Protein 6NLX (pdb70)

Radius of gyration: 31.82 Å; Cα contacts (8 Å, |Δi|>4): 3569; chains: 4; bounding box: 84×86×85 Å

Sequence (1337 aa):
HHHHMVKVGINGFGRIGRLVFRASLERTDVEVVAINDIMMTPDYMIYMIKYDSVHGKFNGKLEYTENSIKVNGREIHVFCEREPEKLPWGQYGVEYVVESTGVFTKLDTASKHLKGGAKRVVISAPADTPTFVMGVNNHEFKPEMTVINNASCTTNCLAPIAAVLHENFGIVEGLMTTVHALTATQPTTVDAPSKKDWRGGRAAGYNIIPSSTGAAKAVGLVIPSLNGKKLTGMMAFRRVPTADVSVVDLTCRLEKPATKKKQIDEAMKKASESERFKGILKYTEEEVVSSSDFIHDSASSTYDSSKASISSLNDHFVKVVAWYDNEWGYSNRVLDLIISTSKKVQMVKVGINGFGRIGRLVFRASLERTDVEVVAINDIMMTPDYMIYMIKYDSVHGKFNGKLEYTENSIKVNGREIHVFCEREPEKLPWGQYGVEYVVESTGVFTKLDTASSKHLKGGAKRVVISAPADTPTFVMGVNNHEFKPEMTVINNASCTTNCLAPIAAVLHENFGIVEGLMMTTVHALTATQPTTVDAPSKKDWRGGRAAGYNIIPSSTGAAKKAVGLVIPSLNGKKLTGMMAFRVPTADVSVVDLTCCRLEKPATKKQIDEAMKKASESERFKGILKYTEEEVVSSSDFIHDSASSTYDSSKASISLNDHFVKVVAWYDNEWGYSNRVLDLIISTSKVQHHMVKVGINGFGRIGRLVFRASLERTDVVEVVAINDIMMTPDYMMIYMIKYDSVHGKFNGKLEYTENSIKVNGREIHVFCEREEPEKLPWGQYGVEYVVESTGVFTKLDDTASSKHLKGGAKRVVISAPADTPTFVMGVNNHEFKPEMTVINNASCTTNCLAPIAAVLHENFGIVEGLMTTVHALTATQPTTVDAPSKKDWRGGRAAGYNIIPSSTGAAKAVGLVIPSLNGKLLTGMMAFRVPTADVSVVDLTCCRLEKPATKKQIDEAMKKASESERFKGILKYTEEEVVSSSDFIHDSASSTYDSSKASISLNDHFVKVVAWYDNEWGYSNRVLDLIISTSKVQMVKVGINGFGRIGRLVFRASLERTDVEVVAINDIMMTPDYMMIYMIKYDSVHGKFNGKLEYTENSIKVNGREIHVFCEREPEKLPWGQYGVEYVVESTGVFTKLDTASKHLKGGAKRVVISAPADTPTFVMGVNNHEFKPEMTVINNASCTTNCLAPIAAVLHENFGIVEGLMTTVHALTATQPTVDAPSKKDWRGGRAAGYNIIPSSTGAAKAVGLVIPSLNGKLTGMMAFRVPTADVSVVDLTCCRLEEKPATKKKQIDEAMKKKASESERFKGILKYTEEEVVSSSDFIHDSASSTYDSKASISLNDHFVKVVAWYDNEWGYSNRVLDLIISTSKV

Organism: Naegleria fowleri (NCBI:txid5763)

InterPro domains:
  IPR006424 Glyceraldehyde-3-phosphate dehydrogenase, type I [TIGR01534] (3-324)
  IPR020828 Glyceraldehyde 3-phosphate dehydrogenase, NAD(P) binding domain [PF00044] (2-102)
  IPR020828 Glyceraldehyde 3-phosphate dehydrogenase, NAD(P) binding domain [SM00846] (2-149)
  IPR020829 Glyceraldehyde 3-phosphate dehydrogenase, catalytic domain [PF02800] (154-312)
  IPR020830 Glyceraldehyde 3-phosphate dehydrogenase, active site [PS00071] (147-154)
  IPR020831 Glyceraldehyde/Erythrose phosphate dehydrogenase family [PIRSF000149] (1-328)
  IPR020831 Glyceraldehyde/Erythrose phosphate dehydrogenase family [PR00078] (109-122)
  IPR020831 Glyceraldehyde/Erythrose phosphate dehydrogenase family [PR00078] (143-161)
  IPR020831 Glyceraldehyde/Erythrose phosphate dehydrogenase family [PR00078] (170-186)
  IPR020831 Glyceraldehyde/Erythrose phosphate dehydrogenase family [PR00078] (227-244)
  IPR020831 Glyceraldehyde/Erythrose phosphate dehydrogenase family [PR00078] (268-283)
  IPR020831 Glyceraldehyde/Erythrose phosphate dehydrogenase family [PTHR10836] (2-328)
  IPR036291 NAD(P)-binding domain superfamily [SSF51735] (1-169)

Foldseek 3Di:
DDDAAAEEEEEACPQQSLLLQVLVVVDDSYHYAEYEDAVDFQVVSVVPNQQDPQAGGDDFDWDGDRAWIDTNRHTHGYHNDDQLLQVQCVVRPHAEYEAENVPDAAQVRQCSNVNNPHQAYEYAEDHPAQEDAALQALVVDASVRRYYYDHALLLNAVLVLVVLQCVVFRFQAKEKEKAFEDDPQAAQAQADDPVANQRSHHQAPDFGKAADCSQCCSCSRVVVCHPRYGYIYTYYHDHWKMKMKMKTFTHHFADLVNSLVSLCVQCPDPSCPLAEAEDADPDDRSVCRLRQYSWYWHSVPWDAPGRGITITMIMDGSRRNSSVRSVVSVSSCVVHD/DAEEEEEACPLLNLLLQVLQVVDPPYDYAEYEDQVDFQVVVVVPNQQDPQAGGDDFDWAGDRAWIATNRRIHGYHNDPALLPDLCVVRVHAEYEAENVPQQECVRQVSVVNNPHQAYEYAEHYPAAEDAQLQALVVDANVRRYYYDYALLLNAVLVLCCLQCVPFRFQAKEKEKAFEDDPQADQAQADDPVANQSSHHQAPDFGKAADCNQCCSCSSVVVCHPRYGYTYTYYHDHWKMKMKMKTFTNGFDDLVRSLVSQCVSCPDPSQPLAEAEDADPDDRSVCRLRQYSWYWHSVVWDAPGRGITITMIMDGSSRNSSNRSVVSCVSCVVHD/DAAAEEEEEACPLLNLLLQVLQVVDDHYHYAEYEDQPDFQVVSVVPNAQDPQAGGDDFDWADDRAWIATNRRTHGYHNDDALLPDQCVVRPHAEYEYENVPQQECVRQVSVVNNPHQAYEYAEHYPFAEDAALQALVVDALPHHYYYPHALLLLAVLVLCVLQCVPFRFQAKEKEKAFEDDPQADQAQADDPVANQRSHHQAPDFGKAADCNQCCSCSSVVVCHPRYGYIYTYYHDHWKMKMKMKTFTHHFADLVNSLVSQCVQCPDPSQPLAEAEDADPDDRSVCRLRQHSKYWHSVPWDDPGRGITITMIMDGRSRNSSNRSVVSVVSSVVRD/DAEEEEEACPLLRLLLQVVQVVDDVYDYAEYEDQVDFQVVSVVPNQQDPQQGGDPFDWADDRAWIATNRRIHGYHNDDQLLPDQCVVRPHAEYEAENVPQQEDVRQCSNVNNPHQAYEYAEHYPFAEDAQLQALVVDDSVRRYYYDYALVLLAVLVLCCLQCVPFRFQAKEKEKAFEDDPQADQAQADDPVANQSSHHQAPDFGKAADCSQCCSCSRVVVCHPRYGYTYTYYHDHWKMKMKMKTFTRHFDDLVRSLVSQCVSCPDPSQPLAEAEDADPDDRSVCRLRQYSWYWHSVPWAAPGRGITITMIMDGSSRNSSVVSVVSCVSNVVD

Solvent-accessible surface area: 45815 Å² total; per-residue (Å²): 152,188,64,92,92,0,80,0,0,0,9,11,0,27,31,50,0,4,1,0,0,17,0,5,41,117,48,118,62,3,38,0,18,0,0,6,16,121,52,12,80,17,48,6,0,23,14,11,0,53,10,7,18,32,20,35,104,30,122,38,125,30,67,123,51,104,80,2,0,63,6,100,49,76,100,0,31,12,18,93,68,96,47,34,92,66,0,56,0,36,85,83,39,5,39,0,0,0,6,12,62,75,124,17,50,55,86,82,69,0,36,19,2,51,77,17,42,5,55,16,2,0,2,12,31,78,22,132,18,50,17,5,0,22,10,28,17,10,157,106,5,98,48,130,47,68,6,3,0,0,2,28,30,8,2,2,0,0,0,0,0,0,3,5,0,38,110,68,20,10,0,50,18,0,0,0,0,1,0,20,0,12,43,62,117,5,30,11,12,7,23,58,30,76,111,56,62,11,5,1,8,6,1,24,45,0,0,0,5,22,108,39,52,4,2,60,24,0,8,119,6,21,101,68,2,110,63,76,6,37,9,8,6,0,30,0,9,5,30,6,0,0,0,0,1,0,0,0,55,6,120,126,76,0,61,51,118,82,2,12,83,12,0,74,61,12,18,112,39,105,104,3,140,29,12,1,72,44,16,82,58,42,4,0,1,14,22,12,65,65,34,38,4,4,0,6,0,0,9,122,8,5,42,39,37,61,66,73,0,1,3,2,0,0,1,5,3,11,13,7,1,9,0,10,12,0,0,32,0,0,22,20,0,2,117,54,155,132,16,91,0,0,0,2,7,0,26,26,36,0,6,0,0,0,23,0,4,59,121,54,129,61,1,37,0,18,0,0,6,17,77,103,7,78,11,50,4,0,26,13,8,3,58,10,7,21,30,21,35,102,31,123,28,127,29,60,124,51,145,65,2,0,66,3,96,46,71,106,0,31,12,20,84,47,178,81,7,28,125,1,51,0,33,134,66,43,4,51,0,0,0,2,15,48,56,111,34,39,116,78,108,35,0,34,77,0,53,148,22,22,4,132,17,0,0,0,19,25,75,24,88,16,52,22,4,0,22,9,28,18,11,154,108,5,100,46,131,49,56,6,3,0,0,1,25,28,6,1,2,0,0,0,0,0,0,1,4,0,44,109,68,19,10,4,52,10,0,0,0,0,0,0,8,0,10,35,68,122,11,32,10,12,7,20,53,29,103,209,68,63,12,10,1,7,5,0,23,42,0,0,2,6,28,111,37,48,3,2,135,18,0,4,121,6,21,103,71,2,106,58,83,3,20,9,8,5,0,43,0,9,6,31,5,0,0,0,0,2,0,1,0,60,3,122,107,80,0,58,55,147,83,1,24,93,14,0,97,163,14,10,104,40,174,98,2,126,30,14,0,72,41,15,98,62,48,4,0,1,16,20,12,65,79,35,36,4,4,0,4,0,0,8,115,8,4,43,36,38,60,63,72,0,1,2,2,0,0,1,6,3,10,12,9,1,10,0,8,12,0,0,31,0,0,22,20,0,18,156,50,157,141,143,66,3,83,0,0,0,2,8,0,27,25,37,0,6,1,0,0,23,1,4,56,127,58,108,46,1,33,0,22,0,0,6,15,67,82,1,60,13,48,4,0,25,14,10,2,53,11,6,17,32,21,36,102,33,124,28,130,32,64,125,36,165,79,2,0,63,4,97,53,75,98,0,28,12,19,84,38,163,85,10,79,125,1,50,0,36,134,65,41,5,48,0,0,0,3,15,50,57,107,34,40,113,79,93,47,0,28,68,0,57,142,20,29,4,137,17,0,0,0,21,26,76,22,84,18,50,16,5,0,24,9,28,18,9,157,102,6,96,58,130,44,61,5,2,0,0,0,25,28,6,0,2,0,0,0,0,0,0,2,5,0,41,110,62,16,9,2,50,16,0,0,0,0,1,0,8,0,10,35,68,120,12,32,12,13,7,20,55,31,69,112,67,63,13,10,1,6,6,0,24,42,0,0,2,6,30,111,36,51,3,1,142,16,0,4,121,5,20,102,75,2,105,57,64,3,23,10,10,5,0,43,0,8,5,31,7,0,0,0,0,2,0,1,0,59,3,124,116,79,0,60,61,59,84,3,27,119,14,0,90,157,13,20,114,39,167,103,3,57,37,14,1,71,39,16,94,61,47,3,0,2,12,18,12,70,76,35,36,3,4,0,5,0,0,4,116,9,5,41,39,38,61,62,68,0,1,3,2,0,0,1,6,3,10,11,10,1,10,0,20,12,0,0,30,0,0,18,19,0,19,155,50,158,118,17,92,0,0,0,2,6,0,27,25,39,0,8,1,0,0,22,4,4,58,123,69,120,47,0,40,0,21,0,0,6,20,75,47,9,78,12,48,4,1,22,13,10,2,48,10,7,19,32,22,35,101,36,123,26,132,32,81,125,68,100,85,3,0,17,4,101,58,66,114,0,34,11,24,87,48,152,72,3,95,125,1,57,0,34,138,65,38,4,58,0,0,0,4,13,49,64,106,32,45,45,86,73,40,0,37,67,0,54,87,19,23,5,130,31,0,0,2,18,29,74,24,80,18,52,21,5,0,22,9,26,12,12,166,126,13,44,77,96,42,55,8,2,0,0,1,27,30,7,1,2,0,0,0,0,0,0,2,5,0,39,105,69,18,5,1,55,16,0,0,0,0,1,0,10,0,11,35,66,125,11,32,9,12,7,20,61,30,78,111,65,64,12,10,0,8,4,0,23,47,0,0,2,7,31,106,39,49,3,1,62,17,0,7,116,9,22,102,70,2,108,64,71,6,37,10,7,5,0,46,0,8,5,30,6,0,0,0,0,2,0,1,0,57,5,116,98,80,0,58,52,61,83,0,31,117,14,0,91,156,12,20,113,40,162,107,4,53,37,12,1,73,42,15,101,60,41,4,0,2,17,22,11,64,80,33,36,4,4,0,5,0,0,9,118,10,6,40,35,39,61,64,74,0,0,2,0,0,0,2,5,3,9,12,9,1,10,0,23,11,0,1,30,0,0,20,22,0,32,168,78

B-factor: mean 29.42, std 13.94, range [7.63, 92.9]

Secondary structure (DSSP, 8-state):
--PPPEEEEEE--SHHHHHHHHHHHT-SSEEEEEEE-SS--HHHHHHHHH--TTT----S-EEE-SSEEEETTEEEEEE--SSTTS--GGGGT--EEEE-SSS---HHHHTTHHHHT--EEEESS--SS-B--TTTTGGG--TT--EEE---HHHHHHHHHHHHHHHHT-EEEEEEEEEE---TTS-SSS---TT-TGGGS-GGG--EEE---HHHHHHHHSGGGTTSEEEEEEE-S-SS-EEEEEEEEESS---HHHHHHHHHHHHTSTTTTTTEEEE-S---GGGGTT---SEEEETTT-EEEETTEEEEEEEE-TTHHHHHHHHHHHHHHHT--/-EEEEEES-SHHHHHHHHHHHT-SSEEEEEEE-TT--HHHHHHHHH--TTT----S-EEE-SSEEEETTEEEEEE--S-GGG--GGGGT--EEEE-SSS--SHHHHGGGGTTT--EEEESS--SS-B--TTTTGGG--TT--EEE---HHHHHHHHHHHHHHHHT-EEEEEEEEEE---TTS-SSS---TT-TGGGS-GGG--EEEE--HHHHHHHHSGGGTTSEEEEEEE-S-SS-EEEEEEEEESS---HHHHHHHHHHHHTSTTTTTTEEEE-S---GGGGTT---SEEEETTT-EEEETTEEEEEEEE-TTHHHHHHHHHHHHHHHT--/---EEEEEE--SHHHHHHHHHHTT-SSEEEEEEE-TT--HHHHHHHHH--TTT----S-EEEETTEEEETTEEEEEE--S-GGG--GGGGT--EEEE-SSS--SHHHHGGGGGGT--EEEESS--SS-B--TTTTGGG--TT--EEE---HHHHHHHHHHHHHHHHT-EEEEEEEEEEE--TTS-SSS---TT-TGGGS-GGG--EEE---HHHHHHHHSGGGTTSEEEEEEEES-SS-EEEEEEEEESS---HHHHHHHHHHHHHSTTTTTTEEEE-S---GGGGTT---SEEEETTT-EEEETTEEEEEEEE-TTHHHHHHHHHHHHHHHT--/-EEEEEE--SHHHHHHHHHHTT-TTEEEEEEE-TT--HHHHHHHHH--TTT----S-EEE-SSEEEETTEEEEEE--SSGGG--GGGGT--EEEE-SSS--SHHHHGGGGGGT-SEEEESS--SS-B--TTTTGGG--TT--EEE---HHHHHHHHHHHHHHHHT-EEEEEEEEEE---TTS-SSS---TT-SGGGS-GGG--EEE---HHHHHHHHSGGGTTTEEEEEEE-S-SS-EEEEEEEEESS---HHHHHHHHHHHHHSTTTTTTEEEE-S---GGGGTT---SEEEETTT-EEEETTEEEEEEEE-TTHHHHHHHHHHHHHHHT-

Structure (mmCIF, N/CA/C/O backbone):
data_6NLX
#
_entry.id   6NLX
#
_cell.length_a   73.010
_cell.length_b   119.940
_cell.length_c   162.900
_cell.angle_alpha   90.000
_cell.angle_beta   90.000
_cell.angle_gamma   90.000
#
_symmetry.space_group_name_H-M   'P 21 21 21'
#
loop_
_entity.id
_entity.type
_entity.pdbx_description
1 polymer 'Glyceraldehyde-3-phosphate Dehydrogenase'
2 non-polymer 1,2-ETHANEDIOL
3 non-polymer NICOTINAMIDE-ADENINE-DINUCLEOTIDE
4 water water
#
loop_
_atom_site.group_PDB
_atom_site.id
_atom_site.type_symbol
_atom_site.label_atom_id
_atom_site.label_alt_id
_atom_site.label_comp_id
_atom_site.label_asym_id
_atom_site.label_entity_id
_atom_site.label_seq_id
_atom_site.pdbx_PDB_ins_code
_atom_site.Cartn_x
_atom_site.Cartn_y
_atom_site.Cartn_z
_atom_site.occupancy
_atom_site.B_iso_or_equiv
_atom_site.auth_seq_id
_atom_site.auth_comp_id
_atom_site.auth_asym_id
_atom_site.auth_atom_id
_atom_site.pdbx_PDB_model_num
ATOM 1 N N . HIS A 1 5 ? -9.204 -1.541 47.277 1.00 83.13 -3 HIS A N 1
ATOM 2 C CA . HIS A 1 5 ? -9.034 -0.160 46.843 1.00 79.02 -3 HIS A CA 1
ATOM 3 C C . HIS A 1 5 ? -7.762 -0.019 46.018 1.00 74.33 -3 HIS A C 1
ATOM 4 O O . HIS A 1 5 ? -7.147 -1.020 45.652 1.00 73.30 -3 HIS A O 1
ATOM 6 N N . HIS A 1 6 ? -7.377 1.223 45.731 1.00 73.74 -2 HIS A N 1
ATOM 7 C CA . HIS A 1 6 ? -6.164 1.523 44.978 1.00 71.34 -2 HIS A CA 1
ATOM 8 C C . HIS A 1 6 ? -5.885 3.017 45.086 1.00 65.35 -2 HIS A C 1
ATOM 9 O O . HIS A 1 6 ? -6.739 3.804 45.502 1.00 66.93 -2 HIS A O 1
ATOM 16 N N . HIS A 1 7 ? -4.674 3.392 44.691 1.00 60.06 -1 HIS A N 1
ATOM 17 C CA . HIS A 1 7 ? -4.258 4.781 44.589 1.00 54.70 -1 HIS A CA 1
ATOM 18 C C . HIS A 1 7 ? -4.660 5.352 43.227 1.00 48.03 -1 HIS A C 1
ATOM 19 O O . HIS A 1 7 ? -4.848 4.624 42.249 1.00 48.20 -1 HIS A O 1
ATOM 26 N N . HIS A 1 8 ? -4.788 6.674 43.175 1.00 47.58 0 HIS A N 1
ATOM 27 C CA . HIS A 1 8 ? -5.145 7.335 41.931 1.00 51.09 0 HIS A CA 1
ATOM 28 C C . HIS A 1 8 ? -3.985 7.295 40.935 1.00 48.48 0 HIS A C 1
ATOM 29 O O . HIS A 1 8 ? -2.827 7.031 41.281 1.00 41.30 0 HIS A O 1
ATOM 36 N N . MET A 1 9 ? -4.315 7.547 39.674 1.00 55.19 1 MET A N 1
ATOM 37 C CA . MET A 1 9 ? -3.317 7.616 38.615 1.00 52.89 1 MET A CA 1
ATOM 38 C C . MET A 1 9 ? -2.742 9.028 38.592 1.00 53.75 1 MET A C 1
ATOM 39 O O . MET A 1 9 ? -3.473 9.998 38.366 1.00 53.82 1 MET A O 1
ATOM 44 N N . VAL A 1 10 ? -1.442 9.143 38.847 1.00 50.37 2 VAL A N 1
ATOM 45 C CA . VAL A 1 10 ? -0.812 10.446 39.021 1.00 42.10 2 VAL A CA 1
ATOM 46 C C . VAL A 1 10 ? -0.553 11.055 37.652 1.00 38.50 2 VAL A C 1
ATOM 47 O O . VAL A 1 10 ? 0.086 10.433 36.798 1.00 37.88 2 VAL A O 1
ATOM 51 N N . LYS A 1 11 ? -1.045 12.276 37.435 1.00 38.67 3 LYS A N 1
ATOM 52 C CA . LYS A 1 11 ? -0.782 12.990 36.190 1.00 34.17 3 LYS A CA 1
ATOM 53 C C . LYS A 1 11 ? 0.543 13.732 36.304 1.00 36.56 3 LYS A C 1
ATOM 54 O O . LYS A 1 11 ? 0.782 14.434 37.289 1.00 34.53 3 LYS A O 1
ATOM 60 N N . VAL A 1 12 ? 1.404 13.559 35.301 1.00 35.12 4 VAL A N 1
ATOM 61 C CA . VAL A 1 12 ? 2.790 14.015 35.344 1.00 37.31 4 VAL A CA 1
ATOM 62 C C . VAL A 1 12 ? 3.065 14.900 34.136 1.00 32.78 4 VAL A C 1
ATOM 63 O O . VAL A 1 12 ? 2.565 14.641 33.036 1.00 30.66 4 VAL A O 1
ATOM 67 N N . GLY A 1 13 ? 3.833 15.961 34.351 1.00 34.94 5 GLY A N 1
ATOM 68 C CA . GLY A 1 13 ? 4.390 16.765 33.274 1.00 32.36 5 GLY A CA 1
ATOM 69 C C . GLY A 1 13 ? 5.884 16.501 33.197 1.00 33.68 5 GLY A C 1
ATOM 70 O O . GLY A 1 13 ? 6.537 16.300 34.224 1.00 35.25 5 GLY A O 1
ATOM 71 N N . ILE A 1 14 ? 6.419 16.477 31.982 1.00 29.81 6 ILE A N 1
ATOM 72 C CA . ILE A 1 14 ? 7.850 16.291 31.766 1.00 36.39 6 ILE A CA 1
ATOM 73 C C . ILE A 1 14 ? 8.413 17.592 31.221 1.00 41.44 6 ILE A C 1
ATOM 74 O O . ILE A 1 14 ? 7.942 18.099 30.195 1.00 42.85 6 ILE A O 1
ATOM 79 N N . ASN A 1 15 ? 9.411 18.140 31.907 1.00 42.75 7 ASN A N 1
ATOM 80 C CA . ASN A 1 15 ? 10.066 19.372 31.488 1.00 41.55 7 ASN A CA 1
ATOM 81 C C . ASN A 1 15 ? 11.460 19.011 31.005 1.00 45.03 7 ASN A C 1
ATOM 82 O O . ASN A 1 15 ? 12.341 18.700 31.813 1.00 46.49 7 ASN A O 1
ATOM 87 N N . GLY A 1 16 ? 11.658 19.050 29.692 1.00 42.40 8 GLY A N 1
ATOM 88 C CA . GLY A 1 16 ? 12.919 18.636 29.112 1.00 40.96 8 GLY A CA 1
ATOM 89 C C . GLY A 1 16 ? 12.854 17.234 28.540 1.00 50.19 8 GLY A C 1
ATOM 90 O O . GLY A 1 16 ? 13.129 16.252 29.243 1.00 53.51 8 GLY A O 1
ATOM 91 N N . PHE A 1 17 ? 12.488 17.123 27.258 1.00 47.65 9 PHE A N 1
ATOM 92 C CA . PHE A 1 17 ? 12.368 15.831 26.595 1.00 42.08 9 PHE A CA 1
ATOM 93 C C . PHE A 1 17 ? 13.707 15.308 26.105 1.00 49.87 9 PHE A C 1
ATOM 94 O O . PHE A 1 17 ? 13.759 14.591 25.096 1.00 49.37 9 PHE A O 1
ATOM 102 N N . GLY A 1 18 ? 14.797 15.642 26.798 1.00 52.79 10 GLY A N 1
ATOM 103 C CA . GLY A 1 18 ? 16.079 15.023 26.530 1.00 48.37 10 GLY A CA 1
ATOM 104 C C . GLY A 1 18 ? 16.058 13.531 26.794 1.00 41.94 10 GLY A C 1
ATOM 105 O O . GLY A 1 18 ? 14.987 12.934 26.923 1.00 43.18 10 GLY A O 1
ATOM 106 N N . ARG A 1 19 ? 17.242 12.924 26.904 1.00 41.65 11 ARG A N 1
ATOM 107 C CA . ARG A 1 19 ? 17.345 11.466 26.999 1.00 27.11 11 ARG A CA 1
ATOM 108 C C . ARG A 1 19 ? 16.629 10.924 28.242 1.00 33.06 11 ARG A C 1
ATOM 109 O O . ARG A 1 19 ? 15.902 9.926 28.165 1.00 36.73 11 ARG A O 1
ATOM 117 N N . ILE A 1 20 ? 16.839 11.545 29.408 1.00 39.20 12 ILE A N 1
ATOM 118 C CA . ILE A 1 20 ? 16.206 11.023 30.621 1.00 32.11 12 ILE A CA 1
ATOM 119 C C . ILE A 1 20 ? 14.699 11.264 30.583 1.00 27.26 12 ILE A C 1
ATOM 120 O O . ILE A 1 20 ? 13.905 10.347 30.822 1.00 30.75 12 ILE A O 1
ATOM 125 N N . GLY A 1 21 ? 14.282 12.485 30.239 1.00 33.83 13 GLY A N 1
ATOM 126 C CA . GLY A 1 21 ? 12.855 12.776 30.182 1.00 29.16 13 GLY A CA 1
ATOM 127 C C . GLY A 1 21 ? 12.129 11.901 29.182 1.00 28.67 13 GLY A C 1
ATOM 128 O O . GLY A 1 21 ? 11.003 11.453 29.421 1.00 26.36 13 GLY A O 1
ATOM 129 N N . ARG A 1 22 ? 12.775 11.618 28.056 1.00 32.24 14 ARG A N 1
ATOM 130 C CA . ARG A 1 22 ? 12.141 10.781 27.052 1.00 23.04 14 ARG A CA 1
ATOM 131 C C . ARG A 1 22 ? 12.053 9.327 27.505 1.00 24.18 14 ARG A C 1
ATOM 132 O O . ARG A 1 22 ? 11.113 8.614 27.138 1.00 23.20 14 ARG A O 1
ATOM 140 N N . LEU A 1 23 ? 13.016 8.864 28.298 1.00 22.89 15 LEU A N 1
ATOM 141 C CA . LEU A 1 23 ? 12.952 7.492 28.777 1.00 24.75 15 LEU A CA 1
ATOM 142 C C . LEU A 1 23 ? 11.989 7.354 29.950 1.00 25.77 15 LEU A C 1
ATOM 143 O O . LEU A 1 23 ? 11.332 6.316 30.090 1.00 24.73 15 LEU A O 1
ATOM 148 N N . VAL A 1 24 ? 11.871 8.393 30.781 1.00 26.69 16 VAL A N 1
ATOM 149 C CA . VAL A 1 24 ? 10.789 8.427 31.763 1.00 22.97 16 VAL A CA 1
ATOM 150 C C . VAL A 1 24 ? 9.446 8.306 31.051 1.00 24.89 16 VAL A C 1
ATOM 151 O O . VAL A 1 24 ? 8.585 7.500 31.427 1.00 23.12 16 VAL A O 1
ATOM 155 N N . PHE A 1 25 ? 9.274 9.064 29.966 1.00 25.65 17 PHE A N 1
ATOM 156 C CA . PHE A 1 25 ? 8.035 8.990 29.204 1.00 24.00 17 PHE A CA 1
ATOM 157 C C . PHE A 1 25 ? 7.797 7.583 28.666 1.00 23.34 17 PHE A C 1
ATOM 158 O O . PHE A 1 25 ? 6.692 7.036 28.790 1.00 24.04 17 PHE A O 1
ATOM 166 N N . ARG A 1 26 ? 8.817 6.989 28.037 1.00 27.75 18 ARG A N 1
ATOM 167 C CA . ARG A 1 26 ? 8.665 5.632 27.518 1.00 34.18 18 ARG A CA 1
ATOM 168 C C . ARG A 1 26 ? 8.334 4.649 28.633 1.00 31.94 18 ARG A C 1
ATOM 169 O O . ARG A 1 26 ? 7.436 3.811 28.487 1.00 28.58 18 ARG A O 1
ATOM 177 N N . ALA A 1 27 ? 9.042 4.744 29.762 1.00 30.73 19 ALA A N 1
ATOM 178 C CA . ALA A 1 27 ? 8.705 3.909 30.910 1.00 26.49 19 ALA A CA 1
ATOM 179 C C . ALA A 1 27 ? 7.236 4.052 31.296 1.00 25.67 19 ALA A C 1
ATOM 180 O O . ALA A 1 27 ? 6.567 3.055 31.589 1.00 29.62 19 ALA A O 1
ATOM 182 N N . SER A 1 28 ? 6.710 5.285 31.297 1.00 27.37 20 SER A N 1
ATOM 183 C CA . SER A 1 28 ? 5.318 5.492 31.686 1.00 27.36 20 SER A CA 1
ATOM 184 C C . SER A 1 28 ? 4.344 4.849 30.708 1.00 32.84 20 SER A C 1
ATOM 185 O O . SER A 1 28 ? 3.241 4.462 31.102 1.00 36.20 20 SER A O 1
ATOM 188 N N . LEU A 1 29 ? 4.712 4.739 29.435 1.00 36.93 21 LEU A N 1
ATOM 189 C CA . LEU A 1 29 ? 3.813 4.085 28.487 1.00 41.12 21 LEU A CA 1
ATOM 190 C C . LEU A 1 29 ? 3.697 2.593 28.771 1.00 46.97 21 LEU A C 1
ATOM 191 O O . LEU A 1 29 ? 2.633 2.006 28.549 1.00 52.28 21 LEU A O 1
ATOM 196 N N . GLU A 1 30 ? 4.771 1.969 29.275 1.00 37.40 22 GLU A N 1
ATOM 197 C CA . GLU A 1 30 ? 4.736 0.560 29.655 1.00 36.87 22 GLU A CA 1
ATOM 198 C C . GLU A 1 30 ? 4.013 0.310 30.970 1.00 39.94 22 GLU A C 1
ATOM 199 O O . GLU A 1 30 ? 3.984 -0.843 31.419 1.00 37.78 22 GLU A O 1
ATOM 205 N N . ARG A 1 31 ? 3.448 1.339 31.600 1.00 33.19 23 ARG A N 1
ATOM 206 C CA . ARG A 1 31 ? 2.906 1.231 32.949 1.00 25.42 23 ARG A CA 1
ATOM 207 C C . ARG A 1 31 ? 1.530 1.876 33.015 1.00 37.69 23 ARG A C 1
ATOM 208 O O . ARG A 1 31 ? 1.151 2.670 32.151 1.00 39.89 23 ARG A O 1
ATOM 216 N N . THR A 1 32 ? 0.796 1.544 34.083 1.00 39.47 24 THR A N 1
ATOM 217 C CA . THR A 1 32 ? -0.581 1.989 34.262 1.00 40.54 24 THR A CA 1
ATOM 218 C C . THR A 1 32 ? -0.817 2.676 35.602 1.00 44.72 24 THR A C 1
ATOM 219 O O . THR A 1 32 ? -1.972 2.970 35.934 1.00 46.09 24 THR A O 1
ATOM 223 N N . ASP A 1 33 ? 0.234 2.933 36.390 1.00 43.39 25 ASP A N 1
ATOM 224 C CA . ASP A 1 33 ? 0.079 3.606 37.680 1.00 41.42 25 ASP A CA 1
ATOM 225 C C . ASP A 1 33 ? 0.304 5.113 37.598 1.00 41.61 25 ASP A C 1
ATOM 226 O O . ASP A 1 33 ? 0.184 5.806 38.617 1.00 36.65 25 ASP A O 1
ATOM 231 N N . VAL A 1 34 ? 0.588 5.629 36.403 1.00 35.97 26 VAL A N 1
ATOM 232 C CA . VAL A 1 34 ? 0.958 7.022 36.197 1.00 34.78 26 VAL A CA 1
ATOM 233 C C . VAL A 1 34 ? 0.691 7.317 34.728 1.00 35.56 26 VAL A C 1
ATOM 234 O O . VAL A 1 34 ? 0.704 6.409 33.893 1.00 36.70 26 VAL A O 1
ATOM 238 N N . GLU A 1 35 ? 0.403 8.576 34.408 1.00 30.06 27 GLU A N 1
ATOM 239 C CA . GLU A 1 35 ? 0.363 8.948 32.998 1.00 38.06 27 GLU A CA 1
ATOM 240 C C . GLU A 1 35 ? 0.882 10.364 32.798 1.00 34.14 27 GLU A C 1
ATOM 241 O O . GLU A 1 35 ? 0.541 11.278 33.555 1.00 33.34 27 GLU A O 1
ATOM 247 N N . VAL A 1 36 ? 1.737 10.515 31.791 1.00 35.04 28 VAL A N 1
ATOM 248 C CA . VAL A 1 36 ? 2.294 11.803 31.398 1.00 27.82 28 VAL A CA 1
ATOM 249 C C . VAL A 1 36 ? 1.297 12.487 30.476 1.00 34.48 28 VAL A C 1
ATOM 250 O O . VAL A 1 36 ? 0.958 11.954 29.413 1.00 30.31 28 VAL A O 1
ATOM 254 N N . VAL A 1 37 ? 0.824 13.670 30.873 1.00 32.58 29 VAL A N 1
ATOM 255 C CA . VAL A 1 37 ? -0.207 14.369 30.110 1.00 36.06 29 VAL A CA 1
ATOM 256 C C . VAL A 1 37 ? 0.295 15.638 29.443 1.00 38.26 29 VAL A C 1
ATOM 257 O O . VAL A 1 37 ? -0.468 16.251 28.676 1.00 35.64 29 VAL A O 1
ATOM 261 N N . ALA A 1 38 ? 1.540 16.046 29.685 1.00 36.74 30 ALA A N 1
ATOM 262 C CA . ALA A 1 38 ? 2.063 17.275 29.103 1.00 32.32 30 ALA A CA 1
ATOM 263 C C . ALA A 1 38 ? 3.583 17.224 29.115 1.00 36.09 30 ALA A C 1
ATOM 264 O O . ALA A 1 38 ? 4.185 16.697 30.051 1.00 33.13 30 ALA A O 1
ATOM 266 N N . ILE A 1 39 ? 4.191 17.773 28.069 1.00 38.06 31 ILE A N 1
ATOM 267 C CA . ILE A 1 39 ? 5.632 17.716 27.850 1.00 42.30 31 ILE A CA 1
ATOM 268 C C . ILE A 1 39 ? 6.080 19.097 27.397 1.00 46.70 31 ILE A C 1
ATOM 269 O O . ILE A 1 39 ? 5.445 19.699 26.525 1.00 53.52 31 ILE A O 1
ATOM 274 N N . ASN A 1 40 ? 7.153 19.610 27.991 1.00 45.12 32 ASN A N 1
ATOM 275 C CA . ASN A 1 40 ? 7.698 20.904 27.604 1.00 53.97 32 ASN A CA 1
ATOM 276 C C . ASN A 1 40 ? 9.122 20.729 27.098 1.00 60.65 32 ASN A C 1
ATOM 277 O O . ASN A 1 40 ? 9.874 19.879 27.587 1.00 63.18 32 ASN A O 1
ATOM 282 N N . ASP A 1 41 ? 9.480 21.543 26.108 1.00 61.82 33 ASP A N 1
ATOM 283 C CA . ASP A 1 41 ? 10.806 21.521 25.505 1.00 61.87 33 ASP A CA 1
ATOM 284 C C . ASP A 1 41 ? 10.904 22.706 24.552 1.00 71.48 33 ASP A C 1
ATOM 285 O O . ASP A 1 41 ? 9.887 23.273 24.139 1.00 69.09 33 ASP A O 1
ATOM 290 N N . ILE A 1 42 ? 12.141 23.079 24.213 1.00 74.19 34 ILE A N 1
ATOM 291 C CA . ILE A 1 42 ? 12.394 24.201 23.316 1.00 70.91 34 ILE A CA 1
ATOM 292 C C . ILE A 1 42 ? 13.334 23.848 22.173 1.00 73.80 34 ILE A C 1
ATOM 293 O O . ILE A 1 42 ? 13.581 24.690 21.309 1.00 80.93 34 ILE A O 1
ATOM 298 N N . MET A 1 43 ? 13.873 22.631 22.138 1.00 69.82 35 MET A N 1
ATOM 299 C CA . MET A 1 43 ? 14.686 22.164 21.022 1.00 70.65 35 MET A CA 1
ATOM 300 C C . MET A 1 43 ? 13.921 21.219 20.105 1.00 70.07 35 MET A C 1
ATOM 301 O O . MET A 1 43 ? 14.517 20.644 19.187 1.00 71.33 35 MET A O 1
ATOM 303 N N . MET A 1 44 ? 12.620 21.042 20.335 1.00 61.21 36 MET A N 1
ATOM 304 C CA . MET A 1 44 ? 11.845 20.038 19.625 1.00 50.45 36 MET A CA 1
ATOM 305 C C . MET A 1 44 ? 10.443 20.548 19.354 1.00 48.18 36 MET A C 1
ATOM 306 O O . MET A 1 44 ? 9.867 21.290 20.151 1.00 53.63 36 MET A O 1
ATOM 311 N N . THR A 1 45 ? 9.904 20.117 18.225 1.00 37.66 37 THR A N 1
ATOM 312 C CA . THR A 1 45 ? 8.532 20.319 17.801 1.00 38.45 37 THR A CA 1
ATOM 313 C C . THR A 1 45 ? 7.774 18.997 17.888 1.00 36.07 37 THR A C 1
ATOM 314 O O . THR A 1 45 ? 8.391 17.933 18.004 1.00 33.03 37 THR A O 1
ATOM 318 N N . PRO A 1 46 ? 6.436 19.020 17.879 1.00 36.52 38 PRO A N 1
ATOM 319 C CA . PRO A 1 46 ? 5.694 17.764 18.113 1.00 34.60 38 PRO A CA 1
ATOM 320 C C . PRO A 1 46 ? 5.973 16.656 17.109 1.00 29.22 38 PRO A C 1
ATOM 321 O O . PRO A 1 46 ? 5.959 15.479 17.498 1.00 29.68 38 PRO A O 1
ATOM 325 N N . ASP A 1 47 ? 6.203 16.983 15.831 1.00 29.97 39 ASP A N 1
ATOM 326 C CA . ASP A 1 47 ? 6.488 15.942 14.842 1.00 37.08 39 ASP A CA 1
ATOM 327 C C . ASP A 1 47 ? 7.826 15.269 15.117 1.00 36.45 39 ASP A C 1
ATOM 328 O O . ASP A 1 47 ? 7.981 14.059 14.908 1.00 28.65 39 ASP A O 1
ATOM 333 N N . TYR A 1 48 ? 8.809 16.040 15.580 1.00 27.53 40 TYR A N 1
ATOM 334 C CA . TYR A 1 48 ? 10.112 15.473 15.899 1.00 26.22 40 TYR A CA 1
ATOM 335 C C . TYR A 1 48 ? 10.070 14.685 17.203 1.00 30.95 40 TYR A C 1
ATOM 336 O O . TYR A 1 48 ? 10.821 13.716 17.369 1.00 29.26 40 TYR A O 1
ATOM 345 N N . MET A 1 49 ? 9.194 15.073 18.135 1.00 33.36 41 MET A N 1
ATOM 346 C CA . MET A 1 49 ? 9.079 14.330 19.386 1.00 24.31 41 MET A CA 1
ATOM 347 C C . MET A 1 49 ? 8.611 12.906 19.140 1.00 29.60 41 MET A C 1
ATOM 348 O O . MET A 1 49 ? 9.096 11.976 19.789 1.00 27.73 41 MET A O 1
ATOM 353 N N . ILE A 1 50 ? 7.663 12.709 18.218 1.00 28.40 42 ILE A N 1
ATOM 354 C CA . ILE A 1 50 ? 7.183 11.349 18.006 1.00 22.57 42 ILE A CA 1
ATOM 355 C C . ILE A 1 50 ? 8.242 10.512 17.295 1.00 26.39 42 ILE A C 1
ATOM 356 O O . ILE A 1 50 ? 8.342 9.305 17.543 1.00 25.83 42 ILE A O 1
ATOM 361 N N . TYR A 1 51 ? 9.064 11.125 16.432 1.00 21.81 43 TYR A N 1
ATOM 362 C CA . TYR A 1 51 ? 10.189 10.389 15.859 1.00 21.66 43 TYR A CA 1
ATOM 363 C C . TYR A 1 51 ? 11.137 9.902 16.948 1.00 26.32 43 TYR A C 1
ATOM 364 O O . TYR A 1 51 ? 11.588 8.751 16.922 1.00 24.87 43 TYR A O 1
ATOM 373 N N . MET A 1 52 ? 11.438 10.754 17.928 1.00 20.25 44 MET A N 1
ATOM 374 C CA . MET A 1 52 ? 12.367 10.323 18.962 1.00 21.44 44 MET A CA 1
ATOM 375 C C . MET A 1 52 ? 11.738 9.280 19.885 1.00 20.29 44 MET A C 1
ATOM 376 O O . MET A 1 52 ? 12.450 8.435 20.436 1.00 18.96 44 MET A O 1
ATOM 381 N N . ILE A 1 53 ? 10.418 9.342 20.077 1.00 23.01 45 ILE A N 1
ATOM 382 C CA . ILE A 1 53 ? 9.714 8.336 20.862 1.00 19.58 45 ILE A CA 1
ATOM 383 C C . ILE A 1 53 ? 9.701 7.001 20.124 1.00 21.03 45 ILE A C 1
ATOM 384 O O . ILE A 1 53 ? 9.855 5.938 20.731 1.00 21.31 45 ILE A O 1
ATOM 389 N N . LYS A 1 54 ? 9.534 7.045 18.800 1.00 19.46 46 LYS A N 1
ATOM 390 C CA . LYS A 1 54 ? 9.270 5.834 18.037 1.00 19.81 46 LYS A CA 1
ATOM 391 C C . LYS A 1 54 ? 10.502 4.942 17.941 1.00 22.41 46 LYS A C 1
ATOM 392 O O . LYS A 1 54 ? 10.394 3.717 18.077 1.00 21.24 46 LYS A O 1
ATOM 398 N N . TYR A 1 55 ? 11.673 5.534 17.710 1.00 18.18 47 TYR A N 1
ATOM 399 C CA . TYR A 1 55 ? 12.900 4.800 17.422 1.00 17.17 47 TYR A CA 1
ATOM 400 C C . TYR A 1 55 ? 13.931 5.096 18.496 1.00 18.03 47 TYR A C 1
ATOM 401 O O . TYR A 1 55 ? 14.140 6.259 18.854 1.00 19.26 47 TYR A O 1
ATOM 410 N N . ASP A 1 56 ? 14.578 4.043 18.996 1.00 18.21 48 ASP A N 1
ATOM 411 C CA . ASP A 1 56 ? 15.580 4.162 20.041 1.00 17.64 48 ASP A CA 1
ATOM 412 C C . ASP A 1 56 ? 16.707 3.189 19.750 1.00 17.82 48 ASP A C 1
ATOM 413 O O . ASP A 1 56 ? 16.467 1.985 19.596 1.00 17.60 48 ASP A O 1
ATOM 418 N N . SER A 1 57 ? 17.933 3.716 19.712 1.00 15.29 49 SER A N 1
ATOM 419 C CA . SER A 1 57 ? 19.101 2.908 19.391 1.00 15.78 49 SER A CA 1
ATOM 420 C C . SER A 1 57 ? 19.420 1.891 20.470 1.00 19.39 49 SER A C 1
ATOM 421 O O . SER A 1 57 ? 20.080 0.887 20.175 1.00 22.43 49 SER A O 1
ATOM 424 N N . VAL A 1 58 ? 18.972 2.122 21.702 1.00 16.25 50 VAL A N 1
ATOM 425 C CA . VAL A 1 58 ? 19.193 1.195 22.810 1.00 15.31 50 VAL A CA 1
ATOM 426 C C . VAL A 1 58 ? 17.952 0.353 23.105 1.00 16.66 50 VAL A C 1
ATOM 427 O O . VAL A 1 58 ? 18.048 -0.858 23.280 1.00 17.31 50 VAL A O 1
ATOM 431 N N . HIS A 1 59 ? 16.775 0.976 23.189 1.00 16.92 51 HIS A N 1
ATOM 432 C CA . HIS A 1 59 ? 15.599 0.309 23.732 1.00 21.27 51 HIS A CA 1
ATOM 433 C C . HIS A 1 59 ? 14.601 -0.155 22.669 1.00 21.39 51 HIS A C 1
ATOM 434 O O . HIS A 1 59 ? 13.495 -0.580 23.015 1.00 21.42 51 HIS A O 1
ATOM 441 N N . GLY A 1 60 ? 14.971 -0.114 21.400 1.00 16.84 52 GLY A N 1
ATOM 442 C CA . GLY A 1 60 ? 14.109 -0.635 20.363 1.00 18.76 52 GLY A CA 1
ATOM 443 C C . GLY A 1 60 ? 12.958 0.278 19.989 1.00 21.30 52 GLY A C 1
ATOM 444 O O . GLY A 1 60 ? 12.757 1.375 20.519 1.00 19.79 52 GLY A O 1
ATOM 445 N N . LYS A 1 61 ? 12.183 -0.216 19.034 1.00 21.51 53 LYS A N 1
ATOM 446 C CA . LYS A 1 61 ? 11.082 0.537 18.453 1.00 21.58 53 LYS A CA 1
ATOM 447 C C . LYS A 1 61 ? 9.880 0.530 19.393 1.00 26.51 53 LYS A C 1
ATOM 448 O O . LYS A 1 61 ? 9.602 -0.469 20.063 1.00 29.85 53 LYS A O 1
ATOM 454 N N . PHE A 1 62 ? 9.185 1.660 19.473 1.00 22.84 54 PHE A N 1
ATOM 455 C CA . PHE A 1 62 ? 7.914 1.718 20.182 1.00 24.33 54 PHE A CA 1
ATOM 456 C C . PHE A 1 62 ? 6.819 1.262 19.229 1.00 31.47 54 PHE A C 1
ATOM 457 O O . PHE A 1 62 ? 6.677 1.808 18.132 1.00 31.79 54 PHE A O 1
ATOM 465 N N . ASN A 1 63 ? 6.051 0.270 19.642 1.00 34.19 55 ASN A N 1
ATOM 466 C CA . ASN A 1 63 ? 4.943 -0.217 18.838 1.00 45.45 55 ASN A CA 1
ATOM 467 C C . ASN A 1 63 ? 3.651 0.310 19.449 1.00 47.86 55 ASN A C 1
ATOM 468 O O . ASN A 1 63 ? 3.368 0.074 20.630 1.00 56.27 55 ASN A O 1
ATOM 473 N N . GLY A 1 64 ? 2.903 1.049 18.657 1.00 43.00 56 GLY A N 1
ATOM 474 C CA . GLY A 1 64 ? 1.765 1.818 19.118 1.00 35.70 56 GLY A CA 1
ATOM 475 C C . GLY A 1 64 ? 1.602 3.031 18.231 1.00 35.74 56 GLY A C 1
ATOM 476 O O . GLY A 1 64 ? 2.536 3.501 17.588 1.00 43.04 56 GLY A O 1
ATOM 477 N N . LYS A 1 65 ? 0.379 3.541 18.178 1.00 29.18 57 LYS A N 1
ATOM 478 C CA . LYS A 1 65 ? 0.073 4.598 17.227 1.00 36.62 57 LYS A CA 1
ATOM 479 C C . LYS A 1 65 ? 0.582 5.926 17.763 1.00 36.77 57 LYS A C 1
ATOM 480 O O . LYS A 1 65 ? 0.330 6.274 18.919 1.00 33.75 57 LYS A O 1
ATOM 486 N N . LEU A 1 66 ? 1.300 6.663 16.915 1.00 36.62 58 LEU A N 1
ATOM 487 C CA . LEU A 1 66 ? 1.835 7.973 17.260 1.00 30.29 58 LEU A CA 1
ATOM 488 C C . LEU A 1 66 ? 1.381 8.978 16.209 1.00 36.39 58 LEU A C 1
ATOM 489 O O . LEU A 1 66 ? 1.592 8.770 15.010 1.00 41.30 58 LEU A O 1
ATOM 494 N N . GLU A 1 67 ? 0.746 10.052 16.660 1.00 31.11 59 GLU A N 1
ATOM 495 C CA . GLU A 1 67 ? 0.308 11.154 15.815 1.00 35.50 59 GLU A CA 1
ATOM 496 C C . GLU A 1 67 ? 0.734 12.463 16.470 1.00 32.82 59 GLU A C 1
ATOM 497 O O . GLU A 1 67 ? 1.166 12.486 17.625 1.00 32.15 59 GLU A O 1
ATOM 503 N N . TYR A 1 68 ? 0.616 13.564 15.727 1.00 36.07 60 TYR A N 1
ATOM 504 C CA . TYR A 1 68 ? 1.018 14.867 16.244 1.00 38.68 60 TYR A CA 1
ATOM 505 C C . TYR A 1 68 ? 0.113 15.950 15.673 1.00 40.02 60 TYR A C 1
ATOM 506 O O . TYR A 1 68 ? -0.468 15.793 14.594 1.00 40.30 60 TYR A O 1
ATOM 515 N N . THR A 1 69 ? -0.012 17.050 16.425 1.00 40.83 61 THR A N 1
ATOM 516 C CA . THR A 1 69 ? -0.709 18.245 15.966 1.00 43.97 61 THR A CA 1
ATOM 517 C C . THR A 1 69 ? 0.206 19.455 16.138 1.00 42.55 61 THR A C 1
ATOM 518 O O . THR A 1 69 ? 1.398 19.296 16.424 1.00 42.58 61 THR A O 1
ATOM 522 N N . GLU A 1 70 ? -0.340 20.664 15.971 1.00 51.68 62 GLU A N 1
ATOM 523 C CA . GLU A 1 70 ? 0.466 21.873 16.120 1.00 41.55 62 GLU A CA 1
ATOM 524 C C . GLU A 1 70 ? 0.989 22.032 17.543 1.00 42.89 62 GLU A C 1
ATOM 525 O O . GLU A 1 70 ? 2.058 22.617 17.751 1.00 46.02 62 GLU A O 1
ATOM 527 N N . ASN A 1 71 ? 0.269 21.504 18.531 1.00 43.91 63 ASN A N 1
ATOM 528 C CA . ASN A 1 71 ? 0.629 21.739 19.922 1.00 43.48 63 ASN A CA 1
ATOM 529 C C . ASN A 1 71 ? 0.465 20.494 20.791 1.00 39.75 63 ASN A C 1
ATOM 530 O O . ASN A 1 71 ? 0.250 20.612 22.002 1.00 39.80 63 ASN A O 1
ATOM 535 N N . SER A 1 72 ? 0.554 19.299 20.208 1.00 40.89 64 SER A N 1
ATOM 536 C CA . SER A 1 72 ? 0.343 18.089 20.994 1.00 37.64 64 SER A CA 1
ATOM 537 C C . SER A 1 72 ? 0.842 16.873 20.228 1.00 34.67 64 SER A C 1
ATOM 538 O O . SER A 1 72 ? 1.099 16.927 19.022 1.00 38.75 64 SER A O 1
ATOM 541 N N . ILE A 1 73 ? 0.973 15.767 20.960 1.00 34.01 65 ILE A N 1
ATOM 542 C CA . ILE A 1 73 ? 1.184 14.449 20.381 1.00 32.05 65 ILE A CA 1
ATOM 543 C C . ILE A 1 73 ? 0.074 13.531 20.888 1.00 31.82 65 ILE A C 1
ATOM 544 O O . ILE A 1 73 ? -0.584 13.805 21.896 1.00 32.16 65 ILE A O 1
ATOM 549 N N . LYS A 1 74 ? -0.149 12.443 20.161 1.00 30.91 66 LYS A N 1
ATOM 550 C CA . LYS A 1 74 ? -1.126 11.437 20.561 1.00 32.19 66 LYS A CA 1
ATOM 551 C C . LYS A 1 74 ? -0.455 10.076 20.604 1.00 31.62 66 LYS A C 1
ATOM 552 O O . LYS A 1 74 ? 0.212 9.684 19.643 1.00 35.24 66 LYS A O 1
ATOM 558 N N . VAL A 1 75 ? -0.632 9.359 21.712 1.00 31.00 67 VAL A N 1
ATOM 559 C CA . VAL A 1 75 ? -0.144 7.991 21.856 1.00 30.22 67 VAL A CA 1
ATOM 560 C C . VAL A 1 75 ? -1.353 7.085 22.007 1.00 32.30 67 VAL A C 1
ATOM 561 O O . VAL A 1 75 ? -2.116 7.219 22.972 1.00 32.87 67 VAL A O 1
ATOM 565 N N . ASN A 1 76 ? -1.537 6.177 21.047 1.00 31.17 68 ASN A N 1
ATOM 566 C CA . ASN A 1 76 ? -2.654 5.230 21.068 1.00 34.28 68 ASN A CA 1
ATOM 567 C C . ASN A 1 76 ? -3.985 5.937 21.309 1.00 41.05 68 ASN A C 1
ATOM 568 O O . ASN A 1 76 ? -4.832 5.474 22.075 1.00 48.45 68 ASN A O 1
ATOM 573 N N . GLY A 1 77 ? -4.166 7.080 20.653 1.00 34.78 69 GLY A N 1
ATOM 574 C CA . GLY A 1 77 ? -5.388 7.840 20.745 1.00 35.53 69 GLY A CA 1
ATOM 575 C C . GLY A 1 77 ? -5.411 8.903 21.824 1.00 37.96 69 GLY A C 1
ATOM 576 O O . GLY A 1 77 ? -6.277 9.784 21.785 1.00 42.85 69 GLY A O 1
ATOM 577 N N . ARG A 1 78 ? -4.495 8.847 22.789 1.00 34.78 70 ARG A N 1
ATOM 578 C CA . ARG A 1 78 ? -4.528 9.738 23.942 1.00 33.41 70 ARG A CA 1
ATOM 579 C C . ARG A 1 78 ? -3.688 10.981 23.672 1.00 35.48 70 ARG A C 1
ATOM 580 O O . ARG A 1 78 ? -2.515 10.875 23.307 1.00 30.65 70 ARG A O 1
ATOM 588 N N . GLU A 1 79 ? -4.281 12.157 23.878 1.00 38.52 71 GLU A N 1
ATOM 589 C CA . GLU A 1 79 ? -3.633 13.413 23.518 1.00 33.94 71 GLU A CA 1
ATOM 590 C C . GLU A 1 79 ? -2.776 13.937 24.666 1.00 40.89 71 GLU A C 1
ATOM 591 O O . GLU A 1 79 ? -3.215 13.967 25.821 1.00 33.91 71 GLU A O 1
ATOM 597 N N . ILE A 1 80 ? -1.558 14.361 24.336 1.00 37.61 72 ILE A N 1
ATOM 598 C CA . ILE A 1 80 ? -0.594 14.892 25.298 1.00 34.46 72 ILE A CA 1
ATOM 599 C C . ILE A 1 80 ? -0.173 16.276 24.826 1.00 34.10 72 ILE A C 1
ATOM 600 O O . ILE A 1 80 ? 0.387 16.416 23.733 1.00 36.61 72 ILE A O 1
ATOM 605 N N . HIS A 1 81 ? -0.427 17.294 25.644 1.00 39.22 73 HIS A N 1
ATOM 606 C CA . HIS A 1 81 ? -0.109 18.655 25.231 1.00 42.02 73 HIS A CA 1
ATOM 607 C C . HIS A 1 81 ? 1.394 18.892 25.256 1.00 39.36 73 HIS A C 1
ATOM 608 O O . HIS A 1 81 ? 2.092 18.448 26.168 1.00 35.68 73 HIS A O 1
ATOM 615 N N . VAL A 1 82 ? 1.892 19.609 24.254 1.00 41.68 74 VAL A N 1
ATOM 616 C CA . VAL A 1 82 ? 3.310 19.931 24.141 1.00 35.62 74 VAL A CA 1
ATOM 617 C C . VAL A 1 82 ? 3.483 21.441 24.260 1.00 44.51 74 VAL A C 1
ATOM 618 O O . VAL A 1 82 ? 2.843 22.206 23.530 1.00 47.48 74 VAL A O 1
ATOM 622 N N . PHE A 1 83 ? 4.335 21.862 25.193 1.00 44.41 75 PHE A N 1
ATOM 623 C CA . PHE A 1 83 ? 4.677 23.259 25.416 1.00 47.17 75 PHE A CA 1
ATOM 624 C C . PHE A 1 83 ? 6.013 23.593 24.765 1.00 49.81 75 PHE A C 1
ATOM 625 O O . PHE A 1 83 ? 6.821 22.716 24.456 1.00 49.06 75 PHE A O 1
ATOM 633 N N . CYS A 1 84 ? 6.248 24.894 24.589 1.00 61.53 76 CYS A N 1
ATOM 634 C CA . CYS A 1 84 ? 7.525 25.414 24.123 1.00 70.08 76 CYS A CA 1
ATOM 635 C C . CYS A 1 84 ? 7.753 26.754 24.827 1.00 74.74 76 CYS A C 1
ATOM 636 O O . CYS A 1 84 ? 7.752 27.827 24.225 1.00 84.25 76 CYS A O 1
ATOM 639 N N . GLU A 1 85 ? 7.947 26.693 26.141 1.00 66.55 77 GLU A N 1
ATOM 640 C CA . GLU A 1 85 ? 8.098 27.879 26.969 1.00 67.90 77 GLU A CA 1
ATOM 641 C C . GLU A 1 85 ? 9.536 28.025 27.450 1.00 63.99 77 GLU A C 1
ATOM 642 O O . GLU A 1 85 ? 10.308 27.062 27.491 1.00 64.36 77 GLU A O 1
ATOM 648 N N . ARG A 1 86 ? 9.884 29.257 27.808 1.00 60.73 78 ARG A N 1
ATOM 649 C CA . ARG A 1 86 ? 11.194 29.583 28.354 1.00 66.10 78 ARG A CA 1
ATOM 650 C C . ARG A 1 86 ? 11.169 29.846 29.851 1.00 68.40 78 ARG A C 1
ATOM 651 O O . ARG A 1 86 ? 12.025 29.331 30.574 1.00 70.37 78 ARG A O 1
ATOM 653 N N . GLU A 1 87 ? 10.196 30.626 30.337 1.00 71.63 79 GLU A N 1
ATOM 654 C CA . GLU A 1 87 ? 10.057 30.949 31.752 1.00 71.74 79 GLU A CA 1
ATOM 655 C C . GLU A 1 87 ? 8.997 30.041 32.371 1.00 69.69 79 GLU A C 1
ATOM 656 O O . GLU A 1 87 ? 7.793 30.274 32.171 1.00 62.77 79 GLU A O 1
ATOM 658 N N . PRO A 1 88 ? 9.385 29.011 33.133 1.00 67.51 80 PRO A N 1
ATOM 659 C CA . PRO A 1 88 ? 8.424 27.986 33.572 1.00 64.95 80 PRO A CA 1
ATOM 660 C C . PRO A 1 88 ? 7.347 28.475 34.526 1.00 70.82 80 PRO A C 1
ATOM 661 O O . PRO A 1 88 ? 6.474 27.677 34.892 1.00 69.37 80 PRO A O 1
ATOM 665 N N . GLU A 1 89 ? 7.368 29.741 34.951 1.00 75.13 81 GLU A N 1
ATOM 666 C CA . GLU A 1 89 ? 6.334 30.228 35.857 1.00 80.31 81 GLU A CA 1
ATOM 667 C C . GLU A 1 89 ? 4.996 30.423 35.156 1.00 81.13 81 GLU A C 1
ATOM 668 O O . GLU A 1 89 ? 3.956 30.440 35.824 1.00 84.07 81 GLU A O 1
ATOM 674 N N . LYS A 1 90 ? 4.999 30.571 33.832 1.00 77.26 82 LYS A N 1
ATOM 675 C CA . LYS A 1 90 ? 3.764 30.734 33.077 1.00 69.92 82 LYS A CA 1
ATOM 676 C C . LYS A 1 90 ? 3.149 29.408 32.647 1.00 64.14 82 LYS A C 1
ATOM 677 O O . LYS A 1 90 ? 1.938 29.359 32.401 1.00 65.67 82 LYS A O 1
ATOM 679 N N . LEU A 1 91 ? 3.948 28.338 32.557 1.00 54.99 83 LEU A N 1
ATOM 680 C CA . LEU A 1 91 ? 3.493 27.004 32.171 1.00 54.04 83 LEU A CA 1
ATOM 681 C C . LEU A 1 91 ? 2.237 26.603 32.934 1.00 60.59 83 LEU A C 1
ATOM 682 O O . LEU A 1 91 ? 2.292 26.399 34.152 1.00 64.14 83 LEU A O 1
ATOM 687 N N . PRO A 1 92 ? 1.092 26.470 32.261 1.00 55.52 84 PRO A N 1
ATOM 688 C CA . PRO A 1 92 ? -0.174 26.185 32.962 1.00 57.91 84 PRO A CA 1
ATOM 689 C C . PRO A 1 92 ? -0.385 24.692 33.216 1.00 59.43 84 PRO A C 1
ATOM 690 O O . PRO A 1 92 ? -1.373 24.097 32.769 1.00 60.20 84 PRO A O 1
ATOM 694 N N . TRP A 1 93 ? 0.555 24.080 33.949 1.00 44.89 85 TRP A N 1
ATOM 695 C CA . TRP A 1 93 ? 0.440 22.658 34.267 1.00 49.75 85 TRP A CA 1
ATOM 696 C C . TRP A 1 93 ? -0.908 22.338 34.899 1.00 49.71 85 TRP A C 1
ATOM 697 O O . TRP A 1 93 ? -1.498 21.286 34.627 1.00 51.37 85 TRP A O 1
ATOM 708 N N . GLY A 1 94 ? -1.405 23.231 35.756 1.00 46.09 86 GLY A N 1
ATOM 709 C CA . GLY A 1 94 ? -2.639 22.958 36.469 1.00 57.86 86 GLY A CA 1
ATOM 710 C C . GLY A 1 94 ? -3.846 22.883 35.560 1.00 59.95 86 GLY A C 1
ATOM 711 O O . GLY A 1 94 ? -4.808 22.171 35.862 1.00 57.95 86 GLY A O 1
ATOM 712 N N . GLN A 1 95 ? -3.814 23.611 34.440 1.00 62.46 87 GLN A N 1
ATOM 713 C CA . GLN A 1 95 ? -4.902 23.525 33.473 1.00 67.02 87 GLN A CA 1
ATOM 714 C C . GLN A 1 95 ? -5.021 22.120 32.900 1.00 65.41 87 GLN A C 1
ATOM 715 O O . GLN A 1 95 ? -6.129 21.665 32.593 1.00 66.32 87 GLN A O 1
ATOM 717 N N . TYR A 1 96 ? -3.900 21.414 32.767 1.00 59.02 88 TYR A N 1
ATOM 718 C CA . TYR A 1 96 ? -3.889 20.060 32.237 1.00 52.22 88 TYR A CA 1
ATOM 719 C C . TYR A 1 96 ? -3.876 19.003 33.332 1.00 48.23 88 TYR A C 1
ATOM 720 O O . TYR A 1 96 ? -3.636 17.825 33.041 1.00 40.16 88 TYR A O 1
ATOM 729 N N . GLY A 1 97 ? -4.143 19.395 34.580 1.00 47.56 89 GLY A N 1
ATOM 730 C CA . GLY A 1 97 ? -4.243 18.456 35.676 1.00 44.26 89 GLY A CA 1
ATOM 731 C C . GLY A 1 97 ? -2.934 17.892 36.174 1.00 40.87 89 GLY A C 1
ATOM 732 O O . GLY A 1 97 ? -2.952 16.916 36.932 1.00 40.35 89 GLY A O 1
ATOM 733 N N . VAL A 1 98 ? -1.800 18.481 35.792 1.00 42.64 90 VAL A N 1
ATOM 734 C CA . VAL A 1 98 ? -0.499 17.937 36.174 1.00 43.30 90 VAL A CA 1
ATOM 735 C C . VAL A 1 98 ? -0.314 18.055 37.679 1.00 39.33 90 VAL A C 1
ATOM 736 O O . VAL A 1 98 ? -0.469 19.137 38.258 1.00 44.29 90 VAL A O 1
ATOM 740 N N . GLU A 1 99 ? 0.006 16.933 38.322 1.00 40.78 91 GLU A N 1
ATOM 741 C CA . GLU A 1 99 ? 0.292 16.914 39.750 1.00 41.02 91 GLU A CA 1
ATOM 742 C C . GLU A 1 99 ? 1.786 17.083 40.019 1.00 42.98 91 GLU A C 1
ATOM 743 O O . GLU A 1 99 ? 2.188 17.969 40.782 1.00 39.61 91 GLU A O 1
ATOM 749 N N . TYR A 1 100 ? 2.612 16.251 39.389 1.00 39.07 92 TYR A N 1
ATOM 750 C CA . TYR A 1 100 ? 4.063 16.285 39.520 1.00 38.63 92 TYR A CA 1
ATOM 751 C C . TYR A 1 100 ? 4.703 16.701 38.205 1.00 34.53 92 TYR A C 1
ATOM 752 O O . TYR A 1 100 ? 4.277 16.266 37.129 1.00 34.67 92 TYR A O 1
ATOM 761 N N . VAL A 1 101 ? 5.756 17.504 38.290 1.00 38.67 93 VAL A N 1
ATOM 762 C CA . VAL A 1 101 ? 6.593 17.801 37.136 1.00 40.45 93 VAL A CA 1
ATOM 763 C C . VAL A 1 101 ? 7.950 17.142 37.339 1.00 32.97 93 VAL A C 1
ATOM 764 O O . VAL A 1 101 ? 8.581 17.311 38.388 1.00 33.79 93 VAL A O 1
ATOM 768 N N . VAL A 1 102 ? 8.374 16.377 36.342 1.00 32.88 94 VAL A N 1
ATOM 769 C CA . VAL A 1 102 ? 9.711 15.802 36.288 1.00 30.24 94 VAL A CA 1
ATOM 770 C C . VAL A 1 102 ? 10.627 16.839 35.658 1.00 41.82 94 VAL A C 1
ATOM 771 O O . VAL A 1 102 ? 10.409 17.261 34.517 1.00 36.98 94 VAL A O 1
ATOM 775 N N . GLU A 1 103 ? 11.645 17.257 36.402 1.00 40.23 95 GLU A N 1
ATOM 776 C CA . GLU A 1 103 ? 12.569 18.301 35.965 1.00 40.70 95 GLU A CA 1
ATOM 777 C C . GLU A 1 103 ? 13.802 17.617 35.388 1.00 37.80 95 GLU A C 1
ATOM 778 O O . GLU A 1 103 ? 14.755 17.303 36.100 1.00 42.27 95 GLU A O 1
ATOM 784 N N . SER A 1 104 ? 13.782 17.378 34.083 1.00 35.77 96 SER A N 1
ATOM 785 C CA . SER A 1 104 ? 14.890 16.724 33.401 1.00 36.56 96 SER A CA 1
ATOM 786 C C . SER A 1 104 ? 15.531 17.657 32.381 1.00 36.91 96 SER A C 1
ATOM 787 O O . SER A 1 104 ? 15.879 17.257 31.276 1.00 38.55 96 SER A O 1
ATOM 790 N N . THR A 1 105 ? 15.697 18.926 32.751 1.00 49.96 97 THR A N 1
ATOM 791 C CA . THR A 1 105 ? 16.441 19.853 31.909 1.00 59.43 97 THR A CA 1
ATOM 792 C C . THR A 1 105 ? 17.920 19.508 31.830 1.00 67.41 97 THR A C 1
ATOM 793 O O . THR A 1 105 ? 18.582 19.900 30.865 1.00 72.37 97 THR A O 1
ATOM 797 N N . GLY A 1 106 ? 18.451 18.784 32.812 1.00 67.07 98 GLY A N 1
ATOM 798 C CA . GLY A 1 106 ? 19.884 18.610 32.901 1.00 64.64 98 GLY A CA 1
ATOM 799 C C . GLY A 1 106 ? 20.628 19.850 33.333 1.00 68.89 98 GLY A C 1
ATOM 800 O O . GLY A 1 106 ? 21.862 19.870 33.275 1.00 70.59 98 GLY A O 1
ATOM 801 N N . VAL A 1 107 ? 19.910 20.887 33.763 1.00 70.87 99 VAL A N 1
ATOM 802 C CA . VAL A 1 107 ? 20.498 22.158 34.168 1.00 71.56 99 VAL A CA 1
ATOM 803 C C . VAL A 1 107 ? 19.889 22.594 35.492 1.00 73.13 99 VAL A C 1
ATOM 804 O O . VAL A 1 107 ? 20.601 22.820 36.478 1.00 77.24 99 VAL A O 1
ATOM 808 N N . PHE A 1 108 ? 18.561 22.703 35.515 1.00 70.52 100 PHE A N 1
ATOM 809 C CA . PHE A 1 108 ? 17.816 23.332 36.606 1.00 68.60 100 PHE A CA 1
ATOM 810 C C . PHE A 1 108 ? 17.936 22.506 37.883 1.00 65.37 100 PHE A C 1
ATOM 811 O O . PHE A 1 108 ? 17.286 21.470 38.031 1.00 69.47 100 PHE A O 1
ATOM 813 N N . THR A 1 109 ? 18.766 22.971 38.831 1.00 67.46 101 THR A N 1
ATOM 814 C CA . THR A 1 109 ? 18.883 22.288 40.115 1.00 65.17 101 THR A CA 1
ATOM 815 C C . THR A 1 109 ? 18.876 23.260 41.294 1.00 68.09 101 THR A C 1
ATOM 816 O O . THR A 1 109 ? 19.287 22.884 42.399 1.00 67.98 101 THR A O 1
ATOM 820 N N . LYS A 1 110 ? 18.425 24.494 41.091 1.00 71.36 102 LYS A N 1
ATOM 821 C CA . LYS A 1 110 ? 18.263 25.447 42.181 1.00 75.26 102 LYS A CA 1
ATOM 822 C C . LYS A 1 110 ? 16.857 25.316 42.751 1.00 72.78 102 LYS A C 1
ATOM 823 O O . LYS A 1 110 ? 15.878 25.311 41.999 1.00 74.77 102 LYS A O 1
ATOM 825 N N . LEU A 1 111 ? 16.765 25.206 44.079 1.00 68.09 103 LEU A N 1
ATOM 826 C CA . LEU A 1 111 ? 15.488 24.923 44.732 1.00 67.14 103 LEU A CA 1
ATOM 827 C C . LEU A 1 111 ? 14.400 25.894 44.279 1.00 73.68 103 LEU A C 1
ATOM 828 O O . LEU A 1 111 ? 13.300 25.478 43.894 1.00 68.84 103 LEU A O 1
ATOM 833 N N . ASP A 1 112 ? 14.696 27.200 44.317 1.00 76.90 104 ASP A N 1
ATOM 834 C CA . ASP A 1 112 ? 13.722 28.198 43.882 1.00 71.95 104 ASP A CA 1
ATOM 835 C C . ASP A 1 112 ? 13.414 28.057 42.395 1.00 77.02 104 ASP A C 1
ATOM 836 O O . ASP A 1 112 ? 12.263 28.225 41.974 1.00 80.66 104 ASP A O 1
ATOM 838 N N . THR A 1 113 ? 14.431 27.744 41.586 1.00 75.48 105 THR A N 1
ATOM 839 C CA . THR A 1 113 ? 14.228 27.555 40.152 1.00 71.53 105 THR A CA 1
ATOM 840 C C . THR A 1 113 ? 13.186 26.472 39.881 1.00 67.31 105 THR A C 1
ATOM 841 O O . THR A 1 113 ? 12.163 26.721 39.231 1.00 67.40 105 THR A O 1
ATOM 845 N N . ALA A 1 114 ? 13.427 25.259 40.391 1.00 58.35 106 ALA A N 1
ATOM 846 C CA . ALA A 1 114 ? 12.499 24.156 40.158 1.00 56.01 106 ALA A CA 1
ATOM 847 C C . ALA A 1 114 ? 11.114 24.455 40.716 1.00 56.59 106 ALA A C 1
ATOM 848 O O . ALA A 1 114 ? 10.117 23.922 40.215 1.00 53.42 106 ALA A O 1
ATOM 850 N N . SER A 1 115 ? 11.030 25.310 41.737 1.00 54.61 107 SER A N 1
ATOM 851 C CA . SER A 1 115 ? 9.754 25.659 42.351 1.00 50.88 107 SER A CA 1
ATOM 852 C C . SER A 1 115 ? 8.862 26.494 41.439 1.00 51.80 107 SER A C 1
ATOM 853 O O . SER A 1 115 ? 7.684 26.692 41.765 1.00 51.32 107 SER A O 1
ATOM 855 N N . LYS A 1 116 ? 9.388 26.992 40.315 1.00 54.70 108 LYS A N 1
ATOM 856 C CA . LYS A 1 116 ? 8.585 27.838 39.437 1.00 60.05 108 LYS A CA 1
ATOM 857 C C . LYS A 1 116 ? 7.401 27.076 38.852 1.00 56.59 108 LYS A C 1
ATOM 858 O O . LYS A 1 116 ? 6.335 27.664 38.626 1.00 59.36 108 LYS A O 1
ATOM 860 N N . HIS A 1 117 ? 7.561 25.767 38.630 1.00 50.01 109 HIS A N 1
ATOM 861 C CA . HIS A 1 117 ? 6.470 24.935 38.135 1.00 48.30 109 HIS A CA 1
ATOM 862 C C . HIS A 1 117 ? 5.254 24.958 39.050 1.00 50.26 109 HIS A C 1
ATOM 863 O O . HIS A 1 117 ? 4.142 24.668 38.591 1.00 48.61 109 HIS A O 1
ATOM 870 N N . LEU A 1 118 ? 5.434 25.279 40.335 1.00 53.41 110 LEU A N 1
ATOM 871 C CA . LEU A 1 118 ? 4.294 25.344 41.238 1.00 53.73 110 LEU A CA 1
ATOM 872 C C . LEU A 1 118 ? 3.441 26.578 40.983 1.00 58.21 110 LEU A C 1
ATOM 873 O O . LEU A 1 118 ? 2.256 26.581 41.338 1.00 57.57 110 LEU A O 1
ATOM 875 N N . LYS A 1 119 ? 4.014 27.619 40.369 1.00 60.63 111 LYS A N 1
ATOM 876 C CA . LYS A 1 119 ? 3.225 28.801 40.039 1.00 66.04 111 LYS A CA 1
ATOM 877 C C . LYS A 1 119 ? 2.199 28.489 38.963 1.00 68.98 111 LYS A C 1
ATOM 878 O O . LYS A 1 119 ? 1.097 29.051 38.977 1.00 67.53 111 LYS A O 1
ATOM 880 N N . GLY A 1 120 ? 2.539 27.586 38.038 1.00 66.93 112 GLY A N 1
ATOM 881 C CA . GLY A 1 120 ? 1.621 27.206 36.984 1.00 65.53 112 GLY A CA 1
ATOM 882 C C . GLY A 1 120 ? 0.509 26.276 37.414 1.00 64.71 112 GLY A C 1
ATOM 883 O O . GLY A 1 120 ? -0.482 26.139 36.690 1.00 63.75 112 GLY A O 1
ATOM 884 N N . GLY A 1 121 ? 0.646 25.629 38.568 1.00 57.63 113 GLY A N 1
ATOM 885 C CA . GLY A 1 121 ? -0.421 24.778 39.052 1.00 55.06 113 GLY A CA 1
ATOM 886 C C . GLY A 1 121 ? 0.016 23.378 39.424 1.00 47.37 113 GLY A C 1
ATOM 887 O O . GLY A 1 121 ? -0.762 22.617 40.006 1.00 49.10 113 GLY A O 1
ATOM 888 N N . ALA A 1 122 ? 1.250 23.020 39.092 1.00 48.86 114 ALA A N 1
ATOM 889 C CA . ALA A 1 122 ? 1.779 21.743 39.542 1.00 51.49 114 ALA A CA 1
ATOM 890 C C . ALA A 1 122 ? 1.945 21.760 41.056 1.00 54.13 114 ALA A C 1
ATOM 891 O O . ALA A 1 122 ? 2.255 22.793 41.659 1.00 54.64 114 ALA A O 1
ATOM 893 N N . LYS A 1 123 ? 1.712 20.607 41.676 1.00 44.62 115 LYS A N 1
ATOM 894 C CA . LYS A 1 123 ? 1.835 20.532 43.124 1.00 44.78 115 LYS A CA 1
ATOM 895 C C . LYS A 1 123 ? 3.259 20.215 43.565 1.00 44.23 115 LYS A C 1
ATOM 896 O O . LYS A 1 123 ? 3.722 20.763 44.570 1.00 42.35 115 LYS A O 1
ATOM 898 N N . ARG A 1 124 ? 3.981 19.366 42.828 1.00 35.24 116 ARG A N 1
ATOM 899 C CA . ARG A 1 124 ? 5.289 18.899 43.269 1.00 34.99 116 ARG A CA 1
ATOM 900 C C . ARG A 1 124 ? 6.227 18.741 42.080 1.00 37.40 116 ARG A C 1
ATOM 901 O O . ARG A 1 124 ? 5.800 18.623 40.930 1.00 39.34 116 ARG A O 1
ATOM 909 N N . VAL A 1 125 ? 7.526 18.743 42.374 1.00 35.74 117 VAL A N 1
ATOM 910 C CA . VAL A 1 125 ? 8.562 18.640 41.357 1.00 32.19 117 VAL A CA 1
ATOM 911 C C . VAL A 1 125 ? 9.586 17.603 41.796 1.00 31.03 117 VAL A C 1
ATOM 912 O O . VAL A 1 125 ? 10.050 17.625 42.941 1.00 29.87 117 VAL A O 1
ATOM 916 N N . VAL A 1 126 ? 9.928 16.695 40.891 1.00 33.40 118 VAL A N 1
ATOM 917 C CA . VAL A 1 126 ? 11.007 15.737 41.082 1.00 26.25 118 VAL A CA 1
ATOM 918 C C . VAL A 1 126 ? 12.098 16.059 40.072 1.00 30.07 118 VAL A C 1
ATOM 919 O O . VAL A 1 126 ? 11.868 15.995 38.858 1.00 27.67 118 VAL A O 1
ATOM 923 N N . ILE A 1 127 ? 13.284 16.400 40.568 1.00 30.59 119 ILE A N 1
ATOM 924 C CA . ILE A 1 127 ? 14.437 16.627 39.699 1.00 30.79 119 ILE A CA 1
ATOM 925 C C . ILE A 1 127 ? 15.098 15.291 39.395 1.00 29.49 119 ILE A C 1
ATOM 926 O O . ILE A 1 127 ? 15.427 14.525 40.308 1.00 32.48 119 ILE A O 1
ATOM 931 N N . SER A 1 128 ? 15.300 15.003 38.111 1.00 22.45 120 SER A N 1
ATOM 932 C CA . SER A 1 128 ? 15.900 13.728 37.715 1.00 28.19 120 SER A CA 1
ATOM 933 C C . SER A 1 128 ? 17.427 13.791 37.728 1.00 26.89 120 SER A C 1
ATOM 934 O O . SER A 1 128 ? 18.086 13.387 36.774 1.00 25.33 120 SER A O 1
ATOM 937 N N . ALA A 1 129 ? 18.006 14.269 38.844 1.00 28.41 121 ALA A N 1
ATOM 938 C CA . ALA A 1 129 ? 19.450 14.405 39.015 1.00 24.84 121 ALA A CA 1
ATOM 939 C C . ALA A 1 129 ? 19.749 14.879 40.436 1.00 24.71 121 ALA A C 1
ATOM 940 O O . ALA A 1 129 ? 18.844 15.382 41.115 1.00 29.30 121 ALA A O 1
ATOM 942 N N . PRO A 1 130 ? 20.985 14.749 40.925 1.00 25.67 122 PRO A N 1
ATOM 943 C CA . PRO A 1 130 ? 21.314 15.349 42.228 1.00 24.88 122 PRO A CA 1
ATOM 944 C C . PRO A 1 130 ? 21.067 16.848 42.190 1.00 31.19 122 PRO A C 1
ATOM 945 O O . PRO A 1 130 ? 21.212 17.489 41.145 1.00 33.09 122 PRO A O 1
ATOM 949 N N . ALA A 1 131 ? 20.703 17.401 43.345 1.00 25.62 123 ALA A N 1
ATOM 950 C CA . ALA A 1 131 ? 20.340 18.808 43.466 1.00 31.49 123 ALA A CA 1
ATOM 951 C C . ALA A 1 131 ? 20.349 19.174 44.943 1.00 32.64 123 ALA A C 1
ATOM 952 O O . ALA A 1 131 ? 20.359 18.303 45.818 1.00 33.17 123 ALA A O 1
ATOM 954 N N . ASP A 1 132 ? 20.334 20.481 45.213 1.00 38.01 124 ASP A N 1
ATOM 955 C CA . ASP A 1 132 ? 20.332 20.995 46.585 1.00 40.06 124 ASP A CA 1
ATOM 956 C C . ASP A 1 132 ? 18.910 21.022 47.145 1.00 33.98 124 ASP A C 1
ATOM 957 O O . ASP A 1 132 ? 18.375 22.060 47.527 1.00 40.56 124 ASP A O 1
ATOM 962 N N . THR A 1 133 ? 18.296 19.836 47.164 1.00 34.00 125 THR A N 1
ATOM 963 C CA . THR A 1 133 ? 16.948 19.574 47.657 1.00 29.48 125 THR A CA 1
ATOM 964 C C . THR A 1 133 ? 16.995 18.268 48.443 1.00 27.71 125 THR A C 1
ATOM 965 O O . THR A 1 133 ? 18.028 17.588 48.420 1.00 34.07 125 THR A O 1
ATOM 969 N N . PRO A 1 134 ? 15.927 17.876 49.144 1.00 27.21 126 PRO A N 1
ATOM 970 C CA . PRO A 1 134 ? 15.877 16.516 49.697 1.00 28.36 126 PRO A CA 1
ATOM 971 C C . PRO A 1 134 ? 16.124 15.476 48.609 1.00 28.44 126 PRO A C 1
ATOM 972 O O . PRO A 1 134 ? 15.699 15.641 47.467 1.00 32.68 126 PRO A O 1
ATOM 976 N N . THR A 1 135 ? 16.829 14.404 48.978 1.00 26.77 127 THR A N 1
ATOM 977 C CA . THR A 1 135 ? 17.331 13.393 48.049 1.00 28.03 127 THR A CA 1
ATOM 978 C C . THR A 1 135 ? 16.783 12.024 48.418 1.00 30.37 127 THR A C 1
ATOM 979 O O . THR A 1 135 ? 16.760 11.664 49.597 1.00 32.07 127 THR A O 1
ATOM 983 N N . PHE A 1 136 ? 16.382 11.236 47.416 1.00 25.84 128 PHE A N 1
ATOM 984 C CA . PHE A 1 136 ? 15.712 9.975 47.696 1.00 23.62 128 PHE A CA 1
ATOM 985 C C . PHE A 1 136 ? 16.192 8.868 46.777 1.00 22.64 128 PHE A C 1
ATOM 986 O O . PHE A 1 136 ? 16.473 9.092 45.595 1.00 25.16 128 PHE A O 1
ATOM 994 N N . VAL A 1 137 ? 16.297 7.671 47.347 1.00 20.99 129 VAL A N 1
ATOM 995 C CA . VAL A 1 137 ? 16.537 6.438 46.611 1.00 21.59 129 VAL A CA 1
ATOM 996 C C . VAL A 1 137 ? 15.447 5.459 47.022 1.00 24.32 129 VAL A C 1
ATOM 997 O O . VAL A 1 137 ? 15.286 5.174 48.216 1.00 23.22 129 VAL A O 1
ATOM 1001 N N . MET A 1 138 ? 14.678 4.977 46.044 1.00 24.16 130 MET A N 1
ATOM 1002 C CA . MET A 1 138 ? 13.621 4.020 46.339 1.00 22.41 130 MET A CA 1
ATOM 1003 C C . MET A 1 138 ? 14.196 2.775 47.005 1.00 21.80 130 MET A C 1
ATOM 1004 O O . MET A 1 138 ? 15.232 2.247 46.587 1.00 22.78 130 MET A O 1
ATOM 1009 N N . GLY A 1 139 ? 13.492 2.287 48.021 1.00 22.99 131 GLY A N 1
ATOM 1010 C CA . GLY A 1 139 ? 13.939 1.157 48.794 1.00 24.17 131 GLY A CA 1
ATOM 1011 C C . GLY A 1 139 ? 14.882 1.504 49.912 1.00 29.31 131 GLY A C 1
ATOM 1012 O O . GLY A 1 139 ? 15.132 0.655 50.777 1.00 27.42 131 GLY A O 1
ATOM 1013 N N . VAL A 1 140 ? 15.410 2.723 49.936 1.00 24.89 132 VAL A N 1
ATOM 1014 C CA . VAL A 1 140 ? 16.387 3.135 50.930 1.00 21.25 132 VAL A CA 1
ATOM 1015 C C . VAL A 1 140 ? 15.833 4.220 51.851 1.00 24.26 132 VAL A C 1
ATOM 1016 O O . VAL A 1 140 ? 15.844 4.062 53.069 1.00 28.21 132 VAL A O 1
ATOM 1020 N N . ASN A 1 141 ? 15.330 5.329 51.293 1.00 27.04 133 ASN A N 1
ATOM 1021 C CA . ASN A 1 141 ? 14.828 6.375 52.183 1.00 23.58 133 ASN A CA 1
ATOM 1022 C C . ASN A 1 141 ? 13.571 7.073 51.665 1.00 27.52 133 ASN A C 1
ATOM 1023 O O . ASN A 1 141 ? 13.238 8.160 52.154 1.00 27.71 133 ASN A O 1
ATOM 1028 N N . ASN A 1 142 ? 12.847 6.483 50.708 1.00 23.77 134 ASN A N 1
ATOM 1029 C CA . ASN A 1 142 ? 11.688 7.180 50.158 1.00 24.48 134 ASN A CA 1
ATOM 1030 C C . ASN A 1 142 ? 10.603 7.412 51.201 1.00 26.47 134 ASN A C 1
ATOM 1031 O O . ASN A 1 142 ? 9.800 8.340 51.052 1.00 30.30 134 ASN A O 1
ATOM 1036 N N . HIS A 1 143 ? 10.564 6.608 52.257 1.00 28.33 135 HIS A N 1
ATOM 1037 C CA . HIS A 1 143 ? 9.562 6.817 53.289 1.00 29.96 135 HIS A CA 1
ATOM 1038 C C . HIS A 1 143 ? 9.926 7.946 54.240 1.00 31.86 135 HIS A C 1
ATOM 1039 O O . HIS A 1 143 ? 9.169 8.204 55.177 1.00 33.25 135 HIS A O 1
ATOM 1046 N N . GLU A 1 144 ? 11.056 8.620 54.021 1.00 31.67 136 GLU A N 1
ATOM 1047 C CA . GLU A 1 144 ? 11.386 9.834 54.758 1.00 28.22 136 GLU A CA 1
ATOM 1048 C C . GLU A 1 144 ? 10.769 11.082 54.148 1.00 33.44 136 GLU A C 1
ATOM 1049 O O . GLU A 1 144 ? 10.917 12.162 54.727 1.00 36.25 136 GLU A O 1
ATOM 1055 N N . PHE A 1 145 ? 10.113 10.966 52.992 1.00 28.13 137 PHE A N 1
ATOM 1056 C CA . PHE A 1 145 ? 9.479 12.118 52.364 1.00 28.83 137 PHE A CA 1
ATOM 1057 C C . PHE A 1 145 ? 8.416 12.708 53.284 1.00 31.18 137 PHE A C 1
ATOM 1058 O O . PHE A 1 145 ? 7.605 11.980 53.864 1.00 30.90 137 PHE A O 1
ATOM 1066 N N . LYS A 1 146 ? 8.430 14.048 53.420 1.00 34.81 138 LYS A N 1
ATOM 1067 C CA . LYS A 1 146 ? 7.450 14.839 54.153 1.00 35.16 138 LYS A CA 1
ATOM 1068 C C . LYS A 1 146 ? 6.635 15.697 53.194 1.00 38.92 138 LYS A C 1
ATOM 1069 O O . LYS A 1 146 ? 7.198 16.285 52.265 1.00 38.62 138 LYS A O 1
ATOM 1075 N N . PRO A 1 147 ? 5.321 15.812 53.410 1.00 41.55 139 PRO A N 1
ATOM 1076 C CA . PRO A 1 147 ? 4.458 16.449 52.397 1.00 45.20 139 PRO A CA 1
ATOM 1077 C C . PRO A 1 147 ? 4.789 17.906 52.101 1.00 45.22 139 PRO A C 1
ATOM 1078 O O . PRO A 1 147 ? 4.350 18.419 51.065 1.00 44.07 139 PRO A O 1
ATOM 1082 N N . GLU A 1 148 ? 5.547 18.589 52.956 1.00 48.22 140 GLU A N 1
ATOM 1083 C CA . GLU A 1 148 ? 5.949 19.956 52.649 1.00 48.02 140 GLU A CA 1
ATOM 1084 C C . GLU A 1 148 ? 7.161 20.026 51.729 1.00 47.94 140 GLU A C 1
ATOM 1085 O O . GLU A 1 148 ? 7.623 21.130 51.424 1.00 47.99 140 GLU A O 1
ATOM 1091 N N . MET A 1 149 ? 7.691 18.885 51.283 1.00 46.58 141 MET A N 1
ATOM 1092 C CA . MET A 1 149 ? 8.826 18.869 50.360 1.00 48.27 141 MET A CA 1
ATOM 1093 C C . MET A 1 149 ? 8.286 18.921 48.934 1.00 49.59 141 MET A C 1
ATOM 1094 O O . MET A 1 149 ? 8.129 17.907 48.252 1.00 55.10 141 MET A O 1
ATOM 1099 N N . THR A 1 150 ? 8.008 20.142 48.475 1.00 45.88 142 THR A N 1
ATOM 1100 C CA . THR A 1 150 ? 7.402 20.341 47.165 1.00 41.95 142 THR A CA 1
ATOM 1101 C C . THR A 1 150 ? 8.385 20.168 46.013 1.00 43.54 142 THR A C 1
ATOM 1102 O O . THR A 1 150 ? 7.948 19.980 44.872 1.00 37.36 142 THR A O 1
ATOM 1106 N N . VAL A 1 151 ? 9.688 20.251 46.276 1.00 37.97 143 VAL A N 1
ATOM 1107 C CA . VAL A 1 151 ? 10.722 19.973 45.285 1.00 39.03 143 VAL A CA 1
ATOM 1108 C C . VAL A 1 151 ? 11.699 18.982 45.898 1.00 37.24 143 VAL A C 1
ATOM 1109 O O . VAL A 1 151 ? 12.224 19.223 46.991 1.00 32.35 143 VAL A O 1
ATOM 1113 N N . ILE A 1 152 ? 11.924 17.861 45.210 1.00 31.88 144 ILE A N 1
ATOM 1114 C CA . ILE A 1 152 ? 12.833 16.812 45.660 1.00 30.76 144 ILE A CA 1
ATOM 1115 C C . ILE A 1 152 ? 13.635 16.331 44.455 1.00 33.61 144 ILE A C 1
ATOM 1116 O O . ILE A 1 152 ? 13.401 16.750 43.318 1.00 28.08 144 ILE A O 1
ATOM 1121 N N . ASN A 1 153 ? 14.589 15.434 44.705 1.00 30.11 145 ASN A N 1
ATOM 1122 C CA . ASN A 1 153 ? 15.343 14.843 43.609 1.00 30.01 145 ASN A CA 1
ATOM 1123 C C . ASN A 1 153 ? 15.519 13.342 43.836 1.00 24.08 145 ASN A C 1
ATOM 1124 O O . ASN A 1 153 ? 15.377 12.835 44.954 1.00 25.28 145 ASN A O 1
ATOM 1129 N N . ASN A 1 154 ? 15.809 12.632 42.739 1.00 22.35 146 ASN A N 1
ATOM 1130 C CA . ASN A 1 154 ? 15.968 11.181 42.718 1.00 25.05 146 ASN A CA 1
ATOM 1131 C C . ASN A 1 154 ? 17.432 10.754 42.666 1.00 25.92 146 ASN A C 1
ATOM 1132 O O . ASN A 1 154 ? 17.732 9.627 42.241 1.00 19.88 146 ASN A O 1
ATOM 1137 N N . ALA A 1 155 ? 18.350 11.621 43.092 1.00 24.85 147 ALA A N 1
ATOM 1138 C CA . ALA A 1 155 ? 19.782 11.288 43.099 1.00 26.51 147 ALA A CA 1
ATOM 1139 C C . ALA A 1 155 ? 20.211 10.991 41.659 1.00 29.12 147 ALA A C 1
ATOM 1140 O O . ALA A 1 155 ? 19.635 11.533 40.707 1.00 29.17 147 ALA A O 1
ATOM 1142 N N . SER A 1 156 ? 21.214 10.133 41.496 1.00 20.12 148 SER A N 1
ATOM 1143 C CA . SER A 1 156 ? 21.773 9.744 40.207 1.00 24.23 148 SER A CA 1
ATOM 1144 C C . SER A 1 156 ? 21.552 8.251 39.983 1.00 20.78 148 SER A C 1
ATOM 1145 O O . SER A 1 156 ? 21.216 7.511 40.910 1.00 19.68 148 SER A O 1
ATOM 1148 N N . CYS A 1 157 ? 21.766 7.790 38.740 1.00 19.63 149 CYS A N 1
ATOM 1149 C CA . CYS A 1 157 ? 21.628 6.362 38.469 1.00 17.93 149 CYS A CA 1
ATOM 1150 C C . CYS A 1 157 ? 22.637 5.538 39.270 1.00 16.48 149 CYS A C 1
ATOM 1151 O O . CYS A 1 157 ? 22.303 4.469 39.788 1.00 18.69 149 CYS A O 1
ATOM 1154 N N . THR A 1 158 ? 23.875 6.030 39.397 1.00 16.90 150 THR A N 1
ATOM 1155 C CA . THR A 1 158 ? 24.902 5.322 40.156 1.00 16.01 150 THR A CA 1
ATOM 1156 C C . THR A 1 158 ? 24.547 5.229 41.644 1.00 17.56 150 THR A C 1
ATOM 1157 O O . THR A 1 158 ? 24.759 4.181 42.271 1.00 19.42 150 THR A O 1
ATOM 1161 N N . THR A 1 159 ? 24.036 6.314 42.231 1.00 17.94 151 THR A N 1
ATOM 1162 C CA . THR A 1 159 ? 23.611 6.266 43.633 1.00 20.40 151 THR A CA 1
ATOM 1163 C C . THR A 1 159 ? 22.457 5.285 43.819 1.00 17.47 151 THR A C 1
ATOM 1164 O O . THR A 1 159 ? 22.406 4.561 44.822 1.00 21.21 151 THR A O 1
ATOM 1168 N N . ASN A 1 160 ? 21.550 5.211 42.832 1.00 20.71 152 ASN A N 1
ATOM 1169 C CA . ASN A 1 160 ? 20.452 4.250 42.898 1.00 20.06 152 ASN A CA 1
ATOM 1170 C C . ASN A 1 160 ? 20.931 2.804 42.765 1.00 19.25 152 ASN A C 1
ATOM 1171 O O . ASN A 1 160 ? 20.251 1.898 43.251 1.00 20.62 152 ASN A O 1
ATOM 1176 N N . CYS A 1 161 ? 22.071 2.554 42.104 1.00 17.30 153 CYS A N 1
ATOM 1177 C CA . CYS A 1 161 ? 22.659 1.215 42.123 1.00 17.38 153 CYS A CA 1
ATOM 1178 C C . CYS A 1 161 ? 23.410 0.945 43.425 1.00 20.18 153 CYS A C 1
ATOM 1179 O O . CYS A 1 161 ? 23.303 -0.147 43.997 1.00 19.02 153 CYS A O 1
ATOM 1182 N N . LEU A 1 162 ? 24.209 1.913 43.882 1.00 15.77 154 LEU A N 1
ATOM 1183 C CA . LEU A 1 162 ? 25.070 1.677 45.038 1.00 19.88 154 LEU A CA 1
ATOM 1184 C C . LEU A 1 162 ? 24.275 1.618 46.338 1.00 20.28 154 LEU A C 1
ATOM 1185 O O . LEU A 1 162 ? 24.560 0.783 47.203 1.00 19.13 154 LEU A O 1
ATOM 1190 N N . ALA A 1 163 ? 23.299 2.500 46.510 1.00 17.68 155 ALA A N 1
ATOM 1191 C CA . ALA A 1 163 ? 22.657 2.607 47.819 1.00 26.82 155 ALA A CA 1
ATOM 1192 C C . ALA A 1 163 ? 21.916 1.337 48.246 1.00 22.37 155 ALA A C 1
ATOM 1193 O O . ALA A 1 163 ? 22.026 0.970 49.428 1.00 18.11 155 ALA A O 1
ATOM 1195 N N . PRO A 1 164 ? 21.173 0.626 47.383 1.00 22.02 156 PRO A N 1
ATOM 1196 C CA . PRO A 1 164 ? 20.562 -0.643 47.841 1.00 21.69 156 PRO A CA 1
ATOM 1197 C C . PRO A 1 164 ? 21.590 -1.698 48.236 1.00 26.30 156 PRO A C 1
ATOM 1198 O O . PRO A 1 164 ? 21.409 -2.425 49.227 1.00 18.81 156 PRO A O 1
ATOM 1202 N N . ILE A 1 165 ? 22.689 -1.782 47.490 1.00 18.22 157 ILE A N 1
ATOM 1203 C CA . ILE A 1 165 ? 23.749 -2.729 47.811 1.00 17.00 157 ILE A CA 1
ATOM 1204 C C . ILE A 1 165 ? 24.367 -2.394 49.162 1.00 17.47 157 ILE A C 1
ATOM 1205 O O . ILE A 1 165 ? 24.586 -3.276 50.005 1.00 17.94 157 ILE A O 1
ATOM 1210 N N . ALA A 1 166 ? 24.676 -1.114 49.376 1.00 17.42 158 ALA A N 1
ATOM 1211 C CA . ALA A 1 166 ? 25.287 -0.704 50.640 1.00 17.91 158 ALA A CA 1
ATOM 1212 C C . ALA A 1 166 ? 24.350 -0.939 51.820 1.00 18.71 158 ALA A C 1
ATOM 1213 O O . ALA A 1 166 ? 24.802 -1.273 52.922 1.00 19.23 158 ALA A O 1
ATOM 1215 N N . ALA A 1 167 ? 23.044 -0.738 51.621 1.00 20.94 159 ALA A N 1
ATOM 1216 C CA . ALA A 1 167 ? 22.089 -0.969 52.704 1.00 23.27 159 ALA A CA 1
ATOM 1217 C C . ALA A 1 167 ? 22.084 -2.432 53.122 1.00 21.87 159 ALA A C 1
ATOM 1218 O O . ALA A 1 167 ? 22.037 -2.741 54.311 1.00 22.24 159 ALA A O 1
ATOM 1220 N N . VAL A 1 168 ? 22.142 -3.353 52.159 1.00 20.87 160 VAL A N 1
ATOM 1221 C CA . VAL A 1 168 ? 22.133 -4.766 52.532 1.00 24.54 160 VAL A CA 1
ATOM 1222 C C . VAL A 1 168 ? 23.418 -5.140 53.268 1.00 23.47 160 VAL A C 1
ATOM 1223 O O . VAL A 1 168 ? 23.379 -5.832 54.293 1.00 21.09 160 VAL A O 1
ATOM 1227 N N . LEU A 1 169 ? 24.574 -4.696 52.762 1.00 24.95 161 LEU A N 1
ATOM 1228 C CA . LEU A 1 169 ? 25.837 -4.970 53.444 1.00 21.75 161 LEU A CA 1
ATOM 1229 C C . LEU A 1 169 ? 25.854 -4.362 54.840 1.00 21.74 161 LEU A C 1
ATOM 1230 O O . LEU A 1 169 ? 26.227 -5.020 55.820 1.00 23.09 161 LEU A O 1
ATOM 1235 N N . HIS A 1 170 ? 25.475 -3.090 54.941 1.00 20.47 162 HIS A N 1
ATOM 1236 C CA . HIS A 1 170 ? 25.569 -2.369 56.204 1.00 21.10 162 HIS A CA 1
ATOM 1237 C C . HIS A 1 170 ? 24.629 -2.954 57.245 1.00 22.01 162 HIS A C 1
ATOM 1238 O O . HIS A 1 170 ? 24.984 -3.058 58.426 1.00 22.72 162 HIS A O 1
ATOM 1245 N N . GLU A 1 171 ? 23.415 -3.322 56.830 1.00 22.08 163 GLU A N 1
ATOM 1246 C CA . GLU A 1 171 ? 22.454 -3.861 57.781 1.00 23.04 163 GLU A CA 1
ATOM 1247 C C . GLU A 1 171 ? 22.769 -5.301 58.158 1.00 24.76 163 GLU A C 1
ATOM 1248 O O . GLU A 1 171 ? 22.520 -5.702 59.296 1.00 24.83 163 GLU A O 1
ATOM 1254 N N . ASN A 1 172 ? 23.309 -6.094 57.238 1.00 23.03 164 ASN A N 1
ATOM 1255 C CA . ASN A 1 172 ? 23.610 -7.471 57.604 1.00 23.64 164 ASN A CA 1
ATOM 1256 C C . ASN A 1 172 ? 24.946 -7.615 58.315 1.00 23.90 164 ASN A C 1
ATOM 1257 O O . ASN A 1 172 ? 25.066 -8.462 59.195 1.00 24.81 164 ASN A O 1
ATOM 1262 N N . PHE A 1 173 ? 25.950 -6.807 57.970 1.00 28.76 165 PHE A N 1
ATOM 1263 C CA . PHE A 1 173 ? 27.295 -7.025 58.492 1.00 23.49 165 PHE A CA 1
ATOM 1264 C C . PHE A 1 173 ? 27.931 -5.746 59.017 1.00 23.38 165 PHE A C 1
ATOM 1265 O O . PHE A 1 173 ? 28.831 -5.800 59.864 1.00 24.35 165 PHE A O 1
ATOM 1273 N N . GLY A 1 174 ? 27.487 -4.593 58.523 1.00 27.77 166 GLY A N 1
ATOM 1274 C CA . GLY A 1 174 ? 28.081 -3.331 58.929 1.00 25.07 166 GLY A CA 1
ATOM 1275 C C . GLY A 1 174 ? 29.278 -2.925 58.087 1.00 23.57 166 GLY A C 1
ATOM 1276 O O . GLY A 1 174 ? 30.321 -3.578 58.112 1.00 23.61 166 GLY A O 1
ATOM 1277 N N . ILE A 1 175 ? 29.145 -1.839 57.337 1.00 22.47 167 ILE A N 1
ATOM 1278 C CA . ILE A 1 175 ? 30.263 -1.320 56.561 1.00 20.77 167 ILE A CA 1
ATOM 1279 C C . ILE A 1 175 ? 31.142 -0.472 57.465 1.00 30.23 167 ILE A C 1
ATOM 1280 O O . ILE A 1 175 ? 30.676 0.514 58.044 1.00 27.99 167 ILE A O 1
ATOM 1285 N N . VAL A 1 176 ? 32.419 -0.845 57.578 1.00 21.41 168 VAL A N 1
ATOM 1286 C CA . VAL A 1 176 ? 33.376 -0.002 58.283 1.00 21.85 168 VAL A CA 1
ATOM 1287 C C . VAL A 1 176 ? 33.804 1.162 57.399 1.00 23.74 168 VAL A C 1
ATOM 1288 O O . VAL A 1 176 ? 33.807 2.320 57.830 1.00 23.22 168 VAL A O 1
ATOM 1292 N N . GLU A 1 177 ? 34.141 0.869 56.144 1.00 23.62 169 GLU A N 1
ATOM 1293 C CA . GLU A 1 177 ? 34.545 1.854 55.149 1.00 20.04 169 GLU A CA 1
ATOM 1294 C C . GLU A 1 177 ? 34.545 1.172 53.793 1.00 20.24 169 GLU A C 1
ATOM 1295 O O . GLU A 1 177 ? 34.653 -0.055 53.699 1.00 23.37 169 GLU A O 1
ATOM 1301 N N . GLY A 1 178 ? 34.422 1.972 52.744 1.00 18.71 170 GLY A N 1
ATOM 1302 C CA . GLY A 1 178 ? 34.393 1.413 51.405 1.00 19.62 170 GLY A CA 1
ATOM 1303 C C . GLY A 1 178 ? 34.846 2.396 50.353 1.00 18.55 170 GLY A C 1
ATOM 1304 O O . GLY A 1 178 ? 34.736 3.618 50.516 1.00 24.78 170 GLY A O 1
ATOM 1305 N N . LEU A 1 179 ? 35.379 1.844 49.270 1.00 17.13 171 LEU A N 1
ATOM 1306 C CA . LEU A 1 179 ? 35.786 2.593 48.094 1.00 19.80 171 LEU A CA 1
ATOM 1307 C C . LEU A 1 179 ? 35.109 1.949 46.900 1.00 19.94 171 LEU A C 1
ATOM 1308 O O . LEU A 1 179 ? 35.103 0.723 46.781 1.00 22.75 171 LEU A O 1
ATOM 1313 N N . MET A 1 180 ? 34.530 2.766 46.030 1.00 22.53 172 MET A N 1
ATOM 1314 C CA . MET A 1 180 ? 33.712 2.271 44.937 1.00 18.88 172 MET A CA 1
ATOM 1315 C C . MET A 1 180 ? 34.314 2.702 43.611 1.00 21.57 172 MET A C 1
ATOM 1316 O O . MET A 1 180 ? 34.881 3.795 43.485 1.00 20.27 172 MET A O 1
ATOM 1321 N N . THR A 1 181 ? 34.184 1.832 42.628 1.00 16.92 173 THR A N 1
ATOM 1322 C CA . THR A 1 181 ? 34.450 2.166 41.238 1.00 18.76 173 THR A CA 1
ATOM 1323 C C . THR A 1 181 ? 33.183 1.876 40.462 1.00 13.44 173 THR A C 1
ATOM 1324 O O . THR A 1 181 ? 32.534 0.854 40.701 1.00 18.15 173 THR A O 1
ATOM 1328 N N . THR A 1 182 ? 32.815 2.750 39.533 1.00 15.86 174 THR A N 1
ATOM 1329 C CA . THR A 1 182 ? 31.776 2.386 38.585 1.00 15.04 174 THR A CA 1
ATOM 1330 C C . THR A 1 182 ? 32.373 2.401 37.184 1.00 15.41 174 THR A C 1
ATOM 1331 O O . THR A 1 182 ? 33.032 3.370 36.779 1.00 18.62 174 THR A O 1
ATOM 1335 N N . VAL A 1 183 ? 32.170 1.313 36.472 1.00 17.72 175 VAL A N 1
ATOM 1336 C CA . VAL A 1 183 ? 32.549 1.215 35.073 1.00 16.48 175 VAL A CA 1
ATOM 1337 C C . VAL A 1 183 ? 31.290 1.544 34.286 1.00 15.32 175 VAL A C 1
ATOM 1338 O O . VAL A 1 183 ? 30.341 0.758 34.274 1.00 15.48 175 VAL A O 1
ATOM 1342 N N . HIS A 1 184 ? 31.258 2.724 33.670 1.00 16.02 176 HIS A N 1
ATOM 1343 C CA . HIS A 1 184 ? 30.006 3.365 33.283 1.00 17.60 176 HIS A CA 1
ATOM 1344 C C . HIS A 1 184 ? 29.926 3.511 31.769 1.00 17.17 176 HIS A C 1
ATOM 1345 O O . HIS A 1 184 ? 30.905 3.892 31.130 1.00 16.53 176 HIS A O 1
ATOM 1352 N N . ALA A 1 185 ? 28.751 3.232 31.208 1.00 15.03 177 ALA A N 1
ATOM 1353 C CA . ALA A 1 185 ? 28.516 3.418 29.780 1.00 17.38 177 ALA A CA 1
ATOM 1354 C C . ALA A 1 185 ? 28.597 4.898 29.391 1.00 18.02 177 ALA A C 1
ATOM 1355 O O . ALA A 1 185 ? 28.597 5.804 30.233 1.00 16.84 177 ALA A O 1
ATOM 1357 N N . LEU A 1 186 ? 28.651 5.141 28.077 1.00 16.02 178 LEU A N 1
ATOM 1358 C CA . LEU A 1 186 ? 28.697 6.501 27.549 1.00 20.45 178 LEU A CA 1
ATOM 1359 C C . LEU A 1 186 ? 27.445 7.293 27.913 1.00 21.58 178 LEU A C 1
ATOM 1360 O O . LEU A 1 186 ? 26.339 6.752 27.927 1.00 24.97 178 LEU A O 1
ATOM 1365 N N . THR A 1 187 ? 27.609 8.594 28.173 1.00 18.34 179 THR A N 1
ATOM 1366 C CA . THR A 1 187 ? 26.464 9.491 28.341 1.00 25.31 179 THR A CA 1
ATOM 1367 C C . THR A 1 187 ? 26.547 10.672 27.377 1.00 22.82 179 THR A C 1
ATOM 1368 O O . THR A 1 187 ? 27.583 10.943 26.770 1.00 19.90 179 THR A O 1
ATOM 1372 N N . ALA A 1 188 ? 25.436 11.414 27.285 1.00 19.39 180 ALA A N 1
ATOM 1373 C CA . ALA A 1 188 ? 25.297 12.458 26.275 1.00 23.42 180 ALA A CA 1
ATOM 1374 C C . ALA A 1 188 ? 26.276 13.602 26.467 1.00 27.64 180 ALA A C 1
ATOM 1375 O O . ALA A 1 188 ? 26.529 14.345 25.517 1.00 38.58 180 ALA A O 1
ATOM 1377 N N . THR A 1 189 ? 26.821 13.772 27.672 1.00 33.76 181 THR A N 1
ATOM 1378 C CA . THR A 1 189 ? 27.767 14.851 27.930 1.00 39.02 181 THR A CA 1
ATOM 1379 C C . THR A 1 189 ? 29.142 14.596 27.317 1.00 40.36 181 THR A C 1
ATOM 1380 O O . THR A 1 189 ? 29.992 15.492 27.347 1.00 48.03 181 THR A O 1
ATOM 1384 N N . GLN A 1 190 ? 29.379 13.421 26.778 1.00 25.70 182 GLN A N 1
ATOM 1385 C CA . GLN A 1 190 ? 30.672 13.115 26.185 1.00 17.56 182 GLN A CA 1
ATOM 1386 C C . GLN A 1 190 ? 30.650 13.361 24.679 1.00 21.06 182 GLN A C 1
ATOM 1387 O O . GLN A 1 190 ? 29.630 13.130 24.021 1.00 27.48 182 GLN A O 1
ATOM 1393 N N . PRO A 1 191 ? 31.756 13.814 24.094 1.00 24.75 183 PRO A N 1
ATOM 1394 C CA . PRO A 1 191 ? 31.796 14.036 22.647 1.00 24.64 183 PRO A CA 1
ATOM 1395 C C . PRO A 1 191 ? 32.299 12.813 21.891 1.00 22.13 183 PRO A C 1
ATOM 1396 O O . PRO A 1 191 ? 32.914 11.905 22.447 1.00 19.48 183 PRO A O 1
ATOM 1400 N N . THR A 1 192 ? 32.051 12.829 20.587 1.00 21.39 184 THR A N 1
ATOM 1401 C CA A THR A 1 192 ? 32.493 11.716 19.758 0.52 21.58 184 THR A CA 1
ATOM 1402 C CA B THR A 1 192 ? 32.459 11.759 19.688 0.48 21.51 184 THR A CA 1
ATOM 1403 C C . THR A 1 192 ? 33.933 11.860 19.297 1.00 20.21 184 THR A C 1
ATOM 1404 O O . THR A 1 192 ? 34.566 10.842 18.978 1.00 23.24 184 THR A O 1
ATOM 1411 N N . VAL A 1 193 ? 34.476 13.078 19.281 1.00 17.45 185 VAL A N 1
ATOM 1412 C CA . VAL A 1 193 ? 35.873 13.334 18.961 1.00 16.62 185 VAL A CA 1
ATOM 1413 C C . VAL A 1 193 ? 36.449 14.138 20.117 1.00 20.77 185 VAL A C 1
ATOM 1414 O O . VAL A 1 193 ? 35.709 14.665 20.946 1.00 24.23 185 VAL A O 1
ATOM 1418 N N . ASP A 1 194 ? 37.783 14.224 20.173 1.00 21.38 186 ASP A N 1
ATOM 1419 C CA . ASP A 1 194 ? 38.423 15.100 21.156 1.00 21.02 186 ASP A CA 1
ATOM 1420 C C . ASP A 1 194 ? 37.877 16.513 20.996 1.00 20.30 186 ASP A C 1
ATOM 1421 O O . ASP A 1 194 ? 38.001 17.108 19.921 1.00 20.13 186 ASP A O 1
ATOM 1426 N N . ALA A 1 195 ? 37.297 17.058 22.061 1.00 22.55 187 ALA A N 1
ATOM 1427 C CA . ALA A 1 195 ? 36.527 18.293 21.979 1.00 25.84 187 ALA A CA 1
ATOM 1428 C C . ALA A 1 195 ? 36.690 19.051 23.290 1.00 26.84 187 ALA A C 1
ATOM 1429 O O . ALA A 1 195 ? 37.039 18.453 24.313 1.00 23.32 187 ALA A O 1
ATOM 1431 N N . PRO A 1 196 ? 36.444 20.371 23.289 1.00 25.33 188 PRO A N 1
ATOM 1432 C CA . PRO A 1 196 ? 36.690 21.155 24.509 1.00 31.13 188 PRO A CA 1
ATOM 1433 C C . PRO A 1 196 ? 35.750 20.761 25.632 1.00 30.69 188 PRO A C 1
ATOM 1434 O O . PRO A 1 196 ? 34.551 20.560 25.426 1.00 32.35 188 PRO A O 1
ATOM 1438 N N . SER A 1 197 ? 36.306 20.673 26.843 1.00 27.97 189 SER A N 1
ATOM 1439 C CA . SER A 1 197 ? 35.515 20.355 28.027 1.00 21.46 189 SER A CA 1
ATOM 1440 C C . SER A 1 197 ? 36.241 21.015 29.206 1.00 31.19 189 SER A C 1
ATOM 1441 O O . SER A 1 197 ? 36.984 20.375 29.952 1.00 30.35 189 SER A O 1
ATOM 1444 N N . LYS A 1 198 ? 35.990 22.322 29.373 1.00 30.97 190 LYS A N 1
ATOM 1445 C CA . LYS A 1 198 ? 36.856 23.168 30.188 1.00 28.74 190 LYS A CA 1
ATOM 1446 C C . LYS A 1 198 ? 36.818 22.789 31.663 1.00 29.95 190 LYS A C 1
ATOM 1447 O O . LYS A 1 198 ? 37.814 22.980 32.372 1.00 37.04 190 LYS A O 1
ATOM 1449 N N . LYS A 1 199 ? 35.696 22.268 32.148 1.00 25.89 191 LYS A N 1
ATOM 1450 C CA . LYS A 1 199 ? 35.586 21.856 33.541 1.00 34.97 191 LYS A CA 1
ATOM 1451 C C . LYS A 1 199 ? 35.948 20.387 33.758 1.00 35.20 191 LYS A C 1
ATOM 1452 O O . LYS A 1 199 ? 35.903 19.915 34.898 1.00 33.84 191 LYS A O 1
ATOM 1454 N N . ASP A 1 200 ? 36.310 19.661 32.699 1.00 28.71 192 ASP A N 1
ATOM 1455 C CA . ASP A 1 200 ? 36.604 18.234 32.783 1.00 29.76 192 ASP A CA 1
ATOM 1456 C C . ASP A 1 200 ? 37.444 17.834 31.578 1.00 25.88 192 ASP A C 1
ATOM 1457 O O . ASP A 1 200 ? 36.899 17.361 30.579 1.00 25.92 192 ASP A O 1
ATOM 1462 N N . TRP A 1 201 ? 38.758 18.051 31.642 1.00 25.18 193 TRP A N 1
ATOM 1463 C CA . TRP A 1 201 ? 39.589 17.818 30.463 1.00 24.26 193 TRP A CA 1
ATOM 1464 C C . TRP A 1 201 ? 39.490 16.374 29.979 1.00 25.79 193 TRP A C 1
ATOM 1465 O O . TRP A 1 201 ? 39.328 16.122 28.775 1.00 22.23 193 TRP A O 1
ATOM 1476 N N . ARG A 1 202 ? 39.546 15.403 30.893 1.00 19.32 194 ARG A N 1
ATOM 1477 C CA . ARG A 1 202 ? 39.448 14.015 30.449 1.00 21.94 194 ARG A CA 1
ATOM 1478 C C . ARG A 1 202 ? 38.116 13.753 29.764 1.00 20.29 194 ARG A C 1
ATOM 1479 O O . ARG A 1 202 ? 38.059 13.031 28.759 1.00 19.88 194 ARG A O 1
ATOM 1487 N N . GLY A 1 203 ? 37.037 14.354 30.270 1.00 19.25 195 GLY A N 1
ATOM 1488 C CA . GLY A 1 203 ? 35.710 14.127 29.716 1.00 17.55 195 GLY A CA 1
ATOM 1489 C C . GLY A 1 203 ? 35.481 14.691 28.321 1.00 20.45 195 GLY A C 1
ATOM 1490 O O . GLY A 1 203 ? 34.454 14.369 27.711 1.00 26.95 195 GLY A O 1
ATOM 1491 N N . GLY A 1 204 ? 36.379 15.544 27.819 1.00 20.46 196 GLY A N 1
ATOM 1492 C CA . GLY A 1 204 ? 36.314 16.010 26.437 1.00 18.21 196 GLY A CA 1
ATOM 1493 C C . GLY A 1 204 ? 36.955 15.083 25.426 1.00 17.46 196 GLY A C 1
ATOM 1494 O O . GLY A 1 204 ? 36.788 15.270 24.219 1.00 20.75 196 GLY A O 1
ATOM 1495 N N . ARG A 1 205 ? 37.699 14.091 25.892 1.00 17.75 197 ARG A N 1
ATOM 1496 C CA . ARG A 1 205 ? 38.364 13.176 24.977 1.00 16.44 197 ARG A CA 1
ATOM 1497 C C . ARG A 1 205 ? 37.354 12.212 24.361 1.00 16.75 197 ARG A C 1
ATOM 1498 O O . ARG A 1 205 ? 36.338 11.871 24.976 1.00 16.03 197 ARG A O 1
ATOM 1506 N N . ALA A 1 206 ? 37.654 11.759 23.134 1.00 16.15 198 ALA A N 1
ATOM 1507 C CA . ALA A 1 206 ? 36.693 11.012 22.330 1.00 17.90 198 ALA A CA 1
ATOM 1508 C C . ALA A 1 206 ? 36.151 9.803 23.081 1.00 14.06 198 ALA A C 1
ATOM 1509 O O . ALA A 1 206 ? 36.904 8.927 23.511 1.00 17.26 198 ALA A O 1
ATOM 1511 N N . ALA A 1 207 ? 34.825 9.756 23.225 1.00 17.13 199 ALA A N 1
ATOM 1512 C CA . ALA A 1 207 ? 34.213 8.815 24.154 1.00 16.54 199 ALA A CA 1
ATOM 1513 C C . ALA A 1 207 ? 34.320 7.372 23.666 1.00 19.06 199 ALA A C 1
ATOM 1514 O O . ALA A 1 207 ? 34.504 6.446 24.467 1.00 16.74 199 ALA A O 1
ATOM 1516 N N . GLY A 1 208 ? 34.199 7.153 22.372 1.00 16.69 200 GLY A N 1
ATOM 1517 C CA . GLY A 1 208 ? 34.182 5.798 21.867 1.00 14.65 200 GLY A CA 1
ATOM 1518 C C . GLY A 1 208 ? 35.519 5.099 21.783 1.00 19.86 200 GLY A C 1
ATOM 1519 O O . GLY A 1 208 ? 35.556 3.920 21.430 1.00 15.00 200 GLY A O 1
ATOM 1520 N N . TYR A 1 209 ? 36.629 5.776 22.088 1.00 19.95 201 TYR A N 1
ATOM 1521 C CA . TYR A 1 209 ? 37.953 5.210 21.838 1.00 15.94 201 TYR A CA 1
ATOM 1522 C C . TYR A 1 209 ? 38.862 5.329 23.054 1.00 17.29 201 TYR A C 1
ATOM 1523 O O . TYR A 1 209 ? 40.083 5.295 22.910 1.00 17.10 201 TYR A O 1
ATOM 1532 N N . ASN A 1 210 ? 38.292 5.426 24.255 1.00 15.19 202 ASN A N 1
ATOM 1533 C CA . ASN A 1 210 ? 39.092 5.647 25.453 1.00 14.13 202 ASN A CA 1
ATOM 1534 C C . ASN A 1 210 ? 38.392 5.058 26.662 1.00 17.58 202 ASN A C 1
ATOM 1535 O O . ASN A 1 210 ? 37.161 5.035 26.741 1.00 15.97 202 ASN A O 1
ATOM 1540 N N . ILE A 1 211 ? 39.201 4.596 27.605 1.00 15.56 203 ILE A N 1
ATOM 1541 C CA . ILE A 1 211 ? 38.782 4.436 28.988 1.00 18.23 203 ILE A CA 1
ATOM 1542 C C . ILE A 1 211 ? 39.079 5.766 29.668 1.00 19.02 203 ILE A C 1
ATOM 1543 O O . ILE A 1 211 ? 40.215 6.251 29.619 1.00 14.51 203 ILE A O 1
ATOM 1548 N N . ILE A 1 212 ? 38.060 6.377 30.266 1.00 15.51 204 ILE A N 1
ATOM 1549 C CA . ILE A 1 212 ? 38.148 7.772 30.694 1.00 13.72 204 ILE A CA 1
ATOM 1550 C C . ILE A 1 212 ? 37.846 7.885 32.181 1.00 14.55 204 ILE A C 1
ATOM 1551 O O . ILE A 1 212 ? 36.679 7.764 32.578 1.00 14.09 204 ILE A O 1
ATOM 1556 N N . PRO A 1 213 ? 38.848 8.116 33.029 1.00 15.63 205 PRO A N 1
ATOM 1557 C CA . PRO A 1 213 ? 38.565 8.322 34.456 1.00 19.92 205 PRO A CA 1
ATOM 1558 C C . PRO A 1 213 ? 37.684 9.541 34.658 1.00 16.14 205 PRO A C 1
ATOM 1559 O O . PRO A 1 213 ? 37.794 10.546 33.956 1.00 18.34 205 PRO A O 1
ATOM 1563 N N . SER A 1 214 ? 36.804 9.449 35.643 1.00 19.00 206 SER A N 1
ATOM 1564 C CA . SER A 1 214 ? 35.844 10.507 35.870 1.00 23.82 206 SER A CA 1
ATOM 1565 C C . SER A 1 214 ? 35.548 10.584 37.354 1.00 34.46 206 SER A C 1
ATOM 1566 O O . SER A 1 214 ? 35.757 9.627 38.107 1.00 26.67 206 SER A O 1
ATOM 1569 N N . SER A 1 215 ? 35.091 11.755 37.770 1.00 39.00 207 SER A N 1
ATOM 1570 C CA . SER A 1 215 ? 34.647 11.954 39.135 1.00 42.22 207 SER A CA 1
ATOM 1571 C C . SER A 1 215 ? 33.178 11.586 39.236 1.00 42.49 207 SER A C 1
ATOM 1572 O O . SER A 1 215 ? 32.435 11.625 38.252 1.00 46.48 207 SER A O 1
ATOM 1575 N N . THR A 1 216 ? 32.770 11.201 40.435 1.00 40.07 208 THR A N 1
ATOM 1576 C CA . THR A 1 216 ? 31.3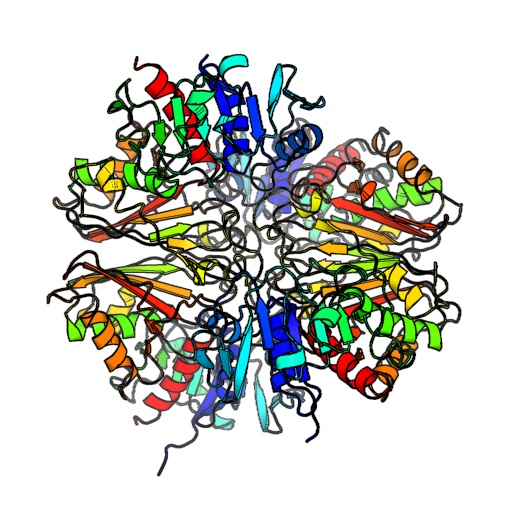67 10.960 40.714 1.00 36.89 208 THR A CA 1
ATOM 1577 C C . THR A 1 216 ? 31.161 11.213 42.198 1.00 34.63 208 THR A C 1
ATOM 1578 O O . THR A 1 216 ? 31.996 10.828 43.018 1.00 35.60 208 THR A O 1
ATOM 1582 N N . GLY A 1 217 ? 30.097 11.919 42.533 1.00 30.99 209 GLY A N 1
ATOM 1583 C CA . GLY A 1 217 ? 29.814 12.084 43.941 1.00 31.58 209 GLY A CA 1
ATOM 1584 C C . GLY A 1 217 ? 28.940 10.992 44.513 1.00 27.54 209 GLY A C 1
ATOM 1585 O O . GLY A 1 217 ? 28.477 11.120 45.652 1.00 33.06 209 GLY A O 1
ATOM 1586 N N . ALA A 1 218 ? 28.715 9.913 43.759 1.00 27.08 210 ALA A N 1
ATOM 1587 C CA . ALA A 1 218 ? 27.666 8.966 44.118 1.00 24.87 210 ALA A CA 1
ATOM 1588 C C . ALA A 1 218 ? 27.974 8.263 45.431 1.00 27.73 210 ALA A C 1
ATOM 1589 O O . ALA A 1 218 ? 27.088 8.116 46.282 1.00 34.93 210 ALA A O 1
ATOM 1591 N N . ALA A 1 219 ? 29.233 7.866 45.642 1.00 25.63 211 ALA A N 1
ATOM 1592 C CA . ALA A 1 219 ? 29.579 7.172 46.880 1.00 24.31 211 ALA A CA 1
ATOM 1593 C C . ALA A 1 219 ? 29.466 8.085 48.096 1.00 31.18 211 ALA A C 1
ATOM 1594 O O . ALA A 1 219 ? 28.984 7.659 49.153 1.00 33.22 211 ALA A O 1
ATOM 1596 N N . LYS A 1 220 ? 29.898 9.345 47.980 1.00 35.49 212 LYS A N 1
ATOM 1597 C CA . LYS A 1 220 ? 29.655 10.282 49.074 1.00 36.97 212 LYS A CA 1
ATOM 1598 C C . LYS A 1 220 ? 28.161 10.521 49.266 1.00 35.59 212 LYS A C 1
ATOM 1599 O O . LYS A 1 220 ? 27.664 10.546 50.400 1.00 29.42 212 LYS A O 1
ATOM 1601 N N . ALA A 1 221 ? 27.422 10.672 48.169 1.00 30.15 213 ALA A N 1
ATOM 1602 C CA . ALA A 1 221 ? 25.993 10.952 48.265 1.00 37.57 213 ALA A CA 1
ATOM 1603 C C . ALA A 1 221 ? 25.217 9.827 48.935 1.00 33.71 213 ALA A C 1
ATOM 1604 O O . ALA A 1 221 ? 24.090 10.060 49.389 1.00 28.35 213 ALA A O 1
ATOM 1606 N N . VAL A 1 222 ? 25.776 8.612 48.998 1.00 28.22 214 VAL A N 1
ATOM 1607 C CA . VAL A 1 222 ? 25.091 7.541 49.720 1.00 27.85 214 VAL A CA 1
ATOM 1608 C C . VAL A 1 222 ? 24.859 7.958 51.169 1.00 28.71 214 VAL A C 1
ATOM 1609 O O . VAL A 1 222 ? 23.864 7.559 51.787 1.00 24.00 214 VAL A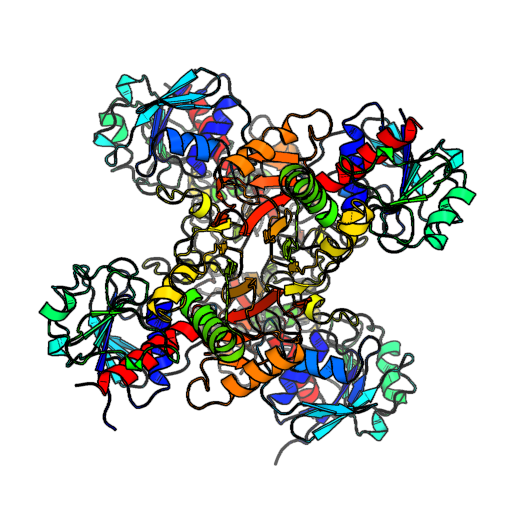 O 1
ATOM 1613 N N . GLY A 1 223 ? 25.738 8.811 51.709 1.00 28.68 215 GLY A N 1
ATOM 1614 C CA . GLY A 1 223 ? 25.569 9.358 53.044 1.00 28.97 215 GLY A CA 1
ATOM 1615 C C . GLY A 1 223 ? 24.342 10.229 53.222 1.00 32.15 215 GLY A C 1
ATOM 1616 O O . GLY A 1 223 ? 23.905 10.436 54.358 1.00 40.31 215 GLY A O 1
ATOM 1617 N N . LEU A 1 224 ? 23.783 10.757 52.132 1.00 28.92 216 LEU A N 1
ATOM 1618 C CA . LEU A 1 224 ? 22.564 11.546 52.244 1.00 28.57 216 LEU A CA 1
ATOM 1619 C C . LEU A 1 224 ? 21.337 10.656 52.410 1.00 29.76 216 LEU A C 1
ATOM 1620 O O . LEU A 1 224 ? 20.389 11.031 53.108 1.00 35.07 216 LEU A O 1
ATOM 1625 N N . VAL A 1 225 ? 21.325 9.484 51.773 1.00 23.64 217 VAL A N 1
ATOM 1626 C CA . VAL A 1 225 ? 20.189 8.577 51.909 1.00 24.21 217 VAL A CA 1
ATOM 1627 C C . VAL A 1 225 ? 20.393 7.511 52.984 1.00 24.27 217 VAL A C 1
ATOM 1628 O O . VAL A 1 225 ? 19.401 6.933 53.454 1.00 26.93 217 VAL A O 1
ATOM 1632 N N . ILE A 1 226 ? 21.633 7.229 53.376 1.00 21.00 218 ILE A N 1
ATOM 1633 C CA . ILE A 1 226 ? 21.925 6.357 54.513 1.00 28.46 218 ILE A CA 1
ATOM 1634 C C . ILE A 1 226 ? 22.824 7.147 55.456 1.00 21.67 218 ILE A C 1
ATOM 1635 O O . ILE A 1 226 ? 24.059 7.014 55.402 1.00 21.29 218 ILE A O 1
ATOM 1640 N N . PRO A 1 227 ? 22.250 7.991 56.315 1.00 22.49 219 PRO A N 1
ATOM 1641 C CA . PRO A 1 227 ? 23.075 8.904 57.124 1.00 24.03 219 PRO A CA 1
ATOM 1642 C C . PRO A 1 227 ? 24.198 8.247 57.922 1.00 29.74 219 PRO A C 1
ATOM 1643 O O . PRO A 1 227 ? 25.242 8.887 58.116 1.00 26.49 219 PRO A O 1
ATOM 1647 N N . SER A 1 228 ? 24.036 7.009 58.401 1.00 23.95 220 SER A N 1
ATOM 1648 C CA . SER A 1 228 ? 25.129 6.421 59.168 1.00 23.04 220 SER A CA 1
ATOM 1649 C C . SER A 1 228 ? 26.338 6.096 58.299 1.00 22.27 220 SER A C 1
ATOM 1650 O O . SER A 1 228 ? 27.419 5.842 58.840 1.00 25.60 220 SER A O 1
ATOM 1653 N N . LEU A 1 229 ? 26.197 6.119 56.979 1.00 21.54 221 LEU A N 1
ATOM 1654 C CA . LEU A 1 229 ? 27.331 5.918 56.094 1.00 21.41 221 LEU A CA 1
ATOM 1655 C C . LEU A 1 229 ? 27.980 7.229 55.668 1.00 24.91 221 LEU A C 1
ATOM 1656 O O . LEU A 1 229 ? 28.901 7.209 54.850 1.00 21.53 221 LEU A O 1
ATOM 1661 N N . ASN A 1 230 ? 27.548 8.363 56.218 1.00 28.53 222 ASN A N 1
ATOM 1662 C CA . ASN A 1 230 ? 28.178 9.627 55.858 1.00 27.52 222 ASN A CA 1
ATOM 1663 C C . ASN A 1 230 ? 29.667 9.578 56.190 1.00 25.30 222 ASN A C 1
ATOM 1664 O O . ASN A 1 230 ? 30.053 9.214 57.303 1.00 22.03 222 ASN A O 1
ATOM 1669 N N . GLY A 1 231 ? 30.502 9.898 55.205 1.00 24.77 223 GLY A N 1
ATOM 1670 C CA . GLY A 1 231 ? 31.939 9.942 55.401 1.00 23.93 223 GLY A CA 1
ATOM 1671 C C . GLY A 1 231 ? 32.651 8.603 55.377 1.00 24.57 223 GLY A C 1
ATOM 1672 O O . GLY A 1 231 ? 33.874 8.571 55.571 1.00 29.44 223 GLY A O 1
ATOM 1673 N N . LYS A 1 232 ? 31.941 7.503 55.129 1.00 20.45 224 LYS A N 1
ATOM 1674 C CA A LYS A 1 232 ? 32.534 6.172 55.134 0.45 20.98 224 LYS A CA 1
ATOM 1675 C CA B LYS A 1 232 ? 32.536 6.173 55.133 0.55 20.22 224 LYS A CA 1
ATOM 1676 C C . LYS A 1 232 ? 32.745 5.594 53.738 1.00 22.89 224 LYS A C 1
ATOM 1677 O O . LYS A 1 232 ? 33.284 4.493 53.621 1.00 25.37 224 LYS A O 1
ATOM 1688 N N . LEU A 1 233 ? 32.343 6.304 52.675 1.00 22.19 225 LEU A N 1
ATOM 1689 C CA . LEU A 1 233 ? 32.542 5.833 51.303 1.00 21.10 225 LEU A CA 1
ATOM 1690 C C . LEU A 1 233 ? 33.000 6.987 50.423 1.00 18.45 225 LEU A C 1
ATOM 1691 O O . LEU A 1 233 ? 32.581 8.128 50.618 1.00 20.45 225 LEU A O 1
ATOM 1696 N N . THR A 1 234 ? 33.875 6.696 49.467 1.00 23.41 226 THR A N 1
ATOM 1697 C CA . THR A 1 234 ? 34.079 7.594 48.331 1.00 18.90 226 THR A CA 1
ATOM 1698 C C . THR A 1 234 ? 34.387 6.713 47.130 1.00 21.03 226 THR A C 1
ATOM 1699 O O . THR A 1 234 ? 34.397 5.487 47.240 1.00 18.63 226 THR A O 1
ATOM 1703 N N . GLY A 1 235 ? 34.606 7.319 45.970 1.00 18.23 227 GLY A N 1
ATOM 1704 C CA . GLY A 1 235 ? 34.796 6.487 44.798 1.00 16.35 227 GLY A CA 1
ATOM 1705 C C . GLY A 1 235 ? 35.078 7.298 43.554 1.00 22.32 227 GLY A C 1
ATOM 1706 O O . GLY A 1 235 ? 35.255 8.517 43.603 1.00 19.45 227 GLY A O 1
ATOM 1707 N N . MET A 1 236 ? 35.124 6.584 42.428 1.00 22.31 228 MET A N 1
ATOM 1708 C CA A MET A 1 236 ? 35.397 7.218 41.148 0.56 22.39 228 MET A CA 1
ATOM 1709 C CA B MET A 1 236 ? 35.488 7.155 41.141 0.44 22.07 228 MET A CA 1
ATOM 1710 C C . MET A 1 236 ? 34.788 6.361 40.047 1.00 18.31 228 MET A C 1
ATOM 1711 O O . MET A 1 236 ? 34.160 5.331 40.306 1.00 21.56 228 MET A O 1
ATOM 1720 N N . ALA A 1 237 ? 34.937 6.824 38.808 1.00 15.16 229 ALA A N 1
ATOM 1721 C CA . ALA A 1 237 ? 34.331 6.163 37.663 1.00 13.68 229 ALA A CA 1
ATOM 1722 C C . ALA A 1 237 ? 35.358 5.985 36.553 1.00 17.25 229 ALA A C 1
ATOM 1723 O O . ALA A 1 237 ? 36.326 6.745 36.456 1.00 16.60 229 ALA A O 1
ATOM 1725 N N . PHE A 1 238 ? 35.123 4.969 35.715 1.00 16.73 230 PHE A N 1
ATOM 1726 C CA . PHE A 1 238 ? 35.753 4.826 34.404 1.00 17.60 230 PHE A CA 1
ATOM 1727 C C . PHE A 1 238 ? 34.641 4.765 33.367 1.00 12.85 230 PHE A C 1
ATOM 1728 O O . PHE A 1 238 ? 33.821 3.843 33.396 1.00 16.03 230 PHE A O 1
ATOM 1736 N N . ARG A 1 239 ? 34.608 5.738 32.463 1.00 17.62 231 ARG A N 1
ATOM 1737 C CA A ARG A 1 239 ? 33.669 5.710 31.356 0.56 14.94 231 ARG A CA 1
ATOM 1738 C CA B ARG A 1 239 ? 33.672 5.718 31.348 0.44 15.50 231 ARG A CA 1
ATOM 1739 C C . ARG A 1 239 ? 34.273 4.881 30.226 1.00 15.48 231 ARG A C 1
ATOM 1740 O O . ARG A 1 239 ? 35.443 5.066 29.870 1.00 13.44 231 ARG A O 1
ATOM 1755 N N . VAL A 1 240 ? 33.491 3.944 29.703 1.00 11.82 232 VAL A N 1
ATOM 1756 C CA . VAL A 1 240 ? 34.010 3.041 28.672 1.00 12.60 232 VAL A CA 1
ATOM 1757 C C . VAL A 1 240 ? 33.061 3.053 27.483 1.00 14.03 232 VAL A C 1
ATOM 1758 O O . VAL A 1 240 ? 31.896 3.462 27.596 1.00 12.67 232 VAL A O 1
ATOM 1762 N N . PRO A 1 241 ? 33.533 2.610 26.309 1.00 15.65 233 PRO A N 1
ATOM 1763 C CA . PRO A 1 241 ? 32.681 2.667 25.095 1.00 16.14 233 PRO A CA 1
ATOM 1764 C C . PRO A 1 241 ? 31.621 1.568 24.990 1.00 17.07 233 PRO A C 1
ATOM 1765 O O . PRO A 1 241 ? 31.735 0.599 24.245 1.00 20.55 233 PRO A O 1
ATOM 1769 N N . THR A 1 242 ? 30.543 1.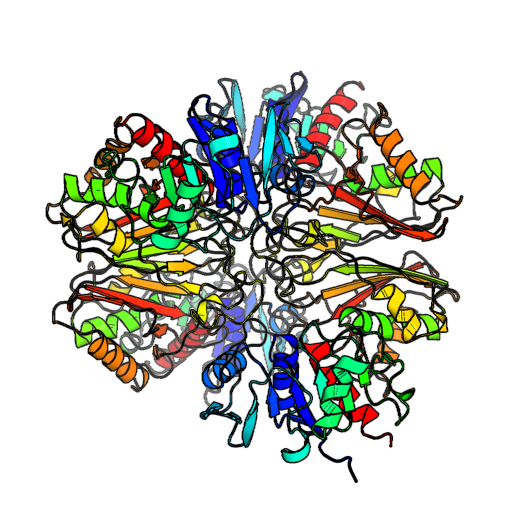706 25.758 1.00 15.44 234 THR A N 1
ATOM 1770 C CA . THR A 1 242 ? 29.348 0.897 25.556 1.00 14.53 234 THR A CA 1
ATOM 1771 C C . THR A 1 242 ? 28.136 1.808 25.582 1.00 17.45 234 THR A C 1
ATOM 1772 O O . THR A 1 242 ? 28.166 2.882 26.199 1.00 14.45 234 THR A O 1
ATOM 1776 N N . ALA A 1 243 ? 27.066 1.368 24.899 1.00 14.48 235 ALA A N 1
ATOM 1777 C CA . ALA A 1 243 ? 25.921 2.248 24.679 1.00 15.35 235 ALA A CA 1
ATOM 1778 C C . ALA A 1 243 ? 25.101 2.469 25.947 1.00 15.45 235 ALA A C 1
ATOM 1779 O O . ALA A 1 243 ? 24.545 3.556 26.143 1.00 16.77 235 ALA A O 1
ATOM 1781 N N . ASP A 1 244 ? 25.003 1.460 26.801 1.00 13.15 236 ASP A N 1
ATOM 1782 C CA . ASP A 1 244 ? 24.133 1.527 27.965 1.00 16.46 236 ASP A CA 1
ATOM 1783 C C . ASP A 1 244 ? 24.457 0.307 28.810 1.00 14.84 236 ASP A C 1
ATOM 1784 O O . ASP A 1 244 ? 24.989 -0.681 28.297 1.00 15.80 236 ASP A O 1
ATOM 1789 N N . VAL A 1 245 ? 24.172 0.425 30.116 1.00 12.66 237 VAL A N 1
ATOM 1790 C CA . VAL A 1 245 ? 24.383 -0.543 31.194 1.00 11.61 237 VAL A CA 1
ATOM 1791 C C . VAL A 1 245 ? 25.765 -0.314 31.803 1.00 18.70 237 VAL A C 1
ATOM 1792 O O . VAL A 1 245 ? 26.781 -0.277 31.100 1.00 16.17 237 VAL A O 1
ATOM 1796 N N . SER A 1 246 ? 25.806 -0.158 33.121 1.00 12.81 238 SER A N 1
ATOM 1797 C CA . SER A 1 246 ? 27.018 0.152 33.866 1.00 14.84 238 SER A CA 1
ATOM 1798 C C . SER A 1 246 ? 27.152 -0.841 35.021 1.00 15.29 238 SER A C 1
ATOM 1799 O O . SER A 1 246 ? 26.261 -1.648 35.282 1.00 15.29 238 SER A O 1
ATOM 1802 N N . VAL A 1 247 ? 28.280 -0.814 35.716 1.00 11.90 239 VAL A N 1
ATOM 1803 C CA . VAL A 1 247 ? 28.475 -1.757 36.807 1.00 13.04 239 VAL A CA 1
ATOM 1804 C C . VAL A 1 247 ? 29.216 -1.070 37.945 1.00 15.13 239 VAL A C 1
ATOM 1805 O O . VAL A 1 247 ? 30.213 -0.374 37.723 1.00 17.95 239 VAL A O 1
ATOM 1809 N N . VAL A 1 248 ? 28.700 -1.250 39.175 1.00 15.59 240 VAL A N 1
ATOM 1810 C CA . VAL A 1 248 ? 29.327 -0.786 40.402 1.00 15.17 240 VAL A CA 1
ATOM 1811 C C . VAL A 1 248 ? 30.232 -1.887 40.931 1.00 17.54 240 VAL A C 1
ATOM 1812 O O . VAL A 1 248 ? 29.851 -3.059 40.995 1.00 17.10 240 VAL A O 1
ATOM 1816 N N . ASP A 1 249 ? 31.429 -1.494 41.335 1.00 19.65 241 ASP A N 1
ATOM 1817 C CA . ASP A 1 249 ? 32.466 -2.378 41.843 1.00 19.71 241 ASP A CA 1
ATOM 1818 C C . ASP A 1 249 ? 32.831 -1.801 43.207 1.00 18.80 241 ASP A C 1
ATOM 1819 O O . ASP A 1 249 ? 33.596 -0.836 43.275 1.00 18.99 241 ASP A O 1
ATOM 1824 N N . LEU A 1 250 ? 32.258 -2.362 44.288 1.00 16.76 242 LEU A N 1
ATOM 1825 C CA . LEU A 1 250 ? 32.344 -1.789 45.630 1.00 16.94 242 LEU A CA 1
ATOM 1826 C C . LEU A 1 250 ? 33.237 -2.652 46.520 1.00 23.64 242 LEU A C 1
ATOM 1827 O O . LEU A 1 250 ? 32.905 -3.810 46.807 1.00 28.08 242 LEU A O 1
ATOM 1832 N N . THR A 1 251 ? 34.360 -2.085 46.962 1.00 23.48 243 THR A N 1
ATOM 1833 C CA . THR A 1 251 ? 35.293 -2.766 47.854 1.00 19.48 243 THR A CA 1
ATOM 1834 C C . THR A 1 251 ? 35.067 -2.264 49.276 1.00 21.01 243 THR A C 1
ATOM 1835 O O . THR A 1 251 ? 35.291 -1.080 49.566 1.00 18.96 243 THR A O 1
ATOM 1839 N N . CYS A 1 252 ? 34.634 -3.176 50.151 1.00 19.51 244 CYS A N 1
ATOM 1840 C CA . CYS A 1 252 ? 34.121 -2.889 51.484 1.00 21.94 244 CYS A CA 1
ATOM 1841 C C . CYS A 1 252 ? 34.869 -3.662 52.554 1.00 21.56 244 CYS A C 1
ATOM 1842 O O . CYS A 1 252 ? 35.125 -4.858 52.398 1.00 21.91 244 CYS A O 1
ATOM 1845 N N . ARG A 1 253 ? 35.180 -2.973 53.655 1.00 19.67 245 ARG A N 1
ATOM 1846 C CA . ARG A 1 253 ? 35.543 -3.616 54.911 1.00 20.59 245 ARG A CA 1
ATOM 1847 C C . ARG A 1 253 ? 34.295 -3.788 55.766 1.00 25.96 245 ARG A C 1
ATOM 1848 O O . ARG A 1 253 ? 33.551 -2.822 55.975 1.00 25.90 245 ARG A O 1
ATOM 1856 N N . LEU A 1 254 ? 34.090 -4.998 56.293 1.00 26.72 246 LEU A N 1
ATOM 1857 C CA . LEU A 1 254 ? 32.901 -5.334 57.072 1.00 26.95 246 LEU A CA 1
ATOM 1858 C C . LEU A 1 254 ? 33.226 -5.484 58.553 1.00 28.36 246 LEU A C 1
ATOM 1859 O O . LEU A 1 254 ? 34.329 -5.888 58.928 1.00 28.35 246 LEU A O 1
ATOM 1864 N N . GLU A 1 255 ? 32.228 -5.184 59.389 1.00 23.46 247 GLU A N 1
ATOM 1865 C CA . GLU A 1 255 ? 32.400 -5.217 60.838 1.00 27.05 247 GLU A CA 1
ATOM 1866 C C . GLU A 1 255 ? 32.275 -6.640 61.372 1.00 28.75 247 GLU A C 1
ATOM 1867 O O . GLU A 1 255 ? 33.171 -7.141 62.058 1.00 38.76 247 GLU A O 1
ATOM 1873 N N . LYS A 1 256 ? 31.170 -7.291 61.069 1.00 29.12 248 LYS A N 1
ATOM 1874 C CA . LYS A 1 256 ? 30.869 -8.688 61.358 1.00 34.27 248 LYS A CA 1
ATOM 1875 C C . LYS A 1 256 ? 31.487 -9.589 60.289 1.00 34.75 248 LYS A C 1
ATOM 1876 O O . LYS A 1 256 ? 31.424 -9.269 59.097 1.00 26.47 248 LYS A O 1
ATOM 1882 N N . PRO A 1 257 ? 32.077 -10.718 60.678 1.00 37.34 249 PRO A N 1
ATOM 1883 C CA . PRO A 1 257 ? 32.592 -11.664 59.674 1.00 32.83 249 PRO A CA 1
ATOM 1884 C C . PRO A 1 257 ? 31.473 -12.187 58.785 1.00 25.91 249 PRO A C 1
ATOM 1885 O O . PRO A 1 257 ? 30.417 -12.601 59.266 1.00 38.23 249 PRO A O 1
ATOM 1889 N N . ALA A 1 258 ? 31.706 -12.156 57.474 1.00 24.96 250 ALA A N 1
ATOM 1890 C CA . ALA A 1 258 ? 30.739 -12.625 56.491 1.00 31.11 250 ALA A CA 1
ATOM 1891 C C . ALA A 1 258 ? 31.463 -13.483 55.474 1.00 32.64 250 ALA A C 1
ATOM 1892 O O . ALA A 1 258 ? 32.403 -13.016 54.823 1.00 35.97 250 ALA A O 1
ATOM 1894 N N . THR A 1 259 ? 31.027 -14.725 55.337 1.00 32.01 251 THR A N 1
ATOM 1895 C CA . THR A 1 259 ? 31.486 -15.535 54.225 1.00 32.19 251 THR A CA 1
ATOM 1896 C C . THR A 1 259 ? 30.818 -15.065 52.940 1.00 26.06 251 THR A C 1
ATOM 1897 O O . THR A 1 259 ? 29.751 -14.449 52.957 1.00 32.24 251 THR A O 1
ATOM 1901 N N . LYS A 1 260 ? 31.453 -15.390 51.815 1.00 25.55 252 LYS A N 1
ATOM 1902 C CA A LYS A 1 260 ? 30.865 -15.089 50.514 0.63 25.95 252 LYS A CA 1
ATOM 1903 C CA B LYS A 1 260 ? 30.867 -15.092 50.511 0.37 26.45 252 LYS A CA 1
ATOM 1904 C C . LYS A 1 260 ? 29.461 -15.673 50.396 1.00 30.47 252 LYS A C 1
ATOM 1905 O O . LYS A 1 260 ? 28.561 -15.044 49.823 1.00 28.94 252 LYS A O 1
ATOM 1916 N N . LYS A 1 261 ? 29.250 -16.878 50.940 1.00 27.40 253 LYS A N 1
ATOM 1917 C CA . LYS A 1 261 ? 27.935 -17.504 50.838 1.00 29.61 253 LYS A CA 1
ATOM 1918 C C . LYS A 1 261 ? 26.899 -16.754 51.661 1.00 32.99 253 LYS A C 1
ATOM 1919 O O . LYS A 1 261 ? 25.730 -16.665 51.266 1.00 34.87 253 LYS A O 1
ATOM 1925 N N . GLN A 1 262 ? 27.302 -16.217 52.813 1.00 35.69 254 GLN A N 1
ATOM 1926 C CA . GLN A 1 262 ? 26.379 -15.407 53.594 1.00 29.48 254 GLN A CA 1
ATOM 1927 C C . GLN A 1 262 ? 26.060 -14.095 52.888 1.00 27.84 254 GLN A C 1
ATOM 1928 O O . GLN A 1 262 ? 24.937 -13.588 52.996 1.00 25.23 254 GLN A O 1
ATOM 1934 N N . ILE A 1 263 ? 27.029 -13.533 52.165 1.00 24.74 255 ILE A N 1
ATOM 1935 C CA . ILE A 1 263 ? 26.758 -12.314 51.418 1.00 27.38 255 ILE A CA 1
ATOM 1936 C C . ILE A 1 263 ? 25.761 -12.601 50.307 1.00 28.46 255 ILE A C 1
ATOM 1937 O O . ILE A 1 263 ? 24.800 -11.847 50.111 1.00 22.75 255 ILE A O 1
ATOM 1942 N N . ASP A 1 264 ? 25.937 -13.727 49.605 1.00 27.93 256 ASP A N 1
ATOM 1943 C CA . ASP A 1 264 ? 24.990 -14.126 48.567 1.00 30.62 256 ASP A CA 1
ATOM 1944 C C . ASP A 1 264 ? 23.585 -14.289 49.141 1.00 26.27 256 ASP A C 1
ATOM 1945 O O . ASP A 1 264 ? 22.606 -13.813 48.556 1.00 28.86 256 ASP A O 1
ATOM 1950 N N . GLU A 1 265 ? 23.470 -14.971 50.290 1.00 22.48 257 GLU A N 1
ATOM 1951 C CA . GLU A 1 265 ? 22.164 -15.175 50.919 1.00 25.48 257 GLU A CA 1
ATOM 1952 C C . GLU A 1 265 ? 21.510 -13.853 51.293 1.00 25.83 257 GLU A C 1
ATOM 1953 O O . GLU A 1 265 ? 20.297 -13.687 51.139 1.00 30.81 257 GLU A O 1
ATOM 1959 N N . ALA A 1 266 ? 22.297 -12.909 51.811 1.00 22.57 258 ALA A N 1
ATOM 1960 C CA . ALA A 1 266 ? 21.738 -11.625 52.221 1.00 28.56 258 ALA A CA 1
ATOM 1961 C C . ALA A 1 266 ? 21.201 -10.854 51.019 1.00 24.44 258 ALA A C 1
ATOM 1962 O O . ALA A 1 266 ? 20.117 -10.264 51.083 1.00 23.66 258 ALA A O 1
ATOM 1964 N N . MET A 1 267 ? 21.933 -10.880 49.901 1.00 22.71 259 MET A N 1
ATOM 1965 C CA . MET A 1 267 ? 21.447 -10.226 48.694 1.00 19.83 259 MET A CA 1
ATOM 1966 C C . MET A 1 267 ? 20.219 -10.935 48.144 1.00 26.72 259 MET A C 1
ATOM 1967 O O . MET A 1 267 ? 19.256 -10.283 47.726 1.00 22.15 259 MET A O 1
ATOM 1972 N N . LYS A 1 268 ? 20.230 -12.271 48.147 1.00 20.78 260 LYS A N 1
ATOM 1973 C CA . LYS A 1 268 ? 19.081 -13.028 47.666 1.00 21.28 260 LYS A CA 1
ATOM 1974 C C . LYS A 1 268 ? 17.837 -12.730 48.489 1.00 23.12 260 LYS A C 1
ATOM 1975 O O . LYS A 1 268 ? 16.755 -12.495 47.935 1.00 28.19 260 LYS A O 1
ATOM 1981 N N . LYS A 1 269 ? 17.967 -12.749 49.821 1.00 23.59 261 LYS A N 1
ATOM 1982 C CA . LYS A 1 269 ? 16.820 -12.469 50.675 1.00 23.66 261 LYS A CA 1
ATOM 1983 C C . LYS A 1 269 ? 16.302 -11.054 50.459 1.00 28.41 261 LYS A C 1
ATOM 1984 O O . LYS A 1 269 ? 15.086 -10.821 50.478 1.00 25.07 261 LYS A O 1
ATOM 1986 N N . ALA A 1 270 ? 17.211 -10.093 50.274 1.00 24.80 262 ALA A N 1
ATOM 1987 C CA . ALA A 1 270 ? 16.788 -8.721 50.021 1.00 28.06 262 ALA A CA 1
ATOM 1988 C C . ALA A 1 270 ? 16.018 -8.618 48.713 1.00 29.06 262 ALA A C 1
ATOM 1989 O O . ALA A 1 270 ? 15.018 -7.891 48.629 1.00 22.92 262 ALA A O 1
ATOM 1991 N N . SER A 1 271 ? 16.470 -9.340 47.679 1.00 22.19 263 SER A N 1
ATOM 1992 C CA . SER A 1 271 ? 15.815 -9.278 46.377 1.00 20.58 263 SER A CA 1
ATOM 1993 C C . SER A 1 271 ? 14.387 -9.805 46.424 1.00 33.25 263 SER A C 1
ATOM 1994 O O . SER A 1 271 ? 13.577 -9.443 45.565 1.00 26.98 263 SER A O 1
ATOM 1997 N N . GLU A 1 272 ? 14.069 -10.660 47.397 1.00 30.59 264 GLU A N 1
ATOM 1998 C CA . GLU A 1 272 ? 12.731 -11.211 47.566 1.00 31.60 264 GLU A CA 1
ATOM 1999 C C . GLU A 1 272 ? 11.859 -10.393 48.510 1.00 32.41 264 GLU A C 1
ATOM 2000 O O . GLU A 1 272 ? 10.668 -10.696 48.648 1.00 33.77 264 GLU A O 1
ATOM 2006 N N . SER A 1 273 ? 12.411 -9.374 49.156 1.00 28.76 265 SER A N 1
ATOM 2007 C CA . SER A 1 273 ? 11.658 -8.635 50.158 1.00 29.37 265 SER A CA 1
ATOM 2008 C C . SER A 1 273 ? 10.749 -7.609 49.483 1.00 34.62 265 SER A C 1
ATOM 2009 O O . SER A 1 273 ? 10.988 -7.185 48.348 1.00 30.01 265 SER A O 1
ATOM 2012 N N . GLU A 1 274 ? 9.672 -7.237 50.186 1.00 32.96 266 GLU A N 1
ATOM 2013 C CA . GLU A 1 274 ? 8.775 -6.210 49.666 1.00 34.93 266 GLU A CA 1
ATOM 2014 C C . GLU A 1 274 ? 9.504 -4.882 49.497 1.00 31.10 266 GLU A C 1
ATOM 2015 O O . GLU A 1 274 ? 9.238 -4.142 48.541 1.00 30.75 266 GLU A O 1
ATOM 2017 N N . ARG A 1 275 ? 10.446 -4.590 50.397 1.00 28.09 267 ARG A N 1
ATOM 2018 C CA . ARG A 1 275 ? 11.193 -3.339 50.353 1.00 26.70 267 ARG A CA 1
ATOM 2019 C C . ARG A 1 275 ? 11.979 -3.186 49.057 1.00 27.06 267 ARG A C 1
ATOM 2020 O O . ARG A 1 275 ? 12.008 -2.098 48.470 1.00 26.87 267 ARG A O 1
ATOM 2028 N N . PHE A 1 276 ? 12.622 -4.260 48.591 1.00 22.31 268 PHE A N 1
ATOM 2029 C CA . PHE A 1 276 ? 13.545 -4.184 47.467 1.00 25.36 268 PHE A CA 1
ATOM 2030 C C . PHE A 1 276 ? 13.031 -4.867 46.206 1.00 25.47 268 PHE A C 1
ATOM 2031 O O . PHE A 1 276 ? 13.728 -4.846 45.184 1.00 23.71 268 PHE A O 1
ATOM 2039 N N . LYS A 1 277 ? 11.829 -5.447 46.243 1.00 24.57 269 LYS A N 1
ATOM 2040 C CA . LYS A 1 277 ? 11.294 -6.191 45.106 1.00 27.01 269 LYS A CA 1
ATOM 2041 C C . LYS A 1 277 ? 11.269 -5.324 43.854 1.00 23.38 269 LYS A C 1
ATOM 2042 O O . LYS A 1 277 ? 10.688 -4.230 43.852 1.00 25.32 269 LYS A O 1
ATOM 2048 N N . GLY A 1 278 ? 11.899 -5.822 42.789 1.00 21.94 270 GLY A N 1
ATOM 2049 C CA . GLY A 1 278 ? 12.064 -5.081 41.560 1.00 26.75 270 GLY A CA 1
ATOM 2050 C C . GLY A 1 278 ? 13.106 -3.987 41.605 1.00 28.13 270 GLY A C 1
ATOM 2051 O O . GLY A 1 278 ? 13.399 -3.393 40.562 1.00 20.03 270 GLY A O 1
ATOM 2052 N N . ILE A 1 279 ? 13.675 -3.691 42.772 1.00 22.37 271 ILE A N 1
ATOM 2053 C CA . ILE A 1 279 ? 14.687 -2.649 42.889 1.00 18.91 271 ILE A CA 1
ATOM 2054 C C . ILE A 1 279 ? 16.061 -3.295 42.930 1.00 20.93 271 ILE A C 1
ATOM 2055 O O . ILE A 1 279 ? 16.927 -3.006 42.093 1.00 17.50 271 ILE A O 1
ATOM 2060 N N . LEU A 1 280 ? 16.266 -4.187 43.890 1.00 18.18 272 LEU A N 1
ATOM 2061 C CA . LEU A 1 280 ? 17.484 -4.980 43.970 1.00 17.73 272 LEU A CA 1
ATOM 2062 C C . LEU A 1 280 ? 17.163 -6.368 43.448 1.00 23.90 272 LEU A C 1
ATOM 2063 O O . LEU A 1 280 ? 16.232 -7.014 43.934 1.00 22.84 272 LEU A O 1
ATOM 2068 N N . LYS A 1 281 ? 17.896 -6.807 42.432 1.00 19.39 273 LYS A N 1
ATOM 2069 C CA . LYS A 1 281 ? 17.737 -8.150 41.907 1.00 17.38 273 LYS A CA 1
ATOM 2070 C C . LYS A 1 281 ? 19.000 -8.956 42.183 1.00 24.16 273 LYS A C 1
ATOM 2071 O O . LYS A 1 281 ? 20.038 -8.414 42.565 1.00 21.36 273 LYS A O 1
ATOM 2077 N N . TYR A 1 282 ? 18.900 -10.270 41.993 1.00 21.43 274 TYR A N 1
ATOM 2078 C CA . TYR A 1 282 ? 19.983 -11.198 42.299 1.00 17.57 274 TYR A CA 1
ATOM 2079 C C . TYR A 1 282 ? 20.218 -12.119 41.110 1.00 21.91 274 TYR A C 1
ATOM 2080 O O . TYR A 1 282 ? 19.255 -12.586 40.496 1.00 23.87 274 TYR A O 1
ATOM 2089 N N . THR A 1 283 ? 21.488 -12.383 40.774 1.00 20.82 275 THR A N 1
ATOM 2090 C CA . THR A 1 283 ? 21.778 -13.389 39.750 1.00 19.09 275 THR A CA 1
ATOM 2091 C C . THR A 1 283 ? 22.975 -14.239 40.158 1.00 24.20 275 THR A C 1
ATOM 2092 O O . THR A 1 283 ? 23.895 -13.768 40.836 1.00 20.99 275 THR A O 1
ATOM 2096 N N . GLU A 1 284 ? 22.941 -15.508 39.724 1.00 21.68 276 GLU A N 1
ATOM 2097 C CA . GLU A 1 284 ? 24.079 -16.419 39.777 1.00 19.34 276 GLU A CA 1
ATOM 2098 C C . GLU A 1 284 ? 24.506 -16.862 38.385 1.00 21.62 276 GLU A C 1
ATOM 2099 O O . GLU A 1 284 ? 25.220 -17.862 38.251 1.00 21.50 276 GLU A O 1
ATOM 2105 N N . GLU A 1 285 ? 24.073 -16.160 37.348 1.00 20.15 277 GLU A N 1
ATOM 2106 C CA . GLU A 1 285 ? 24.333 -16.589 35.985 1.00 17.38 277 GLU A CA 1
ATOM 2107 C C . GLU A 1 285 ? 25.550 -15.874 35.404 1.00 18.18 277 GLU A C 1
ATOM 2108 O O . GLU A 1 285 ? 26.014 -14.856 35.927 1.00 17.13 277 GLU A O 1
ATOM 2114 N N . GLU A 1 286 ? 26.074 -16.438 34.311 1.00 18.55 278 GLU A N 1
ATOM 2115 C CA . GLU A 1 286 ? 27.262 -15.895 33.637 1.00 19.27 278 GLU A CA 1
ATOM 2116 C C . GLU A 1 286 ? 26.884 -14.712 32.733 1.00 14.63 278 GLU A C 1
ATOM 2117 O O . GLU A 1 286 ? 27.013 -14.743 31.503 1.00 15.67 278 GLU A O 1
ATOM 2123 N N . VAL A 1 287 ? 26.457 -13.623 33.367 1.00 17.58 279 VAL A N 1
ATOM 2124 C CA . VAL A 1 287 ? 25.872 -12.501 32.629 1.00 14.57 279 VAL A CA 1
ATOM 2125 C C . VAL A 1 287 ? 26.961 -11.557 32.134 1.00 18.26 279 VAL A C 1
ATOM 2126 O O . VAL A 1 287 ? 28.067 -11.493 32.681 1.00 18.26 279 VAL A O 1
ATOM 2130 N N . VAL A 1 288 ? 26.618 -10.775 31.104 1.00 15.19 280 VAL A N 1
ATOM 2131 C CA . VAL A 1 288 ? 27.418 -9.641 30.658 1.00 12.17 280 VAL A CA 1
ATOM 2132 C C . VAL A 1 288 ? 26.494 -8.433 30.506 1.00 16.95 280 VAL A C 1
ATOM 2133 O O . VAL A 1 288 ? 25.275 -8.537 30.650 1.00 13.27 280 VAL A O 1
ATOM 2137 N N . SER A 1 289 ? 27.087 -7.260 30.243 1.00 12.45 281 SER A N 1
ATOM 2138 C CA . SER A 1 289 ? 26.316 -6.023 30.378 1.00 17.36 281 SER A CA 1
ATOM 2139 C C . SER A 1 289 ? 25.071 -6.000 29.482 1.00 16.77 281 SER A C 1
ATOM 2140 O O . SER A 1 289 ? 24.026 -5.481 29.890 1.00 14.62 281 SER A O 1
ATOM 2143 N N . SER A 1 290 ? 25.137 -6.547 28.258 1.00 11.76 282 SER A N 1
ATOM 2144 C CA A SER A 1 290 ? 23.978 -6.455 27.367 0.40 13.63 282 SER A CA 1
ATOM 2145 C CA B SER A 1 290 ? 23.967 -6.415 27.390 0.60 11.01 282 SER A CA 1
ATOM 2146 C C . SER A 1 290 ? 22.775 -7.205 27.918 1.00 12.67 282 SER A C 1
ATOM 2147 O O . SER A 1 290 ? 21.643 -6.962 27.478 1.00 11.71 282 SER A O 1
ATOM 2152 N N . ASP A 1 291 ? 22.993 -8.123 28.860 1.00 12.47 283 ASP A N 1
ATOM 2153 C CA . ASP A 1 291 ? 21.878 -8.890 29.405 1.00 12.24 283 ASP A CA 1
ATOM 2154 C C . ASP A 1 291 ? 21.015 -8.061 30.336 1.00 18.42 283 ASP A C 1
ATOM 2155 O O . ASP A 1 291 ? 19.943 -8.530 30.732 1.00 15.73 283 ASP A O 1
ATOM 2160 N N . PHE A 1 292 ? 21.451 -6.849 30.681 1.00 13.01 284 PHE A N 1
ATOM 2161 C CA . PHE A 1 292 ? 20.673 -5.936 31.505 1.00 12.85 284 PHE A CA 1
ATOM 2162 C C . PHE A 1 292 ? 20.026 -4.793 30.722 1.00 13.53 284 PHE A C 1
ATOM 2163 O O . PHE A 1 292 ? 19.354 -3.943 31.320 1.00 15.02 284 PHE A O 1
ATOM 2171 N N . ILE A 1 293 ? 20.156 -4.776 29.399 1.00 12.39 285 ILE A N 1
ATOM 2172 C CA . ILE A 1 293 ? 19.480 -3.754 28.621 1.00 12.53 285 ILE A CA 1
ATOM 2173 C C . ILE A 1 293 ? 17.981 -3.921 28.771 1.00 15.31 285 ILE A C 1
ATOM 2174 O O . ILE A 1 293 ? 17.433 -5.013 28.551 1.00 15.76 285 ILE A O 1
ATOM 2179 N N . HIS A 1 294 ? 17.315 -2.829 29.159 1.00 16.69 286 HIS A N 1
ATOM 2180 C CA . HIS A 1 294 ? 15.875 -2.740 29.402 1.00 18.74 286 HIS A CA 1
ATOM 2181 C C . HIS A 1 294 ? 15.456 -3.502 30.648 1.00 22.19 286 HIS A C 1
ATOM 2182 O O . HIS A 1 294 ? 14.294 -3.881 30.784 1.00 18.96 286 HIS A O 1
ATOM 2189 N N . ASP A 1 295 ? 16.377 -3.715 31.582 1.00 18.91 287 ASP A N 1
ATOM 2190 C CA . ASP A 1 295 ? 16.061 -4.294 32.882 1.00 17.85 287 ASP A CA 1
ATOM 2191 C C . ASP A 1 295 ? 15.840 -3.127 33.843 1.00 15.18 287 ASP A C 1
ATOM 2192 O O . ASP A 1 295 ? 16.712 -2.269 33.986 1.00 17.80 287 ASP A O 1
ATOM 2197 N N . SER A 1 296 ? 14.668 -3.075 34.471 1.00 16.29 288 SER A N 1
ATOM 2198 C CA . SER A 1 296 ? 14.293 -1.907 35.253 1.00 16.39 288 SER A CA 1
ATOM 2199 C C . SER A 1 296 ? 14.807 -1.943 36.691 1.00 16.46 288 SER A C 1
ATOM 2200 O O . SER A 1 296 ? 14.465 -1.056 37.474 1.00 21.63 288 SER A O 1
ATOM 2203 N N . ALA A 1 297 ? 15.627 -2.916 37.064 1.00 17.21 289 ALA A N 1
ATOM 2204 C CA . ALA A 1 297 ? 16.199 -2.878 38.409 1.00 19.55 289 ALA A CA 1
ATOM 2205 C C . ALA A 1 297 ? 17.084 -1.642 38.609 1.00 22.00 289 ALA A C 1
ATOM 2206 O O . ALA A 1 297 ? 17.705 -1.130 37.672 1.00 18.42 289 ALA A O 1
ATOM 2208 N N . SER A 1 298 ? 17.153 -1.170 39.861 1.00 16.19 290 SER A N 1
ATOM 2209 C CA . SER A 1 298 ? 18.191 -0.213 40.241 1.00 18.58 290 SER A CA 1
ATOM 2210 C C . SER A 1 298 ? 19.560 -0.873 40.326 1.00 17.84 290 SER A C 1
ATOM 2211 O O . SER A 1 298 ? 20.587 -0.208 40.128 1.00 15.94 290 SER A O 1
ATOM 2214 N N . SER A 1 299 ? 19.596 -2.171 40.629 1.00 15.79 291 SER A N 1
ATOM 2215 C CA . SER A 1 299 ? 20.832 -2.851 40.986 1.00 17.74 291 SER A CA 1
ATOM 2216 C C . SER A 1 299 ? 20.596 -4.352 40.868 1.00 15.21 291 SER A C 1
ATOM 2217 O O . SER A 1 299 ? 19.612 -4.863 41.409 1.00 20.21 291 SER A O 1
ATOM 2220 N N . THR A 1 300 ? 21.479 -5.063 40.169 1.00 15.51 292 THR A N 1
ATOM 2221 C CA . THR A 1 300 ? 21.451 -6.525 40.195 1.00 14.98 292 THR A CA 1
ATOM 2222 C C . THR A 1 300 ? 22.772 -7.040 40.745 1.00 18.10 292 THR A C 1
ATOM 2223 O O . THR A 1 300 ? 23.831 -6.815 40.150 1.00 16.66 292 THR A O 1
ATOM 2227 N N . TYR A 1 301 ? 22.702 -7.737 41.876 1.00 22.55 293 TYR A N 1
ATOM 2228 C CA . TYR A 1 301 ? 23.893 -8.322 42.479 1.00 17.53 293 TYR A CA 1
ATOM 2229 C C . TYR A 1 301 ? 24.376 -9.507 41.656 1.00 22.09 293 TYR A C 1
ATOM 2230 O O . TYR A 1 301 ? 23.598 -10.405 41.330 1.00 20.51 293 TYR A O 1
ATOM 2239 N N . ASP A 1 302 ? 25.668 -9.511 41.331 1.00 18.21 294 ASP A N 1
ATOM 2240 C CA . ASP A 1 302 ? 26.290 -10.544 40.499 1.00 15.03 294 ASP A CA 1
ATOM 2241 C C . ASP A 1 302 ? 27.090 -11.443 41.438 1.00 18.50 294 ASP A C 1
ATOM 2242 O O . ASP A 1 302 ? 28.193 -11.092 41.864 1.00 18.79 294 ASP A O 1
ATOM 2247 N N . SER A 1 303 ? 26.529 -12.606 41.768 1.00 16.32 295 SER A N 1
ATOM 2248 C CA A SER A 1 303 ? 27.149 -13.487 42.755 0.50 19.68 295 SER A CA 1
ATOM 2249 C CA B SER A 1 303 ? 27.172 -13.440 42.773 0.50 19.85 295 SER A CA 1
ATOM 2250 C C . SER A 1 303 ? 28.471 -14.045 42.252 1.00 23.32 295 SER A C 1
ATOM 2251 O O . SER A 1 303 ? 29.461 -14.091 42.988 1.00 23.96 295 SER A O 1
ATOM 2256 N N . LYS A 1 304 ? 28.508 -14.483 40.988 1.00 23.44 296 LYS A N 1
ATOM 2257 C CA . LYS A 1 304 ? 29.703 -15.165 40.499 1.00 22.33 296 LYS A CA 1
ATOM 2258 C C . LYS A 1 304 ? 30.858 -14.205 40.278 1.00 23.88 296 LYS A C 1
ATOM 2259 O O . LYS A 1 304 ? 32.024 -14.615 40.346 1.00 26.42 296 LYS A O 1
ATOM 2265 N N . ALA A 1 305 ? 30.562 -12.940 39.992 1.00 18.95 297 ALA A N 1
ATOM 2266 C CA . ALA A 1 305 ? 31.612 -11.965 39.754 1.00 16.74 297 ALA A CA 1
ATOM 2267 C C . ALA A 1 305 ? 32.135 -11.355 41.044 1.00 25.24 297 ALA A C 1
ATOM 2268 O O . ALA A 1 305 ? 33.271 -10.874 41.078 1.00 24.75 297 ALA A O 1
ATOM 2270 N N . SER A 1 306 ? 31.326 -11.327 42.097 1.00 21.49 298 SER A N 1
ATOM 2271 C CA . SER A 1 306 ? 31.788 -10.750 43.348 1.00 18.92 298 SER A CA 1
ATOM 2272 C C . SER A 1 306 ? 32.797 -11.691 43.992 1.00 25.37 298 SER A C 1
ATOM 2273 O O . SER A 1 306 ? 3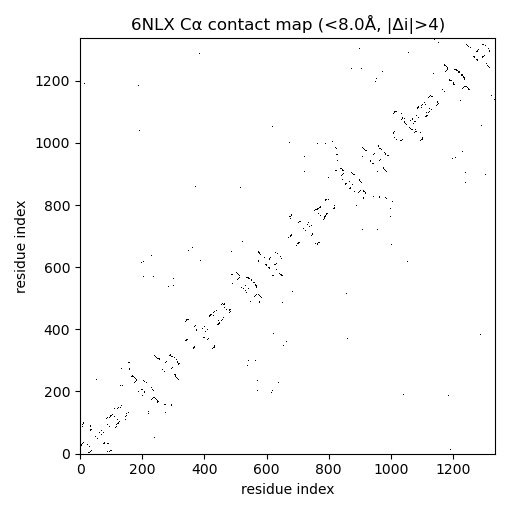2.778 -12.900 43.760 1.00 30.06 298 SER A O 1
ATOM 2276 N N . ILE A 1 307 ? 33.710 -11.127 44.786 1.00 23.50 299 ILE A N 1
ATOM 2277 C CA . ILE A 1 307 ? 34.787 -11.921 45.363 1.00 17.86 299 ILE A CA 1
ATOM 2278 C C . ILE A 1 307 ? 35.114 -11.397 46.749 1.00 23.89 299 ILE A C 1
ATOM 2279 O O . ILE A 1 307 ? 35.022 -10.201 47.027 1.00 27.23 299 ILE A O 1
ATOM 2284 N N . SER A 1 308 ? 35.505 -12.314 47.618 1.00 27.82 300 SER A N 1
ATOM 2285 C CA A SER A 1 308 ? 35.891 -12.000 48.985 0.40 29.09 300 SER A CA 1
ATOM 2286 C CA B SER A 1 308 ? 35.890 -12.002 48.988 0.60 29.05 300 SER A CA 1
ATOM 2287 C C . SER A 1 308 ? 37.344 -12.396 49.190 1.00 28.11 300 SER A C 1
ATOM 2288 O O . SER A 1 308 ? 37.731 -13.522 48.869 1.00 29.98 300 SER A O 1
ATOM 2293 N N . LEU A 1 309 ? 38.153 -11.468 49.711 1.00 25.18 301 LEU A N 1
ATOM 2294 C CA . LEU A 1 309 ? 39.517 -11.842 50.079 1.00 25.60 301 LEU A CA 1
ATOM 2295 C C . LEU A 1 309 ? 39.517 -12.610 51.386 1.00 26.24 301 LEU A C 1
ATOM 2296 O O . LEU A 1 309 ? 40.191 -13.639 51.510 1.00 32.11 301 LEU A O 1
ATOM 2301 N N . ASN A 1 310 ? 38.770 -12.116 52.374 1.00 23.22 302 ASN A N 1
ATOM 2302 C CA . ASN A 1 310 ? 38.599 -12.776 53.664 1.00 23.96 302 ASN A CA 1
ATOM 2303 C C . ASN A 1 310 ? 37.210 -12.430 54.191 1.00 31.70 302 ASN A C 1
ATOM 2304 O O . ASN A 1 310 ? 36.402 -11.808 53.496 1.00 25.59 302 ASN A O 1
ATOM 2309 N N . ASP A 1 311 ? 36.945 -12.803 55.446 1.00 30.13 303 ASP A N 1
ATOM 2310 C CA . ASP A 1 311 ? 35.616 -12.607 56.014 1.00 33.09 303 ASP A CA 1
ATOM 2311 C C . ASP A 1 311 ? 35.287 -11.145 56.290 1.00 31.58 303 ASP A C 1
ATOM 2312 O O . ASP A 1 311 ? 34.138 -10.846 56.638 1.00 29.14 303 ASP A O 1
ATOM 2317 N N . HIS A 1 312 ? 36.246 -10.233 56.143 1.00 25.39 304 HIS A N 1
ATOM 2318 C CA . HIS A 1 312 ? 36.043 -8.832 56.488 1.00 27.48 304 HIS A CA 1
ATOM 2319 C C . HIS A 1 312 ? 36.345 -7.882 55.342 1.00 28.24 304 HIS A C 1
ATOM 2320 O O . HIS A 1 312 ? 36.300 -6.663 55.547 1.00 27.30 304 HIS A O 1
ATOM 2327 N N . PHE A 1 313 ? 36.660 -8.395 54.148 1.00 27.38 305 PHE A N 1
ATOM 2328 C CA . PHE A 1 313 ? 37.145 -7.550 53.057 1.00 22.84 305 PHE A CA 1
ATOM 2329 C C . PHE A 1 313 ? 36.644 -8.149 51.746 1.00 20.84 305 PHE A C 1
ATOM 2330 O O . PHE A 1 313 ? 37.091 -9.233 51.340 1.00 20.46 305 PHE A O 1
ATOM 2338 N N . VAL A 1 314 ? 35.709 -7.451 51.095 1.00 19.39 306 VAL A N 1
ATOM 2339 C CA . VAL A 1 314 ? 34.935 -8.011 49.994 1.00 18.82 306 VAL A CA 1
ATOM 2340 C C . VAL A 1 314 ? 34.831 -7.003 48.861 1.00 20.87 306 VAL A C 1
ATOM 2341 O O . VAL A 1 314 ? 34.904 -5.788 49.069 1.00 27.29 306 VAL A O 1
ATOM 2345 N N . LYS A 1 315 ? 34.660 -7.530 47.652 1.00 17.38 307 LYS A N 1
ATOM 2346 C CA . LYS A 1 315 ? 34.393 -6.739 46.455 1.00 16.53 307 LYS A CA 1
ATOM 2347 C C . LYS A 1 315 ? 33.058 -7.201 45.885 1.00 24.50 307 LYS A C 1
ATOM 2348 O O . LYS A 1 315 ? 32.945 -8.336 45.407 1.00 26.05 307 LYS A O 1
ATOM 2354 N N . VAL A 1 316 ? 32.054 -6.321 45.908 1.00 19.81 308 VAL A N 1
ATOM 2355 C CA . VAL A 1 316 ? 30.706 -6.641 45.441 1.00 15.75 308 VAL A CA 1
ATOM 2356 C C . VAL A 1 316 ? 30.462 -5.984 44.083 1.00 15.32 308 VAL A C 1
ATOM 2357 O O . VAL A 1 316 ? 30.764 -4.796 43.896 1.00 18.12 308 VAL A O 1
ATOM 2361 N N . VAL A 1 317 ? 29.912 -6.754 43.139 1.00 16.65 309 VAL A N 1
ATOM 2362 C CA . VAL A 1 317 ? 29.668 -6.311 41.763 1.00 15.34 309 VAL A CA 1
ATOM 2363 C C . VAL A 1 317 ? 28.160 -6.244 41.533 1.00 16.65 309 VAL A C 1
ATOM 2364 O O . VAL A 1 317 ? 27.453 -7.236 41.742 1.00 17.63 309 VAL A O 1
ATOM 2368 N N . ALA A 1 318 ? 27.671 -5.088 41.082 1.00 14.54 310 ALA A N 1
ATOM 2369 C CA . ALA A 1 318 ? 26.235 -4.888 40.870 1.00 14.41 310 ALA A CA 1
ATOM 2370 C C . ALA A 1 318 ? 26.009 -4.140 39.557 1.00 13.35 310 ALA A C 1
ATOM 2371 O O . ALA A 1 318 ? 26.633 -3.098 39.327 1.00 14.51 310 ALA A O 1
ATOM 2373 N N . TRP A 1 319 ? 25.119 -4.671 38.708 1.00 13.28 311 TRP A N 1
ATOM 2374 C CA . TRP A 1 319 ? 24.820 -4.129 37.387 1.00 13.30 311 TRP A CA 1
ATOM 2375 C C . TRP A 1 319 ? 23.669 -3.135 37.430 1.00 15.85 311 TRP A C 1
ATOM 2376 O O . TRP A 1 319 ? 22.731 -3.286 38.213 1.00 15.59 311 TRP A O 1
ATOM 2387 N N . TYR A 1 320 ? 23.689 -2.165 36.516 1.00 14.84 312 TYR A N 1
ATOM 2388 C CA . TYR A 1 320 ? 22.515 -1.303 36.387 1.00 15.57 312 TYR A CA 1
ATOM 2389 C C . TYR A 1 320 ? 22.368 -0.754 34.977 1.00 15.43 312 TYR A C 1
ATOM 2390 O O . TYR A 1 320 ? 23.319 -0.222 34.406 1.00 16.19 312 TYR A O 1
ATOM 2399 N N . ASP A 1 321 ? 21.167 -0.900 34.415 1.00 18.30 313 ASP A N 1
ATOM 2400 C CA . ASP A 1 321 ? 20.813 -0.155 33.211 1.00 14.75 313 ASP A CA 1
ATOM 2401 C C . ASP A 1 321 ? 20.645 1.299 33.635 1.00 18.93 313 ASP A C 1
ATOM 2402 O O . ASP A 1 321 ? 19.612 1.690 34.199 1.00 15.95 313 ASP A O 1
ATOM 2407 N N . ASN A 1 322 ? 21.684 2.105 33.395 1.00 13.93 314 ASN A N 1
ATOM 2408 C CA . ASN A 1 322 ? 21.675 3.481 33.893 1.00 14.28 314 ASN A CA 1
ATOM 2409 C C . ASN A 1 322 ? 20.562 4.312 33.279 1.00 18.30 314 ASN A C 1
ATOM 2410 O O . ASN A 1 322 ? 20.145 5.305 33.888 1.00 19.58 314 ASN A O 1
ATOM 2415 N N . GLU A 1 323 ? 20.045 3.910 32.110 1.00 14.55 315 GLU A N 1
ATOM 2416 C CA . GLU A 1 323 ? 18.925 4.615 31.497 1.00 14.57 315 GLU A CA 1
ATOM 2417 C C . GLU A 1 323 ? 17.578 4.130 32.033 1.00 16.10 315 GLU A C 1
ATOM 2418 O O . GLU A 1 323 ? 16.755 4.938 32.473 1.00 18.81 315 GLU A O 1
ATOM 2424 N N . TRP A 1 324 ? 17.341 2.815 31.997 1.00 19.86 316 TRP A N 1
ATOM 2425 C CA . TRP A 1 324 ? 15.994 2.281 32.195 1.00 18.63 316 TRP A CA 1
ATOM 2426 C C . TRP A 1 324 ? 15.648 2.138 33.671 1.00 16.72 316 TRP A C 1
ATOM 2427 O O . TRP A 1 324 ? 14.514 2.433 34.077 1.00 17.10 316 TRP A O 1
ATOM 2438 N N . GLY A 1 325 ? 16.602 1.695 34.483 1.00 15.40 317 GLY A N 1
ATOM 2439 C CA . GLY A 1 325 ? 16.341 1.596 35.915 1.00 16.31 317 GLY A CA 1
ATOM 2440 C C . GLY A 1 325 ? 15.969 2.938 36.515 1.00 21.55 317 GLY A C 1
ATOM 2441 O O . GLY A 1 325 ? 14.916 3.084 37.142 1.00 20.19 317 GLY A O 1
ATOM 2442 N N . TYR A 1 326 ? 16.821 3.944 36.297 1.00 17.94 318 TYR A N 1
ATOM 2443 C CA . TYR A 1 326 ? 16.598 5.265 36.867 1.00 19.42 318 TYR A CA 1
ATOM 2444 C C . TYR A 1 326 ? 15.287 5.869 36.377 1.00 19.83 318 TYR A C 1
ATOM 2445 O O . TYR A 1 326 ? 14.546 6.482 37.155 1.00 20.38 318 TYR A O 1
ATOM 2454 N N . SER A 1 327 ? 14.966 5.679 35.097 1.00 17.79 319 SER A N 1
ATOM 2455 C CA . SER A 1 327 ? 13.714 6.209 34.556 1.00 18.27 319 SER A CA 1
ATOM 2456 C C . SER A 1 327 ? 12.510 5.636 35.288 1.00 22.30 319 SER A C 1
ATOM 2457 O O . SER A 1 327 ? 11.534 6.349 35.567 1.00 21.08 319 SER A O 1
ATOM 2460 N N . ASN A 1 328 ? 12.557 4.343 35.606 1.00 18.58 320 ASN A N 1
ATOM 2461 C CA . ASN A 1 328 ? 11.449 3.733 36.325 1.00 19.30 320 ASN A CA 1
ATOM 2462 C C . ASN A 1 328 ? 11.442 4.126 37.794 1.00 19.74 320 ASN A C 1
ATOM 2463 O O . ASN A 1 328 ? 10.369 4.227 38.392 1.00 20.66 320 ASN A O 1
ATOM 2468 N N . ARG A 1 329 ? 12.613 4.379 38.380 1.00 19.17 321 ARG A N 1
ATOM 2469 C CA . ARG A 1 329 ? 12.658 4.856 39.759 1.00 23.69 321 ARG A CA 1
ATOM 2470 C C . ARG A 1 329 ? 12.050 6.246 39.886 1.00 22.59 321 ARG A C 1
ATOM 2471 O O . ARG A 1 329 ? 11.395 6.545 40.887 1.00 23.41 321 ARG A O 1
ATOM 2479 N N . VAL A 1 330 ? 12.261 7.115 38.888 1.00 20.48 322 VAL A N 1
ATOM 2480 C CA . VAL A 1 330 ? 11.651 8.446 38.926 1.00 21.33 322 VAL A CA 1
ATOM 2481 C C . VAL A 1 330 ? 10.143 8.327 39.077 1.00 24.43 322 VAL A C 1
ATOM 2482 O O . VAL A 1 330 ? 9.534 8.979 39.932 1.00 23.31 322 VAL A O 1
ATOM 2486 N N . LEU A 1 331 ? 9.523 7.478 38.252 1.00 22.66 323 LEU A N 1
ATOM 2487 C CA . LEU A 1 331 ? 8.082 7.253 38.339 1.00 24.72 323 LEU A CA 1
ATOM 2488 C C . LEU A 1 331 ? 7.687 6.614 39.670 1.00 23.77 323 LEU A C 1
ATOM 2489 O O . LEU A 1 331 ? 6.675 6.999 40.273 1.00 24.91 323 LEU A O 1
ATOM 2494 N N . ASP A 1 332 ? 8.469 5.641 40.144 1.00 22.94 324 ASP A N 1
ATOM 2495 C CA . ASP A 1 332 ? 8.208 5.041 41.456 1.00 23.34 324 ASP A CA 1
ATOM 2496 C C . ASP A 1 332 ? 8.212 6.097 42.559 1.00 23.97 324 ASP A C 1
ATOM 2497 O O . ASP A 1 332 ? 7.376 6.062 43.475 1.00 24.91 324 ASP A O 1
ATOM 2502 N N . LEU A 1 333 ? 9.167 7.027 42.504 1.00 27.32 325 LEU A N 1
ATOM 2503 C CA . LEU A 1 333 ? 9.265 8.041 43.555 1.00 24.11 325 LEU A CA 1
ATOM 2504 C C . LEU A 1 333 ? 8.091 9.004 43.500 1.00 28.78 325 LEU A C 1
ATOM 2505 O O . LEU A 1 333 ? 7.582 9.431 44.545 1.00 28.92 325 LEU A O 1
ATOM 2510 N N . ILE A 1 334 ? 7.657 9.367 42.291 1.00 25.56 326 ILE A N 1
ATOM 2511 C CA . ILE A 1 334 ? 6.430 10.146 42.139 1.00 26.90 326 ILE A CA 1
ATOM 2512 C C . ILE A 1 334 ? 5.276 9.461 42.855 1.00 32.63 326 ILE A C 1
ATOM 2513 O O . ILE A 1 334 ? 4.577 10.069 43.673 1.00 29.94 326 ILE A O 1
ATOM 2518 N N . ILE A 1 335 ? 5.070 8.177 42.556 1.00 29.93 327 ILE A N 1
ATOM 2519 C CA . ILE A 1 335 ? 3.945 7.437 43.116 1.00 29.43 327 ILE A CA 1
ATOM 2520 C C . ILE A 1 335 ? 4.085 7.311 44.625 1.00 33.02 327 ILE A C 1
ATOM 2521 O O . ILE A 1 335 ? 3.136 7.558 45.376 1.00 32.39 327 ILE A O 1
ATOM 2526 N N . SER A 1 336 ? 5.266 6.899 45.086 1.00 32.39 328 SER A N 1
ATOM 2527 C CA . SER A 1 336 ? 5.484 6.689 46.515 1.00 27.75 328 SER A CA 1
ATOM 2528 C C . SER A 1 336 ? 5.189 7.960 47.310 1.00 34.88 328 SER A C 1
ATOM 2529 O O . SER A 1 336 ? 4.455 7.930 48.309 1.00 32.87 328 SER A O 1
ATOM 2532 N N . THR A 1 337 ? 5.722 9.096 46.861 1.00 33.78 329 THR A N 1
ATOM 2533 C CA . THR A 1 337 ? 5.513 10.334 47.599 1.00 32.45 329 THR A CA 1
ATOM 2534 C C . THR A 1 337 ? 4.113 10.907 47.390 1.00 38.61 329 THR A C 1
ATOM 2535 O O . THR A 1 337 ? 3.614 11.620 48.270 1.00 36.91 329 THR A O 1
ATOM 2539 N N . SER A 1 338 ? 3.448 10.586 46.275 1.00 31.05 330 SER A N 1
ATOM 2540 C CA . SER A 1 338 ? 2.075 11.056 46.082 1.00 32.57 330 SER A CA 1
ATOM 2541 C C . SER A 1 338 ? 1.132 10.525 47.159 1.00 38.24 330 SER A C 1
ATOM 2542 O O . SER A 1 338 ? 0.102 11.148 47.446 1.00 40.27 330 SER A O 1
ATOM 2545 N N . LYS A 1 339 ? 1.446 9.369 47.744 1.00 37.19 331 LYS A N 1
ATOM 2546 C CA A LYS A 1 339 ? 0.616 8.778 48.786 0.40 35.89 331 LYS A CA 1
ATOM 2547 C CA B LYS A 1 339 ? 0.594 8.798 48.776 0.60 36.08 331 LYS A CA 1
ATOM 2548 C C . LYS A 1 339 ? 0.722 9.520 50.110 1.00 37.98 331 LYS A C 1
ATOM 2549 O O . LYS A 1 339 ? -0.117 9.302 50.991 1.00 45.37 331 LYS A O 1
ATOM 2560 N N . VAL A 1 340 ? 1.722 10.383 50.265 1.00 34.67 332 VAL A N 1
ATOM 2561 C CA . VAL A 1 340 ? 1.999 11.077 51.517 1.00 34.64 332 VAL A CA 1
ATOM 2562 C C . VAL A 1 340 ? 1.526 12.520 51.379 1.00 45.97 332 VAL A C 1
ATOM 2563 O O . VAL A 1 340 ? 2.104 13.308 50.621 1.00 37.30 332 VAL A O 1
ATOM 2567 N N . GLN A 1 341 ? 0.483 12.877 52.129 1.00 49.94 333 GLN A N 1
ATOM 2568 C CA . GLN A 1 341 ? -0.111 14.206 52.031 1.00 46.07 333 GLN A CA 1
ATOM 2569 C C . GLN A 1 341 ? -0.194 14.885 53.394 1.00 52.80 333 GLN A C 1
ATOM 2570 O O . GLN A 1 341 ? 0.042 14.260 54.431 1.00 49.52 333 GLN A O 1
ATOM 2577 N N . MET B 1 9 ? 75.337 -9.840 21.454 1.00 44.19 1 MET B N 1
ATOM 2578 C CA . MET B 1 9 ? 73.906 -9.917 21.169 1.00 44.81 1 MET B CA 1
ATOM 2579 C C . MET B 1 9 ? 73.325 -11.282 21.531 1.00 39.02 1 MET B C 1
ATOM 2580 O O . MET B 1 9 ? 73.920 -12.318 21.243 1.00 45.98 1 MET B O 1
ATOM 2585 N N . VAL B 1 10 ? 72.159 -11.278 22.167 1.00 22.67 2 VAL B N 1
ATOM 2586 C CA . VAL B 1 10 ? 71.435 -12.507 22.472 1.00 24.66 2 VAL B CA 1
ATOM 2587 C C . VAL B 1 10 ? 70.558 -12.840 21.273 1.00 22.41 2 VAL B C 1
ATOM 2588 O O . VAL B 1 10 ? 69.729 -12.022 20.863 1.00 23.37 2 VAL B O 1
ATOM 2592 N N . LYS B 1 11 ? 70.721 -14.046 20.726 1.00 24.39 3 LYS B N 1
ATOM 2593 C CA . LYS B 1 11 ? 69.936 -14.480 19.573 1.00 24.38 3 LYS B CA 1
ATOM 2594 C C . LYS B 1 11 ? 68.622 -15.101 20.034 1.00 18.96 3 LYS B C 1
ATOM 2595 O O . LYS B 1 11 ? 68.621 -16.037 20.838 1.00 20.96 3 LYS B O 1
ATOM 2601 N N . VAL B 1 12 ? 67.507 -14.605 19.494 1.00 18.12 4 VAL B N 1
ATOM 2602 C CA . VAL B 1 12 ? 66.178 -14.963 19.973 1.00 19.08 4 VAL B CA 1
ATOM 2603 C C . VAL B 1 12 ? 65.365 -15.586 18.841 1.00 19.31 4 VAL B C 1
ATOM 2604 O O . VAL B 1 12 ? 65.443 -15.141 17.692 1.00 21.01 4 VAL B O 1
ATOM 2608 N N . GLY B 1 13 ? 64.618 -16.640 19.165 1.00 19.63 5 GLY B N 1
ATOM 2609 C CA . GLY B 1 13 ? 63.593 -17.191 18.278 1.00 15.97 5 GLY B CA 1
ATOM 2610 C C . GLY B 1 13 ? 62.221 -16.898 18.859 1.00 15.21 5 GLY B C 1
ATOM 2611 O O . GLY B 1 13 ? 62.044 -16.931 20.082 1.00 17.50 5 GLY B O 1
ATOM 2612 N N . ILE B 1 14 ? 61.254 -16.607 17.984 1.00 17.84 6 ILE B N 1
ATOM 2613 C CA . ILE B 1 14 ? 59.884 -16.290 18.395 1.00 14.79 6 ILE B CA 1
ATOM 2614 C C . ILE B 1 14 ? 58.983 -17.417 17.919 1.00 16.74 6 ILE B C 1
ATOM 2615 O O . ILE B 1 14 ? 58.954 -17.729 16.722 1.00 16.33 6 ILE B O 1
ATOM 2620 N N . ASN B 1 15 ? 58.256 -18.033 18.854 1.00 14.69 7 ASN B N 1
ATOM 2621 C CA . ASN B 1 15 ? 57.282 -19.077 18.541 1.00 17.22 7 ASN B CA 1
ATOM 2622 C C . ASN B 1 15 ? 55.892 -18.486 18.743 1.00 17.98 7 ASN B C 1
ATOM 2623 O O . ASN B 1 15 ? 55.488 -18.207 19.881 1.00 15.41 7 ASN B O 1
ATOM 2628 N N . GLY B 1 16 ? 55.165 -18.307 17.642 1.00 13.95 8 GLY B N 1
ATOM 2629 C CA . GLY B 1 16 ? 53.872 -17.654 17.672 1.00 15.53 8 GLY B CA 1
ATOM 2630 C C . GLY B 1 16 ? 54.009 -16.167 17.400 1.00 13.98 8 GLY B C 1
ATOM 2631 O O . GLY B 1 16 ? 54.391 -15.390 18.284 1.00 16.13 8 GLY B O 1
ATOM 2632 N N . PHE B 1 17 ? 53.733 -15.774 16.161 1.00 13.28 9 PHE B N 1
ATOM 2633 C CA . PHE B 1 17 ? 54.001 -14.422 15.664 1.00 16.25 9 PHE B CA 1
ATOM 2634 C C . PHE B 1 17 ? 52.709 -13.600 15.677 1.00 17.74 9 PHE B C 1
ATOM 2635 O O . PHE B 1 17 ? 52.249 -13.080 14.662 1.00 18.06 9 PHE B O 1
ATOM 2643 N N . GLY B 1 18 ? 52.120 -13.497 16.861 1.00 14.93 10 GLY B N 1
ATOM 2644 C CA . GLY B 1 18 ? 50.834 -12.842 17.060 1.00 14.99 10 GLY B CA 1
ATOM 2645 C C . GLY B 1 18 ? 50.994 -11.422 17.556 1.00 15.73 10 GLY B C 1
ATOM 2646 O O . GLY B 1 18 ? 51.971 -10.736 17.234 1.00 16.85 10 GLY B O 1
ATOM 2647 N N . ARG B 1 19 ? 50.022 -10.959 18.350 1.00 12.22 11 ARG B N 1
ATOM 2648 C CA . ARG B 1 19 ? 50.143 -9.607 18.892 1.00 11.65 11 ARG B CA 1
ATOM 2649 C C . ARG B 1 19 ? 51.437 -9.467 19.687 1.00 17.83 11 ARG B C 1
ATOM 2650 O O . ARG B 1 19 ? 52.233 -8.554 19.444 1.00 12.52 11 ARG B O 1
ATOM 2658 N N . ILE B 1 20 ? 51.695 -10.393 20.611 1.00 14.36 12 ILE B N 1
ATOM 2659 C CA . ILE B 1 20 ? 52.919 -10.265 21.399 1.00 15.12 12 ILE B CA 1
ATOM 2660 C C . ILE B 1 20 ? 54.135 -10.599 20.549 1.00 11.45 12 ILE B C 1
ATOM 2661 O O . ILE B 1 20 ? 55.150 -9.894 20.601 1.00 14.41 12 ILE B O 1
ATOM 2666 N N . GLY B 1 21 ? 54.053 -11.663 19.746 1.00 14.25 13 GLY B N 1
ATOM 2667 C CA . GLY B 1 21 ? 55.206 -12.040 18.938 1.00 16.23 13 GLY B CA 1
ATOM 2668 C C . GLY B 1 21 ? 55.665 -10.924 18.018 1.00 16.92 13 GLY B C 1
ATOM 2669 O O . GLY B 1 21 ? 56.858 -10.618 17.937 1.00 14.94 13 GLY B O 1
ATOM 2670 N N . ARG B 1 22 ? 54.717 -10.279 17.326 1.00 15.22 14 ARG B N 1
ATOM 2671 C CA . ARG B 1 22 ? 55.087 -9.234 16.375 1.00 12.48 14 ARG B CA 1
ATOM 2672 C C . ARG B 1 22 ? 55.557 -7.956 17.059 1.00 16.34 14 ARG B C 1
ATOM 2673 O O . ARG B 1 22 ? 56.348 -7.203 16.481 1.00 15.79 14 ARG B O 1
ATOM 2681 N N . LEU B 1 23 ? 55.085 -7.678 18.272 1.00 14.09 15 LEU B N 1
ATOM 2682 C CA . LEU B 1 23 ? 55.529 -6.469 18.939 1.00 14.58 15 LEU B CA 1
ATOM 2683 C C . LEU B 1 23 ? 56.844 -6.680 19.679 1.00 15.47 15 LEU B C 1
ATOM 2684 O O . LEU B 1 23 ? 57.664 -5.759 19.736 1.00 16.81 15 LEU B O 1
ATOM 2689 N N . VAL B 1 24 ? 57.076 -7.884 20.209 1.00 12.75 16 VAL B N 1
ATOM 2690 C CA . VAL B 1 24 ? 58.413 -8.261 20.654 1.00 13.35 16 VAL B CA 1
ATOM 2691 C C . VAL B 1 24 ? 59.405 -8.060 19.520 1.00 19.50 16 VAL B C 1
ATOM 2692 O O . VAL B 1 24 ? 60.529 -7.583 19.723 1.00 18.06 16 VAL B O 1
ATOM 2696 N N . PHE B 1 25 ? 58.999 -8.423 18.304 1.00 18.03 17 PHE B N 1
ATOM 2697 C CA . PHE B 1 25 ? 59.896 -8.304 17.162 1.00 14.57 17 PHE B CA 1
ATOM 2698 C C . PHE B 1 25 ? 60.183 -6.842 16.827 1.00 16.77 17 PHE B C 1
ATOM 2699 O O . PHE B 1 25 ? 61.348 -6.462 16.658 1.00 18.69 17 PHE B O 1
ATOM 2707 N N . ARG B 1 26 ? 59.140 -6.000 16.720 1.00 16.56 18 ARG B N 1
ATOM 2708 C CA . ARG B 1 26 ? 59.385 -4.578 16.475 1.00 14.51 18 ARG B CA 1
ATOM 2709 C C . ARG B 1 26 ? 60.264 -3.981 17.561 1.00 18.23 18 ARG B C 1
ATOM 2710 O O . ARG B 1 26 ? 61.199 -3.217 17.267 1.00 18.57 18 ARG B O 1
ATOM 2718 N N . ALA B 1 27 ? 59.974 -4.311 18.827 1.00 15.74 19 ALA B N 1
ATOM 2719 C CA . ALA B 1 27 ? 60.775 -3.789 19.932 1.00 17.31 19 ALA B CA 1
ATOM 2720 C C . ALA B 1 27 ? 62.240 -4.199 19.809 1.00 17.60 19 ALA B C 1
ATOM 2721 O O . ALA B 1 27 ? 63.142 -3.425 20.151 1.00 21.64 19 ALA B O 1
ATOM 2723 N N . SER B 1 28 ? 62.499 -5.405 19.316 1.00 16.89 20 SER B N 1
ATOM 2724 C CA . SER B 1 28 ? 63.875 -5.883 19.229 1.00 20.01 20 SER B CA 1
ATOM 2725 C C . SER B 1 28 ? 64.677 -5.089 18.209 1.00 26.66 20 SER B C 1
ATOM 2726 O O . SER B 1 28 ? 65.902 -4.988 18.328 1.00 21.12 20 SER B O 1
ATOM 2729 N N . LEU B 1 29 ? 64.008 -4.513 17.208 1.00 24.37 21 LEU B N 1
ATOM 2730 C CA . LEU B 1 29 ? 64.718 -3.716 16.220 1.00 24.04 21 LEU B CA 1
ATOM 2731 C C . LEU B 1 29 ? 65.318 -2.464 16.826 1.00 24.59 21 LEU B C 1
ATOM 2732 O O . LEU B 1 29 ? 66.259 -1.909 16.254 1.00 25.04 21 LEU B O 1
ATOM 2737 N N . GLU B 1 30 ? 64.803 -2.022 17.971 1.00 23.05 22 GLU B N 1
ATOM 2738 C CA . GLU B 1 30 ? 65.276 -0.833 18.662 1.00 29.33 22 GLU B CA 1
ATOM 2739 C C . GLU B 1 30 ? 66.387 -1.122 19.667 1.00 33.62 22 GLU B C 1
ATOM 2740 O O . GLU B 1 30 ? 66.898 -0.180 20.276 1.00 35.45 22 GLU B O 1
ATOM 2746 N N . ARG B 1 31 ? 66.772 -2.384 19.858 1.00 25.00 23 ARG B N 1
ATOM 2747 C CA . ARG B 1 31 ? 67.797 -2.770 20.820 1.00 23.37 23 ARG B CA 1
ATOM 2748 C C . ARG B 1 31 ? 69.074 -3.191 20.108 1.00 27.89 23 ARG B C 1
ATOM 2749 O O . ARG B 1 31 ? 69.035 -3.821 19.050 1.00 34.75 23 ARG B O 1
ATOM 2757 N N . THR B 1 32 ? 70.212 -2.896 20.725 1.00 30.55 24 THR B N 1
ATOM 2758 C CA . THR B 1 32 ? 71.490 -3.315 20.169 1.00 35.81 24 THR B CA 1
ATOM 2759 C C . THR B 1 32 ? 72.040 -4.580 20.821 1.00 38.69 24 THR B C 1
ATOM 2760 O O . THR B 1 32 ? 73.069 -5.091 20.373 1.00 38.50 24 THR B O 1
ATOM 2764 N N . ASP B 1 33 ? 71.386 -5.103 21.856 1.00 23.39 25 ASP B N 1
ATOM 2765 C CA . ASP B 1 33 ? 71.906 -6.242 22.595 1.00 29.22 25 ASP B CA 1
ATOM 2766 C C . ASP B 1 33 ? 71.118 -7.524 22.358 1.00 29.93 25 ASP B C 1
ATOM 2767 O O . ASP B 1 33 ? 71.470 -8.568 22.918 1.00 30.47 25 ASP B O 1
ATOM 2772 N N . VAL B 1 34 ? 70.073 -7.481 21.535 1.00 23.13 26 VAL B N 1
ATOM 2773 C CA . VAL B 1 34 ? 69.241 -8.645 21.264 1.00 28.03 26 VAL B CA 1
ATOM 2774 C C . VAL B 1 34 ? 68.829 -8.603 19.796 1.00 26.98 26 VAL B C 1
ATOM 2775 O O . VAL B 1 34 ? 68.719 -7.534 19.191 1.00 25.41 26 VAL B O 1
ATOM 2779 N N . GLU B 1 35 ? 68.657 -9.784 19.208 1.00 26.79 27 GLU B N 1
ATOM 2780 C CA . GLU B 1 35 ? 68.424 -9.910 17.775 1.00 24.11 27 GLU B CA 1
ATOM 2781 C C . GLU B 1 35 ? 67.556 -11.136 17.526 1.00 21.30 27 GLU B C 1
ATOM 2782 O O . GLU B 1 35 ? 67.932 -12.238 17.928 1.00 23.43 27 GLU B O 1
ATOM 2788 N N . VAL B 1 36 ? 66.400 -10.952 16.890 1.00 17.45 28 VAL B N 1
ATOM 2789 C CA . VAL B 1 36 ? 65.547 -12.077 16.517 1.00 16.80 28 VAL B CA 1
ATOM 2790 C C . VAL B 1 36 ? 66.062 -12.671 15.213 1.00 24.17 28 VAL B C 1
ATOM 2791 O O . VAL B 1 36 ? 66.113 -11.981 14.190 1.00 21.68 28 VAL B O 1
ATOM 2795 N N . VAL B 1 37 ? 66.417 -13.958 15.241 1.00 17.45 29 VAL B N 1
ATOM 2796 C CA . VAL B 1 37 ? 67.007 -14.620 14.080 1.00 18.01 29 VAL B CA 1
ATOM 2797 C C . VAL B 1 37 ? 66.102 -15.681 13.465 1.00 22.80 29 VAL B C 1
ATOM 2798 O O . VAL B 1 37 ? 66.400 -16.158 12.351 1.00 20.71 29 VAL B O 1
ATOM 2802 N N . ALA B 1 38 ? 65.012 -16.064 14.129 1.00 17.14 30 ALA B N 1
ATOM 2803 C CA . ALA B 1 38 ? 64.125 -17.081 13.578 1.00 18.46 30 ALA B CA 1
ATOM 2804 C C . ALA B 1 38 ? 62.730 -16.899 14.143 1.00 18.74 30 ALA B C 1
ATOM 2805 O O . ALA B 1 38 ? 62.577 -16.573 15.326 1.00 16.46 30 ALA B O 1
ATOM 2807 N N . ILE B 1 39 ? 61.719 -17.107 13.295 1.00 15.42 31 ILE B N 1
ATOM 2808 C CA . ILE B 1 39 ? 60.310 -16.945 13.667 1.00 15.16 31 ILE B CA 1
ATOM 2809 C C . ILE B 1 39 ? 59.535 -18.177 13.209 1.00 19.35 31 ILE B C 1
ATOM 2810 O O . ILE B 1 39 ? 59.704 -18.623 12.070 1.00 22.28 31 ILE B O 1
ATOM 2815 N N . ASN B 1 40 ? 58.668 -18.712 14.078 1.00 16.15 32 ASN B N 1
ATOM 2816 C CA . ASN B 1 40 ? 57.765 -19.798 13.703 1.00 14.53 32 ASN B CA 1
ATOM 2817 C C . ASN B 1 40 ? 56.317 -19.355 13.881 1.00 15.78 32 ASN B C 1
ATOM 2818 O O . ASN B 1 40 ? 55.973 -18.739 14.895 1.00 18.64 32 ASN B O 1
ATOM 2823 N N . ASP B 1 41 ? 55.471 -19.669 12.896 1.00 16.36 33 ASP B N 1
ATOM 2824 C CA . ASP B 1 41 ? 54.027 -19.481 13.027 1.00 14.68 33 ASP B CA 1
ATOM 2825 C C . ASP B 1 41 ? 53.345 -20.343 11.977 1.00 17.33 33 ASP B C 1
ATOM 2826 O O . ASP B 1 41 ? 53.683 -20.252 10.793 1.00 22.89 33 ASP B O 1
ATOM 2831 N N . ILE B 1 42 ? 52.381 -21.167 12.403 1.00 16.16 34 ILE B N 1
ATOM 2832 C CA . ILE B 1 42 ? 51.765 -22.114 11.472 1.00 14.68 34 ILE B CA 1
ATOM 2833 C C . ILE B 1 42 ? 50.642 -21.527 10.637 1.00 17.42 34 ILE B C 1
ATOM 2834 O O . ILE B 1 42 ? 50.125 -22.217 9.744 1.00 18.68 34 ILE B O 1
ATOM 2839 N N . MET B 1 43 ? 50.241 -20.280 10.877 1.00 18.09 35 MET B N 1
ATOM 2840 C CA . MET B 1 43 ? 49.156 -19.681 10.107 1.00 15.05 35 MET B CA 1
ATOM 2841 C C . MET B 1 43 ? 49.665 -18.658 9.101 1.00 18.96 35 MET B C 1
ATOM 2842 O O . MET B 1 43 ? 48.870 -17.875 8.573 1.00 22.31 35 MET B O 1
ATOM 2847 N N . MET B 1 44 ? 50.970 -18.654 8.816 1.00 15.49 36 MET B N 1
ATOM 2848 C CA . MET B 1 44 ? 51.576 -17.651 7.956 1.00 16.94 36 MET B CA 1
ATOM 2849 C C . MET B 1 44 ? 52.556 -18.302 6.991 1.00 22.44 36 MET B C 1
ATOM 2850 O O . MET B 1 44 ? 53.046 -19.405 7.226 1.00 24.58 36 MET B O 1
ATOM 2855 N N . THR B 1 45 ? 52.827 -17.600 5.894 1.00 22.21 37 THR B N 1
ATOM 2856 C CA . THR B 1 45 ? 53.976 -17.810 5.026 1.00 15.50 37 THR B CA 1
ATOM 2857 C C . THR B 1 45 ? 54.806 -16.527 5.043 1.00 15.30 37 THR B C 1
ATOM 2858 O O . THR B 1 45 ? 54.312 -15.472 5.467 1.00 16.38 37 THR B O 1
ATOM 2862 N N . PRO B 1 46 ? 56.081 -16.585 4.634 1.00 22.44 38 PRO B N 1
ATOM 2863 C CA . PRO B 1 46 ? 56.922 -15.370 4.692 1.00 21.34 38 PRO B CA 1
ATOM 2864 C C . PRO B 1 46 ? 56.334 -14.140 4.014 1.00 19.22 38 PRO B C 1
ATOM 2865 O O . PRO B 1 46 ? 56.450 -13.043 4.573 1.00 16.85 38 PRO B O 1
ATOM 2869 N N . ASP B 1 47 ? 55.708 -14.277 2.842 1.00 18.58 39 ASP B N 1
ATOM 2870 C CA . ASP B 1 47 ? 55.142 -13.102 2.175 1.00 17.11 39 ASP B CA 1
ATOM 2871 C C . ASP B 1 47 ? 54.007 -12.499 2.989 1.00 17.78 39 ASP B C 1
ATOM 2872 O O . ASP B 1 47 ? 53.886 -11.271 3.083 1.00 18.69 39 ASP B O 1
ATOM 2877 N N . TYR B 1 48 ? 53.158 -13.345 3.570 1.00 16.09 40 TYR B N 1
ATOM 2878 C CA . TYR B 1 48 ? 52.109 -12.855 4.454 1.00 18.67 40 TYR B CA 1
ATOM 2879 C C . TYR B 1 48 ? 52.704 -12.258 5.723 1.00 19.82 40 TYR B C 1
ATOM 2880 O O . TYR B 1 48 ? 52.232 -11.227 6.225 1.00 17.63 40 TYR B O 1
ATOM 2889 N N . MET B 1 49 ? 53.759 -12.879 6.237 1.00 20.19 41 MET B N 1
ATOM 2890 C CA . MET B 1 49 ? 54.389 -12.402 7.461 1.00 15.89 41 MET B CA 1
ATOM 2891 C C . MET B 1 49 ? 54.840 -10.947 7.331 1.00 17.91 41 MET B C 1
ATOM 2892 O O . MET B 1 49 ? 54.652 -10.147 8.259 1.00 18.11 41 MET B O 1
ATOM 2897 N N . ILE B 1 50 ? 55.419 -10.560 6.185 1.00 18.57 42 ILE B N 1
ATOM 2898 C CA . ILE B 1 50 ? 55.892 -9.178 6.142 1.00 18.11 42 ILE B CA 1
ATOM 2899 C C . ILE B 1 50 ? 54.726 -8.213 6.020 1.00 18.41 42 ILE B C 1
ATOM 2900 O O . ILE B 1 50 ? 54.839 -7.063 6.443 1.00 17.99 42 ILE B O 1
ATOM 2905 N N . TYR B 1 51 ? 53.589 -8.649 5.458 1.00 15.32 43 TYR B N 1
ATOM 2906 C CA . TYR B 1 51 ? 52.393 -7.809 5.492 1.00 17.06 43 TYR B CA 1
ATOM 2907 C C . TYR B 1 51 ? 51.957 -7.532 6.931 1.00 18.36 43 TYR B C 1
ATOM 2908 O O . TYR B 1 51 ? 51.609 -6.395 7.286 1.00 16.91 43 TYR B O 1
ATOM 2917 N N . MET B 1 52 ? 51.981 -8.562 7.775 1.00 13.50 44 MET B N 1
ATOM 2918 C CA . MET B 1 52 ? 51.524 -8.419 9.155 1.00 12.62 44 MET B CA 1
ATOM 2919 C C . MET B 1 52 ? 52.480 -7.557 9.969 1.00 18.62 44 MET B C 1
ATOM 2920 O O . MET B 1 52 ? 52.044 -6.833 10.875 1.00 17.25 44 MET B O 1
ATOM 2925 N N . ILE B 1 53 ? 53.773 -7.584 9.633 1.00 15.60 45 ILE B N 1
ATOM 2926 C CA . ILE B 1 53 ? 54.724 -6.649 10.221 1.00 17.39 45 ILE B CA 1
ATOM 2927 C C . ILE B 1 53 ? 54.438 -5.223 9.758 1.00 17.56 45 ILE B C 1
ATOM 2928 O O . ILE B 1 53 ? 54.486 -4.274 10.549 1.00 16.98 45 ILE B O 1
ATOM 2933 N N . LYS B 1 54 ? 54.167 -5.045 8.460 1.00 19.71 46 LYS B N 1
ATOM 2934 C CA . LYS B 1 54 ? 54.103 -3.705 7.890 1.00 19.17 46 LYS B CA 1
ATOM 2935 C C . LYS B 1 54 ? 52.948 -2.896 8.466 1.00 16.33 46 LYS B C 1
ATOM 2936 O O . LYS B 1 54 ? 53.114 -1.712 8.790 1.00 18.94 46 LYS B O 1
ATOM 2942 N N . TYR B 1 55 ? 51.772 -3.507 8.578 1.00 15.17 47 TYR B N 1
ATOM 2943 C CA . TYR B 1 55 ? 50.538 -2.816 8.923 1.00 13.42 47 TYR B CA 1
ATOM 2944 C C . TYR B 1 55 ? 50.018 -3.324 10.258 1.00 11.86 47 TYR B C 1
ATOM 2945 O O . TYR B 1 55 ? 49.910 -4.537 10.466 1.00 17.93 47 TYR B O 1
ATOM 2954 N N . ASP B 1 56 ? 49.682 -2.397 11.152 1.00 12.71 48 ASP B N 1
ATOM 2955 C CA . ASP B 1 56 ? 49.231 -2.732 12.496 1.00 13.42 48 ASP B CA 1
ATOM 2956 C C . ASP B 1 56 ? 48.127 -1.774 12.898 1.00 15.43 48 ASP B C 1
ATOM 2957 O O . ASP B 1 56 ? 48.339 -0.557 12.950 1.00 15.36 48 ASP B O 1
ATOM 2962 N N . SER B 1 57 ? 46.952 -2.327 13.198 1.00 13.64 49 SER B N 1
ATOM 2963 C CA . SER B 1 57 ? 45.809 -1.486 13.515 1.00 12.24 49 SER B CA 1
ATOM 2964 C C . SER B 1 57 ? 46.004 -0.664 14.785 1.00 14.62 49 SER B C 1
ATOM 2965 O O . SER B 1 57 ? 45.331 0.363 14.930 1.00 17.12 49 SER B O 1
ATOM 2968 N N . VAL B 1 58 ? 46.890 -1.070 15.695 1.00 11.09 50 VAL B N 1
ATOM 2969 C CA . VAL B 1 58 ? 47.101 -0.352 16.964 1.00 13.02 50 VAL B CA 1
ATOM 2970 C C . VAL B 1 58 ? 48.342 0.535 16.916 1.00 16.46 50 VAL B C 1
ATOM 2971 O O . VAL B 1 58 ? 48.301 1.687 17.343 1.00 15.15 50 VAL B O 1
ATOM 2975 N N . HIS B 1 59 ? 49.459 0.008 16.403 1.00 13.93 51 HIS B N 1
ATOM 2976 C CA . HIS B 1 59 ? 50.765 0.636 16.566 1.00 12.80 51 HIS B CA 1
ATOM 2977 C C . HIS B 1 59 ? 51.291 1.251 15.276 1.00 21.60 51 HIS B C 1
ATOM 2978 O O . HIS B 1 59 ? 52.453 1.662 15.222 1.00 18.41 51 HIS B O 1
ATOM 2985 N N . GLY B 1 60 ? 50.473 1.319 14.238 1.00 20.36 52 GLY B N 1
ATOM 2986 C CA . GLY B 1 60 ? 50.859 2.037 13.042 1.00 16.42 52 GLY B CA 1
ATOM 2987 C C . GLY B 1 60 ? 51.770 1.248 12.123 1.00 17.22 52 GLY B C 1
ATOM 2988 O O . GLY B 1 60 ? 52.113 0.093 12.350 1.00 16.13 52 GLY B O 1
ATOM 2989 N N . LYS B 1 61 ? 52.150 1.916 11.041 1.00 17.22 53 LYS B N 1
ATOM 2990 C CA . LYS B 1 61 ? 52.925 1.301 9.970 1.00 19.47 53 LYS B CA 1
ATOM 2991 C C . LYS B 1 61 ? 54.397 1.189 10.354 1.00 22.47 53 LYS B C 1
ATOM 2992 O O . LYS B 1 61 ? 54.959 2.078 11.003 1.00 21.48 53 LYS B O 1
ATOM 2998 N N . PHE B 1 62 ? 55.012 0.080 9.959 1.00 16.32 54 PHE B N 1
ATOM 2999 C CA . PHE B 1 62 ? 56.461 -0.084 9.983 1.00 15.63 54 PHE B CA 1
ATOM 3000 C C . PHE B 1 62 ? 57.012 0.305 8.620 1.00 24.65 54 PHE B C 1
ATOM 3001 O O . PHE B 1 62 ? 56.552 -0.204 7.593 1.00 25.79 54 PHE B O 1
ATOM 3009 N N . ASN B 1 63 ? 58.012 1.175 8.602 1.00 25.79 55 ASN B N 1
ATOM 3010 C CA . ASN B 1 63 ? 58.463 1.736 7.335 1.00 31.88 55 ASN B CA 1
ATOM 3011 C C . ASN B 1 63 ? 59.828 1.238 6.877 1.00 29.58 55 ASN B C 1
ATOM 3012 O O . ASN B 1 63 ? 60.302 1.675 5.820 1.00 36.05 55 ASN B O 1
ATOM 3017 N N . GLY B 1 64 ? 60.461 0.330 7.614 1.00 25.24 56 GLY B N 1
ATOM 3018 C CA . GLY B 1 64 ? 61.705 -0.253 7.151 1.00 28.45 56 GLY B CA 1
ATOM 3019 C C . GLY B 1 64 ? 61.510 -1.118 5.916 1.00 24.51 56 GLY B C 1
ATOM 3020 O O . GLY B 1 64 ? 60.396 -1.364 5.449 1.00 25.90 56 GLY B O 1
ATOM 3021 N N . LYS B 1 65 ? 62.630 -1.592 5.380 1.00 22.74 57 LYS B N 1
ATOM 3022 C CA . LYS B 1 65 ? 62.619 -2.435 4.190 1.00 20.29 57 LYS B CA 1
ATOM 3023 C C . LYS B 1 65 ? 62.215 -3.863 4.546 1.00 22.62 57 LYS B C 1
ATOM 3024 O O . LYS B 1 65 ? 62.747 -4.451 5.493 1.00 27.51 57 LYS B O 1
ATOM 3030 N N . LEU B 1 66 ? 61.282 -4.423 3.775 1.00 24.84 58 LEU B N 1
ATOM 3031 C CA . LEU B 1 66 ? 60.739 -5.747 4.046 1.00 21.13 58 LEU B CA 1
ATOM 3032 C C . LEU B 1 66 ? 60.785 -6.580 2.774 1.00 22.96 58 LEU B C 1
ATOM 3033 O O . LEU B 1 66 ? 60.276 -6.154 1.733 1.00 27.54 58 LEU B O 1
ATOM 3038 N N . GLU B 1 67 ? 61.424 -7.748 2.856 1.00 22.51 59 GLU B N 1
ATOM 3039 C CA . GLU B 1 67 ? 61.506 -8.683 1.743 1.00 19.24 59 GLU B CA 1
ATOM 3040 C C . GLU B 1 67 ? 61.233 -10.080 2.273 1.00 23.36 59 GLU B C 1
ATOM 3041 O O . GLU B 1 67 ? 61.260 -10.321 3.476 1.00 18.34 59 GLU B O 1
ATOM 3047 N N . TYR B 1 68 ? 60.999 -11.019 1.357 1.00 23.94 60 TYR B N 1
ATOM 3048 C CA . TYR B 1 68 ? 60.735 -12.393 1.752 1.00 20.33 60 TYR B CA 1
ATOM 3049 C C . TYR B 1 68 ? 61.340 -13.349 0.742 1.00 19.73 60 TYR B C 1
ATOM 3050 O O . TYR B 1 68 ? 61.632 -12.981 -0.401 1.00 20.60 60 TYR B O 1
ATOM 3059 N N . THR B 1 69 ? 61.553 -14.586 1.203 1.00 20.64 61 THR B N 1
ATOM 3060 C CA . THR B 1 69 ? 61.790 -15.740 0.345 1.00 20.58 61 THR B CA 1
ATOM 3061 C C . THR B 1 69 ? 60.755 -16.784 0.729 1.00 28.67 61 THR B C 1
ATOM 3062 O O . THR B 1 69 ? 59.778 -16.453 1.407 1.00 28.32 61 THR B O 1
ATOM 3066 N N . GLU B 1 70 ? 60.947 -18.040 0.331 1.00 34.12 62 GLU B N 1
ATOM 3067 C CA . GLU B 1 70 ? 59.998 -19.063 0.755 1.00 33.95 62 GLU B CA 1
ATOM 3068 C C . GLU B 1 70 ? 60.285 -19.585 2.156 1.00 35.17 62 GLU B C 1
ATOM 3069 O O . GLU B 1 70 ? 59.411 -20.223 2.751 1.00 35.92 62 GLU B O 1
ATOM 3075 N N . ASN B 1 71 ? 61.467 -19.302 2.724 1.00 24.08 63 ASN B N 1
ATOM 3076 C CA . ASN B 1 71 ? 61.707 -19.772 4.082 1.00 22.45 63 ASN B CA 1
ATOM 3077 C C . ASN B 1 71 ? 62.359 -18.718 4.963 1.00 22.25 63 ASN B C 1
ATOM 3078 O O . ASN B 1 71 ? 63.016 -19.079 5.949 1.00 22.07 63 ASN B O 1
ATOM 3083 N N . SER B 1 72 ? 62.204 -17.431 4.640 1.00 20.14 64 SER B N 1
ATOM 3084 C CA . SER B 1 72 ? 62.874 -16.397 5.411 1.00 21.68 64 SER B CA 1
ATOM 3085 C C . SER B 1 72 ? 62.249 -15.040 5.113 1.00 21.43 64 SER B C 1
ATOM 3086 O O . SER B 1 72 ? 61.563 -14.849 4.106 1.00 19.92 64 SER B O 1
ATOM 3089 N N . ILE B 1 73 ? 62.480 -14.098 6.016 1.00 18.24 65 ILE B N 1
ATOM 3090 C CA . ILE B 1 73 ? 62.175 -12.709 5.719 1.00 19.36 65 ILE B CA 1
ATOM 3091 C C . ILE B 1 73 ? 63.474 -11.925 5.841 1.00 22.86 65 ILE B C 1
ATOM 3092 O O . ILE B 1 73 ? 64.453 -12.391 6.433 1.00 22.29 65 ILE B O 1
ATOM 3097 N N . LYS B 1 74 ? 63.486 -10.736 5.238 1.00 19.09 66 LYS B N 1
ATOM 3098 C CA . LYS B 1 74 ? 64.595 -9.798 5.368 1.00 22.95 66 LYS B CA 1
ATOM 3099 C C . LYS B 1 74 ? 64.045 -8.462 5.841 1.00 24.16 66 LYS B C 1
ATOM 3100 O O . LYS B 1 74 ? 63.146 -7.891 5.209 1.00 21.33 66 LYS B O 1
ATOM 3106 N N . VAL B 1 75 ? 64.576 -7.978 6.955 1.00 22.64 67 VAL B N 1
ATOM 3107 C CA . VAL B 1 75 ? 64.161 -6.720 7.555 1.00 21.02 67 VAL B CA 1
ATOM 3108 C C . VAL B 1 75 ? 65.368 -5.795 7.550 1.00 25.01 67 VAL B C 1
ATOM 3109 O O . VAL B 1 75 ? 66.385 -6.086 8.194 1.00 26.42 67 VAL B O 1
ATOM 3113 N N . ASN B 1 76 ? 65.266 -4.704 6.794 1.00 23.23 68 ASN B N 1
ATOM 3114 C CA . ASN B 1 76 ? 66.397 -3.801 6.544 1.00 27.41 68 ASN B CA 1
ATOM 3115 C C . ASN B 1 76 ? 67.650 -4.576 6.146 1.00 30.16 68 ASN B C 1
ATOM 3116 O O . ASN B 1 76 ? 68.761 -4.307 6.616 1.00 27.73 68 ASN B O 1
ATOM 3121 N N . GLY B 1 77 ? 67.473 -5.550 5.255 1.00 26.61 69 GLY B N 1
ATOM 3122 C CA . GLY B 1 77 ? 68.589 -6.276 4.700 1.00 29.81 69 GLY B CA 1
ATOM 3123 C C . GLY B 1 77 ? 69.067 -7.466 5.507 1.00 32.12 69 GLY B C 1
ATOM 3124 O O . GLY B 1 77 ? 69.906 -8.227 5.011 1.00 29.47 69 GLY B O 1
ATOM 3125 N N . ARG B 1 78 ? 68.556 -7.666 6.720 1.00 23.98 70 ARG B N 1
ATOM 3126 C CA . ARG B 1 78 ? 69.004 -8.751 7.586 1.00 29.62 70 ARG B CA 1
ATOM 3127 C C . ARG B 1 78 ? 68.037 -9.926 7.467 1.00 20.69 70 ARG B C 1
ATOM 3128 O O . ARG B 1 78 ? 66.834 -9.771 7.705 1.00 19.73 70 ARG B O 1
ATOM 3136 N N . GLU B 1 79 ? 68.558 -11.098 7.117 1.00 24.98 71 GLU B N 1
ATOM 3137 C CA . GLU B 1 79 ? 67.698 -12.254 6.888 1.00 22.29 71 GLU B CA 1
ATOM 3138 C C . GLU B 1 79 ? 67.358 -12.970 8.194 1.00 26.63 71 GLU B C 1
ATOM 3139 O O . GLU B 1 79 ? 68.218 -13.186 9.053 1.00 25.18 71 GLU B O 1
ATOM 3145 N N . ILE B 1 80 ? 66.085 -13.330 8.334 1.00 24.79 72 ILE B N 1
ATOM 3146 C CA . ILE B 1 80 ? 65.544 -13.995 9.516 1.00 19.72 72 ILE B CA 1
ATOM 3147 C C . ILE B 1 80 ? 64.838 -15.249 9.028 1.00 18.74 72 ILE B C 1
ATOM 3148 O O . ILE B 1 80 ? 63.954 -15.161 8.171 1.00 21.49 72 ILE B O 1
ATOM 3153 N N . HIS B 1 81 ? 65.215 -16.409 9.567 1.00 21.91 73 HIS B N 1
ATOM 3154 C CA . HIS B 1 81 ? 64.627 -17.661 9.112 1.00 19.79 73 HIS B CA 1
ATOM 3155 C C . HIS B 1 81 ? 63.184 -17.800 9.594 1.00 19.29 73 HIS B C 1
ATOM 3156 O O . HIS B 1 81 ? 62.823 -17.353 10.686 1.00 20.38 73 HIS B O 1
ATOM 3163 N N . VAL B 1 82 ? 62.355 -18.441 8.775 1.00 18.37 74 VAL B N 1
ATOM 3164 C CA . VAL B 1 82 ? 60.935 -18.600 9.071 1.00 16.55 74 VAL B CA 1
ATOM 3165 C C . VAL B 1 82 ? 60.591 -20.087 9.075 1.00 20.21 74 VAL B C 1
ATOM 3166 O O . VAL B 1 82 ? 60.794 -20.787 8.073 1.00 19.31 74 VAL B O 1
ATOM 3170 N N . PHE B 1 83 ? 60.078 -20.565 10.206 1.00 19.18 75 PHE B N 1
ATOM 3171 C CA . PHE B 1 83 ? 59.576 -21.925 10.338 1.00 20.20 75 PHE B CA 1
ATOM 3172 C C . PHE B 1 83 ? 58.060 -21.930 10.180 1.00 20.30 75 PHE B C 1
ATOM 3173 O O . PHE B 1 83 ? 57.394 -20.894 10.270 1.00 22.04 75 PHE B O 1
ATOM 3181 N N . CYS B 1 84 ? 57.521 -23.117 9.933 1.00 17.96 76 CYS B N 1
ATOM 3182 C CA . CYS B 1 84 ? 56.078 -23.298 9.878 1.00 20.14 76 CYS B CA 1
ATOM 3183 C C . CYS B 1 84 ? 55.787 -24.688 10.449 1.00 21.48 76 CYS B C 1
ATOM 3184 O O . CYS B 1 84 ? 55.389 -25.616 9.753 1.00 25.88 76 CYS B O 1
ATOM 3187 N N . GLU B 1 85 ? 55.988 -24.843 11.758 1.00 17.01 77 GLU B N 1
ATOM 3188 C CA . GLU B 1 85 ? 56.036 -26.161 12.378 1.00 21.89 77 GLU B CA 1
ATOM 3189 C C . GLU B 1 85 ? 55.143 -26.175 13.605 1.00 22.64 77 GLU B C 1
ATOM 3190 O O . GLU B 1 85 ? 55.337 -25.384 14.534 1.00 24.58 77 GLU B O 1
ATOM 3196 N N . ARG B 1 86 ? 54.173 -27.080 13.597 1.00 19.82 78 ARG B N 1
ATOM 3197 C CA . ARG B 1 86 ? 53.124 -27.139 14.602 1.00 23.95 78 ARG B CA 1
ATOM 3198 C C . ARG B 1 86 ? 53.625 -27.720 15.921 1.00 26.94 78 ARG B C 1
ATOM 3199 O O . ARG B 1 86 ? 53.079 -27.393 16.982 1.00 25.50 78 ARG B O 1
ATOM 3207 N N . GLU B 1 87 ? 54.678 -28.541 15.881 1.00 22.16 79 GLU B N 1
ATOM 3208 C CA . GLU B 1 87 ? 55.209 -29.204 17.070 1.00 24.29 79 GLU B CA 1
ATOM 3209 C C . GLU B 1 87 ? 56.514 -28.556 17.508 1.00 28.62 79 GLU B C 1
ATOM 3210 O O . GLU B 1 87 ? 57.484 -28.553 16.731 1.00 29.97 79 GLU B O 1
ATOM 3216 N N . PRO B 1 88 ? 56.588 -28.006 18.731 1.00 29.88 80 PRO B N 1
ATOM 3217 C CA . PRO B 1 88 ? 57.856 -27.411 19.198 1.00 21.45 80 PRO B CA 1
ATOM 3218 C C . PRO B 1 88 ? 59.012 -28.379 19.168 1.00 19.32 80 PRO B C 1
ATOM 3219 O O . PRO B 1 88 ? 60.145 -27.978 18.870 1.00 27.19 80 PRO B O 1
ATOM 3223 N N . GLU B 1 89 ? 58.757 -29.656 19.470 1.00 26.25 81 GLU B N 1
ATOM 3224 C CA . GLU B 1 89 ? 59.827 -30.649 19.510 1.00 24.65 81 GLU B CA 1
ATOM 3225 C C . GLU B 1 89 ? 60.560 -30.769 18.178 1.00 24.39 81 GLU B C 1
ATOM 3226 O O . GLU B 1 89 ? 61.702 -31.236 18.156 1.00 25.10 81 GLU B O 1
ATOM 3228 N N . LYS B 1 90 ? 59.942 -30.337 17.078 1.00 21.20 82 LYS B N 1
ATOM 3229 C CA . LYS B 1 90 ? 60.523 -30.464 15.750 1.00 29.22 82 LYS B CA 1
ATOM 3230 C C . LYS B 1 90 ? 61.215 -29.197 15.244 1.00 29.71 82 LYS B C 1
ATOM 3231 O O . LYS B 1 90 ? 61.677 -29.186 14.100 1.00 28.55 82 LYS B O 1
ATOM 3237 N N . LEU B 1 91 ? 61.302 -28.134 16.044 1.00 25.34 83 LEU B N 1
ATOM 3238 C CA . LEU B 1 91 ? 61.890 -26.875 15.565 1.00 19.45 83 LEU B CA 1
ATOM 3239 C C . LEU B 1 91 ? 63.403 -26.890 15.754 1.00 24.46 83 LEU B C 1
ATOM 3240 O O . LEU B 1 91 ? 63.870 -26.970 16.898 1.00 23.42 83 LEU B O 1
ATOM 3245 N N . PRO B 1 92 ? 64.204 -26.816 14.680 1.00 24.11 84 PRO B N 1
ATOM 3246 C CA . PRO B 1 92 ? 65.667 -26.866 14.829 1.00 21.25 84 PRO B CA 1
ATOM 3247 C C . PRO B 1 92 ? 66.254 -25.512 15.214 1.00 22.92 84 PRO B C 1
ATOM 3248 O O . PRO B 1 92 ? 67.044 -24.911 14.477 1.00 27.54 84 PRO B O 1
ATOM 3252 N N . TRP B 1 93 ? 65.849 -25.019 16.389 1.00 24.14 85 TRP B N 1
ATOM 3253 C CA . TRP B 1 93 ? 66.300 -23.711 16.852 1.00 26.84 85 TRP B CA 1
ATOM 3254 C C . TRP B 1 93 ? 67.818 -23.637 16.903 1.00 29.92 85 TRP B C 1
ATOM 3255 O O . TRP B 1 93 ? 68.408 -22.607 16.554 1.00 27.28 85 TRP B O 1
ATOM 3266 N N . GLY B 1 94 ? 68.461 -24.716 17.355 1.00 26.54 86 GLY B N 1
ATOM 3267 C CA . GLY B 1 94 ? 69.905 -24.709 17.504 1.00 30.09 86 GLY B CA 1
ATOM 3268 C C . GLY B 1 94 ? 70.634 -24.483 16.199 1.00 34.60 86 GLY B C 1
ATOM 3269 O O . GLY B 1 94 ? 71.698 -23.865 16.182 1.00 34.58 86 GLY B O 1
ATOM 3270 N N . GLN B 1 95 ? 70.058 -24.949 15.089 1.00 30.76 87 GLN B N 1
ATOM 3271 C CA . GLN B 1 95 ? 70.670 -24.763 13.777 1.00 33.96 87 GLN B CA 1
ATOM 3272 C C . GLN B 1 95 ? 70.880 -23.290 13.432 1.00 34.30 87 GLN B C 1
ATOM 3273 O O . GLN B 1 95 ? 71.765 -22.968 12.628 1.00 36.38 87 GLN B O 1
ATOM 3279 N N . TYR B 1 96 ? 70.083 -22.387 14.011 1.00 30.98 88 TYR B N 1
ATOM 3280 C CA . TYR B 1 96 ? 70.181 -20.962 13.707 1.00 30.37 88 TYR B CA 1
ATOM 3281 C C . TYR B 1 96 ? 70.743 -20.159 14.874 1.00 27.46 88 TYR B C 1
ATOM 3282 O O . TYR B 1 96 ? 70.632 -18.929 14.891 1.00 34.17 88 TYR B O 1
ATOM 3291 N N . GLY B 1 97 ? 71.384 -20.832 15.830 1.00 27.55 89 GLY B N 1
ATOM 3292 C CA . GLY B 1 97 ? 72.047 -20.152 16.922 1.00 31.65 89 GLY B CA 1
ATOM 3293 C C . GLY B 1 97 ? 71.125 -19.496 17.920 1.00 35.03 89 GLY B C 1
ATOM 3294 O O . GLY B 1 97 ? 71.552 -18.577 18.628 1.00 27.17 89 GLY B O 1
ATOM 3295 N N . VAL B 1 98 ? 69.874 -19.947 18.007 1.00 33.17 90 VAL B N 1
ATOM 3296 C CA . VAL B 1 98 ? 68.906 -19.338 18.915 1.00 25.06 90 VAL B CA 1
ATOM 3297 C C . VAL B 1 98 ? 69.277 -19.702 20.346 1.00 28.92 90 VAL B C 1
ATOM 3298 O O . VAL B 1 98 ? 69.438 -20.883 20.681 1.00 27.06 90 VAL B O 1
ATOM 3302 N N . GLU B 1 99 ? 69.453 -18.685 21.187 1.00 25.71 91 GLU B N 1
ATOM 3303 C CA . GLU B 1 99 ? 69.711 -18.914 22.602 1.00 26.67 91 GLU B CA 1
ATOM 3304 C C . GLU B 1 99 ? 68.411 -18.980 23.393 1.00 21.19 91 GLU B C 1
ATOM 3305 O O . GLU B 1 99 ? 68.207 -19.910 24.181 1.00 29.47 91 GLU B O 1
ATOM 3311 N N . TYR B 1 100 ? 67.538 -17.991 23.208 1.00 26.02 92 TYR B N 1
ATOM 3312 C CA . TYR B 1 100 ? 66.263 -17.898 23.904 1.00 20.91 92 TYR B CA 1
ATOM 3313 C C . TYR B 1 100 ? 65.139 -18.030 22.893 1.00 18.32 92 TYR B C 1
ATOM 3314 O O . TYR B 1 100 ? 65.178 -17.395 21.835 1.00 20.37 92 TYR B O 1
ATOM 3323 N N . VAL B 1 101 ? 64.131 -18.834 23.223 1.00 18.04 93 VAL B N 1
ATOM 3324 C CA . VAL B 1 101 ? 62.868 -18.841 22.491 1.00 20.91 93 VAL B CA 1
ATOM 3325 C C . VAL B 1 101 ? 61.841 -18.066 23.300 1.00 21.35 93 VAL B C 1
ATOM 3326 O O . VAL B 1 101 ? 61.679 -18.318 24.500 1.00 20.00 93 VAL B O 1
ATOM 3330 N N . VAL B 1 102 ? 61.148 -17.129 22.648 1.00 18.86 94 VAL B N 1
ATOM 3331 C CA . VAL B 1 102 ? 59.945 -16.504 23.200 1.00 18.27 94 VAL B CA 1
ATOM 3332 C C . VAL B 1 102 ? 58.759 -17.386 22.816 1.00 16.13 94 VAL B C 1
ATOM 3333 O O . VAL B 1 102 ? 58.462 -17.556 21.627 1.00 17.95 94 VAL B O 1
ATOM 3337 N N . GLU B 1 103 ? 58.082 -17.949 23.811 1.00 16.94 95 GLU B N 1
ATOM 3338 C CA . GLU B 1 103 ? 56.948 -18.844 23.575 1.00 19.00 95 GLU B CA 1
ATOM 3339 C C . GLU B 1 103 ? 55.657 -18.046 23.727 1.00 18.47 95 GLU B C 1
ATOM 3340 O O . GLU B 1 103 ? 55.133 -17.872 24.836 1.00 19.21 95 GLU B O 1
ATOM 3346 N N . SER B 1 104 ? 55.128 -17.584 22.593 1.00 13.73 96 SER B N 1
ATOM 3347 C CA . SER B 1 104 ? 54.030 -16.628 22.557 1.00 16.78 96 SER B CA 1
ATOM 3348 C C . SER B 1 104 ? 52.893 -17.111 21.656 1.00 21.74 96 SER B C 1
ATOM 3349 O O . SER B 1 104 ? 52.180 -16.294 21.063 1.00 19.67 96 SER B O 1
ATOM 3352 N N . THR B 1 105 ? 52.702 -18.434 21.542 1.00 14.30 97 THR B N 1
ATOM 3353 C CA . THR B 1 105 ? 51.564 -18.973 20.785 1.00 17.22 97 THR B CA 1
ATOM 3354 C C . THR B 1 105 ? 50.273 -18.931 21.582 1.00 20.42 97 THR B C 1
ATOM 3355 O O . THR B 1 105 ? 49.181 -18.916 20.988 1.00 17.53 97 THR B O 1
ATOM 3359 N N . GLY B 1 106 ? 50.377 -18.904 22.908 1.00 17.83 98 GLY B N 1
ATOM 3360 C CA . GLY B 1 106 ? 49.221 -19.028 23.757 1.00 17.75 98 GLY B CA 1
ATOM 3361 C C . GLY B 1 106 ? 48.758 -20.444 23.986 1.00 23.95 98 GLY B C 1
ATOM 3362 O O . GLY B 1 106 ? 47.814 -20.641 24.756 1.00 19.54 98 GLY B O 1
ATOM 3363 N N . VAL B 1 107 ? 49.364 -21.441 23.333 1.00 21.70 99 VAL B N 1
ATOM 3364 C CA . VAL B 1 107 ? 48.922 -22.824 23.487 1.00 23.22 99 VAL B CA 1
ATOM 3365 C C . VAL B 1 107 ? 49.971 -23.715 24.133 1.00 19.40 99 VAL B C 1
ATOM 3366 O O . VAL B 1 107 ? 49.698 -24.895 24.355 1.00 23.83 99 VAL B O 1
ATOM 3370 N N . PHE B 1 108 ? 51.158 -23.196 24.444 1.00 22.43 100 PHE B N 1
ATOM 3371 C CA . PHE B 1 108 ? 52.161 -23.988 25.152 1.00 22.76 100 PHE B CA 1
ATOM 3372 C C . PHE B 1 108 ? 52.553 -23.303 26.455 1.00 23.34 100 PHE B C 1
ATOM 3373 O O . PHE B 1 108 ? 53.739 -23.059 26.707 1.00 28.82 100 PHE B O 1
ATOM 3381 N N . THR B 1 109 ? 51.569 -22.983 27.290 1.00 21.73 101 THR B N 1
ATOM 3382 C CA . THR B 1 109 ? 51.855 -22.299 28.548 1.00 20.14 101 THR B CA 1
ATOM 3383 C C . THR B 1 109 ? 52.050 -23.277 29.697 1.00 26.76 101 THR B C 1
ATOM 3384 O O . THR B 1 109 ? 51.606 -23.025 30.819 1.00 29.71 101 THR B O 1
ATOM 3388 N N . LYS B 1 110 ? 52.702 -24.407 29.435 1.00 28.25 102 LYS B N 1
ATOM 3389 C CA . LYS B 1 110 ? 52.997 -25.420 30.441 1.00 27.42 102 LYS B CA 1
ATOM 3390 C C . LYS B 1 110 ? 54.469 -25.786 30.343 1.00 32.96 102 LYS B C 1
ATOM 3391 O O . LYS B 1 110 ? 55.037 -25.811 29.245 1.00 36.23 102 LYS B O 1
ATOM 3397 N N . LEU B 1 111 ? 55.091 -26.063 31.493 1.00 27.32 103 LEU B N 1
ATOM 3398 C CA . LEU B 1 111 ? 56.495 -26.464 31.485 1.00 24.37 103 LEU B CA 1
ATOM 3399 C C . LEU B 1 111 ? 56.699 -27.692 30.610 1.00 32.13 103 LEU B C 1
ATOM 3400 O O . LEU B 1 111 ? 57.669 -27.774 29.847 1.00 33.08 103 LEU B O 1
ATOM 3405 N N . ASP B 1 112 ? 55.765 -28.640 30.695 1.00 37.57 104 ASP B N 1
ATOM 3406 C CA . ASP B 1 112 ? 55.766 -29.856 29.890 1.00 46.51 104 ASP B CA 1
ATOM 3407 C C . ASP B 1 112 ? 56.009 -29.577 28.407 1.00 38.91 104 ASP B C 1
ATOM 3408 O O . ASP B 1 112 ? 56.921 -30.138 27.790 1.00 40.29 104 ASP B O 1
ATOM 3413 N N . THR B 1 113 ? 55.185 -28.724 27.810 1.00 31.99 105 THR B N 1
ATOM 3414 C CA . THR B 1 113 ? 55.253 -28.525 26.366 1.00 22.61 105 THR B CA 1
ATOM 3415 C C . THR B 1 113 ? 56.223 -27.417 25.965 1.00 28.59 105 THR B C 1
ATOM 3416 O O . THR B 1 113 ? 56.890 -27.531 24.934 1.00 24.20 105 THR B O 1
ATOM 3420 N N . ALA B 1 114 ? 56.321 -26.337 26.749 1.00 25.76 106 ALA B N 1
ATOM 3421 C CA . ALA B 1 114 ? 57.277 -25.286 26.409 1.00 25.77 106 ALA B CA 1
ATOM 3422 C C . ALA B 1 114 ? 58.723 -25.767 26.469 1.00 27.20 106 ALA B C 1
ATOM 3423 O O . ALA B 1 114 ? 59.575 -25.183 25.794 1.00 24.23 106 ALA B O 1
ATOM 3425 N N . SER B 1 115 ? 59.015 -26.826 27.242 1.00 26.03 107 SER B N 1
ATOM 3426 C CA A SER B 1 115 ? 60.379 -27.336 27.320 0.51 25.99 107 SER B CA 1
ATOM 3427 C CA B SER B 1 115 ? 60.369 -27.371 27.337 0.49 26.06 107 SER B CA 1
ATOM 3428 C C . SER B 1 115 ? 60.798 -28.096 26.070 1.00 23.57 107 SER B C 1
ATOM 3429 O O . SER B 1 115 ? 61.994 -28.329 25.882 1.00 24.58 107 SER B O 1
ATOM 3434 N N . LYS B 1 116 ? 59.856 -28.474 25.209 1.00 25.39 108 LYS B N 1
ATOM 3435 C CA . LYS B 1 116 ? 60.229 -29.171 23.985 1.00 28.28 108 LYS B CA 1
ATOM 3436 C C . LYS B 1 116 ? 61.074 -28.301 23.058 1.00 26.69 108 LYS B C 1
ATOM 3437 O O . LYS B 1 116 ? 61.759 -28.838 22.182 1.00 29.36 108 LYS B O 1
ATOM 3443 N N . HIS B 1 117 ? 61.055 -26.974 23.239 1.00 28.51 109 HIS B N 1
ATOM 3444 C CA . HIS B 1 117 ? 61.933 -26.105 22.458 1.00 26.24 109 HIS B CA 1
ATOM 3445 C C . HIS B 1 117 ? 63.405 -26.406 22.713 1.00 31.67 109 HIS B C 1
ATOM 3446 O O . HIS B 1 117 ? 64.252 -26.149 21.849 1.00 26.75 109 HIS B O 1
ATOM 3453 N N . LEU B 1 118 ? 63.732 -26.948 23.888 1.00 27.72 110 LEU B N 1
ATOM 3454 C CA . LEU B 1 118 ? 65.120 -27.293 24.179 1.00 24.58 110 LEU B CA 1
ATOM 3455 C C . LEU B 1 118 ? 65.580 -28.519 23.394 1.00 25.91 110 LEU B C 1
ATOM 3456 O O . LEU B 1 118 ? 66.780 -28.670 23.138 1.00 26.78 110 LEU B O 1
ATOM 3461 N N . LYS B 1 119 ? 64.649 -29.398 23.009 1.00 29.41 111 LYS B N 1
ATOM 3462 C CA . LYS B 1 119 ? 65.011 -30.602 22.266 1.00 35.79 111 LYS B CA 1
ATOM 3463 C C . LYS B 1 119 ? 65.697 -30.264 20.951 1.00 36.58 111 LYS B C 1
ATOM 3464 O O . LYS B 1 119 ? 66.604 -30.988 20.522 1.00 33.62 111 LYS B O 1
ATOM 3470 N N . GLY B 1 120 ? 65.298 -29.167 20.312 1.00 28.76 112 GLY B N 1
ATOM 3471 C CA . GLY B 1 120 ? 65.913 -28.696 19.092 1.00 28.83 112 GLY B CA 1
ATOM 3472 C C . GLY B 1 120 ? 67.125 -27.804 19.260 1.00 32.83 112 GLY B C 1
ATOM 3473 O O . GLY B 1 120 ? 67.669 -27.326 18.260 1.00 31.47 112 GLY B O 1
ATOM 3474 N N . GLY B 1 121 ? 67.583 -27.558 20.486 1.00 29.15 113 GLY B N 1
ATOM 3475 C CA . GLY B 1 121 ? 68.822 -26.831 20.696 1.00 32.29 113 GLY B CA 1
ATOM 3476 C C . GLY B 1 121 ? 68.685 -25.392 21.167 1.00 28.47 113 GLY B C 1
ATOM 3477 O O . GLY B 1 121 ? 69.709 -24.713 21.310 1.00 29.83 113 GLY B O 1
ATOM 3478 N N . ALA B 1 122 ? 67.476 -24.883 21.383 1.00 27.49 114 ALA B N 1
ATOM 3479 C CA . ALA B 1 122 ? 67.361 -23.656 22.163 1.00 27.29 114 ALA B CA 1
ATOM 3480 C C . ALA B 1 122 ? 67.933 -23.906 23.552 1.00 28.88 114 ALA B C 1
ATOM 3481 O O . ALA B 1 122 ? 67.912 -25.029 24.059 1.00 26.56 114 ALA B O 1
ATOM 3483 N N . LYS B 1 123 ? 68.469 -22.856 24.169 1.00 30.18 115 LYS B N 1
ATOM 3484 C CA . LYS B 1 123 ? 69.062 -23.003 25.493 1.00 24.24 115 LYS B CA 1
ATOM 3485 C C . LYS B 1 123 ? 68.132 -22.589 26.628 1.00 24.74 115 LYS B C 1
ATOM 3486 O O . LYS B 1 123 ? 68.212 -23.171 27.716 1.00 30.58 115 LYS B O 1
ATOM 3492 N N . ARG B 1 124 ? 67.264 -21.602 26.408 1.00 23.14 116 ARG B N 1
ATOM 3493 C CA . ARG B 1 124 ? 66.314 -21.137 27.414 1.00 22.41 116 ARG B CA 1
ATOM 3494 C C . ARG B 1 124 ? 65.021 -20.743 26.723 1.00 21.72 116 ARG B C 1
ATOM 3495 O O . ARG B 1 124 ? 65.018 -20.411 25.536 1.00 23.59 116 ARG B O 1
ATOM 3503 N N . VAL B 1 125 ? 63.915 -20.797 27.479 1.00 19.65 117 VAL B N 1
ATOM 3504 C CA . VAL B 1 125 ? 62.577 -20.440 27.001 1.00 23.98 117 VAL B CA 1
ATOM 3505 C C . VAL B 1 125 ? 61.971 -19.423 27.961 1.00 25.80 117 VAL B C 1
ATOM 3506 O O . VAL B 1 125 ? 62.035 -19.607 29.182 1.00 19.39 117 VAL B O 1
ATOM 3510 N N . VAL B 1 126 ? 61.391 -18.353 27.413 1.00 23.31 118 VAL B N 1
ATOM 3511 C CA . VAL B 1 126 ? 60.559 -17.415 28.169 1.00 16.99 118 VAL B CA 1
ATOM 3512 C C . VAL B 1 126 ? 59.137 -17.558 27.641 1.00 20.76 118 VAL B C 1
ATOM 3513 O O . VAL B 1 126 ? 58.865 -17.239 26.479 1.00 18.45 118 VAL B O 1
ATOM 3517 N N . ILE B 1 127 ? 58.234 -18.061 28.479 1.00 19.11 119 ILE B N 1
ATOM 3518 C CA . ILE B 1 127 ? 56.818 -18.137 28.138 1.00 18.33 119 ILE B CA 1
ATOM 3519 C C . ILE B 1 127 ? 56.197 -16.772 28.385 1.00 17.97 119 ILE B C 1
ATOM 3520 O O . ILE B 1 127 ? 56.379 -16.190 29.463 1.00 20.50 119 ILE B O 1
ATOM 3525 N N . SER B 1 128 ? 55.438 -16.272 27.405 1.00 13.70 120 SER B N 1
ATOM 3526 C CA . SER B 1 128 ? 54.860 -14.925 27.458 1.00 13.58 120 SER B CA 1
ATOM 3527 C C . SER B 1 128 ? 53.508 -14.906 28.156 1.00 18.07 120 SER B C 1
ATOM 3528 O O . SER B 1 128 ? 52.583 -14.212 27.715 1.00 19.76 120 SER B O 1
ATOM 3531 N N . ALA B 1 129 ? 53.369 -15.664 29.237 1.00 16.94 121 ALA B N 1
ATOM 3532 C CA . ALA B 1 129 ? 52.111 -15.810 29.955 1.00 16.00 121 ALA B CA 1
ATOM 3533 C C . ALA B 1 129 ? 52.397 -16.518 31.273 1.00 19.27 121 ALA B C 1
ATOM 3534 O O . ALA B 1 129 ? 53.434 -17.180 31.408 1.00 19.60 121 ALA B O 1
ATOM 3536 N N . PRO B 1 130 ? 51.505 -16.387 32.260 1.00 18.16 122 PRO B N 1
ATOM 3537 C CA . PRO B 1 130 ? 51.629 -17.211 33.468 1.00 21.53 122 PRO B CA 1
ATOM 3538 C C . PRO B 1 130 ? 51.702 -18.696 33.120 1.00 24.11 122 PRO B C 1
ATOM 3539 O O . PRO B 1 130 ? 51.073 -19.158 32.167 1.00 22.12 122 PRO B O 1
ATOM 3543 N N . ALA B 1 131 ? 52.455 -19.452 33.924 1.00 25.34 123 ALA B N 1
ATOM 3544 C CA . ALA B 1 131 ? 52.693 -20.868 33.660 1.00 20.64 123 ALA B CA 1
ATOM 3545 C C . ALA B 1 131 ? 53.229 -21.524 34.925 1.00 22.57 123 ALA B C 1
ATOM 3546 O O . ALA B 1 131 ? 53.593 -20.846 35.890 1.00 25.85 123 ALA B O 1
ATOM 3548 N N . ASP B 1 132 ? 53.286 -22.860 34.911 1.00 27.22 124 ASP B N 1
ATOM 3549 C CA . ASP B 1 132 ? 53.807 -23.616 36.062 1.00 25.48 124 ASP B CA 1
ATOM 3550 C C . ASP B 1 132 ? 55.336 -23.700 35.988 1.00 24.06 124 ASP B C 1
ATOM 3551 O O . ASP B 1 132 ? 55.945 -24.768 35.979 1.00 31.46 124 ASP B O 1
ATOM 3556 N N . THR B 1 133 ? 55.954 -22.521 35.912 1.00 27.34 125 THR B N 1
ATOM 3557 C CA . THR B 1 133 ? 57.402 -22.347 35.869 1.00 28.63 125 THR B CA 1
ATOM 3558 C C . THR B 1 133 ? 57.735 -21.183 36.794 1.00 29.63 125 THR B C 1
ATOM 3559 O O . THR B 1 133 ? 56.815 -20.474 37.225 1.00 28.42 125 THR B O 1
ATOM 3563 N N . PRO B 1 134 ? 59.009 -20.954 37.129 1.00 28.59 126 PRO B N 1
ATOM 3564 C CA . PRO B 1 134 ? 59.375 -19.705 37.809 1.00 30.88 126 PRO B CA 1
ATOM 3565 C C . PRO B 1 134 ? 58.813 -18.496 37.070 1.00 28.22 126 PRO B C 1
ATOM 3566 O O . PRO B 1 134 ? 58.826 -18.438 35.839 1.00 22.78 126 PRO B O 1
ATOM 3570 N N . THR B 1 135 ? 58.288 -17.536 37.829 1.00 23.65 127 THR B N 1
ATOM 3571 C CA . THR B 1 135 ? 57.624 -16.359 37.280 1.00 27.64 127 THR B CA 1
ATOM 3572 C C . THR B 1 135 ? 58.404 -15.100 37.625 1.00 23.58 127 THR B C 1
ATOM 3573 O O . THR B 1 135 ? 58.916 -14.971 38.739 1.00 29.36 127 THR B O 1
ATOM 3577 N N . PHE B 1 136 ? 58.465 -14.153 36.685 1.00 28.66 128 PHE B N 1
ATOM 3578 C CA . PHE B 1 136 ? 59.268 -12.955 36.886 1.00 30.64 128 PHE B CA 1
ATOM 3579 C C . PHE B 1 136 ? 58.550 -11.689 36.443 1.00 29.68 128 PHE B C 1
ATOM 3580 O O . PHE B 1 136 ? 57.818 -11.683 35.448 1.00 20.79 128 PHE B O 1
ATOM 3588 N N . VAL B 1 137 ? 58.758 -10.619 37.210 1.00 22.04 129 VAL B N 1
ATOM 3589 C CA . VAL B 1 137 ? 58.387 -9.266 36.815 1.00 25.29 129 VAL B CA 1
ATOM 3590 C C . VAL B 1 137 ? 59.636 -8.403 36.879 1.00 25.27 129 VAL B C 1
ATOM 3591 O O . VAL B 1 137 ? 60.247 -8.274 37.948 1.00 26.40 129 VAL B O 1
ATOM 3595 N N . MET B 1 138 ? 60.011 -7.807 35.749 1.00 19.29 130 MET B N 1
ATOM 3596 C CA . MET B 1 138 ? 61.150 -6.893 35.755 1.00 26.31 130 M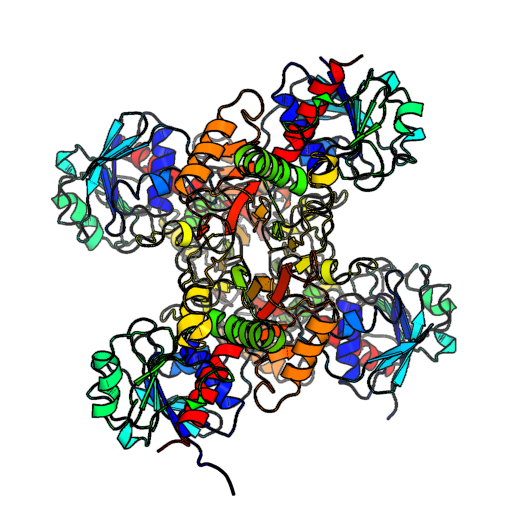ET B CA 1
ATOM 3597 C C . MET B 1 138 ? 60.921 -5.762 36.750 1.00 23.93 130 MET B C 1
ATOM 3598 O O . MET B 1 138 ? 59.816 -5.229 36.874 1.00 25.30 130 MET B O 1
ATOM 3603 N N . GLY B 1 139 ? 61.971 -5.408 37.479 1.00 20.46 131 GLY B N 1
ATOM 3604 C CA . GLY B 1 139 ? 61.876 -4.422 38.529 1.00 23.02 131 GLY B CA 1
ATOM 3605 C C . GLY B 1 139 ? 61.521 -4.972 39.897 1.00 25.60 131 GLY B C 1
ATOM 3606 O O . GLY B 1 139 ? 61.819 -4.320 40.903 1.00 26.03 131 GLY B O 1
ATOM 3607 N N . VAL B 1 140 ? 60.926 -6.167 39.963 1.00 26.43 132 VAL B N 1
ATOM 3608 C CA . VAL B 1 140 ? 60.420 -6.743 41.210 1.00 28.73 132 VAL B CA 1
ATOM 3609 C C . VAL B 1 140 ? 61.241 -7.956 41.644 1.00 28.06 132 VAL B C 1
ATOM 3610 O O . VAL B 1 140 ? 61.744 -7.999 42.767 1.00 30.42 132 VAL B O 1
ATOM 3614 N N . ASN B 1 141 ? 61.384 -8.962 40.768 1.00 25.25 133 ASN B N 1
ATOM 3615 C CA . ASN B 1 141 ? 62.131 -10.137 41.213 1.00 32.01 133 ASN B CA 1
ATOM 3616 C C . ASN B 1 141 ? 63.019 -10.765 40.135 1.00 28.70 133 ASN B C 1
ATOM 3617 O O . ASN B 1 141 ? 63.407 -11.933 40.271 1.00 29.89 133 ASN B O 1
ATOM 3622 N N . ASN B 1 142 ? 63.380 -10.033 39.080 1.00 31.44 134 ASN B N 1
ATOM 3623 C CA . ASN B 1 142 ? 64.172 -10.652 38.020 1.00 26.17 134 ASN B CA 1
ATOM 3624 C C . ASN B 1 142 ? 65.568 -11.052 38.487 1.00 28.79 134 ASN B C 1
ATOM 3625 O O . ASN B 1 142 ? 66.220 -11.868 37.827 1.00 28.41 134 ASN B O 1
ATOM 3630 N N . HIS B 1 143 ? 66.041 -10.514 39.609 1.00 28.66 135 HIS B N 1
ATOM 3631 C CA . HIS B 1 143 ? 67.346 -10.915 40.118 1.00 31.10 135 HIS B CA 1
ATOM 3632 C C . HIS B 1 143 ? 67.293 -12.200 40.929 1.00 34.79 135 HIS B C 1
ATOM 3633 O O . HIS B 1 143 ? 68.338 -12.651 41.413 1.00 33.92 135 HIS B O 1
ATOM 3640 N N . GLU B 1 144 ? 66.115 -12.804 41.072 1.00 33.20 136 GLU B N 1
ATOM 3641 C CA . GLU B 1 144 ? 65.980 -14.123 41.673 1.00 36.04 136 GLU B CA 1
ATOM 3642 C C . GLU B 1 144 ? 66.207 -15.247 40.669 1.00 32.19 136 GLU B C 1
ATOM 3643 O O . GLU B 1 144 ? 66.217 -16.416 41.073 1.00 37.08 136 GLU B O 1
ATOM 3649 N N . PHE B 1 145 ? 66.398 -14.925 39.387 1.00 28.46 137 PHE B N 1
ATOM 3650 C CA . PHE B 1 145 ? 66.675 -15.944 38.378 1.00 32.15 137 PHE B CA 1
ATOM 3651 C C . PHE B 1 145 ? 67.927 -16.743 38.732 1.00 32.67 137 PHE B C 1
ATOM 3652 O O . PHE B 1 145 ? 68.945 -16.186 39.151 1.00 34.86 137 PHE B O 1
ATOM 3660 N N . LYS B 1 146 ? 67.847 -18.063 38.547 1.00 34.54 138 LYS B N 1
ATOM 3661 C CA . LYS B 1 146 ? 68.966 -18.976 38.722 1.00 36.70 138 LYS B CA 1
ATOM 3662 C C . LYS B 1 146 ? 69.299 -19.664 37.400 1.00 31.12 138 LYS B C 1
ATOM 3663 O O . LYS B 1 146 ? 68.390 -19.976 36.619 1.00 30.11 138 LYS B O 1
ATOM 3669 N N . PRO B 1 147 ? 70.582 -19.939 37.134 1.00 35.60 139 PRO B N 1
ATOM 3670 C CA . PRO B 1 147 ? 70.975 -20.399 35.789 1.00 37.59 139 PRO B CA 1
ATOM 3671 C C . PRO B 1 147 ? 70.397 -21.744 35.409 1.00 40.41 139 PRO B C 1
ATOM 3672 O O . PRO B 1 147 ? 70.309 -22.048 34.213 1.00 43.80 139 PRO B O 1
ATOM 3676 N N . GLU B 1 148 ? 69.999 -22.565 36.378 1.00 40.42 140 GLU B N 1
ATOM 3677 C CA . GLU B 1 148 ? 69.392 -23.843 36.041 1.00 42.51 140 GLU B CA 1
ATOM 3678 C C . GLU B 1 148 ? 67.966 -23.701 35.533 1.00 40.12 140 GLU B C 1
ATOM 3679 O O . GLU B 1 148 ? 67.425 -24.670 34.994 1.00 38.51 140 GLU B O 1
ATOM 3685 N N . MET B 1 149 ? 67.342 -22.532 35.699 1.00 36.12 141 MET B N 1
ATOM 3686 C CA . MET B 1 149 ? 65.966 -22.304 35.253 1.00 36.18 141 MET B CA 1
ATOM 3687 C C . MET B 1 149 ? 65.953 -22.101 33.741 1.00 38.76 141 MET B C 1
ATOM 3688 O O . MET B 1 149 ? 65.968 -20.980 33.230 1.00 37.76 141 MET B O 1
ATOM 3693 N N . THR B 1 150 ? 65.904 -23.211 33.008 1.00 35.25 142 THR B N 1
ATOM 3694 C CA . THR B 1 150 ? 65.914 -23.129 31.552 1.00 28.89 142 THR B CA 1
ATOM 3695 C C . THR B 1 150 ? 64.571 -22.708 30.962 1.00 30.53 142 THR B C 1
ATOM 3696 O O . THR B 1 150 ? 64.528 -22.307 29.795 1.00 27.38 142 THR B O 1
ATOM 3700 N N . VAL B 1 151 ? 63.475 -22.799 31.717 1.00 22.66 143 VAL B N 1
ATOM 3701 C CA . VAL B 1 151 ? 62.157 -22.389 31.236 1.00 21.31 143 VAL B CA 1
ATOM 3702 C C . VAL B 1 151 ? 61.519 -21.526 32.311 1.00 25.42 143 VAL B C 1
ATOM 3703 O O . VAL B 1 151 ? 61.360 -21.972 33.454 1.00 25.17 143 VAL B O 1
ATOM 3707 N N . ILE B 1 152 ? 61.181 -20.284 31.956 1.00 23.29 144 ILE B N 1
ATOM 3708 C CA . ILE B 1 152 ? 60.605 -19.326 32.882 1.00 23.11 144 ILE B CA 1
ATOM 3709 C C . ILE B 1 152 ? 59.434 -18.645 32.184 1.00 25.83 144 ILE B C 1
ATOM 3710 O O . ILE B 1 152 ? 59.185 -18.845 30.993 1.00 22.30 144 ILE B O 1
ATOM 3715 N N . ASN B 1 153 ? 58.705 -17.833 32.938 1.00 26.14 145 ASN B N 1
ATOM 3716 C CA . ASN B 1 153 ? 57.651 -17.034 32.336 1.00 21.94 145 ASN B CA 1
ATOM 3717 C C . ASN B 1 153 ? 57.724 -15.608 32.877 1.00 20.08 145 ASN B C 1
ATOM 3718 O O . ASN B 1 153 ? 58.332 -15.347 33.918 1.00 22.11 145 ASN B O 1
ATOM 3723 N N . ASN B 1 154 ? 57.136 -14.681 32.111 1.00 19.40 146 ASN B N 1
ATOM 3724 C CA . ASN B 1 154 ? 57.150 -13.243 32.362 1.00 17.03 146 ASN B CA 1
ATOM 3725 C C . ASN B 1 154 ? 55.828 -12.749 32.943 1.00 15.39 146 ASN B C 1
ATOM 3726 O O . ASN B 1 154 ? 55.516 -11.559 32.849 1.00 20.43 146 ASN B O 1
ATOM 3731 N N . ALA B 1 155 ? 55.047 -13.649 33.521 1.00 17.45 147 ALA B N 1
ATOM 3732 C CA . ALA B 1 155 ? 53.744 -13.393 34.149 1.00 18.96 147 ALA B CA 1
ATOM 3733 C C . ALA B 1 155 ? 52.768 -12.839 33.107 1.00 20.76 147 ALA B C 1
ATOM 3734 O O . ALA B 1 155 ? 52.892 -13.104 31.906 1.00 21.17 147 ALA B O 1
ATOM 3736 N N . SER B 1 156 ? 51.752 -12.120 33.554 1.00 18.42 148 SER B N 1
ATOM 3737 C CA . SER B 1 156 ? 50.773 -11.524 32.664 1.00 17.12 148 SER B CA 1
ATOM 3738 C C . SER B 1 156 ? 51.033 -10.029 32.533 1.00 17.55 148 SER B C 1
ATOM 3739 O O . SER B 1 156 ? 51.818 -9.440 33.277 1.00 19.18 148 SER B O 1
ATOM 3742 N N . CYS B 1 157 ? 50.368 -9.412 31.552 1.00 18.33 149 CYS B N 1
ATOM 3743 C CA . CYS B 1 157 ? 50.439 -7.962 31.445 1.00 25.35 149 CYS B CA 1
ATOM 3744 C C . CYS B 1 157 ? 49.931 -7.308 32.718 1.00 22.52 149 CYS B C 1
ATOM 3745 O O . CYS B 1 157 ? 50.532 -6.350 33.215 1.00 18.40 149 CYS B O 1
ATOM 3748 N N . THR B 1 158 ? 48.849 -7.847 33.288 1.00 16.37 150 THR B N 1
ATOM 3749 C CA . THR B 1 158 ? 48.265 -7.255 34.490 1.00 15.68 150 THR B CA 1
ATOM 3750 C C . THR B 1 158 ? 49.198 -7.352 35.692 1.00 17.96 150 THR B C 1
ATOM 3751 O O . THR B 1 158 ? 49.317 -6.397 36.474 1.00 17.65 150 THR B O 1
ATOM 3755 N N . THR B 1 159 ? 49.831 -8.508 35.888 1.00 18.98 151 THR B N 1
ATOM 3756 C CA . THR B 1 159 ? 50.787 -8.634 36.985 1.00 22.23 151 THR B CA 1
ATOM 3757 C C . THR B 1 159 ? 51.938 -7.649 36.828 1.00 21.97 151 THR B C 1
ATOM 3758 O O . THR B 1 159 ? 52.451 -7.119 37.823 1.00 18.62 151 THR B O 1
ATOM 3762 N N . ASN B 1 160 ? 52.360 -7.387 35.583 1.00 19.81 152 ASN B N 1
ATOM 3763 C CA . ASN B 1 160 ? 53.482 -6.467 35.385 1.00 19.50 152 ASN B CA 1
ATOM 3764 C C . ASN B 1 160 ? 53.101 -5.031 35.725 1.00 18.75 152 ASN B C 1
ATOM 3765 O O . ASN B 1 160 ? 53.969 -4.234 36.086 1.00 19.53 152 ASN B O 1
ATOM 3770 N N . CYS B 1 161 ? 51.817 -4.688 35.619 1.00 19.92 153 CYS B N 1
ATOM 3771 C CA . CYS B 1 161 ? 51.343 -3.369 36.016 1.00 18.73 153 CYS B CA 1
ATOM 3772 C C . CYS B 1 161 ? 51.146 -3.283 37.527 1.00 20.35 153 CYS B C 1
ATOM 3773 O O . CYS B 1 161 ? 51.536 -2.290 38.157 1.00 21.69 153 CYS B O 1
ATOM 3776 N N . LEU B 1 162 ? 50.572 -4.327 38.129 1.00 20.07 154 LEU B N 1
ATOM 3777 C CA . LEU B 1 162 ? 50.219 -4.290 39.549 1.00 19.25 154 LEU B CA 1
ATOM 3778 C C . LEU B 1 162 ? 51.424 -4.483 40.469 1.00 22.79 154 LEU B C 1
ATOM 3779 O O . LEU B 1 162 ? 51.493 -3.856 41.534 1.00 18.74 154 LEU B O 1
ATOM 3784 N N . ALA B 1 163 ? 52.356 -5.371 40.113 1.00 18.84 155 ALA B N 1
ATOM 3785 C CA . ALA B 1 163 ? 53.460 -5.674 41.026 1.00 21.45 155 ALA B CA 1
ATOM 3786 C C . ALA B 1 163 ? 54.314 -4.456 41.356 1.00 22.85 155 ALA B C 1
ATOM 3787 O O . ALA B 1 163 ? 54.661 -4.274 42.534 1.00 22.71 155 ALA B O 1
ATOM 3789 N N . PRO B 1 164 ? 54.718 -3.610 40.403 1.00 20.90 156 PRO B N 1
ATOM 3790 C CA . PRO B 1 164 ? 55.488 -2.421 40.804 1.00 28.32 156 PRO B CA 1
ATOM 3791 C C . PRO B 1 164 ? 54.711 -1.512 41.739 1.00 21.15 156 PRO B C 1
ATOM 3792 O O . PRO B 1 164 ? 55.286 -0.962 42.688 1.00 22.82 156 PRO B O 1
ATOM 3796 N N . ILE B 1 165 ? 53.406 -1.360 41.502 1.00 20.21 157 ILE B N 1
ATOM 3797 C CA . ILE B 1 165 ? 52.574 -0.532 42.367 1.00 20.12 157 ILE B CA 1
ATOM 3798 C C . ILE B 1 165 ? 52.518 -1.127 43.768 1.00 20.90 157 ILE B C 1
ATOM 3799 O O . ILE B 1 165 ? 52.684 -0.418 44.770 1.00 23.48 157 ILE B O 1
ATOM 3804 N N . ALA B 1 166 ? 52.280 -2.442 43.862 1.00 21.53 158 ALA B N 1
ATOM 3805 C CA . ALA B 1 166 ? 52.184 -3.074 45.179 1.00 23.95 158 ALA B CA 1
ATOM 3806 C C . ALA B 1 166 ? 53.510 -3.014 45.921 1.00 27.14 158 ALA B C 1
ATOM 3807 O O . ALA B 1 166 ? 53.535 -2.850 47.149 1.00 23.59 158 ALA B O 1
ATOM 3809 N N . ALA B 1 167 ? 54.625 -3.159 45.203 1.00 23.66 159 ALA B N 1
ATOM 3810 C CA . ALA B 1 167 ? 55.916 -3.099 45.874 1.00 23.15 159 ALA B CA 1
ATOM 3811 C C . ALA B 1 167 ? 56.152 -1.730 46.496 1.00 23.64 159 ALA B C 1
ATOM 3812 O O . ALA B 1 167 ? 56.688 -1.629 47.605 1.00 24.49 159 ALA B O 1
ATOM 3814 N N . VAL B 1 168 ? 55.761 -0.660 45.806 1.00 25.28 160 VAL B N 1
ATOM 3815 C CA . VAL B 1 168 ? 55.985 0.676 46.357 1.00 23.94 160 VAL B CA 1
ATOM 3816 C C . VAL B 1 168 ? 55.110 0.905 47.584 1.00 23.97 160 VAL B C 1
ATOM 3817 O O . VAL B 1 168 ? 55.586 1.381 48.622 1.00 24.88 160 VAL B O 1
ATOM 3821 N N . LEU B 1 169 ? 53.820 0.569 47.496 1.00 23.12 161 LEU B N 1
ATOM 3822 C CA . LEU B 1 169 ? 52.960 0.719 48.669 1.00 26.00 161 LEU B CA 1
ATOM 3823 C C . LEU B 1 169 ? 53.443 -0.160 49.818 1.00 23.99 161 LEU B C 1
ATOM 3824 O O . LEU B 1 169 ? 53.552 0.298 50.965 1.00 24.96 161 LEU B O 1
ATOM 3829 N N . HIS B 1 170 ? 53.731 -1.434 49.530 1.00 24.88 162 HIS B N 1
ATOM 3830 C CA . HIS B 1 170 ? 54.094 -2.379 50.589 1.00 24.51 162 HIS B CA 1
ATOM 3831 C C . HIS B 1 170 ? 55.410 -2.004 51.264 1.00 29.94 162 HIS B C 1
ATOM 3832 O O . HIS B 1 170 ? 55.528 -2.072 52.497 1.00 27.95 162 HIS B O 1
ATOM 3839 N N . GLU B 1 171 ? 56.414 -1.610 50.479 1.00 29.60 163 GLU B N 1
ATOM 3840 C CA . GLU B 1 171 ? 57.716 -1.276 51.053 1.00 30.30 163 GLU B CA 1
ATOM 3841 C C . GLU B 1 171 ? 57.668 0.007 51.879 1.00 29.24 163 GLU B C 1
ATOM 3842 O O . GLU B 1 171 ? 58.348 0.110 52.908 1.00 30.03 163 GLU B O 1
ATOM 3848 N N . ASN B 1 172 ? 56.875 0.994 51.455 1.00 31.12 164 ASN B N 1
ATOM 3849 C CA . ASN B 1 172 ? 56.818 2.278 52.153 1.00 29.21 164 ASN B CA 1
ATOM 3850 C C . ASN B 1 172 ? 55.872 2.240 53.346 1.00 32.70 164 ASN B C 1
ATOM 3851 O O . ASN B 1 172 ? 56.207 2.737 54.429 1.00 33.41 164 ASN B O 1
ATOM 3856 N N . PHE B 1 173 ? 54.685 1.663 53.163 1.00 27.17 165 PHE B N 1
ATOM 3857 C CA . PHE B 1 173 ? 53.609 1.745 54.145 1.00 29.08 165 PHE B CA 1
ATOM 3858 C C . PHE B 1 173 ? 53.099 0.399 54.634 1.00 31.89 165 PHE B C 1
ATOM 3859 O O . PHE B 1 173 ? 52.482 0.353 55.706 1.00 30.48 165 PHE B O 1
ATOM 3867 N N . GLY B 1 174 ? 53.332 -0.684 53.894 1.00 32.19 166 GLY B N 1
ATOM 3868 C CA . GLY B 1 174 ? 52.840 -1.999 54.259 1.00 26.66 166 GLY B CA 1
ATOM 3869 C C . GLY B 1 174 ? 51.408 -2.231 53.824 1.00 27.54 166 GLY B C 1
ATOM 3870 O O . GLY B 1 174 ? 50.508 -1.502 54.256 1.00 26.23 166 GLY B O 1
ATOM 3871 N N . ILE B 1 175 ? 51.181 -3.223 52.962 1.00 25.74 167 ILE B N 1
ATOM 3872 C CA . ILE B 1 175 ? 49.835 -3.586 52.524 1.00 25.71 167 ILE B CA 1
ATOM 3873 C C . ILE B 1 175 ? 49.291 -4.647 53.473 1.00 29.47 167 ILE B C 1
ATOM 3874 O O . ILE B 1 175 ? 49.797 -5.775 53.518 1.00 29.88 167 ILE B O 1
ATOM 3879 N N . VAL B 1 176 ? 48.244 -4.293 54.218 1.00 25.50 168 VAL B N 1
ATOM 3880 C CA . VAL B 1 176 ? 47.574 -5.273 55.067 1.00 30.32 168 VAL B CA 1
ATOM 3881 C C . VAL B 1 176 ? 46.754 -6.237 54.215 1.00 29.82 168 VAL B C 1
ATOM 3882 O O . VAL B 1 176 ? 46.863 -7.463 54.351 1.00 29.84 168 VAL B O 1
ATOM 3886 N N . GLU B 1 177 ? 45.925 -5.693 53.322 1.00 24.52 169 GLU B N 1
ATOM 3887 C CA . GLU B 1 177 ? 45.060 -6.469 52.445 1.00 23.93 169 GLU B CA 1
ATOM 3888 C C . GLU B 1 177 ? 44.695 -5.591 51.257 1.00 22.47 169 GLU B C 1
ATOM 3889 O O . GLU B 1 177 ? 44.669 -4.361 51.374 1.00 23.87 169 GLU B O 1
ATOM 3895 N N . GLY B 1 178 ? 44.390 -6.225 50.124 1.00 21.50 170 GLY B N 1
ATOM 3896 C CA . GLY B 1 178 ? 44.046 -5.478 48.928 1.00 25.21 170 GLY B CA 1
ATOM 3897 C C . GLY B 1 178 ? 43.200 -6.276 47.961 1.00 24.13 170 GLY B C 1
ATOM 3898 O O . GLY B 1 178 ? 43.309 -7.504 47.875 1.00 24.85 170 GLY B O 1
ATOM 3899 N N . LEU B 1 179 ? 42.344 -5.564 47.226 1.00 18.89 171 LEU B N 1
ATOM 3900 C CA . LEU B 1 179 ? 41.505 -6.129 46.181 1.00 18.07 171 LEU B CA 1
ATOM 3901 C C . LEU B 1 179 ? 41.697 -5.282 44.938 1.00 17.14 171 LEU B C 1
ATOM 3902 O O . LEU B 1 179 ? 41.724 -4.049 45.025 1.00 21.56 171 LEU B O 1
ATOM 3907 N N . MET B 1 180 ? 41.861 -5.937 43.788 1.00 18.22 172 MET B N 1
ATOM 3908 C CA A MET B 1 180 ? 42.210 -5.279 42.535 0.64 20.36 172 MET B CA 1
ATOM 3909 C CA B MET B 1 180 ? 42.174 -5.230 42.558 0.36 19.91 172 MET B CA 1
ATOM 3910 C C . MET B 1 180 ? 41.141 -5.537 41.486 1.00 15.64 172 MET B C 1
ATOM 3911 O O . MET B 1 180 ? 40.579 -6.631 41.421 1.00 20.43 172 MET B O 1
ATOM 3920 N N . THR B 1 181 ? 40.878 -4.531 40.666 1.00 15.86 173 THR B N 1
ATOM 3921 C CA . THR B 1 181 ? 40.131 -4.678 39.435 1.00 14.27 173 THR B CA 1
ATOM 3922 C C . THR B 1 181 ? 41.025 -4.177 38.318 1.00 13.75 173 THR B C 1
ATOM 3923 O O . THR B 1 181 ? 41.708 -3.161 38.478 1.00 22.46 173 THR B O 1
ATOM 3927 N N . THR B 1 182 ? 41.034 -4.871 37.188 1.00 15.61 174 THR B N 1
ATOM 3928 C CA . THR B 1 182 ? 41.609 -4.289 35.987 1.00 14.50 174 THR B CA 1
ATOM 3929 C C . THR B 1 182 ? 40.507 -4.134 34.951 1.00 17.07 174 THR B C 1
ATOM 3930 O O . THR B 1 182 ? 39.726 -5.066 34.725 1.00 18.37 174 THR B O 1
ATOM 3934 N N . VAL B 1 183 ? 40.402 -2.925 34.399 1.00 15.98 175 VAL B N 1
ATOM 3935 C CA . VAL B 1 183 ? 39.555 -2.650 33.240 1.00 11.94 175 VAL B CA 1
ATOM 3936 C C . VAL B 1 183 ? 40.453 -2.814 32.016 1.00 13.42 175 VAL B C 1
ATOM 3937 O O . VAL B 1 183 ? 41.377 -2.019 31.807 1.00 13.81 175 VAL B O 1
ATOM 3941 N N . HIS B 1 184 ? 40.202 -3.867 31.238 1.00 14.33 176 HIS B N 1
ATOM 3942 C CA . HIS B 1 184 ? 41.167 -4.445 30.314 1.00 16.16 176 HIS B CA 1
ATOM 3943 C C . HIS B 1 184 ? 40.666 -4.360 28.879 1.00 16.96 176 HIS B C 1
ATOM 3944 O O . HIS B 1 184 ? 39.513 -4.694 28.599 1.00 15.37 176 HIS B O 1
ATOM 3951 N N . ALA B 1 185 ? 41.556 -3.954 27.975 1.00 12.49 177 ALA B N 1
ATOM 3952 C CA . ALA B 1 185 ? 41.261 -3.928 26.543 1.00 15.07 177 ALA B CA 1
ATOM 3953 C C . ALA B 1 185 ? 40.995 -5.335 25.993 1.00 14.35 177 ALA B C 1
ATOM 3954 O O . ALA B 1 185 ? 41.353 -6.349 26.594 1.00 14.40 177 ALA B O 1
ATOM 3956 N N . LEU B 1 186 ? 40.373 -5.382 24.813 1.00 11.49 178 LEU B N 1
ATOM 3957 C CA . LEU B 1 186 ? 40.076 -6.655 24.154 1.00 14.96 178 LEU B CA 1
ATOM 3958 C C . LEU B 1 186 ? 41.359 -7.388 23.790 1.00 13.69 178 LEU B C 1
ATOM 3959 O O . LEU B 1 186 ? 42.374 -6.764 23.480 1.00 16.25 178 LEU B O 1
ATOM 3964 N N . THR B 1 187 ? 41.303 -8.731 23.784 1.00 14.95 179 THR B N 1
ATOM 3965 C CA . THR B 1 187 ? 42.408 -9.544 23.269 1.00 13.51 179 THR B CA 1
ATOM 3966 C C . THR B 1 187 ? 41.885 -10.632 22.341 1.00 13.82 179 THR B C 1
ATOM 3967 O O . THR B 1 187 ? 40.681 -10.841 22.201 1.00 14.73 179 THR B O 1
ATOM 3971 N N . ALA B 1 188 ? 42.834 -11.351 21.729 1.00 13.00 180 ALA B N 1
ATOM 3972 C CA . ALA B 1 188 ? 42.513 -12.304 20.669 1.00 16.68 180 ALA B CA 1
ATOM 3973 C C . ALA B 1 188 ? 41.624 -13.447 21.125 1.00 16.21 180 ALA B C 1
ATOM 3974 O O . ALA B 1 188 ? 40.944 -14.043 20.287 1.00 19.63 180 ALA B O 1
ATOM 3976 N N . THR B 1 189 ? 41.625 -13.784 22.420 1.00 15.17 181 THR B N 1
ATOM 3977 C CA . THR B 1 189 ? 40.769 -14.860 22.914 1.00 25.21 181 THR B CA 1
ATOM 3978 C C . THR B 1 189 ? 39.284 -14.510 22.896 1.00 29.49 181 THR B C 1
ATOM 3979 O O . THR B 1 189 ? 38.459 -15.402 23.109 1.00 31.70 181 THR B O 1
ATOM 3983 N N . GLN B 1 190 ? 38.920 -13.253 22.670 1.00 17.16 182 GLN B N 1
ATOM 3984 C CA . GLN B 1 190 ? 37.498 -12.921 22.646 1.00 13.83 182 GLN B CA 1
ATOM 3985 C C . GLN B 1 190 ? 36.964 -12.928 21.219 1.00 15.51 182 GLN B C 1
ATOM 3986 O O . GLN B 1 190 ? 37.646 -12.449 20.317 1.00 19.95 182 GLN B O 1
ATOM 3992 N N . PRO B 1 191 ? 35.728 -13.393 21.002 1.00 13.22 183 PRO B N 1
ATOM 3993 C CA . PRO B 1 191 ? 35.117 -13.367 19.665 1.00 15.43 183 PRO B CA 1
ATOM 3994 C C . PRO B 1 191 ? 34.387 -12.066 19.334 1.00 14.06 183 PRO B C 1
ATOM 3995 O O . PRO B 1 191 ? 34.015 -11.290 20.207 1.00 13.74 183 PRO B O 1
ATOM 3999 N N . THR B 1 192 ? 34.138 -11.863 18.024 1.00 10.03 184 THR B N 1
ATOM 4000 C CA A THR B 1 192 ? 33.445 -10.657 17.567 0.61 14.04 184 THR B CA 1
ATOM 4001 C CA B THR B 1 192 ? 33.456 -10.660 17.559 0.39 13.55 184 THR B CA 1
ATOM 4002 C C . THR B 1 192 ? 31.942 -10.726 17.784 1.00 13.47 184 THR B C 1
ATOM 4003 O O . THR B 1 192 ? 31.295 -9.676 17.900 1.00 16.06 184 THR B O 1
ATOM 4010 N N . VAL B 1 193 ? 31.375 -11.932 17.845 1.00 13.31 185 VAL B N 1
ATOM 4011 C CA . VAL B 1 193 ? 29.954 -12.185 18.064 1.00 11.15 185 VAL B CA 1
ATOM 4012 C C . VAL B 1 193 ? 29.844 -13.207 19.191 1.00 10.95 185 VAL B C 1
ATOM 4013 O O . VAL B 1 193 ? 30.818 -13.870 19.539 1.00 13.64 185 VAL B O 1
ATOM 4017 N N . ASP B 1 194 ? 28.616 -13.386 19.718 1.00 10.36 186 ASP B N 1
ATOM 4018 C CA . ASP B 1 194 ? 28.387 -14.418 20.738 1.00 13.91 186 ASP B CA 1
ATOM 4019 C C . ASP B 1 194 ? 28.772 -15.800 20.191 1.00 17.98 186 ASP B C 1
ATOM 4020 O O . ASP B 1 194 ? 28.122 -16.314 19.269 1.00 13.43 186 ASP B O 1
ATOM 4025 N N . ALA B 1 195 ? 29.807 -16.432 20.762 1.00 11.89 187 ALA B N 1
ATOM 4026 C CA . ALA B 1 195 ? 30.411 -17.624 20.168 1.00 13.43 187 ALA B CA 1
ATOM 4027 C C . ALA B 1 195 ? 30.776 -18.623 21.267 1.00 11.07 187 ALA B C 1
ATOM 4028 O O . ALA B 1 195 ? 30.691 -18.266 22.452 1.00 16.42 187 ALA B O 1
ATOM 4030 N N . PRO B 1 196 ? 31.159 -19.863 20.951 1.00 14.71 188 PRO B N 1
ATOM 4031 C CA . PRO B 1 196 ? 31.377 -20.846 22.023 1.00 18.99 188 PRO B CA 1
ATOM 4032 C C . PRO B 1 196 ? 32.682 -20.619 22.768 1.00 15.30 188 PRO B C 1
ATOM 4033 O O . PRO B 1 196 ? 33.732 -20.371 22.172 1.00 15.60 188 PRO B O 1
ATOM 4037 N N . SER B 1 197 ? 32.604 -20.755 24.097 1.00 12.57 189 SER B N 1
ATOM 4038 C CA . SER B 1 197 ? 33.733 -20.577 25.011 1.00 15.37 189 SER B CA 1
ATOM 4039 C C . SER B 1 197 ? 33.461 -21.492 26.210 1.00 23.58 189 SER B C 1
ATOM 4040 O O . SER B 1 197 ? 33.048 -21.022 27.277 1.00 20.60 189 SER B O 1
ATOM 4043 N N . LYS B 1 198 ? 33.735 -22.799 26.006 1.00 24.47 190 LYS B N 1
ATOM 4044 C CA . LYS B 1 198 ? 33.334 -23.860 26.938 1.00 25.04 190 LYS B CA 1
ATOM 4045 C C . LYS B 1 198 ? 33.801 -23.609 28.365 1.00 24.92 190 LYS B C 1
ATOM 4046 O O . LYS B 1 198 ? 33.111 -23.979 29.325 1.00 26.34 190 LYS B O 1
ATOM 4052 N N . LYS B 1 199 ? 35.007 -23.081 28.529 1.00 24.72 191 LYS B N 1
ATOM 4053 C CA . LYS B 1 199 ? 35.611 -22.927 29.848 1.00 23.89 191 LYS B CA 1
ATOM 4054 C C . LYS B 1 199 ? 35.429 -21.538 30.433 1.00 26.29 191 LYS B C 1
ATOM 4055 O O . LYS B 1 199 ? 35.912 -21.279 31.540 1.00 28.75 191 LYS B O 1
ATOM 4061 N N . ASP B 1 200 ? 34.730 -20.651 29.734 1.00 21.67 192 ASP B N 1
ATOM 4062 C CA . ASP B 1 200 ? 34.574 -19.270 30.159 1.00 22.28 192 ASP B CA 1
ATOM 4063 C C . ASP B 1 200 ? 33.375 -18.691 29.417 1.00 16.94 192 ASP B C 1
ATOM 4064 O O . ASP B 1 200 ? 33.538 -18.031 28.388 1.00 17.71 192 ASP B O 1
ATOM 4069 N N . TRP B 1 201 ? 32.165 -18.980 29.906 1.00 19.73 193 TRP B N 1
ATOM 4070 C CA . TRP B 1 201 ? 30.954 -18.614 29.168 1.00 18.05 193 TRP B CA 1
ATOM 4071 C C . TRP B 1 201 ? 30.874 -17.109 28.899 1.00 21.86 193 TRP B C 1
ATOM 4072 O O . TRP B 1 201 ? 30.561 -16.693 27.778 1.00 15.99 193 TRP B O 1
ATOM 4083 N N . ARG B 1 202 ? 31.125 -16.265 29.915 1.00 18.66 194 ARG B N 1
ATOM 4084 C CA . ARG B 1 202 ? 31.048 -14.820 29.674 1.00 15.40 194 ARG B CA 1
ATOM 4085 C C . ARG B 1 202 ? 32.032 -14.398 28.590 1.00 14.71 194 ARG B C 1
ATOM 4086 O O . ARG B 1 202 ? 31.747 -13.486 27.789 1.00 12.41 194 ARG B O 1
ATOM 4094 N N . GLY B 1 203 ? 33.191 -15.059 28.546 1.00 14.51 195 GLY B N 1
ATOM 4095 C CA . GLY B 1 203 ? 34.225 -14.750 27.578 1.00 12.06 195 GLY B CA 1
ATOM 4096 C C . GLY B 1 203 ? 33.882 -15.131 26.155 1.00 13.89 195 GLY B C 1
ATOM 4097 O O . GLY B 1 203 ? 34.599 -14.718 25.234 1.00 13.55 195 GLY B O 1
ATOM 4098 N N . GLY B 1 204 ? 32.806 -15.888 25.956 1.00 16.48 196 GLY B N 1
ATOM 4099 C CA . GLY B 1 204 ? 32.311 -16.130 24.614 1.00 15.97 196 GLY B CA 1
ATOM 4100 C C . GLY B 1 204 ? 31.403 -15.050 24.070 1.00 14.51 196 GLY B C 1
ATOM 4101 O O . GLY B 1 204 ? 31.104 -15.058 22.879 1.00 14.93 196 GLY B O 1
ATOM 4102 N N . ARG B 1 205 ? 30.945 -14.120 24.909 1.00 13.01 197 ARG B N 1
ATOM 4103 C CA . ARG B 1 205 ? 30.000 -13.124 24.440 1.00 11.16 197 ARG B CA 1
ATOM 4104 C C . ARG B 1 205 ? 30.707 -12.055 23.604 1.00 12.05 197 ARG B C 1
ATOM 4105 O O . ARG B 1 205 ? 31.919 -11.840 23.718 1.00 13.59 197 ARG B O 1
ATOM 4113 N N . ALA B 1 206 ? 29.930 -11.400 22.736 1.00 12.97 198 ALA B N 1
ATOM 4114 C CA . ALA B 1 206 ? 30.480 -10.450 21.766 1.00 11.79 198 ALA B CA 1
ATOM 4115 C C . ALA B 1 206 ? 31.372 -9.411 22.426 1.00 13.07 198 ALA B C 1
ATOM 4116 O O . ALA B 1 206 ? 30.924 -8.633 23.279 1.00 14.65 198 ALA B O 1
ATOM 4118 N N . ALA B 1 207 ? 32.647 -9.396 22.020 1.00 12.81 199 ALA B N 1
ATOM 4119 C CA . ALA B 1 207 ? 33.629 -8.583 22.739 1.00 13.63 199 ALA B CA 1
ATOM 4120 C C . ALA B 1 207 ? 33.342 -7.092 22.603 1.00 11.41 199 ALA B C 1
ATOM 4121 O O . ALA B 1 207 ? 33.505 -6.335 23.567 1.00 14.87 199 ALA B O 1
ATOM 4123 N N . GLY B 1 208 ? 32.910 -6.647 21.425 1.00 13.31 200 GLY B N 1
ATOM 4124 C CA . GLY B 1 208 ? 32.818 -5.215 21.196 1.00 16.07 200 GLY B CA 1
ATOM 4125 C C . GLY B 1 208 ? 31.586 -4.546 21.765 1.00 14.65 200 GLY B C 1
ATOM 4126 O O . GLY B 1 208 ? 31.449 -3.326 21.654 1.00 14.90 200 GLY B O 1
ATOM 4127 N N . TYR B 1 209 ? 30.653 -5.314 22.325 1.00 13.08 201 TYR B N 1
ATOM 4128 C CA . TYR B 1 209 ? 29.350 -4.769 22.683 1.00 14.08 201 TYR B CA 1
ATOM 4129 C C . TYR B 1 209 ? 28.990 -5.109 24.120 1.00 21.26 201 TYR B C 1
ATOM 4130 O O . TYR B 1 209 ? 27.808 -5.115 24.481 1.00 16.59 201 TYR B O 1
ATOM 4139 N N . ASN B 1 210 ? 29.996 -5.342 24.957 1.00 12.91 202 ASN B N 1
ATOM 4140 C CA . ASN B 1 210 ? 29.730 -5.784 26.315 1.00 11.38 202 ASN B CA 1
ATOM 4141 C C . ASN B 1 210 ? 30.857 -5.368 27.239 1.00 11.35 202 ASN B C 1
ATOM 4142 O O . ASN B 1 210 ? 32.021 -5.326 26.840 1.00 14.83 202 ASN B O 1
ATOM 4147 N N . ILE B 1 211 ? 30.486 -5.073 28.477 1.00 10.18 203 ILE B N 1
ATOM 4148 C CA . ILE B 1 211 ? 31.387 -5.148 29.629 1.00 12.18 203 ILE B CA 1
ATOM 4149 C C . ILE B 1 211 ? 31.337 -6.583 30.134 1.00 13.39 203 ILE B C 1
ATOM 4150 O O . ILE B 1 211 ? 30.252 -7.087 30.452 1.00 10.62 203 ILE B O 1
ATOM 4155 N N . ILE B 1 212 ? 32.495 -7.249 30.179 1.00 11.56 204 ILE B N 1
ATOM 4156 C CA . ILE B 1 212 ? 32.537 -8.707 30.377 1.00 13.75 204 ILE B CA 1
ATOM 4157 C C . ILE B 1 212 ? 33.398 -9.048 31.584 1.00 17.47 204 ILE B C 1
ATOM 4158 O O . ILE B 1 212 ? 34.634 -8.959 31.489 1.00 15.86 204 ILE B O 1
ATOM 4163 N N . PRO B 1 213 ? 32.803 -9.433 32.721 1.00 16.16 205 PRO B N 1
ATOM 4164 C CA . PRO B 1 213 ? 33.613 -9.879 33.865 1.00 15.35 205 PRO B CA 1
ATOM 4165 C C . PRO B 1 213 ? 34.484 -11.065 33.501 1.00 16.27 205 PRO B C 1
ATOM 4166 O O . PRO B 1 213 ? 34.078 -11.966 32.769 1.00 14.88 205 PRO B O 1
ATOM 4170 N N . SER B 1 214 ? 35.685 -11.084 34.061 1.00 17.37 206 SER B N 1
ATOM 4171 C CA . SER B 1 214 ? 36.644 -12.105 33.701 1.00 21.97 206 SER B CA 1
ATOM 4172 C C . SER B 1 214 ? 37.521 -12.381 34.907 1.00 24.31 206 SER B C 1
ATOM 4173 O O . SER B 1 214 ? 37.733 -11.507 35.752 1.00 25.03 206 SER B O 1
ATOM 4176 N N . SER B 1 215 ? 38.010 -13.604 34.996 1.00 30.52 207 SER B N 1
ATOM 4177 C CA . SER B 1 215 ? 38.862 -13.968 36.113 1.00 38.02 207 SER B CA 1
ATOM 4178 C C . SER B 1 215 ? 40.317 -13.719 35.758 1.00 36.46 207 SER B C 1
ATOM 4179 O O . SER B 1 215 ? 40.705 -13.702 34.587 1.00 38.84 207 SER B O 1
ATOM 4182 N N . THR B 1 216 ? 41.119 -13.500 36.789 1.00 34.95 208 THR B N 1
ATOM 4183 C CA . THR B 1 216 ? 42.533 -13.222 36.615 1.00 37.90 208 THR B CA 1
ATOM 4184 C C . THR B 1 216 ? 43.247 -13.639 37.889 1.00 28.44 208 THR B C 1
ATOM 4185 O O . THR B 1 216 ? 42.740 -13.429 38.997 1.00 32.90 208 THR B O 1
ATOM 4189 N N . GLY B 1 217 ? 44.401 -14.261 37.728 1.00 29.49 209 GLY B N 1
ATOM 4190 C CA . GLY B 1 217 ? 45.218 -14.601 38.868 1.00 30.62 209 GLY B CA 1
ATOM 4191 C C . GLY B 1 217 ? 46.273 -13.570 39.201 1.00 31.11 209 GLY B C 1
ATOM 4192 O O . GLY B 1 217 ? 47.171 -13.868 39.995 1.00 28.32 209 GLY B O 1
ATOM 4193 N N . ALA B 1 218 ? 46.192 -12.362 38.628 1.00 32.58 210 ALA B N 1
ATOM 4194 C CA . ALA B 1 218 ? 47.311 -11.425 38.709 1.00 25.24 210 ALA B CA 1
ATOM 4195 C C . ALA B 1 218 ? 47.580 -10.997 40.146 1.00 25.45 210 ALA B C 1
ATOM 4196 O O . ALA B 1 218 ? 48.735 -10.953 40.588 1.00 28.77 210 ALA B O 1
ATOM 4198 N N . ALA B 1 219 ? 46.526 -10.668 40.891 1.00 28.11 211 ALA B N 1
ATOM 4199 C CA . ALA B 1 219 ? 46.729 -10.218 42.266 1.00 27.60 211 ALA B CA 1
ATOM 4200 C C . ALA B 1 219 ? 47.299 -11.332 43.138 1.00 32.45 211 ALA B C 1
ATOM 4201 O O . ALA B 1 219 ? 48.184 -11.084 43.967 1.00 32.48 211 ALA B O 1
ATOM 4203 N N . LYS B 1 220 ? 46.811 -12.566 42.976 1.00 31.51 212 LYS B N 1
ATOM 4204 C CA A LYS B 1 220 ? 47.441 -13.684 43.671 0.45 33.14 212 LYS B CA 1
ATOM 4205 C CA B LYS B 1 220 ? 47.436 -13.699 43.656 0.55 33.22 212 LYS B CA 1
ATOM 4206 C C . LYS B 1 220 ? 48.899 -13.839 43.246 1.00 33.73 212 LYS B C 1
ATOM 4207 O O . LYS B 1 220 ? 49.784 -14.023 44.092 1.00 29.76 212 LYS B O 1
ATOM 4218 N N . ALA B 1 221 ? 49.171 -13.738 41.940 1.00 32.10 213 ALA B N 1
ATOM 4219 C CA . ALA B 1 221 ? 50.527 -13.913 41.424 1.00 34.25 213 ALA B CA 1
ATOM 4220 C C . ALA B 1 221 ? 51.502 -12.907 42.014 1.00 31.62 213 ALA B C 1
ATOM 4221 O O . ALA B 1 221 ? 52.686 -13.226 42.189 1.00 38.13 213 ALA B O 1
ATOM 4223 N N . VAL B 1 222 ? 51.040 -11.690 42.317 1.00 30.90 214 VAL B N 1
ATOM 4224 C CA . VAL B 1 222 ? 51.913 -10.729 42.990 1.00 29.67 214 VAL B CA 1
ATOM 4225 C C . VAL B 1 222 ? 52.530 -11.364 44.222 1.00 31.11 214 VAL B C 1
ATOM 4226 O O . VAL B 1 222 ? 53.676 -11.063 44.577 1.00 35.13 214 VAL B O 1
ATOM 4230 N N . GLY B 1 223 ? 51.811 -12.295 44.856 1.00 36.28 215 GLY B N 1
ATOM 4231 C CA . GLY B 1 223 ? 52.345 -13.036 45.989 1.00 37.66 215 GLY B CA 1
ATOM 4232 C C . GLY B 1 223 ? 53.472 -13.986 45.639 1.00 40.56 215 GLY B C 1
ATOM 4233 O O . GLY B 1 223 ? 54.241 -14.372 46.526 1.00 47.19 215 GLY B O 1
ATOM 4234 N N . LEU B 1 224 ? 53.588 -14.373 44.369 1.00 43.19 216 LEU B N 1
ATOM 4235 C CA . LEU B 1 224 ? 54.724 -15.183 43.947 1.00 45.22 216 LEU B CA 1
ATOM 4236 C C . LEU B 1 224 ? 55.960 -14.324 43.710 1.00 48.08 216 LEU B C 1
ATOM 4237 O O . LEU B 1 224 ? 57.070 -14.716 44.084 1.00 48.97 216 LEU B O 1
ATOM 4242 N N . VAL B 1 225 ? 55.792 -13.147 43.101 1.00 28.86 217 VAL B N 1
ATOM 4243 C CA . VAL B 1 225 ? 56.939 -12.274 42.872 1.00 28.70 217 VAL B CA 1
ATOM 4244 C C . VAL B 1 225 ? 57.277 -11.411 44.087 1.00 35.33 217 VAL B C 1
ATOM 4245 O O . VAL B 1 225 ? 58.409 -10.924 44.190 1.00 30.45 217 VAL B O 1
ATOM 4249 N N . ILE B 1 226 ? 56.329 -11.187 44.994 1.00 32.97 218 ILE B N 1
ATOM 4250 C CA . ILE B 1 226 ? 56.599 -10.501 46.258 1.00 32.70 218 ILE B CA 1
ATOM 4251 C C . ILE B 1 226 ? 56.134 -11.429 47.372 1.00 30.16 218 ILE B C 1
ATOM 4252 O O . ILE B 1 226 ? 54.963 -11.369 47.774 1.00 34.12 218 ILE B O 1
ATOM 4257 N N . PRO B 1 227 ? 57.008 -12.298 47.890 1.00 37.56 219 PRO B N 1
ATOM 4258 C CA . PRO B 1 227 ? 56.537 -13.381 48.776 1.00 42.21 219 PRO B CA 1
ATOM 4259 C C . PRO B 1 227 ? 55.797 -12.915 50.020 1.00 46.57 219 PRO B C 1
ATOM 4260 O O . PRO B 1 227 ? 54.869 -13.603 50.467 1.00 45.04 219 PRO B O 1
ATOM 4264 N N . SER B 1 228 ? 56.181 -11.775 50.603 1.00 45.30 220 SER B N 1
ATOM 4265 C CA . SER B 1 228 ? 55.520 -11.322 51.823 1.00 37.17 220 SER B CA 1
ATOM 4266 C C . SER B 1 228 ? 54.072 -10.914 51.582 1.00 32.40 220 SER B C 1
ATOM 4267 O O . SER B 1 228 ? 53.309 -10.783 52.545 1.00 40.93 220 SER B O 1
ATOM 4270 N N . LEU B 1 229 ? 53.677 -10.723 50.330 1.00 28.79 221 LEU B N 1
ATOM 4271 C CA . LEU B 1 229 ? 52.299 -10.407 49.982 1.00 32.22 221 LEU B CA 1
ATOM 4272 C C . LEU B 1 229 ? 51.485 -11.648 49.644 1.00 30.00 221 LEU B C 1
ATOM 4273 O O . LEU B 1 229 ? 50.353 -11.521 49.172 1.00 28.86 221 LEU B O 1
ATOM 4278 N N . ASN B 1 230 ? 52.033 -12.837 49.874 1.00 33.10 222 ASN B N 1
ATOM 4279 C CA . ASN B 1 230 ? 51.310 -14.071 49.596 1.00 37.75 222 ASN B CA 1
ATOM 4280 C C . ASN B 1 230 ? 50.001 -14.120 50.382 1.00 39.90 222 ASN B C 1
ATOM 4281 O O . ASN B 1 230 ? 50.001 -14.015 51.612 1.00 37.44 222 ASN B O 1
ATOM 4286 N N . GLY B 1 231 ? 48.890 -14.278 49.664 1.00 44.61 223 GLY B N 1
ATOM 4287 C CA . GLY B 1 231 ? 47.580 -14.413 50.268 1.00 39.99 223 GLY B CA 1
ATOM 4288 C C . GLY B 1 231 ? 46.902 -13.121 50.667 1.00 35.94 223 GLY B C 1
ATOM 4289 O O . GLY B 1 231 ? 45.784 -13.168 51.197 1.00 38.07 223 GLY B O 1
ATOM 4290 N N . LYS B 1 232 ? 47.517 -11.970 50.408 1.00 36.65 224 LYS B N 1
ATOM 4291 C CA A LYS B 1 232 ? 46.999 -10.697 50.883 0.58 33.45 224 LYS B CA 1
ATOM 4292 C CA B LYS B 1 232 ? 47.005 -10.693 50.881 0.42 33.23 224 LYS B CA 1
ATOM 4293 C C . LYS B 1 232 ? 46.305 -9.881 49.801 1.00 28.06 224 LYS B C 1
ATOM 4294 O O . LYS B 1 232 ? 45.776 -8.809 50.107 1.00 26.77 224 LYS B O 1
ATOM 4305 N N . LEU B 1 233 ? 46.290 -10.357 48.550 1.00 25.32 225 LEU B N 1
ATOM 4306 C CA . LEU B 1 233 ? 45.617 -9.671 47.460 1.00 24.84 225 LEU B CA 1
ATOM 4307 C C . LEU B 1 233 ? 44.865 -10.677 46.599 1.00 31.71 225 LEU B C 1
ATOM 4308 O O . LEU B 1 233 ? 45.307 -11.815 46.409 1.00 28.42 225 LEU B O 1
ATOM 4313 N N . THR B 1 234 ? 43.728 -10.242 46.064 1.00 22.41 226 THR B N 1
ATOM 4314 C CA . THR B 1 234 ? 43.072 -10.964 44.983 1.00 21.70 226 THR B CA 1
ATOM 4315 C C . THR B 1 234 ? 42.307 -9.939 44.149 1.00 21.65 226 THR B C 1
ATOM 4316 O O . THR B 1 234 ? 42.322 -8.739 44.441 1.00 22.77 226 THR B O 1
ATOM 4320 N N . GLY B 1 235 ? 41.691 -10.395 43.068 1.00 23.68 227 GLY B N 1
ATOM 4321 C CA . GLY B 1 235 ? 41.065 -9.432 42.180 1.00 19.80 227 GLY B CA 1
ATOM 4322 C C . GLY B 1 235 ? 40.372 -10.091 41.013 1.00 23.41 227 GLY B C 1
ATOM 4323 O O . GLY B 1 235 ? 40.295 -11.318 40.916 1.00 23.39 227 GLY B O 1
ATOM 4324 N N . MET B 1 236 ? 39.892 -9.234 40.108 1.00 20.32 228 MET B N 1
ATOM 4325 C CA A MET B 1 236 ? 39.081 -9.636 38.969 0.43 19.35 228 MET B CA 1
ATOM 4326 C CA B MET B 1 236 ? 39.163 -9.689 38.933 0.57 18.45 228 MET B CA 1
ATOM 4327 C C . MET B 1 236 ? 39.318 -8.648 37.831 1.00 18.34 228 MET B C 1
ATOM 4328 O O . MET B 1 236 ? 39.999 -7.632 37.993 1.00 18.85 228 MET B O 1
ATOM 4337 N N . ALA B 1 237 ? 38.707 -8.928 36.682 1.00 14.48 229 ALA B N 1
ATOM 4338 C CA . ALA B 1 237 ? 38.854 -8.086 35.504 1.00 13.64 229 ALA B CA 1
ATOM 4339 C C . ALA B 1 237 ? 37.488 -7.791 34.906 1.00 13.46 229 ALA B C 1
ATOM 4340 O O . ALA B 1 237 ? 36.539 -8.557 35.087 1.00 18.78 229 ALA B O 1
ATOM 4342 N N . PHE B 1 238 ? 37.389 -6.650 34.218 1.00 14.62 230 PHE B N 1
ATOM 4343 C CA . PHE B 1 238 ? 36.297 -6.368 33.287 1.00 13.41 230 PHE B CA 1
ATOM 4344 C C . PHE B 1 238 ? 36.919 -6.104 31.923 1.00 17.77 230 PHE B C 1
ATOM 4345 O O . PHE B 1 238 ? 37.719 -5.171 31.783 1.00 16.56 230 PHE B O 1
ATOM 4353 N N . ARG B 1 239 ? 36.557 -6.913 30.921 1.00 12.97 231 ARG B N 1
ATOM 4354 C CA . ARG B 1 239 ? 36.972 -6.628 29.555 1.00 14.35 231 ARG B CA 1
ATOM 4355 C C . ARG B 1 239 ? 36.007 -5.622 28.933 1.00 15.75 231 ARG B C 1
ATOM 4356 O O . ARG B 1 239 ? 34.786 -5.756 29.075 1.00 13.04 231 ARG B O 1
ATOM 4364 N N . VAL B 1 240 ? 36.545 -4.607 28.257 1.00 14.07 232 VAL B N 1
ATOM 4365 C CA . VAL B 1 240 ? 35.709 -3.549 27.687 1.00 15.33 232 VAL B CA 1
ATOM 4366 C C . VAL B 1 240 ? 36.158 -3.299 26.257 1.00 16.56 232 VAL B C 1
ATOM 4367 O O . VAL B 1 240 ? 37.288 -3.648 25.878 1.00 13.89 232 VAL B O 1
ATOM 4371 N N . PRO B 1 241 ? 35.295 -2.667 25.436 1.00 15.93 233 PRO B N 1
ATOM 4372 C CA . PRO B 1 241 ? 35.607 -2.507 23.992 1.00 13.86 233 PRO B CA 1
ATOM 4373 C C . PRO B 1 241 ? 36.590 -1.377 23.704 1.00 16.16 233 PRO B C 1
ATOM 4374 O O . PRO B 1 241 ? 36.240 -0.305 23.195 1.00 15.83 233 PRO B O 1
ATOM 4378 N N . THR B 1 242 ? 37.864 -1.613 24.004 1.00 13.34 234 THR B N 1
ATOM 4379 C CA . THR B 1 242 ? 38.946 -0.798 23.467 1.00 13.06 234 THR B CA 1
ATOM 4380 C C . THR B 1 242 ? 40.002 -1.724 22.878 1.00 14.30 234 THR B C 1
ATOM 4381 O O . THR B 1 242 ? 40.105 -2.896 23.248 1.00 11.25 234 THR B O 1
ATOM 4385 N N . ALA B 1 243 ? 40.797 -1.175 21.952 1.00 10.52 235 ALA B N 1
ATOM 4386 C CA . ALA B 1 243 ? 41.705 -1.991 21.162 1.00 13.65 235 ALA B CA 1
ATOM 4387 C C . ALA B 1 243 ? 42.966 -2.344 21.927 1.00 15.66 235 ALA B C 1
ATOM 4388 O O . ALA B 1 243 ? 43.571 -3.381 21.658 1.00 15.55 235 ALA B O 1
ATOM 4390 N N . ASP B 1 244 ? 43.377 -1.493 22.858 1.00 13.97 236 ASP B N 1
ATOM 4391 C CA . ASP B 1 244 ? 44.650 -1.645 23.547 1.00 11.48 236 ASP B CA 1
ATOM 4392 C C . ASP B 1 244 ? 44.684 -0.617 24.658 1.00 13.09 236 ASP B C 1
ATOM 4393 O O . ASP B 1 244 ? 44.039 0.435 24.555 1.00 17.27 236 ASP B O 1
ATOM 4398 N N . VAL B 1 245 ? 45.470 -0.937 25.699 1.00 13.78 237 VAL B N 1
ATOM 4399 C CA . VAL B 1 245 ? 45.704 -0.168 26.928 1.00 12.00 237 VAL B CA 1
ATOM 4400 C C . VAL B 1 245 ? 44.634 -0.491 27.960 1.00 18.13 237 VAL B C 1
ATOM 4401 O O . VAL B 1 245 ? 43.429 -0.388 27.697 1.00 17.27 237 VAL B O 1
ATOM 4405 N N . SER B 1 246 ? 45.088 -0.876 29.148 1.00 17.39 238 SER B N 1
ATOM 4406 C CA . SER B 1 246 ? 44.259 -1.330 30.248 1.00 15.90 238 SER B CA 1
ATOM 4407 C C . SER B 1 246 ? 44.634 -0.510 31.479 1.00 12.58 238 SER B C 1
ATOM 4408 O O . SER B 1 246 ? 45.597 0.259 31.463 1.00 16.40 238 SER B O 1
ATOM 4411 N N . VAL B 1 247 ? 43.893 -0.685 32.568 1.00 12.66 239 VAL B N 1
ATOM 4412 C CA . VAL B 1 247 ? 44.168 0.098 33.768 1.00 13.16 239 VAL B CA 1
ATOM 4413 C C . VAL B 1 247 ? 43.892 -0.755 34.993 1.00 19.43 239 VAL B C 1
ATOM 4414 O O . VAL B 1 247 ? 42.895 -1.478 35.048 1.00 20.92 239 VAL B O 1
ATOM 4418 N N . VAL B 1 248 ? 44.787 -0.664 35.975 1.00 17.54 240 VAL B N 1
ATOM 4419 C CA . VAL B 1 248 ? 44.646 -1.334 37.268 1.00 16.71 240 VAL B CA 1
ATOM 4420 C C . VAL B 1 248 ? 44.047 -0.361 38.275 1.00 22.38 240 VAL B C 1
ATOM 4421 O O . VAL B 1 248 ? 44.395 0.830 38.313 1.00 19.99 240 VAL B O 1
ATOM 4425 N N . ASP B 1 249 ? 43.150 -0.881 39.103 1.00 15.80 241 ASP B N 1
ATOM 4426 C CA . ASP B 1 249 ? 42.419 -0.132 40.115 1.00 20.01 241 ASP B CA 1
ATOM 4427 C C . ASP B 1 249 ? 42.589 -0.961 41.384 1.00 18.68 241 ASP B C 1
ATOM 4428 O O . ASP B 1 249 ? 41.917 -1.984 41.548 1.00 19.85 241 ASP B O 1
ATOM 4433 N N . LEU B 1 250 ? 43.517 -0.547 42.260 1.00 17.42 242 LEU B N 1
ATOM 4434 C CA . LEU B 1 250 ? 43.901 -1.318 43.440 1.00 19.07 242 LEU B CA 1
ATOM 4435 C C . LEU B 1 250 ? 43.413 -0.623 44.704 1.00 20.92 242 LEU B C 1
ATOM 4436 O O . LEU B 1 250 ? 43.814 0.509 44.985 1.00 22.40 242 LEU B O 1
ATOM 4441 N N . THR B 1 251 ? 42.554 -1.299 45.462 1.00 19.26 243 THR B N 1
ATOM 4442 C CA . THR B 1 251 ? 42.048 -0.794 46.735 1.00 20.07 243 THR B CA 1
ATOM 4443 C C . THR B 1 251 ? 42.736 -1.561 47.844 1.00 21.13 243 THR B C 1
ATOM 4444 O O . THR B 1 251 ? 42.609 -2.786 47.915 1.00 27.92 243 THR B O 1
ATOM 4448 N N . CYS B 1 252 ? 43.447 -0.851 48.720 1.00 21.86 244 CYS B N 1
ATOM 4449 C CA A CYS B 1 252 ? 44.141 -1.560 49.770 0.61 28.80 244 CYS B CA 1
ATOM 4450 C CA B CYS B 1 252 ? 44.326 -1.443 49.723 0.39 28.83 244 CYS B CA 1
ATOM 4451 C C . CYS B 1 252 ? 44.114 -0.783 51.076 1.00 23.94 244 CYS B C 1
ATOM 4452 O O . CYS B 1 252 ? 43.870 0.428 51.142 1.00 25.93 244 CYS B O 1
ATOM 4457 N N . ARG B 1 253 ? 44.301 -1.554 52.129 1.00 25.02 245 ARG B N 1
ATOM 4458 C CA . ARG B 1 253 ? 44.422 -1.033 53.480 1.00 26.19 245 ARG B CA 1
ATOM 4459 C C . ARG B 1 253 ? 45.902 -1.045 53.838 1.00 29.65 245 ARG B C 1
ATOM 4460 O O . ARG B 1 253 ? 46.589 -2.042 53.592 1.00 26.95 245 ARG B O 1
ATOM 4468 N N . LEU B 1 254 ? 46.398 0.069 54.373 1.00 27.23 246 LEU B N 1
ATOM 4469 C CA . LEU B 1 254 ? 47.820 0.229 54.660 1.00 33.11 246 LEU B CA 1
ATOM 4470 C C . LEU B 1 254 ? 48.098 0.085 56.150 1.00 33.93 246 LEU B C 1
ATOM 4471 O O . LEU B 1 254 ? 47.328 0.565 56.990 1.00 32.75 246 LEU B O 1
ATOM 4476 N N . GLU B 1 255 ? 49.225 -0.553 56.472 1.00 30.11 247 GLU B N 1
ATOM 4477 C CA . GLU B 1 255 ? 49.585 -0.754 57.874 1.00 31.64 247 GLU B CA 1
ATOM 4478 C C . GLU B 1 255 ? 49.958 0.565 58.543 1.00 36.50 247 GLU B C 1
ATOM 4479 O O . GLU B 1 255 ? 49.510 0.861 59.662 1.00 36.24 247 GLU B O 1
ATOM 4485 N N . LYS B 1 256 ? 50.784 1.362 57.882 1.00 31.65 248 LYS B N 1
ATOM 4486 C CA . LYS B 1 256 ? 51.209 2.651 58.391 1.00 32.10 248 LYS B CA 1
ATOM 4487 C C . LYS B 1 256 ? 50.508 3.776 57.633 1.00 31.01 248 LYS B C 1
ATOM 4488 O O . LYS B 1 256 ? 50.145 3.616 56.464 1.00 29.80 248 LYS B O 1
ATOM 4494 N N . PRO B 1 257 ? 50.291 4.920 58.269 1.00 34.93 249 PRO B N 1
ATOM 4495 C CA . PRO B 1 257 ? 49.517 5.982 57.616 1.00 30.60 249 PRO B CA 1
ATOM 4496 C C . PRO B 1 257 ? 50.287 6.617 56.471 1.00 36.78 249 PRO B C 1
ATOM 4497 O O . PRO B 1 257 ? 51.510 6.774 56.530 1.00 31.80 249 PRO B O 1
ATOM 4501 N N . ALA B 1 258 ? 49.553 6.969 55.415 1.00 31.32 250 ALA B N 1
ATOM 4502 C CA . ALA B 1 258 ? 50.112 7.634 54.244 1.00 33.13 250 ALA B CA 1
ATOM 4503 C C . ALA B 1 258 ? 49.082 8.623 53.724 1.00 35.50 250 ALA B C 1
ATOM 4504 O O . ALA B 1 258 ? 48.007 8.216 53.272 1.00 30.89 250 ALA B O 1
ATOM 4506 N N . THR B 1 259 ? 49.403 9.914 53.792 1.00 29.86 251 THR B N 1
ATOM 4507 C CA . THR B 1 259 ? 48.611 10.913 53.089 1.00 31.46 251 THR B CA 1
ATOM 4508 C C . THR B 1 259 ? 48.697 10.683 51.578 1.00 30.26 251 THR B C 1
ATOM 4509 O O . THR B 1 259 ? 49.607 10.016 51.081 1.00 26.02 251 THR B O 1
ATOM 4513 N N . LYS B 1 260 ? 47.735 11.255 50.842 1.00 28.33 252 LYS B N 1
ATOM 4514 C CA . LYS B 1 260 ? 47.766 11.149 49.381 1.00 27.42 252 LYS B CA 1
ATOM 4515 C C . LYS B 1 260 ? 49.032 11.784 48.822 1.00 30.18 252 LYS B C 1
ATOM 4516 O O . LYS B 1 260 ? 49.609 11.279 47.850 1.00 32.54 252 LYS B O 1
ATOM 4522 N N . LYS B 1 261 ? 49.499 12.862 49.454 1.00 29.31 253 LYS B N 1
ATOM 4523 C CA . LYS B 1 261 ? 50.749 13.490 49.043 1.00 40.20 253 LYS B CA 1
ATOM 4524 C C . LYS B 1 261 ? 51.933 12.555 49.266 1.00 34.40 253 LYS B C 1
ATOM 4525 O O . LYS B 1 261 ? 52.838 12.483 48.428 1.00 30.99 253 LYS B O 1
ATOM 4531 N N . GLN B 1 262 ? 51.949 11.829 50.389 1.00 30.13 254 GLN B N 1
ATOM 4532 C CA . GLN B 1 262 ? 53.031 10.871 50.623 1.00 30.11 254 GLN B CA 1
ATOM 4533 C C . GLN B 1 262 ? 53.000 9.729 49.612 1.00 32.46 254 GLN B C 1
ATOM 4534 O O . GLN B 1 262 ? 54.058 9.245 49.184 1.00 30.59 254 GLN B O 1
ATOM 4540 N N . ILE B 1 263 ? 51.804 9.271 49.228 1.00 28.73 255 ILE B N 1
ATOM 4541 C CA . ILE B 1 263 ? 51.703 8.217 48.214 1.00 28.75 255 ILE B CA 1
ATOM 4542 C C . ILE B 1 263 ? 52.223 8.723 46.872 1.00 29.18 255 ILE B C 1
ATOM 4543 O O . ILE B 1 263 ? 52.973 8.027 46.175 1.00 29.41 255 ILE B O 1
ATOM 4548 N N . ASP B 1 264 ? 51.816 9.935 46.479 1.00 26.60 256 ASP B N 1
ATOM 4549 C CA . ASP B 1 264 ? 52.347 10.543 45.259 1.00 28.92 256 ASP B CA 1
ATOM 4550 C C . ASP B 1 264 ? 53.871 10.634 45.305 1.00 30.94 256 ASP B C 1
ATOM 4551 O O . ASP B 1 264 ? 54.558 10.225 44.364 1.00 27.13 256 ASP B O 1
ATOM 4556 N N . GLU B 1 265 ? 54.422 11.184 46.395 1.00 30.98 257 GLU B N 1
ATOM 4557 C CA . GLU B 1 265 ? 55.873 11.348 46.479 1.00 30.87 257 GLU B CA 1
ATOM 4558 C C . GLU B 1 265 ? 56.592 10.000 46.412 1.00 32.70 257 GLU B C 1
ATOM 4559 O O . GLU B 1 265 ? 57.649 9.883 45.781 1.00 29.52 257 GLU B O 1
ATOM 4565 N N . ALA B 1 266 ? 56.031 8.968 47.047 1.00 32.17 258 ALA B N 1
ATOM 4566 C CA . ALA B 1 266 ? 56.644 7.642 46.991 1.00 28.06 258 ALA B CA 1
ATOM 4567 C C . ALA B 1 266 ? 56.628 7.080 45.575 1.00 29.02 258 ALA B C 1
ATOM 4568 O O . ALA B 1 266 ? 57.606 6.463 45.136 1.00 28.00 258 ALA B O 1
ATOM 4570 N N . MET B 1 267 ? 55.515 7.259 44.853 1.00 26.01 259 MET B N 1
ATOM 4571 C CA . MET B 1 267 ? 55.446 6.787 43.474 1.00 24.98 259 MET B CA 1
ATOM 4572 C C . MET B 1 267 ? 56.409 7.555 42.576 1.00 25.71 259 MET B C 1
ATOM 4573 O O . MET B 1 267 ? 57.035 6.972 41.679 1.00 25.61 259 MET B O 1
ATOM 4578 N N . LYS B 1 268 ? 56.516 8.869 42.780 1.00 27.60 260 LYS B N 1
ATOM 4579 C CA . LYS B 1 268 ? 57.423 9.673 41.969 1.00 30.69 260 LYS B CA 1
ATOM 4580 C C . LYS B 1 268 ? 58.869 9.268 42.225 1.00 30.65 260 LYS B C 1
ATOM 4581 O O . LYS B 1 268 ? 59.644 9.049 41.287 1.00 29.61 260 LYS B O 1
ATOM 4587 N N . LYS B 1 269 ? 59.246 9.147 43.499 1.00 29.01 261 LYS B N 1
ATOM 4588 C CA . LYS B 1 269 ? 60.591 8.690 43.834 1.00 29.88 261 LYS B CA 1
ATOM 4589 C C . LYS B 1 269 ? 60.903 7.345 43.180 1.00 37.38 261 LYS B C 1
ATOM 4590 O O . LYS B 1 269 ? 61.967 7.163 42.571 1.00 29.41 261 LYS B O 1
ATOM 4596 N N . ALA B 1 270 ? 59.974 6.392 43.290 1.00 27.73 262 ALA B N 1
ATOM 4597 C CA . ALA B 1 270 ? 60.181 5.070 42.708 1.00 30.66 262 ALA B CA 1
ATOM 4598 C C . ALA B 1 270 ? 60.377 5.145 41.198 1.00 33.74 262 ALA B C 1
ATOM 4599 O O . ALA B 1 270 ? 61.217 4.429 40.635 1.00 26.32 262 ALA B O 1
ATOM 4601 N N . SER B 1 271 ? 59.610 6.003 40.522 1.00 29.61 263 SER B N 1
ATOM 4602 C CA . SER B 1 271 ? 59.731 6.106 39.074 1.00 28.96 263 SER B CA 1
ATOM 4603 C C . SER B 1 271 ? 61.097 6.630 38.658 1.00 26.60 263 SER B C 1
ATOM 4604 O O . SER B 1 271 ? 61.502 6.436 37.508 1.00 26.32 263 SER B O 1
ATOM 4607 N N . GLU B 1 272 ? 61.828 7.262 39.575 1.00 31.00 264 GLU B N 1
ATOM 4608 C CA . GLU B 1 272 ? 63.135 7.821 39.268 1.00 31.93 264 GLU B CA 1
ATOM 4609 C C . GLU B 1 272 ? 64.286 6.938 39.720 1.00 29.98 264 GLU B C 1
ATOM 4610 O O . GLU B 1 272 ? 65.448 7.297 39.498 1.00 40.21 264 GLU B O 1
ATOM 4616 N N . SER B 1 273 ? 63.997 5.802 40.339 1.00 29.67 265 SER B N 1
ATOM 4617 C CA . SER B 1 273 ? 65.035 4.910 40.839 1.00 32.74 265 SER B CA 1
ATOM 4618 C C . SER B 1 273 ? 65.566 4.029 39.718 1.00 34.01 265 SER B C 1
ATOM 4619 O O . SER B 1 273 ? 64.855 3.725 38.757 1.00 28.25 265 SER B O 1
ATOM 4622 N N . GLU B 1 274 ? 66.828 3.607 39.848 1.00 35.48 266 GLU B N 1
ATOM 4623 C CA . GLU B 1 274 ? 67.399 2.702 38.849 1.00 35.51 266 GLU B CA 1
ATOM 4624 C C . GLU B 1 274 ? 66.544 1.450 38.693 1.00 34.39 266 GLU B C 1
ATOM 4625 O O . GLU B 1 274 ? 66.349 0.950 37.578 1.00 34.64 266 GLU B O 1
ATOM 4631 N N . ARG B 1 275 ? 65.984 0.965 39.802 1.00 34.43 267 ARG B N 1
ATOM 4632 C CA . ARG B 1 275 ? 65.208 -0.272 39.798 1.00 34.48 267 ARG B CA 1
ATOM 4633 C C . ARG B 1 275 ? 63.987 -0.190 38.884 1.00 31.45 267 ARG B C 1
ATOM 4634 O O . ARG B 1 275 ? 63.680 -1.146 38.157 1.00 28.93 267 ARG B O 1
ATOM 4642 N N . PHE B 1 276 ? 63.277 0.939 38.900 1.00 25.49 268 PHE B N 1
ATOM 4643 C CA . PHE B 1 276 ? 62.007 1.069 38.193 1.00 24.14 268 PHE B CA 1
ATOM 4644 C C . PHE B 1 276 ? 62.052 2.049 37.024 1.00 33.12 268 PHE B C 1
ATOM 4645 O O . PHE B 1 276 ? 60.999 2.356 36.455 1.00 26.41 268 PHE B O 1
ATOM 4653 N N . LYS B 1 277 ? 63.230 2.557 36.657 1.00 30.47 269 LYS B N 1
ATOM 4654 C CA . LYS B 1 277 ? 63.327 3.516 35.562 1.00 31.47 269 LYS B CA 1
ATOM 4655 C C . LYS B 1 277 ? 62.822 2.889 34.269 1.00 28.79 269 LYS B C 1
ATOM 4656 O O . LYS B 1 277 ? 63.307 1.833 33.847 1.00 27.46 269 LYS B O 1
ATOM 4662 N N . GLY B 1 278 ? 61.856 3.549 33.631 1.00 29.13 270 GLY B N 1
ATOM 4663 C CA . GLY B 1 278 ? 61.227 3.023 32.431 1.00 24.03 270 GLY B CA 1
ATOM 4664 C C . GLY B 1 278 ? 60.184 1.953 32.673 1.00 24.46 270 GLY B C 1
ATOM 4665 O O . GLY B 1 278 ? 59.436 1.624 31.751 1.00 24.92 270 GLY B O 1
ATOM 4666 N N . ILE B 1 279 ? 60.096 1.411 33.886 1.00 24.29 271 ILE B N 1
ATOM 4667 C CA . ILE B 1 279 ? 59.172 0.326 34.194 1.00 19.79 271 ILE B CA 1
ATOM 4668 C C . ILE B 1 279 ? 57.936 0.905 34.871 1.00 19.43 271 ILE B C 1
ATOM 4669 O O . ILE B 1 279 ? 56.809 0.736 34.387 1.00 21.53 271 ILE B O 1
ATOM 4674 N N . LEU B 1 280 ? 58.138 1.601 35.986 1.00 20.40 272 LEU B N 1
ATOM 4675 C CA . LEU B 1 280 ? 57.081 2.351 36.652 1.00 23.62 272 LEU B CA 1
ATOM 4676 C C . LEU B 1 280 ? 57.254 3.827 36.322 1.00 24.53 272 LEU B C 1
ATOM 4677 O O . LEU B 1 280 ? 58.310 4.407 36.600 1.00 23.89 272 LEU B O 1
ATOM 4682 N N . LYS B 1 281 ? 56.228 4.433 35.733 1.00 20.49 273 LYS B N 1
ATOM 4683 C CA . LYS B 1 281 ? 56.262 5.851 35.411 1.00 21.21 273 LYS B CA 1
ATOM 4684 C C . LYS B 1 281 ? 55.224 6.588 36.253 1.00 21.36 273 LYS B C 1
ATOM 4685 O O . LYS B 1 281 ? 54.394 5.978 36.937 1.00 23.32 273 LYS B O 1
ATOM 4691 N N . TYR B 1 282 ? 55.268 7.916 36.179 1.00 24.74 274 TYR B N 1
ATOM 4692 C CA . TYR B 1 282 ? 54.459 8.779 37.034 1.00 22.65 274 TYR B CA 1
ATOM 4693 C C . TYR B 1 282 ? 53.844 9.892 36.199 1.00 31.72 274 TYR B C 1
ATOM 4694 O O . TYR B 1 282 ? 54.551 10.552 35.432 1.00 30.28 274 TYR B O 1
ATOM 4703 N N . THR B 1 283 ? 52.540 10.124 36.357 1.00 27.65 275 THR B N 1
ATOM 4704 C CA . THR B 1 283 ? 51.898 11.244 35.679 1.00 23.12 275 THR B CA 1
ATOM 4705 C C . THR B 1 283 ? 51.024 12.040 36.645 1.00 28.52 275 THR B C 1
ATOM 4706 O O . THR B 1 283 ? 50.423 11.481 37.566 1.00 22.70 275 THR B O 1
ATOM 4710 N N . GLU B 1 284 ? 50.978 13.357 36.432 1.00 25.48 276 GLU B N 1
ATOM 4711 C CA . GLU B 1 284 ? 50.005 14.240 37.065 1.00 25.70 276 GLU B CA 1
ATOM 4712 C C . GLU B 1 284 ? 49.051 14.863 36.056 1.00 24.12 276 GLU B C 1
ATOM 4713 O O . GLU B 1 284 ? 48.314 15.790 36.405 1.00 29.43 276 GLU B O 1
ATOM 4719 N N . GLU B 1 285 ? 49.050 14.385 34.820 1.00 23.22 277 GLU B N 1
ATOM 4720 C CA . GLU B 1 285 ? 48.245 14.979 33.766 1.00 27.73 277 GLU B CA 1
ATOM 4721 C C . GLU B 1 285 ? 46.900 14.272 33.620 1.00 23.04 277 GLU B C 1
ATOM 4722 O O . GLU B 1 285 ? 46.692 13.164 34.113 1.00 22.85 277 GLU B O 1
ATOM 4728 N N . GLU B 1 286 ? 45.980 14.946 32.924 1.00 22.27 278 GLU B N 1
ATOM 4729 C CA . GLU B 1 286 ? 44.595 14.496 32.752 1.00 23.40 278 GLU B CA 1
ATOM 4730 C C . GLU B 1 286 ? 44.506 13.496 31.596 1.00 22.50 278 GLU B C 1
ATOM 4731 O O . GLU B 1 286 ? 43.887 13.741 30.561 1.00 24.65 278 GLU B O 1
ATOM 4737 N N . VAL B 1 287 ? 45.102 12.322 31.808 1.00 20.03 279 VAL B N 1
ATOM 4738 C CA . VAL B 1 287 ? 45.309 11.360 30.728 1.00 17.84 279 VAL B CA 1
ATOM 4739 C C . VAL B 1 287 ? 44.102 10.435 30.573 1.00 17.73 279 VAL B C 1
ATOM 4740 O O . VAL B 1 287 ? 43.314 10.222 31.499 1.00 17.98 279 VAL B O 1
ATOM 4744 N N . VAL B 1 288 ? 43.947 9.880 29.362 1.00 16.29 280 VAL B N 1
ATOM 4745 C CA . VAL B 1 288 ? 42.986 8.816 29.091 1.00 15.33 280 VAL B CA 1
ATOM 4746 C C . VAL B 1 288 ? 43.736 7.679 28.410 1.00 17.58 280 VAL B C 1
ATOM 4747 O O . VAL B 1 288 ? 44.924 7.798 28.098 1.00 16.73 280 VAL B O 1
ATOM 4751 N N . SER B 1 289 ? 43.032 6.558 28.184 1.00 15.97 281 SER B N 1
ATOM 4752 C CA . SER B 1 289 ? 43.729 5.327 27.819 1.00 19.03 281 SER B CA 1
ATOM 4753 C C . SER B 1 289 ? 44.539 5.474 26.538 1.00 17.41 281 SER B C 1
ATOM 4754 O O . SER B 1 289 ? 45.666 4.974 26.468 1.00 15.75 281 SER B O 1
ATOM 4757 N N . SER B 1 290 ? 44.012 6.142 25.497 1.00 16.39 282 SER B N 1
ATOM 4758 C CA A SER B 1 290 ? 44.772 6.201 24.247 0.39 18.63 282 SER B CA 1
ATOM 4759 C CA B SER B 1 290 ? 44.778 6.185 24.250 0.61 18.78 282 SER B CA 1
ATOM 4760 C C . SER B 1 290 ? 46.116 6.898 24.415 1.00 15.84 282 SER B C 1
ATOM 4761 O O . SER B 1 290 ? 47.028 6.670 23.611 1.00 19.00 282 SER B O 1
ATOM 4766 N N . ASP B 1 291 ? 46.272 7.729 25.448 1.00 13.57 283 ASP B N 1
ATOM 4767 C CA . ASP B 1 291 ? 47.545 8.408 25.656 1.00 14.60 283 ASP B CA 1
ATOM 4768 C C . ASP B 1 291 ? 48.677 7.440 25.997 1.00 17.00 283 ASP B C 1
ATOM 4769 O O . ASP B 1 291 ? 49.849 7.829 25.928 1.00 20.42 283 ASP B O 1
ATOM 4774 N N . PHE B 1 292 ? 48.372 6.200 26.368 1.00 15.99 284 PHE B N 1
ATOM 4775 C CA . PHE B 1 292 ? 49.421 5.226 26.654 1.00 14.98 284 PHE B CA 1
ATOM 4776 C C . PHE B 1 292 ? 49.654 4.245 25.516 1.00 13.10 284 PHE B C 1
ATOM 4777 O O . PHE B 1 292 ? 50.444 3.310 25.675 1.00 15.31 284 PHE B O 1
ATOM 4785 N N . ILE B 1 293 ? 49.010 4.441 24.368 1.00 15.46 285 ILE B N 1
ATOM 4786 C CA . ILE B 1 293 ? 49.299 3.591 23.218 1.00 12.51 285 ILE B CA 1
ATOM 4787 C C . ILE B 1 293 ? 50.756 3.772 22.822 1.00 16.68 285 ILE B C 1
ATOM 4788 O O . ILE B 1 293 ? 51.221 4.894 22.581 1.00 18.87 285 ILE B O 1
ATOM 4793 N N . HIS B 1 294 ? 51.492 2.664 22.776 1.00 15.80 286 HIS B N 1
ATOM 4794 C CA . HIS B 1 294 ? 52.913 2.629 22.434 1.00 17.57 286 HIS B CA 1
ATOM 4795 C C . HIS B 1 294 ? 53.796 3.250 23.510 1.00 16.91 286 HIS B C 1
ATOM 4796 O O . HIS B 1 294 ? 54.906 3.705 23.215 1.00 18.73 286 HIS B O 1
ATOM 4803 N N . ASP B 1 295 ? 53.314 3.294 24.751 1.00 15.66 287 ASP B N 1
ATOM 4804 C CA . ASP B 1 295 ? 54.134 3.655 25.906 1.00 14.06 287 ASP B CA 1
ATOM 4805 C C . ASP B 1 295 ? 54.671 2.351 26.495 1.00 14.56 287 ASP B C 1
ATOM 4806 O O . ASP B 1 295 ? 53.898 1.422 26.754 1.00 15.25 287 ASP B O 1
ATOM 4811 N N . SER B 1 296 ? 55.998 2.250 26.624 1.00 17.77 288 SER B N 1
ATOM 4812 C CA . SER B 1 296 ? 56.622 0.980 26.981 1.00 17.60 288 SER B CA 1
ATOM 4813 C C . SER B 1 296 ? 56.656 0.719 28.484 1.00 21.72 288 SER B C 1
ATOM 4814 O O . SER B 1 296 ? 57.192 -0.312 28.889 1.00 21.18 288 SER B O 1
ATOM 4817 N N . ALA B 1 297 ? 56.102 1.603 29.315 1.00 16.09 289 ALA B N 1
ATOM 4818 C CA . ALA B 1 297 ? 56.085 1.341 30.754 1.00 18.30 289 ALA B CA 1
ATOM 4819 C C . ALA B 1 297 ? 55.304 0.065 31.076 1.00 21.74 289 ALA B C 1
ATOM 4820 O O . ALA B 1 297 ? 54.376 -0.324 30.363 1.00 17.70 289 ALA B O 1
ATOM 4822 N N . SER B 1 298 ? 55.694 -0.606 32.162 1.00 15.23 290 SER B N 1
ATOM 4823 C CA . SER B 1 298 ? 54.835 -1.652 32.718 1.00 17.17 290 SER B CA 1
ATOM 4824 C C . SER B 1 298 ? 53.642 -1.057 33.454 1.00 17.47 290 SER B C 1
ATOM 4825 O O . SER B 1 298 ? 52.571 -1.670 33.506 1.00 16.26 290 SER B O 1
ATOM 4828 N N . SER B 1 299 ? 53.820 0.123 34.040 1.00 20.53 291 SER B N 1
ATOM 4829 C CA . SER B 1 299 ? 52.817 0.716 34.914 1.00 19.51 291 SER B CA 1
ATOM 4830 C C . SER B 1 299 ? 53.041 2.221 34.926 1.00 25.48 291 SER B C 1
ATOM 4831 O O . SER B 1 299 ? 54.185 2.663 35.066 1.00 22.16 291 SER B O 1
ATOM 4834 N N . THR B 1 300 ? 51.972 3.009 34.764 1.00 20.81 292 THR B N 1
ATOM 4835 C CA . THR B 1 300 ? 52.046 4.454 35.005 1.00 17.35 292 THR B CA 1
ATOM 4836 C C . THR B 1 300 ? 51.053 4.819 36.102 1.00 16.60 292 THR B C 1
ATOM 4837 O O . THR B 1 300 ? 49.838 4.705 35.916 1.00 17.70 292 THR B O 1
ATOM 4841 N N . TYR B 1 301 ? 51.572 5.237 37.246 1.00 17.26 293 TYR B N 1
ATOM 4842 C CA . TYR B 1 301 ? 50.730 5.698 38.336 1.00 20.31 293 TYR B CA 1
ATOM 4843 C C . TYR B 1 301 ? 50.024 6.997 37.965 1.00 17.96 293 TYR B C 1
ATOM 4844 O O . TYR B 1 301 ? 50.657 7.964 37.527 1.00 23.27 293 TYR B O 1
ATOM 4853 N N . ASP B 1 302 ? 48.705 7.020 38.149 1.00 20.37 294 ASP B N 1
ATOM 4854 C CA . ASP B 1 302 ? 47.863 8.167 37.808 1.00 23.04 294 ASP B CA 1
ATOM 4855 C C . ASP B 1 302 ? 47.561 8.920 39.095 1.00 25.79 294 ASP B C 1
ATOM 4856 O O . ASP B 1 302 ? 46.654 8.551 39.843 1.00 21.24 294 ASP B O 1
ATOM 4861 N N . SER B 1 303 ? 48.311 9.990 39.351 1.00 19.73 295 SER B N 1
ATOM 4862 C CA A SER B 1 303 ? 48.161 10.728 40.604 0.52 20.64 295 SER B CA 1
ATOM 4863 C CA B SER B 1 303 ? 48.145 10.688 40.621 0.48 20.63 295 SER B CA 1
ATOM 4864 C C . SER B 1 303 ? 46.779 11.363 40.717 1.00 22.83 295 SER B C 1
ATOM 4865 O O . SER B 1 303 ? 46.120 11.280 41.757 1.00 24.94 295 SER B O 1
ATOM 4870 N N . LYS B 1 304 ? 46.317 12.016 39.652 1.00 21.71 296 LYS B N 1
ATOM 4871 C CA . LYS B 1 304 ? 45.045 12.719 39.787 1.00 24.78 296 LYS B CA 1
ATOM 4872 C C . LYS B 1 304 ? 43.860 11.760 39.890 1.00 25.10 296 LYS B C 1
ATOM 4873 O O . LYS B 1 304 ? 42.852 12.099 40.514 1.00 25.68 296 LYS B O 1
ATOM 4879 N N . ALA B 1 305 ? 43.958 10.564 39.320 1.00 22.27 297 ALA B N 1
ATOM 4880 C CA . ALA B 1 305 ? 42.827 9.642 39.338 1.00 25.68 297 ALA B CA 1
ATOM 4881 C C . ALA B 1 305 ? 42.761 8.823 40.616 1.00 22.81 297 ALA B C 1
ATOM 4882 O O . ALA B 1 305 ? 41.668 8.412 41.025 1.00 22.66 297 ALA B O 1
ATOM 4884 N N . SER B 1 306 ? 43.911 8.577 41.243 1.00 24.87 298 SER B N 1
ATOM 4885 C CA . SER B 1 306 ? 43.975 7.858 42.504 1.00 20.14 298 SER B CA 1
ATOM 4886 C C . SER B 1 306 ? 43.369 8.700 43.619 1.00 28.68 298 SER B C 1
ATOM 4887 O O . SER B 1 306 ? 43.466 9.927 43.613 1.00 29.75 298 SER B O 1
ATOM 4890 N N . ILE B 1 307 ? 42.722 8.030 44.578 1.00 21.35 299 ILE B N 1
ATOM 4891 C CA . ILE B 1 307 ? 42.015 8.720 45.655 1.00 24.75 299 ILE B CA 1
ATOM 4892 C C . ILE B 1 307 ? 42.170 7.969 46.974 1.00 25.67 299 ILE B C 1
ATOM 4893 O O . ILE B 1 307 ? 42.289 6.741 47.010 1.00 25.76 299 ILE B O 1
ATOM 4898 N N . SER B 1 308 ? 42.121 8.720 48.070 1.00 25.97 300 SER B N 1
ATOM 4899 C CA . SER B 1 308 ? 42.206 8.170 49.417 1.00 29.06 300 SER B CA 1
ATOM 4900 C C . SER B 1 308 ? 40.918 8.456 50.176 1.00 30.05 300 SER B C 1
ATOM 4901 O O . SER B 1 308 ? 40.417 9.584 50.146 1.00 31.34 300 SER B O 1
ATOM 4904 N N . LEU B 1 309 ? 40.377 7.438 50.855 1.00 24.88 301 LEU B N 1
ATOM 4905 C CA . LEU B 1 309 ? 39.332 7.709 51.839 1.00 30.41 301 LEU B CA 1
ATOM 4906 C C . LEU B 1 309 ? 39.931 8.294 53.112 1.00 34.25 301 LEU B C 1
ATOM 4907 O O . LEU B 1 309 ? 39.356 9.206 53.722 1.00 30.75 301 LEU B O 1
ATOM 4912 N N . ASN B 1 310 ? 41.095 7.796 53.504 1.00 30.89 302 ASN B N 1
ATOM 4913 C CA . ASN B 1 310 ? 41.795 8.259 54.696 1.00 30.54 302 ASN B CA 1
ATOM 4914 C C . ASN B 1 310 ? 43.226 7.743 54.608 1.00 31.04 302 ASN B C 1
ATOM 4915 O O . ASN B 1 310 ? 43.623 7.118 53.618 1.00 27.26 302 ASN B O 1
ATOM 4920 N N . ASP B 1 311 ? 43.998 7.996 55.666 1.00 33.07 303 ASP B N 1
ATOM 4921 C CA . ASP B 1 311 ? 45.420 7.673 55.667 1.00 36.61 303 ASP B CA 1
ATOM 4922 C C . ASP B 1 311 ? 45.703 6.177 55.614 1.00 35.70 303 ASP B C 1
ATOM 4923 O O . ASP B 1 311 ? 46.855 5.802 55.364 1.00 32.69 303 ASP B O 1
ATOM 4928 N N . HIS B 1 312 ? 44.699 5.316 55.822 1.00 33.30 304 HIS B N 1
ATOM 4929 C CA . HIS B 1 312 ? 44.910 3.870 55.826 1.00 28.38 304 HIS B CA 1
ATOM 4930 C C . HIS B 1 312 ? 44.111 3.116 54.765 1.00 31.42 304 HIS B C 1
ATOM 4931 O O . HIS B 1 312 ? 44.130 1.882 54.767 1.00 31.90 304 HIS B O 1
ATOM 4938 N N . PHE B 1 313 ? 43.406 3.805 53.868 1.00 24.81 305 PHE B N 1
ATOM 4939 C CA . PHE B 1 313 ? 42.476 3.127 52.962 1.00 24.04 305 PHE B CA 1
ATOM 4940 C C . PHE B 1 313 ? 42.439 3.912 51.658 1.00 23.53 305 PHE B C 1
ATOM 4941 O O . PHE B 1 313 ? 41.922 5.030 51.625 1.00 33.22 305 PHE B O 1
ATOM 4949 N N . VAL B 1 314 ? 42.995 3.333 50.591 1.00 22.62 306 VAL B N 1
ATOM 4950 C CA . VAL B 1 314 ? 43.280 4.070 49.365 1.00 22.16 306 VAL B CA 1
ATOM 4951 C C . VAL B 1 314 ? 42.959 3.229 48.136 1.00 24.11 306 VAL B C 1
ATOM 4952 O O . VAL B 1 314 ? 42.957 1.997 48.173 1.00 25.75 306 VAL B O 1
ATOM 4956 N N . LYS B 1 315 ? 42.696 3.933 47.034 1.00 20.85 307 LYS B N 1
ATOM 4957 C CA . LYS B 1 315 ? 42.508 3.348 45.712 1.00 19.94 307 LYS B CA 1
ATOM 4958 C C . LYS B 1 315 ? 43.539 3.975 44.786 1.00 25.60 307 LYS B C 1
ATOM 4959 O O . LYS B 1 315 ? 43.552 5.197 44.602 1.00 27.80 307 LYS B O 1
ATOM 4965 N N . VAL B 1 316 ? 44.417 3.149 44.232 1.00 19.03 308 VAL B N 1
ATOM 4966 C CA . VAL B 1 316 ? 45.498 3.603 43.369 1.00 18.76 308 VAL B CA 1
ATOM 4967 C C . VAL B 1 316 ? 45.203 3.138 41.951 1.00 24.16 308 VAL B C 1
ATOM 4968 O O . VAL B 1 316 ? 44.808 1.985 41.739 1.00 24.34 308 VAL B O 1
ATOM 4972 N N . VAL B 1 317 ? 45.403 4.035 40.982 1.00 21.25 309 VAL B N 1
ATOM 4973 C CA . VAL B 1 317 ? 45.094 3.812 39.568 1.00 17.11 309 VAL B CA 1
ATOM 4974 C C . VAL B 1 317 ? 46.402 3.828 38.775 1.00 16.81 309 VAL B C 1
ATOM 4975 O O . VAL B 1 317 ? 47.217 4.747 38.935 1.00 18.70 309 VAL B O 1
ATOM 4979 N N . ALA B 1 318 ? 46.599 2.821 37.917 1.00 16.14 310 ALA B N 1
ATOM 4980 C CA . ALA B 1 318 ? 47.834 2.662 37.150 1.00 15.89 310 ALA B CA 1
ATOM 4981 C C . ALA B 1 318 ? 47.549 2.085 35.766 1.00 18.09 310 ALA B C 1
ATOM 4982 O O . ALA B 1 318 ? 46.873 1.056 35.645 1.00 16.25 310 ALA B O 1
ATOM 4984 N N . TRP B 1 319 ? 48.100 2.730 34.734 1.00 20.12 311 TRP B N 1
ATOM 4985 C CA . TRP B 1 319 ? 47.858 2.398 33.332 1.00 17.92 311 TRP B CA 1
ATOM 4986 C C . TRP B 1 319 ? 48.922 1.459 32.778 1.00 15.68 311 TRP B C 1
ATOM 4987 O O . TRP B 1 319 ? 50.090 1.516 33.181 1.00 19.09 311 TRP B O 1
ATOM 4998 N N . TYR B 1 320 ? 48.526 0.631 31.800 1.00 15.61 312 TYR B N 1
ATOM 4999 C CA . TYR B 1 320 ? 49.507 -0.171 31.070 1.00 17.51 312 TYR B CA 1
ATOM 5000 C C . TYR B 1 320 ? 49.069 -0.432 29.635 1.00 14.30 312 TYR B C 1
ATOM 5001 O O . TYR B 1 320 ? 47.918 -0.792 29.387 1.00 12.87 312 TYR B O 1
ATOM 5010 N N . ASP B 1 321 ? 49.984 -0.227 28.686 1.00 17.38 313 ASP B N 1
ATOM 5011 C CA . ASP B 1 321 ? 49.802 -0.757 27.336 1.00 13.68 313 ASP B CA 1
ATOM 5012 C C . ASP B 1 321 ? 50.062 -2.257 27.404 1.00 15.00 313 ASP B C 1
ATOM 5013 O O . ASP B 1 321 ? 51.217 -2.688 27.413 1.00 15.94 313 ASP B O 1
ATOM 5018 N N . ASN B 1 322 ? 48.989 -3.061 27.451 1.00 15.90 314 ASN B N 1
ATOM 5019 C CA . ASN B 1 322 ? 49.148 -4.503 27.654 1.00 17.15 314 ASN B CA 1
ATOM 5020 C C . ASN B 1 322 ? 49.895 -5.169 26.511 1.00 17.22 314 ASN B C 1
ATOM 5021 O O . ASN B 1 322 ? 50.485 -6.230 26.717 1.00 17.99 314 ASN B O 1
ATOM 5026 N N . GLU B 1 323 ? 49.884 -4.572 25.317 1.00 11.78 315 GLU B N 1
ATOM 5027 C CA . GLU B 1 323 ? 50.658 -5.111 24.206 1.00 14.30 315 GLU B CA 1
ATOM 5028 C C . GLU B 1 323 ? 52.115 -4.657 24.258 1.00 15.94 315 GLU B C 1
ATOM 5029 O O . GLU B 1 323 ? 53.030 -5.491 24.290 1.00 17.97 315 GLU B O 1
ATOM 5035 N N . TRP B 1 324 ? 52.355 -3.333 24.280 1.00 14.58 316 TRP B N 1
ATOM 5036 C CA . TRP B 1 324 ? 53.708 -2.816 24.052 1.00 15.88 316 TRP B CA 1
ATOM 5037 C C . TRP B 1 324 ? 54.570 -2.874 25.315 1.00 15.16 316 TRP B C 1
ATOM 5038 O O . TRP B 1 324 ? 55.763 -3.197 25.244 1.00 18.15 316 TRP B O 1
ATOM 5049 N N . GLY B 1 325 ? 54.013 -2.542 26.478 1.00 14.75 317 GLY B N 1
ATOM 5050 C CA . GLY B 1 325 ? 54.818 -2.623 27.687 1.00 17.17 317 GLY B CA 1
ATOM 5051 C C . GLY B 1 325 ? 55.300 -4.036 27.937 1.00 18.69 317 GLY B C 1
ATOM 5052 O O . GLY B 1 325 ? 56.493 -4.279 28.163 1.00 17.02 317 GLY B O 1
ATOM 5053 N N . TYR B 1 326 ? 54.376 -4.997 27.853 1.00 20.36 318 TYR B N 1
ATOM 5054 C CA . TYR B 1 326 ? 54.717 -6.390 28.116 1.00 20.57 318 TYR B CA 1
ATOM 5055 C C . TYR B 1 326 ? 55.746 -6.907 27.117 1.00 16.77 318 TYR B C 1
ATOM 5056 O O . TYR B 1 326 ? 56.705 -7.582 27.502 1.00 18.26 318 TYR B O 1
ATOM 5065 N N . SER B 1 327 ? 55.569 -6.602 25.827 1.00 13.87 319 SER B N 1
ATOM 5066 C CA . SER B 1 327 ? 56.537 -7.053 24.831 1.00 13.55 319 SER B CA 1
ATOM 5067 C C . SER B 1 327 ? 57.939 -6.539 25.132 1.00 16.66 319 SER B C 1
ATOM 5068 O O . SER B 1 327 ? 58.928 -7.264 24.939 1.00 18.82 319 SER B O 1
ATOM 5071 N N . ASN B 1 328 ? 58.051 -5.292 25.601 1.00 15.76 320 ASN B N 1
ATOM 5072 C CA . ASN B 1 328 ? 59.361 -4.746 25.928 1.00 17.02 320 ASN B CA 1
ATOM 5073 C C . ASN B 1 328 ? 59.955 -5.412 27.169 1.00 20.17 320 ASN B C 1
ATOM 5074 O O . ASN B 1 328 ? 61.178 -5.604 27.251 1.00 16.54 320 ASN B O 1
ATOM 5079 N N . ARG B 1 329 ? 59.108 -5.773 28.134 1.00 15.34 321 ARG B N 1
ATOM 5080 C CA . ARG B 1 329 ? 59.578 -6.488 29.313 1.00 17.43 321 ARG B CA 1
ATOM 5081 C C . ARG B 1 329 ? 60.079 -7.885 28.965 1.00 16.34 321 ARG B C 1
ATOM 5082 O O . ARG B 1 329 ? 61.030 -8.370 29.589 1.00 18.01 321 ARG B O 1
ATOM 5090 N N . VAL B 1 330 ? 59.471 -8.549 27.977 1.00 15.94 322 VAL B N 1
ATOM 5091 C CA . VAL B 1 330 ? 59.978 -9.859 27.566 1.00 18.19 322 VAL B CA 1
ATOM 5092 C C . VAL B 1 330 ? 61.439 -9.754 27.144 1.00 21.02 322 VAL B C 1
ATOM 5093 O O . VAL B 1 330 ? 62.275 -10.585 27.517 1.00 19.12 322 VAL B O 1
ATOM 5097 N N . LEU B 1 331 ? 61.767 -8.727 26.354 1.00 17.01 323 LEU B N 1
ATOM 5098 C CA . LEU B 1 331 ? 63.149 -8.540 25.928 1.00 20.88 323 LEU B CA 1
ATOM 5099 C C . LEU B 1 331 ? 64.039 -8.147 27.099 1.00 18.85 323 LEU B C 1
ATOM 5100 O O . LEU B 1 331 ? 65.182 -8.609 27.198 1.00 19.27 323 LEU B O 1
ATOM 5105 N N . ASP B 1 332 ? 63.531 -7.290 27.985 1.00 20.38 324 ASP B N 1
ATOM 5106 C CA . ASP B 1 332 ? 64.276 -6.927 29.185 1.00 23.06 324 ASP B CA 1
ATOM 5107 C C . ASP B 1 332 ? 64.599 -8.158 30.024 1.00 21.23 324 ASP B C 1
ATOM 5108 O O . ASP B 1 332 ? 65.704 -8.273 30.570 1.00 23.83 324 ASP B O 1
ATOM 5113 N N . LEU B 1 333 ? 63.638 -9.079 30.161 1.00 18.67 325 LEU B N 1
ATOM 5114 C CA . LEU B 1 333 ? 63.884 -10.274 30.963 1.00 20.99 325 LEU B CA 1
ATOM 5115 C C . LEU B 1 333 ? 64.915 -11.168 30.294 1.00 25.99 325 LEU B C 1
ATOM 5116 O O . LEU B 1 333 ? 65.790 -11.734 30.964 1.00 24.02 325 LEU B O 1
ATOM 5121 N N . ILE B 1 334 ? 64.853 -11.282 28.970 1.00 19.62 326 ILE B N 1
ATOM 5122 C CA . ILE B 1 334 ? 65.842 -12.090 28.267 1.00 23.03 326 ILE B CA 1
ATOM 5123 C C . ILE B 1 334 ? 67.239 -11.554 28.525 1.00 24.37 326 ILE B C 1
ATOM 5124 O O . ILE B 1 334 ? 68.154 -12.310 28.866 1.00 25.22 326 ILE B O 1
ATOM 5129 N N . ILE B 1 335 ? 67.416 -10.235 28.387 1.00 21.14 327 ILE B N 1
ATOM 5130 C CA . ILE B 1 335 ? 68.726 -9.629 28.604 1.00 26.27 327 ILE B CA 1
ATOM 5131 C C . ILE B 1 335 ? 69.158 -9.817 30.047 1.00 31.03 327 ILE B C 1
ATOM 5132 O O . ILE B 1 335 ? 70.317 -10.140 30.329 1.00 27.45 327 ILE B O 1
ATOM 5137 N N . SER B 1 336 ? 68.228 -9.623 30.981 1.00 25.92 328 SER B N 1
ATOM 5138 C CA . SER B 1 336 ? 68.569 -9.677 32.399 1.00 26.78 328 SER B CA 1
ATOM 5139 C C . SER B 1 336 ? 69.062 -11.063 32.794 1.00 27.23 328 SER B C 1
ATOM 5140 O O . SER B 1 336 ? 70.134 -11.213 33.401 1.00 31.27 328 SER B O 1
ATOM 5143 N N . THR B 1 337 ? 68.284 -12.092 32.461 1.00 25.93 329 THR B N 1
ATOM 5144 C CA . THR B 1 337 ? 68.653 -13.455 32.817 1.00 26.00 329 THR B CA 1
ATOM 5145 C C . THR B 1 337 ? 69.822 -13.978 31.987 1.00 26.83 329 THR B C 1
ATOM 5146 O O . THR B 1 337 ? 70.508 -14.908 32.427 1.00 30.28 329 THR B O 1
ATOM 5150 N N . SER B 1 338 ? 70.084 -13.395 30.813 1.00 27.89 330 SER B N 1
ATOM 5151 C CA . SER B 1 338 ? 71.196 -13.884 30.001 1.00 27.56 330 SER B CA 1
ATOM 5152 C C . SER B 1 338 ? 72.531 -13.621 30.682 1.00 31.64 330 SER B C 1
ATOM 5153 O O . SER B 1 338 ? 73.497 -14.358 30.452 1.00 33.22 330 SER B O 1
ATOM 5156 N N . LYS B 1 339 ? 72.594 -12.604 31.544 1.00 26.86 331 LYS B N 1
ATOM 5157 C CA . LYS B 1 339 ? 73.824 -12.314 32.279 1.00 32.56 331 LYS B CA 1
ATOM 5158 C C . LYS B 1 339 ? 74.094 -13.311 33.398 1.00 40.23 331 LYS B C 1
ATOM 5159 O O . LYS B 1 339 ? 75.172 -13.257 34.006 1.00 38.12 331 LYS B O 1
ATOM 5165 N N . VAL B 1 340 ? 73.151 -14.205 33.685 1.00 28.48 332 VAL B N 1
ATOM 5166 C CA . VAL B 1 340 ? 73.242 -15.146 34.793 1.00 32.45 332 VAL B CA 1
ATOM 5167 C C . VAL B 1 340 ? 73.532 -16.513 34.193 1.00 37.67 332 VAL B C 1
ATOM 5168 O O . VAL B 1 340 ? 72.675 -17.102 33.522 1.00 37.32 332 VAL B O 1
ATOM 5172 N N . GLN B 1 341 ? 74.744 -17.013 34.418 1.00 34.95 333 GLN B N 1
ATOM 5173 C CA . GLN B 1 341 ? 75.181 -18.264 33.808 1.00 36.12 333 GLN B CA 1
ATOM 5174 C C . GLN B 1 341 ? 75.778 -19.213 34.848 1.00 45.40 333 GLN B C 1
ATOM 5175 O O . GLN B 1 341 ? 75.945 -20.411 34.613 1.00 49.55 333 GLN B O 1
ATOM 5182 N N . HIS C 1 7 ? -0.255 -28.084 13.501 1.00 74.38 -1 HIS C N 1
ATOM 5183 C CA . HIS C 1 7 ? -0.981 -29.343 13.330 1.00 77.21 -1 HIS C CA 1
ATOM 5184 C C . HIS C 1 7 ? -0.068 -30.404 12.726 1.00 75.33 -1 HIS C C 1
ATOM 5185 O O . HIS C 1 7 ? 0.389 -31.317 13.417 1.00 75.45 -1 HIS C O 1
ATOM 5187 N N . HIS C 1 8 ? 0.183 -30.289 11.426 1.00 70.41 0 HIS C N 1
ATOM 5188 C CA . HIS C 1 8 ? 1.266 -31.020 10.789 1.00 61.94 0 HIS C CA 1
ATOM 5189 C C . HIS C 1 8 ? 2.501 -30.127 10.739 1.00 54.74 0 HIS C C 1
ATOM 5190 O O . HIS C 1 8 ? 2.435 -28.997 10.242 1.00 49.49 0 HIS C O 1
ATOM 5197 N N . MET C 1 9 ? 3.623 -30.633 11.247 1.00 43.87 1 MET C N 1
ATOM 5198 C CA . MET C 1 9 ? 4.857 -29.864 11.314 1.00 38.98 1 MET C CA 1
ATOM 5199 C C . MET C 1 9 ? 5.985 -30.605 10.613 1.00 34.42 1 MET C C 1
ATOM 5200 O O . MET C 1 9 ? 6.124 -31.826 10.745 1.00 36.67 1 MET C O 1
ATOM 5205 N N . VAL C 1 10 ? 6.784 -29.846 9.872 1.00 27.59 2 VAL C N 1
ATOM 5206 C CA . VAL C 1 10 ? 8.042 -30.322 9.311 1.00 22.00 2 VAL C CA 1
ATOM 5207 C C . VAL C 1 10 ? 9.068 -30.396 10.435 1.00 19.92 2 VAL C C 1
ATOM 5208 O O . VAL C 1 10 ? 9.362 -29.385 11.084 1.00 20.75 2 VAL C O 1
ATOM 5212 N N . LYS C 1 11 ? 9.654 -31.573 10.635 1.00 20.66 3 LYS C N 1
ATOM 5213 C CA . LYS C 1 11 ? 10.684 -31.751 11.657 1.00 18.64 3 LYS C CA 1
ATOM 5214 C C . LYS C 1 11 ? 12.063 -31.395 11.101 1.00 20.75 3 LYS C C 1
ATOM 5215 O O . LYS C 1 11 ? 12.450 -31.853 10.019 1.00 18.45 3 LYS C O 1
ATOM 5221 N N . VAL C 1 12 ? 12.794 -30.563 11.840 1.00 23.05 4 VAL C N 1
ATOM 5222 C CA . VAL C 1 12 ? 14.047 -29.978 11.382 1.00 17.57 4 VAL C CA 1
ATOM 5223 C C . VAL C 1 12 ? 15.151 -30.345 12.361 1.00 23.53 4 VAL C C 1
ATOM 5224 O O . VAL C 1 12 ? 14.931 -30.369 13.577 1.00 20.78 4 VAL C O 1
ATOM 5228 N N . GLY C 1 13 ? 16.332 -30.656 11.828 1.00 17.83 5 GLY C N 1
ATOM 5229 C CA . GLY C 1 13 ? 17.552 -30.721 12.617 1.00 14.53 5 GLY C CA 1
ATOM 5230 C C . GLY C 1 13 ? 18.454 -29.553 12.262 1.00 17.76 5 GLY C C 1
ATOM 5231 O O . GLY C 1 13 ? 18.493 -29.112 11.113 1.00 15.68 5 GLY C O 1
ATOM 5232 N N . ILE C 1 14 ? 19.176 -29.030 13.250 1.00 14.28 6 ILE C N 1
ATOM 5233 C CA . ILE C 1 14 ? 20.086 -27.913 13.019 1.00 15.09 6 ILE C CA 1
ATOM 5234 C C . ILE C 1 14 ? 21.508 -28.423 13.204 1.00 17.30 6 ILE C C 1
ATOM 5235 O O . ILE C 1 14 ? 21.856 -28.944 14.272 1.00 17.48 6 ILE C O 1
ATOM 5240 N N . ASN C 1 15 ? 22.332 -28.270 12.173 1.00 14.82 7 ASN C N 1
ATOM 5241 C CA . ASN C 1 15 ? 23.753 -28.585 12.261 1.00 16.41 7 ASN C CA 1
ATOM 5242 C C . ASN C 1 15 ? 24.538 -27.284 12.355 1.00 12.26 7 ASN C C 1
ATOM 5243 O O . ASN C 1 15 ? 24.665 -26.556 11.368 1.00 16.74 7 ASN C O 1
ATOM 5248 N N . GLY C 1 16 ? 25.065 -26.988 13.539 1.00 15.53 8 GLY C N 1
ATOM 5249 C CA . GLY C 1 16 ? 25.795 -25.752 13.727 1.00 13.40 8 GLY C CA 1
ATOM 5250 C C . GLY C 1 16 ? 24.927 -24.736 14.441 1.00 17.13 8 GLY C C 1
ATOM 5251 O O . GLY C 1 16 ? 24.105 -24.059 13.817 1.00 12.84 8 GLY C O 1
ATOM 5252 N N . PHE C 1 17 ? 25.073 -24.655 15.753 1.00 17.41 9 PHE C N 1
ATOM 5253 C CA . PHE C 1 17 ? 24.162 -23.868 16.584 1.00 11.34 9 PHE C CA 1
ATOM 5254 C C . PHE C 1 17 ? 24.770 -22.497 16.877 1.00 15.06 9 PHE C C 1
ATOM 5255 O O . PHE C 1 17 ? 24.932 -22.103 18.030 1.00 16.25 9 PHE C O 1
ATOM 5263 N N . GLY C 1 18 ? 25.105 -21.772 15.805 1.00 15.76 10 GLY C N 1
ATOM 5264 C CA . GLY C 1 18 ? 25.771 -20.476 15.874 1.00 11.90 10 GLY C CA 1
ATOM 5265 C C . GLY C 1 18 ? 24.796 -19.316 15.810 1.00 14.23 10 GLY C C 1
ATOM 5266 O O . GLY C 1 18 ? 23.654 -19.407 16.274 1.00 14.21 10 GLY C O 1
ATOM 5267 N N . ARG C 1 19 ? 25.247 -18.197 15.237 1.00 11.47 11 ARG C N 1
ATOM 5268 C CA . ARG C 1 19 ? 24.345 -17.055 15.089 1.00 13.28 11 ARG C CA 1
ATOM 5269 C C . ARG C 1 19 ? 23.120 -17.442 14.264 1.00 16.38 11 ARG C C 1
ATOM 5270 O O . ARG C 1 19 ? 21.975 -17.244 14.692 1.00 14.27 11 ARG C O 1
ATOM 5278 N N . ILE C 1 20 ? 23.339 -18.045 13.093 1.00 13.13 12 ILE C N 1
ATOM 5279 C CA . ILE C 1 20 ? 22.194 -18.428 12.272 1.00 9.22 12 ILE C CA 1
ATOM 5280 C C . ILE C 1 20 ? 21.460 -19.612 12.889 1.00 12.22 12 ILE C C 1
ATOM 5281 O O . ILE C 1 20 ? 20.228 -19.601 12.977 1.00 14.00 12 ILE C O 1
ATOM 5286 N N . GLY C 1 21 ? 22.199 -20.625 13.370 1.00 12.33 13 GLY C N 1
ATOM 5287 C CA . GLY C 1 21 ? 21.557 -21.793 13.979 1.00 12.38 13 GLY C CA 1
ATOM 5288 C C . GLY C 1 21 ? 20.648 -21.446 15.145 1.00 13.14 13 GLY C C 1
ATOM 5289 O O . GLY C 1 21 ? 19.509 -21.920 15.214 1.00 10.55 13 GLY C O 1
ATOM 5290 N N . ARG C 1 22 ? 21.113 -20.565 16.054 1.00 15.35 14 ARG C N 1
ATOM 5291 C CA . ARG C 1 22 ? 20.305 -20.242 17.230 1.00 14.41 14 ARG C CA 1
ATOM 5292 C C . ARG C 1 22 ? 19.137 -19.337 16.899 1.00 12.34 14 ARG C C 1
ATOM 5293 O O . ARG C 1 22 ? 18.105 -19.400 17.572 1.00 13.27 14 ARG C O 1
ATOM 5301 N N . LEU C 1 23 ? 19.272 -18.494 15.880 1.00 14.49 15 LEU C N 1
ATOM 5302 C CA . LEU C 1 23 ? 18.179 -17.600 15.544 1.00 12.98 15 LEU C CA 1
ATOM 5303 C C . LEU C 1 23 ? 17.154 -18.297 14.667 1.00 12.01 15 LEU C C 1
ATOM 5304 O O . LEU C 1 23 ? 15.960 -18.012 14.780 1.00 14.32 15 LEU C O 1
ATOM 5309 N N . VAL C 1 24 ? 17.598 -19.223 13.810 1.00 12.47 16 VAL C N 1
ATOM 5310 C CA . VAL C 1 24 ? 16.654 -20.142 13.181 1.00 13.84 16 VAL C CA 1
ATOM 5311 C C . VAL C 1 24 ? 15.857 -20.872 14.248 1.00 14.64 16 VAL C C 1
ATOM 5312 O O . VAL C 1 24 ? 14.640 -21.032 14.136 1.00 14.25 16 VAL C O 1
ATOM 5316 N N . PHE C 1 25 ? 16.533 -21.313 15.310 1.00 13.87 17 PHE C N 1
ATOM 5317 C CA . PHE C 1 25 ? 15.829 -21.962 16.412 1.00 16.98 17 PHE C CA 1
ATOM 5318 C C . PHE C 1 25 ? 14.832 -21.017 17.087 1.00 17.01 17 PHE C C 1
ATOM 5319 O O . PHE C 1 25 ? 13.655 -21.360 17.249 1.00 17.67 17 PHE C O 1
ATOM 5327 N N . ARG C 1 26 ? 15.271 -19.824 17.502 1.00 17.27 18 ARG C N 1
ATOM 5328 C CA . ARG C 1 26 ? 14.306 -18.910 18.117 1.00 15.41 18 ARG C CA 1
ATOM 5329 C C . ARG C 1 26 ? 13.137 -18.631 17.183 1.00 17.74 18 ARG C C 1
ATOM 5330 O O . ARG C 1 26 ? 11.980 -18.629 17.614 1.00 14.82 18 ARG C O 1
ATOM 5338 N N . ALA C 1 27 ? 13.418 -18.419 15.890 1.00 15.65 19 ALA C N 1
ATOM 5339 C CA . ALA C 1 27 ? 12.340 -18.191 14.934 1.00 17.85 19 ALA C CA 1
ATOM 5340 C C . ALA C 1 27 ? 11.388 -19.373 14.869 1.00 17.54 19 ALA C C 1
ATOM 5341 O O . ALA C 1 27 ? 10.174 -19.183 14.716 1.00 18.69 19 ALA C O 1
ATOM 5343 N N . SER C 1 28 ? 11.908 -20.608 14.980 1.00 14.96 20 SER C N 1
ATOM 5344 C CA . SER C 1 28 ? 11.046 -21.781 14.842 1.00 18.20 20 SER C CA 1
ATOM 5345 C C . SER C 1 28 ? 10.038 -21.883 15.973 1.00 23.09 20 SER C C 1
ATOM 5346 O O . SER C 1 28 ? 8.989 -22.512 15.805 1.00 21.25 20 SER C O 1
ATOM 5349 N N . LEU C 1 29 ? 10.333 -21.272 17.116 1.00 17.39 21 LEU C N 1
ATOM 5350 C CA . LEU C 1 29 ? 9.415 -21.337 18.247 1.00 16.66 21 LEU C CA 1
ATOM 5351 C C . LEU C 1 29 ? 8.189 -20.471 18.033 1.00 21.77 21 LEU C C 1
ATOM 5352 O O . LEU C 1 29 ? 7.182 -20.669 18.717 1.00 26.23 21 LEU C O 1
ATOM 5357 N N . GLU C 1 30 ? 8.253 -19.518 17.104 1.00 28.33 22 GLU C N 1
ATOM 5358 C CA . GLU C 1 30 ? 7.145 -18.623 16.786 1.00 30.61 22 GLU C CA 1
ATOM 5359 C C . GLU C 1 30 ? 6.291 -19.124 15.626 1.00 26.61 22 GLU C C 1
ATOM 5360 O O . GLU C 1 30 ? 5.352 -18.432 15.220 1.00 30.70 22 GLU C O 1
ATOM 5366 N N . ARG C 1 31 ? 6.581 -20.304 15.091 1.00 25.69 23 ARG C N 1
ATOM 5367 C CA . ARG C 1 31 ? 5.831 -20.878 13.984 1.00 31.08 23 ARG C CA 1
ATOM 5368 C C . ARG C 1 31 ? 5.193 -22.189 14.415 1.00 32.45 23 ARG C C 1
ATOM 5369 O O . ARG C 1 31 ? 5.714 -22.895 15.282 1.00 38.27 23 ARG C O 1
ATOM 5377 N N . THR C 1 32 ? 4.076 -22.525 13.778 1.00 26.91 24 THR C N 1
ATOM 5378 C CA . THR C 1 32 ? 3.343 -23.737 14.106 1.00 29.23 24 THR C CA 1
ATOM 5379 C C . THR C 1 32 ? 3.548 -24.859 13.097 1.00 36.09 24 THR C C 1
ATOM 5380 O O . THR C 1 32 ? 3.083 -25.979 13.343 1.00 38.64 24 THR C O 1
ATOM 5384 N N . ASP C 1 33 ? 4.220 -24.596 11.975 1.00 28.15 25 ASP C N 1
ATOM 5385 C CA . ASP C 1 33 ? 4.346 -25.585 10.909 1.00 29.34 25 ASP C CA 1
ATOM 5386 C C . ASP C 1 33 ? 5.745 -26.175 10.795 1.00 26.20 25 ASP C C 1
ATOM 5387 O O . ASP C 1 33 ? 5.993 -26.979 9.893 1.00 29.64 25 ASP C O 1
ATOM 5392 N N . VAL C 1 34 ? 6.669 -25.780 11.669 1.00 21.61 26 VAL C N 1
ATOM 5393 C CA A VAL C 1 34 ? 8.008 -26.346 11.702 0.57 22.74 26 VAL C CA 1
ATOM 5394 C CA B VAL C 1 34 ? 8.025 -26.319 11.706 0.43 23.01 26 VAL C CA 1
ATOM 5395 C C . VAL C 1 34 ? 8.397 -26.540 13.164 1.00 27.32 26 VAL C C 1
ATOM 5396 O O . VAL C 1 34 ? 8.006 -25.759 14.037 1.00 28.63 26 VAL C O 1
ATOM 5403 N N . GLU C 1 35 ? 9.153 -27.607 13.441 1.00 20.85 27 GLU C N 1
ATOM 5404 C CA . GLU C 1 35 ? 9.681 -27.782 14.792 1.00 20.69 27 GLU C CA 1
ATOM 5405 C C . GLU C 1 35 ? 11.068 -28.409 14.743 1.00 23.87 27 GLU C C 1
ATOM 5406 O O . GLU C 1 35 ? 11.293 -29.390 14.027 1.00 22.67 27 GLU C O 1
ATOM 5412 N N . VAL C 1 36 ? 11.993 -27.822 15.495 1.00 19.91 28 VAL C N 1
ATOM 5413 C CA . VAL C 1 36 ? 13.355 -28.338 15.627 1.00 21.18 28 VAL C CA 1
ATOM 5414 C C . VAL C 1 36 ? 13.359 -29.465 16.657 1.00 21.89 28 VAL C C 1
ATOM 5415 O O . VAL C 1 36 ? 13.017 -29.248 17.822 1.00 23.61 28 VAL C O 1
ATOM 5419 N N . VAL C 1 37 ? 13.776 -30.661 16.242 1.00 18.95 29 VAL C N 1
ATOM 5420 C CA . VAL C 1 37 ? 13.756 -31.831 17.120 1.00 24.19 29 VAL C CA 1
ATOM 5421 C C . VAL C 1 37 ? 15.150 -32.321 17.488 1.00 18.49 29 VAL C C 1
ATOM 5422 O O . VAL C 1 37 ? 15.269 -33.216 18.349 1.00 19.90 29 VAL C O 1
ATOM 5426 N N . ALA C 1 38 ? 16.197 -31.794 16.855 1.00 20.98 30 ALA C N 1
ATOM 5427 C CA . ALA C 1 38 ? 17.563 -32.239 17.096 1.00 18.80 30 ALA C CA 1
ATOM 5428 C C . ALA C 1 38 ? 18.523 -31.123 16.716 1.00 19.51 30 ALA C C 1
ATOM 5429 O O . ALA C 1 38 ? 18.280 -30.375 15.757 1.00 17.09 30 ALA C O 1
ATOM 5431 N N . ILE C 1 39 ? 19.617 -31.025 17.481 1.00 18.88 31 ILE C N 1
ATOM 5432 C CA . ILE C 1 39 ? 20.637 -29.982 17.325 1.00 16.65 31 ILE C CA 1
ATOM 5433 C C . ILE C 1 39 ? 22.011 -30.618 17.484 1.00 19.42 31 ILE C C 1
ATOM 5434 O O . ILE C 1 39 ? 22.242 -31.366 18.437 1.00 22.13 31 ILE C O 1
ATOM 5439 N N . ASN C 1 40 ? 22.930 -30.311 16.570 1.00 18.45 32 ASN C N 1
ATOM 5440 C CA . ASN C 1 40 ? 24.313 -30.764 16.682 1.00 15.75 32 ASN C CA 1
ATOM 5441 C C . ASN C 1 40 ? 25.240 -29.559 16.737 1.00 14.73 32 ASN C C 1
ATOM 5442 O O . ASN C 1 40 ? 25.085 -28.612 15.954 1.00 16.90 32 ASN C O 1
ATOM 5447 N N . ASP C 1 41 ? 26.187 -29.584 17.675 1.00 21.36 33 ASP C N 1
ATOM 5448 C CA . ASP C 1 41 ? 27.256 -28.597 17.706 1.00 17.37 33 ASP C CA 1
ATOM 5449 C C . ASP C 1 41 ? 28.443 -29.192 18.447 1.00 18.87 33 ASP C C 1
ATOM 5450 O O . ASP C 1 41 ? 28.291 -29.729 19.550 1.00 25.69 33 ASP C O 1
ATOM 5455 N N . ILE C 1 42 ? 29.625 -29.103 17.832 1.00 18.43 34 ILE C N 1
ATOM 5456 C CA . ILE C 1 42 ? 30.814 -29.734 18.396 1.00 18.31 34 ILE C CA 1
ATOM 5457 C C . ILE C 1 42 ? 31.427 -28.945 19.539 1.00 20.15 34 ILE C C 1
ATOM 5458 O O . ILE C 1 42 ? 32.253 -29.503 20.274 1.00 20.62 34 ILE C O 1
ATOM 5463 N N . MET C 1 43 ? 31.046 -27.681 19.721 1.00 21.98 35 MET C N 1
ATOM 5464 C CA . MET C 1 43 ? 31.680 -26.817 20.711 1.00 18.69 35 MET C CA 1
ATOM 5465 C C . MET C 1 43 ? 30.820 -26.577 21.947 1.00 22.74 35 MET C C 1
ATOM 5466 O O . MET C 1 43 ? 31.155 -25.694 22.751 1.00 25.80 35 MET C O 1
ATOM 5471 N N . MET C 1 44 ? 29.730 -27.330 22.121 1.00 21.14 36 MET C N 1
ATOM 5472 C CA . MET C 1 44 ? 28.782 -27.110 23.209 1.00 25.97 36 MET C CA 1
ATOM 5473 C C . MET C 1 44 ? 28.362 -28.436 23.822 1.00 29.84 36 MET C C 1
ATOM 5474 O O . MET C 1 44 ? 28.479 -29.500 23.210 1.00 33.02 36 MET C O 1
ATOM 5479 N N . THR C 1 45 ? 27.840 -28.344 25.043 1.00 23.93 37 THR C N 1
ATOM 5480 C CA . THR C 1 45 ? 27.093 -29.401 25.705 1.00 21.65 37 THR C CA 1
ATOM 5481 C C . THR C 1 45 ? 25.679 -28.882 25.946 1.00 20.18 37 THR C C 1
ATOM 5482 O O . THR C 1 45 ? 25.439 -27.681 25.783 1.00 19.50 37 THR C O 1
ATOM 5486 N N . PRO C 1 46 ? 24.713 -29.743 26.304 1.00 27.90 38 PRO C N 1
ATOM 5487 C CA . PRO C 1 46 ? 23.335 -29.246 26.493 1.00 27.04 38 PRO C CA 1
ATOM 5488 C C . PRO C 1 46 ? 23.199 -28.127 27.517 1.00 21.38 38 PRO C C 1
ATOM 5489 O O . PRO C 1 46 ? 22.435 -27.179 27.286 1.00 19.40 38 PRO C O 1
ATOM 5493 N N . ASP C 1 47 ? 23.881 -28.222 28.660 1.00 23.65 39 ASP C N 1
ATOM 5494 C CA . ASP C 1 47 ? 23.769 -27.163 29.660 1.00 25.33 39 ASP C CA 1
ATOM 5495 C C . ASP C 1 47 ? 24.261 -25.829 29.099 1.00 29.19 39 ASP C C 1
ATOM 5496 O O . ASP C 1 47 ? 23.635 -24.781 29.310 1.00 30.19 39 ASP C O 1
ATOM 5501 N N . TYR C 1 48 ? 25.357 -25.858 28.343 1.00 23.66 40 TYR C N 1
ATOM 5502 C CA . TYR C 1 48 ? 25.859 -24.650 27.705 1.00 21.89 40 TYR C CA 1
ATOM 5503 C C . TYR C 1 48 ? 24.910 -24.168 26.613 1.00 23.28 40 TYR C C 1
ATOM 5504 O O . TYR C 1 48 ? 24.712 -22.962 26.443 1.00 19.95 40 TYR C O 1
ATOM 5513 N N . MET C 1 49 ? 24.296 -25.102 25.875 1.00 20.03 41 MET C N 1
ATOM 5514 C CA A MET C 1 49 ? 23.377 -24.712 24.807 0.62 19.52 41 MET C CA 1
ATOM 5515 C CA B MET C 1 49 ? 23.373 -24.731 24.810 0.38 19.80 41 MET C CA 1
ATOM 5516 C C . MET C 1 49 ? 22.232 -23.857 25.332 1.00 20.57 41 MET C C 1
ATOM 5517 O O . MET C 1 49 ? 21.865 -22.855 24.704 1.00 17.80 41 MET C O 1
ATOM 5526 N N . ILE C 1 50 ? 21.647 -24.221 26.479 1.00 19.05 42 ILE C N 1
ATOM 5527 C CA . ILE C 1 50 ? 20.505 -23.415 26.931 1.00 19.32 42 ILE C CA 1
ATOM 5528 C C . ILE C 1 50 ? 20.951 -22.034 27.422 1.00 21.94 42 ILE C C 1
ATOM 5529 O O . ILE C 1 50 ? 20.179 -21.069 27.341 1.00 24.08 42 ILE C O 1
ATOM 5534 N N . TYR C 1 51 ? 22.186 -21.900 27.923 1.00 18.96 43 TYR C N 1
ATOM 5535 C CA . TYR C 1 51 ? 22.728 -20.568 28.208 1.00 16.01 43 TYR C CA 1
ATOM 5536 C C . TYR C 1 51 ? 22.811 -19.714 26.942 1.00 18.87 43 TYR C C 1
ATOM 5537 O O . TYR C 1 51 ? 22.486 -18.520 26.956 1.00 15.03 43 TYR C O 1
ATOM 5546 N N . MET C 1 52 ? 23.292 -20.294 25.845 1.00 15.64 44 MET C N 1
ATOM 5547 C CA . MET C 1 52 ? 23.437 -19.521 24.619 1.00 16.61 44 MET C CA 1
ATOM 5548 C C . MET C 1 52 ? 22.082 -19.171 24.020 1.00 16.97 44 MET C C 1
ATOM 5549 O O . MET C 1 52 ? 21.953 -18.134 23.357 1.00 16.87 44 MET C O 1
ATOM 5554 N N . ILE C 1 53 ? 21.070 -20.016 24.244 1.00 15.48 45 ILE C N 1
ATOM 5555 C CA . ILE C 1 53 ? 19.704 -19.696 23.838 1.00 16.73 45 ILE C CA 1
ATOM 5556 C C . ILE C 1 53 ? 19.155 -18.561 24.691 1.00 19.36 45 ILE C C 1
ATOM 5557 O O . ILE C 1 53 ? 18.482 -17.654 24.191 1.00 20.91 45 ILE C O 1
ATOM 5562 N N . LYS C 1 54 ? 19.429 -18.598 25.992 1.00 17.63 46 LYS C N 1
ATOM 5563 C CA . LYS C 1 54 ? 18.778 -17.674 26.917 1.00 16.11 46 LYS C CA 1
ATOM 5564 C C . LYS C 1 54 ? 19.218 -16.232 26.684 1.00 20.12 46 LYS C C 1
ATOM 5565 O O . LYS C 1 54 ? 18.378 -15.326 26.660 1.00 19.20 46 LYS C O 1
ATOM 5571 N N . TYR C 1 55 ? 20.522 -15.993 26.512 1.00 13.22 47 TYR C N 1
ATOM 5572 C CA . TYR C 1 55 ? 21.067 -14.638 26.463 1.00 12.85 47 TYR C CA 1
ATOM 5573 C C . TYR C 1 55 ? 21.690 -14.363 25.101 1.00 12.82 47 TYR C C 1
ATOM 5574 O O . TYR C 1 55 ? 22.465 -15.176 24.586 1.00 18.66 47 TYR C O 1
ATOM 5583 N N . ASP C 1 56 ? 21.356 -13.218 24.521 1.00 15.10 48 ASP C N 1
ATOM 5584 C CA . ASP C 1 56 ? 21.841 -12.844 23.201 1.00 16.79 48 ASP C CA 1
ATOM 5585 C C . ASP C 1 56 ? 22.190 -11.362 23.204 1.00 14.90 48 ASP C C 1
ATOM 5586 O O . ASP C 1 56 ? 21.342 -10.523 23.532 1.00 15.57 48 ASP C O 1
ATOM 5591 N N . SER C 1 57 ? 23.427 -11.035 22.810 1.00 12.63 49 SER C N 1
ATOM 5592 C CA . SER C 1 57 ? 23.882 -9.646 22.857 1.00 14.10 49 SER C CA 1
ATOM 5593 C C . SER C 1 57 ? 23.172 -8.749 21.846 1.00 11.48 49 SER C C 1
ATOM 5594 O O . SER C 1 57 ? 23.146 -7.533 22.044 1.00 20.24 49 SER C O 1
ATOM 5597 N N . VAL C 1 58 ? 22.590 -9.311 20.788 1.00 11.49 50 VAL C N 1
ATOM 5598 C CA . VAL C 1 58 ? 21.872 -8.540 19.776 1.00 10.33 50 VAL C CA 1
ATOM 5599 C C . VAL C 1 58 ? 20.357 -8.609 19.975 1.00 12.32 50 VAL C C 1
ATOM 5600 O O . VAL C 1 58 ? 19.675 -7.581 19.953 1.00 18.65 50 VAL C O 1
ATOM 5604 N N . HIS C 1 59 ? 19.816 -9.813 20.167 1.00 13.16 51 HIS C N 1
ATOM 5605 C CA . HIS C 1 59 ? 18.372 -10.028 20.096 1.00 17.29 51 HIS C CA 1
ATOM 5606 C C . HIS C 1 59 ? 17.700 -10.194 21.470 1.00 23.32 51 HIS C C 1
ATOM 5607 O O . HIS C 1 59 ? 16.509 -10.524 21.537 1.00 19.15 51 HIS C O 1
ATOM 5614 N N . GLY C 1 60 ? 18.405 -9.919 22.558 1.00 18.35 52 GLY C N 1
ATOM 5615 C CA . GLY C 1 60 ? 17.771 -9.903 23.869 1.00 15.56 52 GLY C CA 1
ATOM 5616 C C . GLY C 1 60 ? 17.566 -11.294 24.435 1.00 17.25 52 GLY C C 1
ATOM 5617 O O . GLY C 1 60 ? 17.973 -12.307 23.868 1.00 16.82 52 GLY C O 1
ATOM 5618 N N . LYS C 1 61 ? 16.892 -11.329 25.584 1.00 16.14 53 LYS C N 1
ATOM 5619 C CA . LYS C 1 61 ? 16.759 -12.540 26.383 1.00 15.68 53 LYS C CA 1
ATOM 5620 C C . LYS C 1 61 ? 15.594 -13.407 25.906 1.00 19.98 53 LYS C C 1
ATOM 5621 O O . LYS C 1 61 ? 14.574 -12.904 25.433 1.00 27.93 53 LYS C O 1
ATOM 5627 N N . PHE C 1 62 ? 15.762 -14.727 26.021 1.00 18.72 54 PHE C N 1
ATOM 5628 C CA . PHE C 1 62 ? 14.674 -15.680 25.815 1.00 22.24 54 PHE C CA 1
ATOM 5629 C C . PHE C 1 62 ? 14.136 -16.114 27.172 1.00 24.53 54 PHE C C 1
ATOM 5630 O O . PHE C 1 62 ? 14.890 -16.650 27.990 1.00 26.45 54 PHE C O 1
ATOM 5638 N N . ASN C 1 63 ? 12.835 -15.928 27.391 1.00 29.37 55 ASN C N 1
ATOM 5639 C CA . ASN C 1 63 ? 12.264 -16.050 28.730 1.00 36.25 55 ASN C CA 1
ATOM 5640 C C . ASN C 1 63 ? 11.449 -17.317 28.959 1.00 37.21 55 ASN C C 1
ATOM 5641 O O . ASN C 1 63 ? 10.906 -17.492 30.058 1.00 37.72 55 ASN C O 1
ATOM 5646 N N . GLY C 1 64 ? 11.351 -18.203 27.975 1.00 26.58 56 GLY C N 1
ATOM 5647 C CA . GLY C 1 64 ? 10.682 -19.475 28.166 1.00 29.39 56 GLY C CA 1
ATOM 5648 C C . GLY C 1 64 ? 11.463 -20.382 29.104 1.00 33.91 56 GLY C C 1
ATOM 5649 O O . GLY C 1 64 ? 12.568 -20.074 29.557 1.00 33.28 56 GLY C O 1
ATOM 5650 N N . LYS C 1 65 ? 10.866 -21.534 29.399 1.00 32.11 57 LYS C N 1
ATOM 5651 C CA . LYS C 1 65 ? 11.496 -22.497 30.292 1.00 32.74 57 LYS C CA 1
ATOM 5652 C C . LYS C 1 65 ? 12.593 -23.255 29.552 1.00 31.53 57 LYS C C 1
ATOM 5653 O O . LYS C 1 65 ? 12.401 -23.692 28.413 1.00 32.90 57 LYS C O 1
ATOM 5659 N N . LEU C 1 66 ? 13.746 -23.402 30.200 1.00 31.59 58 LEU C N 1
ATOM 5660 C CA . LEU C 1 66 ? 14.916 -24.028 29.597 1.00 26.23 58 LEU C CA 1
ATOM 5661 C C . LEU C 1 66 ? 15.467 -25.055 30.564 1.00 28.54 58 LEU C C 1
ATOM 5662 O O . LEU C 1 66 ? 15.786 -24.714 31.709 1.00 29.77 58 LEU C O 1
ATOM 5667 N N . GLU C 1 67 ? 15.580 -26.306 30.106 1.00 26.18 59 GLU C N 1
ATOM 5668 C CA . GLU C 1 67 ? 16.137 -27.393 30.904 1.00 26.58 59 GLU C CA 1
ATOM 5669 C C . GLU C 1 67 ? 17.107 -28.183 30.039 1.00 26.55 59 GLU C C 1
ATOM 5670 O O . GLU C 1 67 ? 17.102 -28.067 28.813 1.00 25.50 59 GLU C O 1
ATOM 5676 N N . TYR C 1 68 ? 17.935 -29.005 30.684 1.00 29.60 60 TYR C N 1
ATOM 5677 C CA . TYR C 1 68 ? 18.890 -29.827 29.950 1.00 30.49 60 TYR C CA 1
ATOM 5678 C C . TYR C 1 68 ? 19.020 -31.191 30.610 1.00 32.48 60 TYR C C 1
ATOM 5679 O O . TYR C 1 68 ? 18.754 -31.360 31.805 1.00 30.74 60 TYR C O 1
ATOM 5688 N N . THR C 1 69 ? 19.439 -32.170 29.802 1.00 32.05 61 THR C N 1
ATOM 5689 C CA . THR C 1 69 ? 19.826 -33.494 30.286 1.00 34.71 61 THR C CA 1
ATOM 5690 C C . THR C 1 69 ? 21.192 -33.863 29.716 1.00 30.43 61 THR C C 1
ATOM 5691 O O . THR C 1 69 ? 21.834 -33.044 29.054 1.00 28.98 61 THR C O 1
ATOM 5695 N N . GLU C 1 70 ? 21.637 -35.102 29.942 1.00 33.60 62 GLU C N 1
ATOM 5696 C CA . GLU C 1 70 ? 22.928 -35.533 29.415 1.00 33.32 62 GLU C CA 1
ATOM 5697 C C . GLU C 1 70 ? 22.974 -35.489 27.895 1.00 35.70 62 GLU C C 1
ATOM 5698 O O . GLU C 1 70 ? 24.057 -35.331 27.323 1.00 36.84 62 GLU C O 1
ATOM 5704 N N . ASN C 1 71 ? 21.828 -35.594 27.223 1.00 30.21 63 ASN C N 1
ATOM 5705 C CA . ASN C 1 71 ? 21.870 -35.698 25.771 1.00 29.74 63 ASN C CA 1
ATOM 5706 C C . ASN C 1 71 ? 20.714 -34.966 25.102 1.00 27.54 63 ASN C C 1
ATOM 5707 O O . ASN C 1 71 ? 20.332 -35.315 23.977 1.00 25.49 63 ASN C O 1
ATOM 5712 N N . SER C 1 72 ? 20.170 -33.937 25.755 1.00 29.25 64 SER C N 1
ATOM 5713 C CA . SER C 1 72 ? 19.013 -33.229 25.224 1.00 23.04 64 SER C CA 1
ATOM 5714 C C . SER C 1 72 ? 18.837 -31.905 25.947 1.00 27.72 64 SER C C 1
ATOM 5715 O O . SER C 1 72 ? 19.403 -31.674 27.018 1.00 26.13 64 SER C O 1
ATOM 5718 N N . ILE C 1 73 ? 18.036 -31.038 25.334 1.00 23.87 65 ILE C N 1
ATOM 5719 C CA . ILE C 1 73 ? 17.523 -29.844 25.983 1.00 24.37 65 ILE C CA 1
ATOM 5720 C C . ILE C 1 73 ? 16.006 -29.945 25.955 1.00 31.44 65 ILE C C 1
ATOM 5721 O O . ILE C 1 73 ? 15.426 -30.749 25.219 1.00 24.37 65 ILE C O 1
ATOM 5726 N N . LYS C 1 74 ? 15.365 -29.147 26.805 1.00 26.48 66 LYS C N 1
ATOM 5727 C CA . LYS C 1 74 ? 13.911 -29.047 26.838 1.00 29.58 66 LYS C CA 1
ATOM 5728 C C . LYS C 1 74 ? 13.555 -27.574 26.836 1.00 26.53 66 LYS C C 1
ATOM 5729 O O . LYS C 1 74 ? 14.053 -26.817 27.672 1.00 27.45 66 LYS C O 1
ATOM 5735 N N . VAL C 1 75 ? 12.745 -27.152 25.872 1.00 25.07 67 VAL C N 1
ATOM 5736 C CA . VAL C 1 75 ? 12.351 -25.752 25.770 1.00 22.24 67 VAL C CA 1
ATOM 5737 C C . VAL C 1 75 ? 10.844 -25.694 25.944 1.00 27.28 67 VAL C C 1
ATOM 5738 O O . VAL C 1 75 ? 10.103 -26.318 25.178 1.00 31.13 67 VAL C O 1
ATOM 5742 N N . ASN C 1 76 ? 10.394 -24.971 26.964 1.00 36.53 68 ASN C N 1
ATOM 5743 C CA . ASN C 1 76 ? 8.975 -24.932 27.311 1.00 36.38 68 ASN C CA 1
ATOM 5744 C C . ASN C 1 76 ? 8.404 -26.342 27.392 1.00 36.69 68 ASN C C 1
ATOM 5745 O O . ASN C 1 76 ? 7.286 -26.616 26.946 1.00 33.22 68 ASN C O 1
ATOM 5750 N N . GLY C 1 77 ? 9.198 -27.257 27.951 1.00 37.56 69 GLY C N 1
ATOM 5751 C CA . GLY C 1 77 ? 8.763 -28.608 28.200 1.00 31.62 69 GLY C CA 1
ATOM 5752 C C . GLY C 1 77 ? 8.973 -29.586 27.066 1.00 35.55 69 GLY C C 1
ATOM 5753 O O . GLY C 1 77 ? 8.784 -30.786 27.274 1.00 35.82 69 GLY C O 1
ATOM 5754 N N . ARG C 1 78 ? 9.351 -29.124 25.875 1.00 25.87 70 ARG C N 1
ATOM 5755 C CA . ARG C 1 78 ? 9.516 -30.006 24.728 1.00 32.56 70 ARG C CA 1
ATOM 5756 C C . ARG C 1 78 ? 10.977 -30.436 24.628 1.00 26.59 70 ARG C C 1
ATOM 5757 O O . ARG C 1 78 ? 11.867 -29.588 24.545 1.00 25.45 70 ARG C O 1
ATOM 5765 N N . GLU C 1 79 ? 11.221 -31.749 24.617 1.00 28.52 71 GLU C N 1
ATOM 5766 C CA . GLU C 1 79 ? 12.590 -32.250 24.590 1.00 26.86 71 GLU C CA 1
ATOM 5767 C C . GLU C 1 79 ? 13.151 -32.256 23.170 1.00 27.13 71 GLU C C 1
ATOM 5768 O O . GLU C 1 79 ? 12.478 -32.661 22.221 1.00 26.95 71 GLU C O 1
ATOM 5774 N N . ILE C 1 80 ? 14.401 -31.811 23.042 1.00 28.97 72 ILE C N 1
ATOM 5775 C CA . ILE C 1 80 ? 15.114 -31.702 21.774 1.00 26.53 72 ILE C CA 1
ATOM 5776 C C . ILE C 1 80 ? 16.436 -32.445 21.923 1.00 28.72 72 ILE C C 1
ATOM 5777 O O . ILE C 1 80 ? 17.232 -32.128 22.815 1.00 24.25 72 ILE C O 1
ATOM 5782 N N . HIS C 1 81 ? 16.669 -33.438 21.068 1.00 28.58 73 HIS C N 1
ATOM 5783 C CA . HIS C 1 81 ? 17.900 -34.209 21.177 1.00 25.66 73 HIS C CA 1
ATOM 5784 C C . HIS C 1 81 ? 19.111 -33.374 20.773 1.00 24.52 73 HIS C C 1
ATOM 5785 O O . HIS C 1 81 ? 19.045 -32.540 19.870 1.00 24.82 73 HIS C O 1
ATOM 5792 N N . VAL C 1 82 ? 20.236 -33.636 21.433 1.00 24.66 74 VAL C N 1
ATOM 5793 C CA . VAL C 1 82 ? 21.478 -32.902 21.217 1.00 26.30 74 VAL C CA 1
ATOM 5794 C C . VAL C 1 82 ? 22.570 -33.881 20.798 1.00 19.93 74 VAL C C 1
ATOM 5795 O O . VAL C 1 82 ? 22.859 -34.847 21.515 1.00 25.82 74 VAL C O 1
ATOM 5799 N N . PHE C 1 83 ? 23.188 -33.612 19.659 1.00 24.12 75 PHE C N 1
ATOM 5800 C CA . PHE C 1 83 ? 24.349 -34.330 19.159 1.00 23.96 75 PHE C CA 1
ATOM 5801 C C . PHE C 1 83 ? 25.628 -33.544 19.446 1.00 29.56 75 PHE C C 1
ATOM 5802 O O . PHE C 1 83 ? 25.605 -32.330 19.657 1.00 20.72 75 PHE C O 1
ATOM 5810 N N . CYS C 1 84 ? 26.770 -34.254 19.425 1.00 26.81 76 CYS C N 1
ATOM 5811 C CA . CYS C 1 84 ? 28.084 -33.591 19.464 1.00 32.70 76 CYS C CA 1
ATOM 5812 C C . CYS C 1 84 ? 29.020 -34.419 18.576 1.00 32.65 76 CYS C C 1
ATOM 5813 O O . CYS C 1 84 ? 29.848 -35.208 19.041 1.00 30.57 76 CYS C O 1
ATOM 5816 N N . GLU C 1 85 ? 28.883 -34.232 17.269 1.00 26.34 77 GLU C N 1
ATOM 5817 C CA . GLU C 1 85 ? 29.564 -35.064 16.283 1.00 30.13 77 GLU C CA 1
ATOM 5818 C C . GLU C 1 85 ? 30.135 -34.177 15.182 1.00 29.31 77 GLU C C 1
ATOM 5819 O O . GLU C 1 85 ? 29.415 -33.367 14.595 1.00 30.49 77 GLU C O 1
ATOM 5825 N N . ARG C 1 86 ? 31.428 -34.337 14.901 1.00 28.30 78 ARG C N 1
ATOM 5826 C CA . ARG C 1 86 ? 32.066 -33.487 13.901 1.00 25.61 78 ARG C CA 1
ATOM 5827 C C . ARG C 1 86 ? 31.645 -33.838 12.476 1.00 26.90 78 ARG C C 1
ATOM 5828 O O . ARG C 1 86 ? 31.580 -32.945 11.619 1.00 27.43 78 ARG C O 1
ATOM 5836 N N . GLU C 1 87 ? 31.323 -35.107 12.202 1.00 23.31 79 GLU C N 1
ATOM 5837 C CA A GLU C 1 87 ? 31.096 -35.557 10.829 0.55 26.03 79 GLU C CA 1
ATOM 5838 C CA B GLU C 1 87 ? 31.099 -35.553 10.830 0.45 25.95 79 GLU C CA 1
ATOM 5839 C C . GLU C 1 87 ? 29.616 -35.740 10.559 1.00 27.69 79 GLU C C 1
ATOM 5840 O O . GLU C 1 87 ? 28.976 -36.579 11.217 1.00 28.55 79 GLU C O 1
ATOM 5851 N N . PRO C 1 88 ? 29.045 -35.018 9.585 1.00 24.37 80 PRO C N 1
ATOM 5852 C CA . PRO C 1 88 ? 27.618 -35.201 9.253 1.00 21.23 80 PRO C CA 1
ATOM 5853 C C . PRO C 1 88 ? 27.215 -36.645 8.972 1.00 22.40 80 PRO C C 1
ATOM 5854 O O . PRO C 1 88 ? 26.111 -37.059 9.354 1.00 24.65 80 PRO C O 1
ATOM 5858 N N . GLU C 1 89 ? 28.063 -37.434 8.317 1.00 23.89 81 GLU C N 1
ATOM 5859 C CA . GLU C 1 89 ? 27.563 -38.767 7.988 1.00 26.47 81 GLU C CA 1
ATOM 5860 C C . GLU C 1 89 ? 27.490 -39.688 9.200 1.00 26.78 81 GLU C C 1
ATOM 5861 O O . GLU C 1 89 ? 27.036 -40.831 9.060 1.00 36.88 81 GLU C O 1
ATOM 5867 N N . LYS C 1 90 ? 27.890 -39.214 10.379 1.00 23.01 82 LYS C N 1
ATOM 5868 C CA . LYS C 1 90 ? 27.750 -39.944 11.626 1.00 26.92 82 LYS C CA 1
ATOM 5869 C C . LYS C 1 90 ? 26.577 -39.453 12.470 1.00 32.46 82 LYS C C 1
ATOM 5870 O O . LYS C 1 90 ? 26.421 -39.901 13.609 1.00 38.48 82 LYS C O 1
ATOM 5876 N N . LEU C 1 91 ? 25.731 -38.574 11.926 1.00 29.17 83 LEU C N 1
ATOM 5877 C CA . LEU C 1 91 ? 24.557 -38.066 12.637 1.00 23.37 83 LEU C CA 1
ATOM 5878 C C . LEU C 1 91 ? 23.323 -38.873 12.261 1.00 29.17 83 LEU C C 1
ATOM 5879 O O . LEU C 1 91 ? 22.915 -38.856 11.086 1.00 31.66 83 LEU C O 1
ATOM 5884 N N . PRO C 1 92 ? 22.694 -39.579 13.202 1.00 32.00 84 PRO C N 1
ATOM 5885 C CA . PRO C 1 92 ? 21.460 -40.342 12.914 1.00 23.56 84 PRO C CA 1
ATOM 5886 C C . PRO C 1 92 ? 20.206 -39.478 12.973 1.00 27.65 84 PRO C C 1
ATOM 5887 O O . PRO C 1 92 ? 19.366 -39.586 13.874 1.00 26.73 84 PRO C O 1
ATOM 5891 N N . TRP C 1 93 ? 20.064 -38.585 11.991 1.00 22.57 85 TRP C N 1
ATOM 5892 C CA . TRP C 1 93 ? 18.932 -37.664 11.989 1.00 25.16 85 TRP C CA 1
ATOM 5893 C C . TRP C 1 93 ? 17.606 -38.408 11.894 1.00 23.29 85 TRP C C 1
ATOM 5894 O O . TRP C 1 93 ? 16.617 -38.014 12.523 1.00 27.74 85 TRP C O 1
ATOM 5905 N N . GLY C 1 94 ? 17.554 -39.453 11.068 1.00 26.21 86 GLY C N 1
ATOM 5906 C CA . GLY C 1 94 ? 16.309 -40.162 10.827 1.00 28.40 86 GLY C CA 1
ATOM 5907 C C . GLY C 1 94 ? 15.781 -40.904 12.034 1.00 30.26 86 GLY C C 1
ATOM 5908 O O . GLY C 1 94 ? 14.585 -41.206 12.095 1.00 33.02 86 GLY C O 1
ATOM 5909 N N . GLN C 1 95 ? 16.645 -41.197 12.998 1.00 30.02 87 GLN C N 1
ATOM 5910 C CA . GLN C 1 95 ? 16.196 -41.792 14.243 1.00 35.23 87 GLN C CA 1
ATOM 5911 C C . GLN C 1 95 ? 15.296 -40.849 15.028 1.00 33.44 87 GLN C C 1
ATOM 5912 O O . GLN C 1 95 ? 14.509 -41.311 15.860 1.00 34.80 87 GLN C O 1
ATOM 5918 N N . TYR C 1 96 ? 15.366 -39.541 14.761 1.00 32.64 88 TYR C N 1
ATOM 5919 C CA . TYR C 1 96 ? 14.536 -38.551 15.436 1.00 32.96 88 TYR C CA 1
ATOM 5920 C C . TYR C 1 96 ? 13.481 -37.967 14.501 1.00 33.64 88 TYR C C 1
ATOM 5921 O O . TYR C 1 96 ? 12.889 -36.926 14.803 1.00 30.84 88 TYR C O 1
ATOM 5930 N N . GLY C 1 97 ? 13.220 -38.642 13.382 1.00 32.13 89 GLY C N 1
ATOM 5931 C CA . GLY C 1 97 ? 12.217 -38.195 12.436 1.00 27.67 89 GLY C CA 1
ATOM 5932 C C . GLY C 1 97 ? 12.542 -36.905 11.719 1.00 21.91 89 GLY C C 1
ATOM 5933 O O . GLY C 1 97 ? 11.632 -36.230 11.240 1.00 30.64 89 GLY C O 1
ATOM 5934 N N . VAL C 1 98 ? 13.821 -36.538 11.636 1.00 21.45 90 VAL C N 1
ATOM 5935 C CA . VAL C 1 98 ? 14.214 -35.280 10.999 1.00 21.94 90 VAL C CA 1
ATOM 5936 C C . VAL C 1 98 ? 13.960 -35.377 9.501 1.00 26.73 90 VAL C C 1
ATOM 5937 O O . VAL C 1 98 ? 14.410 -36.323 8.836 1.00 22.81 90 VAL C O 1
ATOM 5941 N N . GLU C 1 99 ? 13.216 -34.416 8.960 1.00 21.59 91 GLU C N 1
ATOM 5942 C CA . GLU C 1 99 ? 12.995 -34.362 7.518 1.00 18.85 91 GLU C CA 1
ATOM 5943 C C . GLU C 1 99 ? 13.970 -33.416 6.817 1.00 20.19 91 GLU C C 1
ATOM 5944 O O . GLU C 1 99 ? 14.571 -33.800 5.808 1.00 22.06 91 GLU C O 1
ATOM 5950 N N . TYR C 1 100 ? 14.157 -32.200 7.339 1.00 16.48 92 TYR C N 1
ATOM 5951 C CA . TYR C 1 100 ? 15.137 -31.245 6.828 1.00 17.63 92 TYR C CA 1
ATOM 5952 C C . TYR C 1 100 ? 16.253 -31.004 7.838 1.00 17.86 92 TYR C C 1
ATOM 5953 O O . TYR C 1 100 ? 15.998 -30.851 9.039 1.00 15.53 92 TYR C O 1
ATOM 5962 N N . VAL C 1 101 ? 17.486 -30.911 7.347 1.00 18.22 93 VAL C N 1
ATOM 5963 C CA . VAL C 1 101 ? 18.607 -30.419 8.138 1.00 15.68 93 VAL C CA 1
ATOM 5964 C C . VAL C 1 101 ? 18.980 -29.022 7.654 1.00 13.99 93 VAL C C 1
ATOM 5965 O O . VAL C 1 101 ? 19.120 -28.780 6.445 1.00 14.54 93 VAL C O 1
ATOM 5969 N N . VAL C 1 102 ? 19.130 -28.103 8.597 1.00 15.57 94 VAL C N 1
ATOM 5970 C CA . VAL C 1 102 ? 19.695 -26.781 8.326 1.00 15.71 94 VAL C CA 1
ATOM 5971 C C . VAL C 1 102 ? 21.200 -26.874 8.531 1.00 18.10 94 VAL C C 1
ATOM 5972 O O . VAL C 1 102 ? 21.667 -27.134 9.646 1.00 18.14 94 VAL C O 1
ATOM 5976 N N . GLU C 1 103 ? 21.961 -26.681 7.459 1.00 15.72 95 GLU C N 1
ATOM 5977 C CA . GLU C 1 103 ? 23.416 -26.836 7.511 1.00 16.73 95 GLU C CA 1
ATOM 5978 C C . GLU C 1 103 ? 24.010 -25.442 7.701 1.00 14.37 95 GLU C C 1
ATOM 5979 O O . GLU C 1 103 ? 24.164 -24.681 6.741 1.00 11.34 95 GLU C O 1
ATOM 5985 N N . SER C 1 104 ? 24.311 -25.099 8.969 1.00 13.18 96 SER C N 1
ATOM 5986 C CA . SER C 1 104 ? 24.699 -23.751 9.365 1.00 14.38 96 SER C CA 1
ATOM 5987 C C . SER C 1 104 ? 26.003 -23.758 10.162 1.00 12.48 96 SER C C 1
ATOM 5988 O O . SER C 1 104 ? 26.228 -22.862 10.978 1.00 13.01 96 SER C O 1
ATOM 5991 N N . THR C 1 105 ? 26.877 -24.744 9.915 1.00 12.74 97 THR C N 1
ATOM 5992 C CA . THR C 1 105 ? 28.201 -24.744 10.546 1.00 14.00 97 THR C CA 1
ATOM 5993 C C . THR C 1 105 ? 29.135 -23.730 9.908 1.00 19.57 97 THR C C 1
ATOM 5994 O O . THR C 1 105 ? 30.097 -23.289 10.548 1.00 15.39 97 THR C O 1
ATOM 5998 N N . GLY C 1 106 ? 28.906 -23.395 8.639 1.00 15.38 98 GLY C N 1
ATOM 5999 C CA . GLY C 1 106 ? 29.834 -22.594 7.883 1.00 17.65 98 GLY C CA 1
ATOM 6000 C C . GLY C 1 106 ? 30.974 -23.365 7.266 1.00 20.01 98 GLY C C 1
ATOM 6001 O O . GLY C 1 106 ? 31.782 -22.762 6.544 1.00 17.91 98 GLY C O 1
ATOM 6002 N N . VAL C 1 107 ? 31.084 -24.669 7.532 1.00 15.90 99 VAL C N 1
ATOM 6003 C CA . VAL C 1 107 ? 32.194 -25.479 7.036 1.00 16.77 99 VAL C CA 1
ATOM 6004 C C . VAL C 1 107 ? 31.750 -26.629 6.136 1.00 22.43 99 VAL C C 1
ATOM 6005 O O . VAL C 1 107 ? 32.596 -27.420 5.705 1.00 27.31 99 VAL C O 1
ATOM 6009 N N . PHE C 1 108 ? 30.457 -26.761 5.835 1.00 16.88 100 PHE C N 1
ATOM 6010 C CA . PHE C 1 108 ? 29.980 -27.770 4.875 1.00 16.17 100 PHE C CA 1
ATOM 6011 C C . PHE C 1 108 ? 29.137 -27.099 3.780 1.00 19.14 100 PHE C C 1
ATOM 6012 O O . PHE C 1 108 ? 27.987 -27.466 3.538 1.00 20.56 100 PHE C O 1
ATOM 6020 N N . THR C 1 109 ? 29.716 -26.100 3.112 1.00 21.55 101 THR C N 1
ATOM 6021 C CA . THR C 1 109 ? 29.013 -25.322 2.084 1.00 17.77 101 THR C CA 1
ATOM 6022 C C . THR C 1 109 ? 29.259 -25.865 0.686 1.00 19.71 101 THR C C 1
ATOM 6023 O O . THR C 1 109 ? 29.411 -25.114 -0.279 1.00 21.02 101 THR C O 1
ATOM 6027 N N . LYS C 1 110 ? 29.333 -27.185 0.568 1.00 18.42 102 LYS C N 1
ATOM 6028 C CA . LYS C 1 110 ? 29.525 -27.872 -0.696 1.00 18.50 102 LYS C CA 1
ATOM 6029 C C . LYS C 1 110 ? 28.526 -29.015 -0.791 1.00 24.19 102 LYS C C 1
ATOM 6030 O O . LYS C 1 110 ? 28.133 -29.594 0.227 1.00 21.56 102 LYS C O 1
ATOM 6036 N N . LEU C 1 111 ? 28.132 -29.349 -2.028 1.00 19.31 103 LEU C N 1
ATOM 6037 C CA . LEU C 1 111 ? 27.188 -30.439 -2.231 1.00 19.32 103 LEU C CA 1
ATOM 6038 C C . LEU C 1 111 ? 27.737 -31.743 -1.673 1.00 24.87 103 LEU C C 1
ATOM 6039 O O . LEU C 1 111 ? 27.035 -32.479 -0.977 1.00 30.38 103 LEU C O 1
ATOM 6044 N N . ASP C 1 112 ? 29.009 -32.027 -1.949 1.00 25.84 104 ASP C N 1
ATOM 6045 C CA A ASP C 1 112 ? 29.550 -33.335 -1.607 0.50 32.03 104 ASP C CA 1
ATOM 6046 C CA B ASP C 1 112 ? 29.581 -33.322 -1.606 0.50 32.09 104 ASP C CA 1
ATOM 6047 C C . ASP C 1 112 ? 29.646 -33.538 -0.098 1.00 30.87 104 ASP C C 1
ATOM 6048 O O . ASP C 1 112 ? 29.577 -34.676 0.370 1.00 26.04 104 ASP C O 1
ATOM 6057 N N . THR C 1 113 ? 29.783 -32.469 0.683 1.00 23.95 105 THR C N 1
ATOM 6058 C CA . THR C 1 113 ? 29.853 -32.647 2.131 1.00 22.46 105 THR C CA 1
ATOM 6059 C C . THR C 1 113 ? 28.510 -32.453 2.820 1.00 18.57 105 THR C C 1
ATOM 6060 O O . THR C 1 113 ? 28.192 -33.191 3.759 1.00 18.97 105 THR C O 1
ATOM 6064 N N . ALA C 1 114 ? 27.699 -31.497 2.375 1.00 18.79 106 ALA C N 1
ATOM 6065 C CA . ALA C 1 114 ? 26.389 -31.325 2.995 1.00 18.30 106 ALA C CA 1
ATOM 6066 C C . ALA C 1 114 ? 25.445 -32.476 2.664 1.00 19.90 106 ALA C C 1
ATOM 6067 O O . ALA C 1 114 ? 24.504 -32.722 3.421 1.00 22.81 106 ALA C O 1
ATOM 6069 N N . SER C 1 115 ? 25.675 -33.200 1.564 1.00 19.81 107 SER C N 1
ATOM 6070 C CA A SER C 1 115 ? 24.796 -34.321 1.269 0.68 20.28 107 SER C CA 1
ATOM 6071 C CA B SER C 1 115 ? 24.841 -34.350 1.232 0.32 20.97 107 SER C CA 1
ATOM 6072 C C . SER C 1 115 ? 24.968 -35.467 2.257 1.00 24.26 107 SER C C 1
ATOM 6073 O O . SER C 1 115 ? 24.088 -36.327 2.331 1.00 25.33 107 SER C O 1
ATOM 6078 N N . LYS C 1 116 ? 26.059 -35.486 3.033 1.00 19.59 108 LYS C N 1
ATOM 6079 C CA . LYS C 1 116 ? 26.296 -36.597 3.946 1.00 22.87 108 LYS C CA 1
ATOM 6080 C C . LYS C 1 116 ? 25.254 -36.673 5.060 1.00 22.43 108 LYS C C 1
ATOM 6081 O O . LYS C 1 116 ? 25.124 -37.727 5.688 1.00 27.96 108 LYS C O 1
ATOM 6087 N N . HIS C 1 117 ? 24.504 -35.593 5.305 1.00 19.35 109 HIS C N 1
ATOM 6088 C CA . HIS C 1 117 ? 23.382 -35.657 6.240 1.00 18.23 109 HIS C CA 1
ATOM 6089 C C . HIS C 1 117 ? 22.329 -36.662 5.797 1.00 19.71 109 HIS C C 1
ATOM 6090 O O . HIS C 1 117 ? 21.564 -37.168 6.628 1.00 21.45 109 HIS C O 1
ATOM 6097 N N . LEU C 1 118 ? 22.240 -36.929 4.496 1.00 18.93 110 LEU C N 1
ATOM 6098 C CA . LEU C 1 118 ? 21.273 -37.909 4.016 1.00 25.90 110 LEU C CA 1
ATOM 6099 C C . LEU C 1 118 ? 21.621 -39.328 4.449 1.00 29.45 110 LEU C C 1
ATOM 6100 O O . LEU C 1 118 ? 20.723 -40.176 4.542 1.00 27.65 110 LEU C O 1
ATOM 6105 N N . LYS C 1 119 ? 22.901 -39.610 4.717 1.00 28.74 111 LYS C N 1
ATOM 6106 C CA . LYS C 1 119 ? 23.278 -40.963 5.118 1.00 29.78 111 LYS C CA 1
ATOM 6107 C C . LYS C 1 119 ? 22.611 -41.371 6.425 1.00 31.17 111 LYS C C 1
ATOM 6108 O O . LYS C 1 119 ? 22.262 -42.547 6.605 1.00 33.40 111 LYS C O 1
ATOM 6114 N N . GLY C 1 120 ? 22.411 -40.423 7.333 1.00 28.78 112 GLY C N 1
ATOM 6115 C CA . GLY C 1 120 ? 21.753 -40.678 8.594 1.00 28.84 112 GLY C CA 1
ATOM 6116 C C . GLY C 1 120 ? 20.244 -40.625 8.577 1.00 32.01 112 GLY C C 1
ATOM 6117 O O . GLY C 1 120 ? 19.616 -40.756 9.636 1.00 28.22 112 GLY C O 1
ATOM 6118 N N . GLY C 1 121 ? 19.628 -40.430 7.412 1.00 22.94 113 GLY C N 1
ATOM 6119 C CA . GLY C 1 121 ? 18.184 -40.490 7.297 1.00 22.74 113 GLY C CA 1
ATOM 6120 C C . GLY C 1 121 ? 17.474 -39.163 7.089 1.00 21.59 113 GLY C C 1
ATOM 6121 O O . GLY C 1 121 ? 16.249 -39.174 6.886 1.00 23.53 113 GLY C O 1
ATOM 6122 N N . ALA C 1 122 ? 18.171 -38.026 7.137 1.00 24.04 114 ALA C N 1
ATOM 6123 C CA . ALA C 1 122 ? 17.521 -36.782 6.738 1.00 18.61 114 ALA C CA 1
ATOM 6124 C C . ALA C 1 122 ? 17.087 -36.894 5.279 1.00 22.44 114 ALA C C 1
ATOM 6125 O O . ALA C 1 122 ? 17.726 -37.579 4.476 1.00 25.97 114 ALA C O 1
ATOM 6127 N N . LYS C 1 123 ? 15.977 -36.236 4.934 1.00 27.49 115 LYS C N 1
ATOM 6128 C CA . LYS C 1 123 ? 15.488 -36.297 3.557 1.00 20.38 115 LYS C CA 1
ATOM 6129 C C . LYS C 1 123 ? 15.978 -35.138 2.692 1.00 21.83 115 LYS C C 1
ATOM 6130 O O . LYS C 1 123 ? 16.196 -35.332 1.490 1.00 22.51 115 LYS C O 1
ATOM 6136 N N . ARG C 1 124 ? 16.149 -33.946 3.262 1.00 18.02 116 ARG C N 1
ATOM 6137 C CA . ARG C 1 124 ? 16.561 -32.767 2.513 1.00 15.68 116 ARG C CA 1
ATOM 6138 C C . ARG C 1 124 ? 17.469 -31.910 3.385 1.00 18.46 116 ARG C C 1
ATOM 6139 O O . ARG C 1 124 ? 17.385 -31.951 4.617 1.00 19.88 116 ARG C O 1
ATOM 6147 N N . VAL C 1 125 ? 18.335 -31.124 2.740 1.00 19.17 117 VAL C N 1
ATOM 6148 C CA . VAL C 1 125 ? 19.294 -30.264 3.433 1.00 14.82 117 VAL C CA 1
ATOM 6149 C C . VAL C 1 125 ? 19.185 -28.848 2.872 1.00 19.59 117 VAL C C 1
ATOM 6150 O O . VAL C 1 125 ? 19.174 -28.663 1.652 1.00 16.60 117 VAL C O 1
ATOM 6154 N N . VAL C 1 126 ? 19.137 -27.853 3.746 1.00 18.49 118 VAL C N 1
ATOM 6155 C CA . VAL C 1 126 ? 19.214 -26.447 3.336 1.00 16.39 118 VAL C CA 1
ATOM 6156 C C . VAL C 1 126 ? 20.504 -25.871 3.892 1.00 15.99 118 VAL C C 1
ATOM 6157 O O . VAL C 1 126 ? 20.642 -25.727 5.114 1.00 14.33 118 VAL C O 1
ATOM 6161 N N . ILE C 1 127 ? 21.456 -25.551 3.001 1.00 12.99 119 ILE C N 1
ATOM 6162 C CA . ILE C 1 127 ? 22.709 -24.899 3.404 1.00 12.21 119 ILE C CA 1
ATOM 6163 C C . ILE C 1 127 ? 22.450 -23.411 3.614 1.00 12.30 119 ILE C C 1
ATOM 6164 O O . ILE C 1 127 ? 21.846 -22.754 2.758 1.00 13.28 119 ILE C O 1
ATOM 6169 N N . SER C 1 128 ? 22.891 -22.867 4.768 1.00 12.16 120 SER C N 1
ATOM 6170 C CA . SER C 1 128 ? 22.674 -21.456 5.106 1.00 15.34 120 SER C CA 1
ATOM 6171 C C . SER C 1 128 ? 23.707 -20.519 4.484 1.00 20.30 120 SER C C 1
ATOM 6172 O O . SER C 1 128 ? 24.102 -19.511 5.091 1.00 15.11 120 SER C O 1
ATOM 6175 N N . ALA C 1 129 ? 24.128 -20.803 3.261 1.00 16.30 121 ALA C N 1
ATOM 6176 C CA . ALA C 1 129 ? 25.113 -19.970 2.575 1.00 12.16 121 ALA C CA 1
ATOM 6177 C C . ALA C 1 129 ? 25.147 -20.330 1.101 1.00 9.52 121 ALA C C 1
ATOM 6178 O O . ALA C 1 129 ? 24.618 -21.375 0.715 1.00 14.83 121 ALA C O 1
ATOM 6180 N N . PRO C 1 130 ? 25.793 -19.526 0.254 1.00 11.89 122 PRO C N 1
ATOM 6181 C CA . PRO C 1 130 ? 26.008 -19.957 -1.132 1.00 12.65 122 PRO C CA 1
ATOM 6182 C C . PRO C 1 130 ? 26.783 -21.263 -1.172 1.00 12.80 122 PRO C C 1
ATOM 6183 O O . PRO C 1 130 ? 27.627 -21.529 -0.316 1.00 17.37 122 PRO C O 1
ATOM 6187 N N . ALA C 1 131 ? 26.483 -22.075 -2.178 1.00 16.43 123 ALA C N 1
ATOM 6188 C CA . ALA C 1 131 ? 27.082 -23.392 -2.343 1.00 14.10 123 ALA C CA 1
ATOM 6189 C C . ALA C 1 131 ? 26.844 -23.833 -3.775 1.00 14.84 123 ALA C C 1
ATOM 6190 O O . ALA C 1 131 ? 26.026 -23.251 -4.494 1.00 18.89 123 ALA C O 1
ATOM 6192 N N . ASP C 1 132 ? 27.540 -24.899 -4.168 1.00 17.69 124 ASP C N 1
ATOM 6193 C CA . ASP C 1 132 ? 27.428 -25.470 -5.511 1.00 18.88 124 ASP C CA 1
ATOM 6194 C C . ASP C 1 132 ? 26.223 -26.422 -5.618 1.00 15.71 124 ASP C C 1
ATOM 6195 O O . ASP C 1 132 ? 26.332 -27.609 -5.942 1.00 19.45 124 ASP C O 1
ATOM 6200 N N . THR C 1 133 ? 25.039 -25.868 -5.322 1.00 18.52 125 THR C N 1
ATOM 6201 C CA . THR C 1 133 ? 23.738 -26.532 -5.311 1.00 18.01 125 THR C CA 1
ATOM 6202 C C . THR C 1 133 ? 22.695 -25.581 -5.886 1.00 19.15 125 THR C C 1
ATOM 6203 O O . THR C 1 133 ? 22.997 -24.393 -6.067 1.00 16.49 125 THR C O 1
ATOM 6207 N N . PRO C 1 134 ? 21.465 -26.036 -6.158 1.00 19.38 126 PRO C N 1
ATOM 6208 C CA . PRO C 1 134 ? 20.381 -25.082 -6.432 1.00 15.57 126 PRO C CA 1
ATOM 6209 C C . PRO C 1 134 ? 20.298 -24.014 -5.349 1.00 17.09 126 PRO C C 1
ATOM 6210 O O . PRO C 1 134 ? 20.426 -24.305 -4.157 1.00 17.59 126 PRO C O 1
ATOM 6214 N N . THR C 1 135 ? 20.102 -22.761 -5.779 1.00 13.77 127 THR C N 1
ATOM 6215 C CA . THR C 1 135 ? 20.108 -21.590 -4.913 1.00 14.89 127 THR C CA 1
ATOM 6216 C C . THR C 1 135 ? 18.749 -20.911 -4.961 1.00 17.72 127 THR C C 1
ATOM 6217 O O . THR C 1 135 ? 18.164 -20.765 -6.040 1.00 17.11 127 THR C O 1
ATOM 6221 N N . PHE C 1 136 ? 18.248 -20.487 -3.796 1.00 16.70 128 PHE C N 1
ATOM 6222 C CA . PHE C 1 136 ? 16.898 -19.941 -3.731 1.00 15.17 128 PHE C CA 1
ATOM 6223 C C . PHE C 1 136 ? 16.841 -18.685 -2.884 1.00 18.11 128 PHE C C 1
ATOM 6224 O O . PHE C 1 136 ? 17.508 -18.583 -1.848 1.00 15.06 128 PHE C O 1
ATOM 6232 N N . VAL C 1 137 ? 16.016 -17.742 -3.341 1.00 13.29 129 VAL C N 1
ATOM 6233 C CA . VAL C 1 137 ? 15.640 -16.548 -2.596 1.00 12.30 129 VAL C CA 1
ATOM 6234 C C . VAL C 1 137 ? 14.115 -16.487 -2.533 1.00 11.84 129 VAL C C 1
ATOM 6235 O O . VAL C 1 137 ? 13.448 -16.456 -3.574 1.00 13.43 129 VAL C O 1
ATOM 6239 N N . MET C 1 138 ? 13.569 -16.486 -1.316 1.00 14.11 130 MET C N 1
ATOM 6240 C CA . MET C 1 138 ? 12.127 -16.390 -1.138 1.00 12.16 130 MET C CA 1
ATOM 6241 C C . MET C 1 138 ? 11.583 -15.117 -1.776 1.00 14.27 130 MET C C 1
ATOM 6242 O O . MET C 1 138 ? 12.157 -14.038 -1.628 1.00 14.08 130 MET C O 1
ATOM 6247 N N . GLY C 1 139 ? 10.472 -15.257 -2.497 1.00 13.83 131 GLY C N 1
ATOM 6248 C CA . GLY C 1 139 ? 9.865 -14.160 -3.214 1.00 17.79 131 GLY C CA 1
ATOM 6249 C C . GLY C 1 139 ? 10.392 -13.962 -4.615 1.00 21.79 131 GLY C C 1
ATOM 6250 O O . GLY C 1 139 ? 9.757 -13.246 -5.408 1.00 20.38 131 GLY C O 1
ATOM 6251 N N . VAL C 1 140 ? 11.522 -14.583 -4.958 1.00 17.41 132 VAL C N 1
ATOM 6252 C CA . VAL C 1 140 ? 12.194 -14.350 -6.228 1.00 18.57 132 VAL C CA 1
ATOM 6253 C C . VAL C 1 140 ? 12.225 -15.616 -7.087 1.00 15.59 132 VAL C C 1
ATOM 6254 O O . VAL C 1 140 ? 11.776 -15.605 -8.238 1.00 19.73 132 VAL C O 1
ATOM 6258 N N . ASN C 1 141 ? 12.696 -16.741 -6.525 1.00 13.83 133 ASN C N 1
ATOM 6259 C CA . ASN C 1 141 ? 12.656 -17.980 -7.303 1.00 12.47 133 ASN C CA 1
ATOM 6260 C C . ASN C 1 141 ? 12.363 -19.240 -6.485 1.00 14.00 133 ASN C C 1
ATOM 6261 O O . ASN C 1 141 ? 12.680 -20.346 -6.950 1.00 15.24 133 ASN C O 1
ATOM 6266 N N . ASN C 1 142 ? 11.730 -19.139 -5.303 1.00 12.16 134 ASN C N 1
ATOM 6267 C CA . ASN C 1 142 ? 11.530 -20.360 -4.527 1.00 17.71 134 ASN C CA 1
ATOM 6268 C C . ASN C 1 142 ? 10.556 -21.340 -5.195 1.00 19.87 134 ASN C C 1
ATOM 6269 O O . ASN C 1 142 ? 10.615 -22.543 -4.916 1.00 16.25 134 ASN C O 1
ATOM 6274 N N . HIS C 1 143 ? 9.693 -20.881 -6.095 1.00 22.28 135 HIS C N 1
ATOM 6275 C CA . HIS C 1 143 ? 8.811 -21.807 -6.806 1.00 19.68 135 HIS C CA 1
ATOM 6276 C C . HIS C 1 143 ? 9.510 -22.566 -7.929 1.00 20.48 135 HIS C C 1
ATOM 6277 O O . HIS C 1 143 ? 8.869 -23.407 -8.584 1.00 19.28 135 HIS C O 1
ATOM 6284 N N . GLU C 1 144 ? 10.801 -22.318 -8.152 1.00 20.02 136 GLU C N 1
ATOM 6285 C CA . GLU C 1 144 ? 11.599 -23.121 -9.074 1.00 22.58 136 GLU C CA 1
ATOM 6286 C C . GLU C 1 144 ? 12.163 -24.390 -8.436 1.00 20.67 136 GLU C C 1
ATOM 6287 O O . GLU C 1 144 ? 12.814 -25.178 -9.137 1.00 20.25 136 GLU C O 1
ATOM 6293 N N . PHE C 1 145 ? 11.967 -24.585 -7.131 1.00 16.50 137 PHE C N 1
ATOM 6294 C CA . PHE C 1 145 ? 12.368 -25.827 -6.483 1.00 18.80 137 PHE C CA 1
ATOM 6295 C C . PHE C 1 145 ? 11.630 -27.013 -7.101 1.00 18.20 137 PHE C C 1
ATOM 6296 O O . PHE C 1 145 ? 10.407 -26.978 -7.277 1.00 16.81 137 PHE C O 1
ATOM 6304 N N . LYS C 1 146 ? 12.390 -28.088 -7.427 1.00 18.43 138 LYS C N 1
ATOM 6305 C CA . LYS C 1 146 ? 11.917 -29.312 -8.056 1.00 19.72 138 LYS C CA 1
ATOM 6306 C C . LYS C 1 146 ? 11.905 -30.454 -7.046 1.00 15.63 138 LYS C C 1
ATOM 6307 O O . LYS C 1 146 ? 12.810 -30.541 -6.213 1.00 19.91 138 LYS C O 1
ATOM 6313 N N . PRO C 1 147 ? 10.897 -31.328 -7.082 1.00 16.21 139 PRO C N 1
ATOM 6314 C CA . PRO C 1 147 ? 10.730 -32.302 -5.982 1.00 23.58 139 PRO C CA 1
ATOM 6315 C C . PRO C 1 147 ? 11.908 -33.248 -5.771 1.00 21.6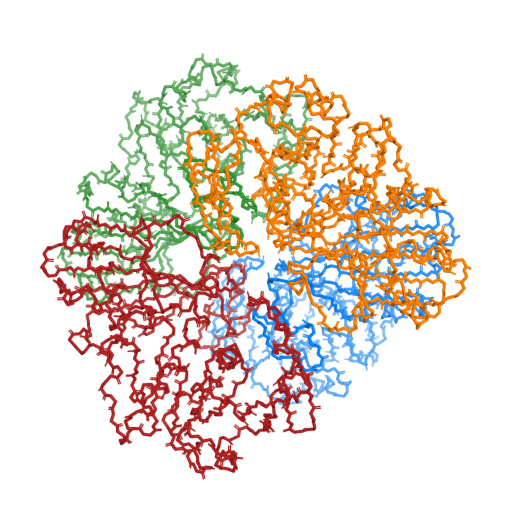1 139 PRO C C 1
ATOM 6316 O O . PRO C 1 147 ? 12.080 -33.739 -4.649 1.00 26.78 139 PRO C O 1
ATOM 6320 N N . GLU C 1 148 ? 12.714 -33.536 -6.809 1.00 18.98 140 GLU C N 1
ATOM 6321 C CA . GLU C 1 148 ? 13.856 -34.436 -6.667 1.00 18.29 140 GLU C CA 1
ATOM 6322 C C . GLU C 1 148 ? 15.075 -33.779 -6.031 1.00 23.26 140 GLU C C 1
ATOM 6323 O O . GLU C 1 148 ? 16.039 -34.487 -5.711 1.00 23.75 140 GLU C O 1
ATOM 6329 N N . MET C 1 149 ? 15.074 -32.459 -5.853 1.00 18.94 141 MET C N 1
ATOM 6330 C CA . MET C 1 149 ? 16.203 -31.800 -5.211 1.00 19.07 141 MET C CA 1
ATOM 6331 C C . MET C 1 149 ? 16.282 -32.207 -3.745 1.00 25.13 141 MET C C 1
ATOM 6332 O O . MET C 1 149 ? 15.269 -32.247 -3.040 1.00 24.43 141 MET C O 1
ATOM 6337 N N . THR C 1 150 ? 17.484 -32.535 -3.290 1.00 25.11 142 THR C N 1
ATOM 6338 C CA . THR C 1 150 ? 17.681 -32.943 -1.909 1.00 20.38 142 THR C CA 1
ATOM 6339 C C . THR C 1 150 ? 18.575 -31.995 -1.130 1.00 18.41 142 THR C C 1
ATOM 6340 O O . THR C 1 150 ? 18.318 -31.769 0.048 1.00 22.34 142 THR C O 1
ATOM 6344 N N . VAL C 1 151 ? 19.584 -31.403 -1.755 1.00 16.88 143 VAL C N 1
ATOM 6345 C CA . VAL C 1 151 ? 20.445 -30.430 -1.095 1.00 17.25 143 VAL C CA 1
ATOM 6346 C C . VAL C 1 151 ? 20.319 -29.115 -1.849 1.00 20.25 143 VAL C C 1
ATOM 6347 O O . VAL C 1 151 ? 20.575 -29.060 -3.060 1.00 18.06 143 VAL C O 1
ATOM 6351 N N . ILE C 1 152 ? 19.908 -28.066 -1.138 1.00 12.51 144 ILE C N 1
ATOM 6352 C CA . ILE C 1 152 ? 19.724 -26.739 -1.709 1.00 15.03 144 ILE C CA 1
ATOM 6353 C C . ILE C 1 152 ? 20.354 -25.716 -0.764 1.00 19.84 144 ILE C C 1
ATOM 6354 O O . ILE C 1 152 ? 20.819 -26.056 0.323 1.00 17.59 144 ILE C O 1
ATOM 6359 N N . ASN C 1 153 ? 20.386 -24.451 -1.195 1.00 11.14 145 ASN C N 1
ATOM 6360 C CA . ASN C 1 153 ? 20.905 -23.376 -0.335 1.00 11.25 145 ASN C CA 1
ATOM 6361 C C . ASN C 1 153 ? 19.994 -22.160 -0.423 1.00 12.00 145 ASN C C 1
ATOM 6362 O O . ASN C 1 153 ? 19.205 -22.016 -1.364 1.00 14.64 145 ASN C O 1
ATOM 6367 N N . ASN C 1 154 ? 20.083 -21.296 0.601 1.00 12.09 146 ASN C N 1
ATOM 6368 C CA . ASN C 1 154 ? 19.259 -20.102 0.724 1.00 13.86 146 ASN C CA 1
ATOM 6369 C C . ASN C 1 154 ? 20.052 -18.840 0.387 1.00 11.09 146 ASN C C 1
ATOM 6370 O O . ASN C 1 154 ? 19.684 -17.753 0.823 1.00 14.74 146 ASN C O 1
ATOM 6375 N N . ALA C 1 155 ? 21.136 -18.983 -0.389 1.00 9.52 147 ALA C N 1
ATOM 6376 C CA . ALA C 1 155 ? 22.013 -17.897 -0.818 1.00 13.86 147 ALA C CA 1
ATOM 6377 C C . ALA C 1 155 ? 22.629 -17.220 0.404 1.00 20.36 147 ALA C C 1
ATOM 6378 O O . ALA C 1 155 ? 22.721 -17.841 1.467 1.00 13.22 147 ALA C O 1
ATOM 6380 N N . SER C 1 156 ? 23.071 -15.974 0.260 1.00 15.59 148 SER C N 1
ATOM 6381 C CA . SER C 1 156 ? 23.621 -15.177 1.354 1.00 12.01 148 SER C CA 1
ATOM 6382 C C . SER C 1 156 ? 22.595 -14.178 1.866 1.00 9.38 148 SER C C 1
ATOM 6383 O O . SER C 1 156 ? 21.563 -13.932 1.244 1.00 14.46 148 SER C O 1
ATOM 6386 N N . CYS C 1 157 ? 22.900 -13.574 3.029 1.00 11.49 149 CYS C N 1
ATOM 6387 C CA . CYS C 1 157 ? 22.061 -12.487 3.514 1.00 14.12 149 CYS C CA 1
ATOM 6388 C C . CYS C 1 157 ? 21.996 -11.351 2.495 1.00 9.71 149 CYS C C 1
ATOM 6389 O O . CYS C 1 157 ? 20.921 -10.813 2.221 1.00 10.49 149 CYS C O 1
ATOM 6392 N N . THR C 1 158 ? 23.129 -11.026 1.865 1.00 11.51 150 THR C N 1
ATOM 6393 C CA . THR C 1 158 ? 23.169 -9.908 0.924 1.00 14.03 150 THR C CA 1
ATOM 6394 C C . THR C 1 158 ? 22.349 -10.205 -0.327 1.00 14.29 150 THR C C 1
ATOM 6395 O O . THR C 1 158 ? 21.643 -9.323 -0.830 1.00 13.87 150 THR C O 1
ATOM 6399 N N . THR C 1 159 ? 22.419 -11.438 -0.836 1.00 9.12 151 THR C N 1
ATOM 6400 C CA . THR C 1 159 ? 21.583 -11.798 -1.992 1.00 12.25 151 THR C CA 1
ATOM 6401 C C . THR C 1 159 ? 20.096 -11.697 -1.642 1.00 13.84 151 THR C C 1
ATOM 6402 O O . THR C 1 159 ? 19.284 -11.257 -2.462 1.00 15.08 151 THR C O 1
ATOM 6406 N N . ASN C 1 160 ? 19.717 -12.095 -0.424 1.00 12.11 152 ASN C N 1
ATOM 6407 C CA . ASN C 1 160 ? 18.319 -11.960 -0.026 1.00 10.95 152 ASN C CA 1
ATOM 6408 C C . ASN C 1 160 ? 17.875 -10.501 0.080 1.00 9.04 152 ASN C C 1
ATOM 6409 O O . ASN C 1 160 ? 16.683 -10.222 -0.060 1.00 11.44 152 ASN C O 1
ATOM 6414 N N . CYS C 1 161 ? 18.785 -9.558 0.310 1.00 11.98 153 CYS C N 1
ATOM 6415 C CA . CYS C 1 161 ? 18.368 -8.156 0.315 1.00 11.04 153 CYS C CA 1
ATOM 6416 C C . CYS C 1 161 ? 18.348 -7.588 -1.100 1.00 14.71 153 CYS C C 1
ATOM 6417 O O . CYS C 1 161 ? 17.374 -6.950 -1.512 1.00 17.02 153 CYS C O 1
ATOM 6420 N N . LEU C 1 162 ? 19.372 -7.892 -1.887 1.00 14.65 154 LEU C N 1
ATOM 6421 C CA . LEU C 1 162 ? 19.480 -7.311 -3.221 1.00 13.00 154 LEU C CA 1
ATOM 6422 C C . LEU C 1 162 ? 18.446 -7.881 -4.190 1.00 16.12 154 LEU C C 1
ATOM 6423 O O . LEU C 1 162 ? 17.874 -7.131 -4.992 1.00 18.53 154 LEU C O 1
ATOM 6428 N N . ALA C 1 163 ? 18.205 -9.197 -4.154 1.00 12.71 155 ALA C N 1
ATOM 6429 C CA . ALA C 1 163 ? 17.408 -9.821 -5.212 1.00 12.42 155 ALA C CA 1
ATOM 6430 C C . ALA C 1 163 ? 15.966 -9.322 -5.254 1.00 16.86 155 ALA C C 1
ATOM 6431 O O . ALA C 1 163 ? 15.454 -9.095 -6.369 1.00 16.41 155 ALA C O 1
ATOM 6433 N N . PRO C 1 164 ? 15.263 -9.128 -4.130 1.00 15.94 156 PRO C N 1
ATOM 6434 C CA . PRO C 1 164 ? 13.921 -8.520 -4.216 1.00 15.61 156 PRO C CA 1
ATOM 6435 C C . PRO C 1 164 ? 13.928 -7.121 -4.802 1.00 13.84 156 PRO C C 1
ATOM 6436 O O . PRO C 1 164 ? 13.021 -6.766 -5.570 1.00 15.06 156 PRO C O 1
ATOM 6440 N N . ILE C 1 165 ? 14.932 -6.316 -4.444 1.00 15.08 157 ILE C N 1
ATOM 6441 C CA . ILE C 1 165 ? 15.057 -4.958 -4.965 1.00 15.93 157 ILE C CA 1
ATOM 6442 C C . ILE C 1 165 ? 15.273 -5.000 -6.467 1.00 16.85 157 ILE C C 1
ATOM 6443 O O . ILE C 1 165 ? 14.651 -4.243 -7.225 1.00 14.32 157 ILE C O 1
ATOM 6448 N N . ALA C 1 166 ? 16.189 -5.866 -6.909 1.00 14.35 158 ALA C N 1
ATOM 6449 C CA . ALA C 1 166 ? 16.496 -5.968 -8.331 1.00 18.83 158 ALA C CA 1
ATOM 6450 C C . ALA C 1 166 ? 15.297 -6.477 -9.115 1.00 20.39 158 ALA C C 1
ATOM 6451 O O . ALA C 1 166 ? 15.042 -6.017 -10.233 1.00 17.65 158 ALA C O 1
ATOM 6453 N N . ALA C 1 167 ? 14.551 -7.432 -8.544 1.00 17.01 159 ALA C N 1
ATOM 6454 C CA . ALA C 1 167 ? 13.350 -7.942 -9.208 1.00 19.29 159 ALA C CA 1
ATOM 6455 C C . ALA C 1 167 ? 12.328 -6.836 -9.447 1.00 16.98 159 ALA C C 1
ATOM 6456 O O . ALA C 1 167 ? 11.738 -6.754 -10.534 1.00 19.00 159 ALA C O 1
ATOM 6458 N N . VAL C 1 168 ? 12.096 -5.972 -8.448 1.00 13.77 160 VAL C N 1
ATOM 6459 C CA . VAL C 1 168 ? 11.131 -4.887 -8.644 1.00 15.26 160 VAL C CA 1
ATOM 6460 C C . VAL C 1 168 ? 11.614 -3.927 -9.728 1.00 15.70 160 VAL C C 1
ATOM 6461 O O . VAL C 1 168 ? 10.843 -3.516 -10.603 1.00 16.91 160 VAL C O 1
ATOM 6465 N N . LEU C 1 169 ? 12.893 -3.539 -9.676 1.00 18.63 161 LEU C N 1
ATOM 6466 C CA . LEU C 1 169 ? 13.412 -2.599 -10.670 1.00 18.88 161 LEU C CA 1
ATOM 6467 C C . LEU C 1 169 ? 13.418 -3.215 -12.057 1.00 17.04 161 LEU C C 1
ATOM 6468 O O . LEU C 1 169 ? 13.151 -2.527 -13.057 1.00 20.18 161 LEU C O 1
ATOM 6473 N N . HIS C 1 170 ? 13.777 -4.494 -12.143 1.00 15.67 162 HIS C N 1
ATOM 6474 C CA . HIS C 1 170 ? 13.900 -5.134 -13.452 1.00 16.96 162 HIS C CA 1
ATOM 6475 C C . HIS C 1 170 ? 12.534 -5.363 -14.086 1.00 20.76 162 HIS C C 1
ATOM 6476 O O . HIS C 1 170 ? 12.345 -5.124 -15.288 1.00 22.00 162 HIS C O 1
ATOM 6483 N N . GLU C 1 171 ? 11.562 -5.829 -13.299 1.00 15.25 163 GLU C N 1
ATOM 6484 C CA . GLU C 1 171 ? 10.228 -6.056 -13.849 1.00 19.40 163 GLU C CA 1
ATOM 6485 C C . GLU C 1 171 ? 9.544 -4.747 -14.237 1.00 23.62 163 GLU C C 1
ATOM 6486 O O . GLU C 1 171 ? 8.825 -4.693 -15.241 1.00 23.53 163 GLU C O 1
ATOM 6492 N N . ASN C 1 172 ? 9.765 -3.677 -13.471 1.00 16.36 164 ASN C N 1
ATOM 6493 C CA . ASN C 1 172 ? 9.054 -2.427 -13.741 1.00 22.84 164 ASN C CA 1
ATOM 6494 C C . ASN C 1 172 ? 9.745 -1.580 -14.799 1.00 17.63 164 ASN C C 1
ATOM 6495 O O . ASN C 1 172 ? 9.079 -1.019 -15.674 1.00 18.46 164 ASN C O 1
ATOM 6500 N N . PHE C 1 173 ? 11.062 -1.471 -14.736 1.00 20.75 165 PHE C N 1
ATOM 6501 C CA . PHE C 1 173 ? 11.804 -0.533 -15.570 1.00 21.33 165 PHE C CA 1
ATOM 6502 C C . PHE C 1 173 ? 12.876 -1.192 -16.424 1.00 26.54 165 PHE C C 1
ATOM 6503 O O . PHE C 1 173 ? 13.215 -0.655 -17.486 1.00 24.19 165 PHE C O 1
ATOM 6511 N N . GLY C 1 174 ? 13.400 -2.341 -16.000 1.00 23.17 166 GLY C N 1
ATOM 6512 C CA . GLY C 1 174 ? 14.484 -3.012 -16.695 1.00 25.87 166 GLY C CA 1
ATOM 6513 C C . GLY C 1 174 ? 15.840 -2.519 -16.239 1.00 24.75 166 GLY C C 1
ATOM 6514 O O . GLY C 1 174 ? 16.116 -1.318 -16.297 1.00 19.94 166 GLY C O 1
ATOM 6515 N N . ILE C 1 175 ? 16.687 -3.424 -15.759 1.00 16.05 167 ILE C N 1
ATOM 6516 C CA . ILE C 1 175 ? 18.049 -3.080 -15.373 1.00 15.78 167 ILE C CA 1
ATOM 6517 C C . ILE C 1 175 ? 18.962 -3.387 -16.550 1.00 21.02 167 ILE C C 1
ATOM 6518 O O . ILE C 1 175 ? 19.046 -4.538 -16.986 1.00 21.98 167 ILE C O 1
ATOM 6523 N N . VAL C 1 176 ? 19.635 -2.356 -17.074 1.00 16.79 168 VAL C N 1
ATOM 6524 C CA . VAL C 1 176 ? 20.619 -2.560 -18.137 1.00 17.30 168 VAL C CA 1
ATOM 6525 C C . VAL C 1 176 ? 21.926 -3.099 -17.561 1.00 20.38 168 VAL C C 1
ATOM 6526 O O . VAL C 1 176 ? 22.538 -4.019 -18.124 1.00 22.34 168 VAL C O 1
ATOM 6530 N N . GLU C 1 177 ? 22.373 -2.529 -16.444 1.00 17.01 169 GLU C N 1
ATOM 6531 C CA . GLU C 1 177 ? 23.607 -2.910 -15.761 1.00 19.79 169 GLU C CA 1
ATOM 6532 C C . GLU C 1 177 ? 23.593 -2.288 -14.372 1.00 17.99 169 GLU C C 1
ATOM 6533 O O . GLU C 1 177 ? 22.991 -1.229 -14.171 1.00 18.90 169 GLU C O 1
ATOM 6539 N N . GLY C 1 178 ? 24.249 -2.942 -13.415 1.00 18.29 170 GLY C N 1
ATOM 6540 C CA . GLY C 1 178 ? 24.272 -2.423 -12.055 1.00 18.63 170 GLY C CA 1
ATOM 6541 C C . GLY C 1 178 ? 25.542 -2.789 -11.316 1.00 21.08 170 GLY C C 1
ATOM 6542 O O . GLY C 1 178 ? 26.207 -3.777 -11.636 1.00 16.96 170 GLY C O 1
ATOM 6543 N N . LEU C 1 179 ? 25.898 -1.957 -10.335 1.00 17.88 171 LEU C N 1
ATOM 6544 C CA . LEU C 1 179 ? 27.055 -2.187 -9.477 1.00 16.57 171 LEU C CA 1
ATOM 6545 C C . LEU C 1 179 ? 26.610 -1.939 -8.047 1.00 12.32 171 LEU C C 1
ATOM 6546 O O . LEU C 1 179 ? 25.943 -0.938 -7.770 1.00 18.49 171 LEU C O 1
ATOM 6551 N N . MET C 1 180 ? 26.959 -2.852 -7.152 1.00 15.24 172 MET C N 1
ATOM 6552 C CA . MET C 1 180 ? 26.393 -2.871 -5.811 1.00 14.45 172 MET C CA 1
ATOM 6553 C C . MET C 1 180 ? 27.507 -2.800 -4.778 1.00 17.06 172 MET C C 1
ATOM 6554 O O . MET C 1 180 ? 28.561 -3.412 -4.955 1.00 15.38 172 MET C O 1
ATOM 6559 N N . THR C 1 181 ? 27.284 -2.028 -3.710 1.00 14.80 173 THR C N 1
ATOM 6560 C CA . THR C 1 181 ? 28.112 -2.077 -2.511 1.00 15.61 173 THR C CA 1
ATOM 6561 C C . THR C 1 181 ? 27.215 -2.445 -1.343 1.00 18.06 173 THR C C 1
ATOM 6562 O O . THR C 1 181 ? 26.090 -1.946 -1.256 1.00 16.67 173 THR C O 1
ATOM 6566 N N . THR C 1 182 ? 27.687 -3.316 -0.446 1.00 19.10 174 THR C N 1
ATOM 6567 C CA . THR C 1 182 ? 27.005 -3.490 0.835 1.00 20.14 174 THR C CA 1
ATOM 6568 C C . THR C 1 182 ? 27.924 -3.054 1.967 1.00 17.36 174 THR C C 1
ATOM 6569 O O . THR C 1 182 ? 29.083 -3.466 2.031 1.00 16.77 174 THR C O 1
ATOM 6573 N N . VAL C 1 183 ? 27.413 -2.173 2.818 1.00 13.87 175 VAL C N 1
ATOM 6574 C CA . VAL C 1 183 ? 28.075 -1.802 4.063 1.00 10.48 175 VAL C CA 1
ATOM 6575 C C . VAL C 1 183 ? 27.511 -2.758 5.112 1.00 15.24 175 VAL C C 1
ATOM 6576 O O . VAL C 1 183 ? 26.322 -2.681 5.432 1.00 13.50 175 VAL C O 1
ATOM 6580 N N . HIS C 1 184 ? 28.353 -3.680 5.620 1.00 12.79 176 HIS C N 1
ATOM 6581 C CA . HIS C 1 184 ? 27.914 -4.913 6.281 1.00 9.21 176 HIS C CA 1
ATOM 6582 C C . HIS C 1 184 ? 28.413 -4.987 7.729 1.00 11.44 176 HIS C C 1
ATOM 6583 O O . HIS C 1 184 ? 29.558 -4.636 8.016 1.00 13.68 176 HIS C O 1
ATOM 6590 N N . ALA C 1 185 ? 27.544 -5.428 8.639 1.00 11.65 177 ALA C N 1
ATOM 6591 C CA . ALA C 1 185 ? 27.925 -5.619 10.034 1.00 10.90 177 ALA C CA 1
ATOM 6592 C C . ALA C 1 185 ? 29.002 -6.706 10.173 1.00 13.70 177 ALA C C 1
ATOM 6593 O O . ALA C 1 185 ? 29.170 -7.576 9.312 1.00 11.71 177 ALA C O 1
ATOM 6595 N N . LEU C 1 186 ? 29.715 -6.661 11.303 1.00 13.01 178 LEU C N 1
ATOM 6596 C CA . LEU C 1 186 ? 30.691 -7.689 11.657 1.00 14.91 178 LEU C CA 1
ATOM 6597 C C . LEU C 1 186 ? 30.051 -9.078 11.721 1.00 12.05 178 LEU C C 1
ATOM 6598 O O . LEU C 1 186 ? 28.895 -9.238 12.122 1.00 14.41 178 LEU C O 1
ATOM 6603 N N . THR C 1 187 ? 30.817 -10.105 11.354 1.00 10.84 179 THR C N 1
ATOM 6604 C CA . THR C 1 187 ? 30.379 -11.488 11.577 1.00 14.90 179 THR C CA 1
ATOM 6605 C C . THR C 1 187 ? 31.491 -12.307 12.226 1.00 11.51 179 THR C C 1
ATOM 6606 O O . THR C 1 187 ? 32.624 -11.846 12.384 1.00 14.32 179 THR C O 1
ATOM 6610 N N . ALA C 1 188 ? 31.136 -13.554 12.572 1.00 11.52 180 ALA C N 1
ATOM 6611 C CA . ALA C 1 188 ? 32.006 -14.483 13.286 1.00 8.89 180 ALA C CA 1
ATOM 6612 C C . ALA C 1 188 ? 33.304 -14.805 12.556 1.00 12.52 180 ALA C C 1
ATOM 6613 O O . ALA C 1 188 ? 34.252 -15.262 13.198 1.00 19.99 180 ALA C O 1
ATOM 6615 N N . THR C 1 189 ? 33.377 -14.611 11.242 1.00 14.70 181 THR C N 1
ATOM 6616 C CA . THR C 1 189 ? 34.646 -14.896 10.582 1.00 23.98 181 THR C CA 1
ATOM 6617 C C . THR C 1 189 ? 35.682 -13.790 10.757 1.00 20.80 181 THR C C 1
ATOM 6618 O O . THR C 1 189 ? 36.819 -13.953 10.299 1.00 25.17 181 THR C O 1
ATOM 6622 N N . GLN C 1 190 ? 35.339 -12.697 11.370 1.00 11.02 182 GLN C N 1
ATOM 6623 C CA . GLN C 1 190 ? 36.317 -11.631 11.571 1.00 10.48 182 GLN C CA 1
ATOM 6624 C C . GLN C 1 190 ? 36.877 -11.688 12.984 1.00 14.40 182 GLN C C 1
ATOM 6625 O O . GLN C 1 190 ? 36.159 -12.062 13.921 1.00 17.94 182 GLN C O 1
ATOM 6631 N N . PRO C 1 191 ? 38.156 -11.322 13.179 1.00 14.56 183 PRO C N 1
ATOM 6632 C CA . PRO C 1 191 ? 38.748 -11.417 14.522 1.00 15.07 183 PRO C CA 1
ATOM 6633 C C . PRO C 1 191 ? 38.695 -10.115 15.294 1.00 17.10 183 PRO C C 1
ATOM 6634 O O . PRO C 1 191 ? 38.515 -9.034 14.722 1.00 14.67 183 PRO C O 1
ATOM 6638 N N . THR C 1 192 ? 38.877 -10.199 16.604 1.00 14.78 184 THR C N 1
ATOM 6639 C CA A THR C 1 192 ? 38.856 -8.982 17.404 0.54 13.23 184 THR C CA 1
ATOM 6640 C CA B THR C 1 192 ? 38.864 -9.009 17.438 0.46 13.61 184 THR C CA 1
ATOM 6641 C C . THR C 1 192 ? 40.160 -8.201 17.323 1.00 16.98 184 THR C C 1
ATOM 6642 O O . THR C 1 192 ? 40.147 -6.987 17.526 1.00 16.70 184 THR C O 1
ATOM 6649 N N . VAL C 1 193 ? 41.281 -8.853 17.007 1.00 14.78 185 VAL C N 1
ATOM 6650 C CA . VAL C 1 193 ? 42.571 -8.180 16.853 1.00 15.10 185 VAL C CA 1
ATOM 6651 C C . VAL C 1 193 ? 43.129 -8.558 15.487 1.00 13.34 185 VAL C C 1
ATOM 6652 O O . VAL C 1 193 ? 42.640 -9.483 14.842 1.00 16.56 185 VAL C O 1
ATOM 6656 N N . ASP C 1 194 ? 44.194 -7.854 15.059 1.00 10.99 186 ASP C N 1
ATOM 6657 C CA . ASP C 1 194 ? 44.869 -8.230 13.813 1.00 10.95 186 ASP C CA 1
ATOM 6658 C C . ASP C 1 194 ? 45.331 -9.685 13.918 1.00 14.38 186 ASP C C 1
ATOM 6659 O O . ASP C 1 194 ? 46.228 -10.005 14.713 1.00 13.78 186 ASP C O 1
ATOM 6664 N N . ALA C 1 195 ? 44.768 -10.572 13.103 1.00 12.69 187 ALA C N 1
ATOM 6665 C CA . ALA C 1 195 ? 45.006 -12.002 13.290 1.00 10.70 187 ALA C CA 1
ATOM 6666 C C . ALA C 1 195 ? 45.201 -12.671 11.930 1.00 16.23 187 ALA C C 1
ATOM 6667 O O . ALA C 1 195 ? 44.967 -12.019 10.899 1.00 13.68 187 ALA C O 1
ATOM 6669 N N . PRO C 1 196 ? 45.606 -13.951 11.860 1.00 13.28 188 PRO C N 1
ATOM 6670 C CA . PRO C 1 196 ? 45.883 -14.536 10.539 1.00 11.81 188 PRO C CA 1
ATOM 6671 C C . PRO C 1 196 ? 44.619 -14.822 9.755 1.00 12.68 188 PRO C C 1
ATOM 6672 O O . PRO C 1 196 ? 43.611 -15.286 10.291 1.00 14.59 188 PRO C O 1
ATOM 6676 N N . SER C 1 197 ? 44.708 -14.588 8.447 1.00 11.59 189 SER C N 1
ATOM 6677 C CA . SER C 1 197 ? 43.604 -14.873 7.542 1.00 11.53 189 SER C CA 1
ATOM 6678 C C . SER C 1 197 ? 44.227 -15.097 6.166 1.00 17.69 189 SER C C 1
ATOM 6679 O O . SER C 1 197 ? 44.206 -14.208 5.306 1.00 16.33 189 SER C O 1
ATOM 6682 N N . LYS C 1 198 ? 44.824 -16.285 5.970 1.00 22.48 190 LYS C N 1
ATOM 6683 C CA . LYS C 1 198 ? 45.732 -16.487 4.841 1.00 23.11 190 LYS C CA 1
ATOM 6684 C C . LYS C 1 198 ? 45.026 -16.333 3.498 1.00 21.38 190 LYS C C 1
ATOM 6685 O O . LYS C 1 198 ? 45.654 -15.909 2.523 1.00 22.60 190 LYS C O 1
ATOM 6687 N N . LYS C 1 199 ? 43.739 -16.658 3.422 1.00 24.09 191 LYS C N 1
ATOM 6688 C CA . LYS C 1 199 ? 42.993 -16.546 2.174 1.00 28.21 191 LYS C CA 1
ATOM 6689 C C . LYS C 1 199 ? 42.316 -15.190 1.991 1.00 25.55 191 LYS C C 1
ATOM 6690 O O . LYS C 1 199 ? 41.720 -14.956 0.936 1.00 23.68 191 LYS C O 1
ATOM 6692 N N . ASP C 1 200 ? 42.398 -14.292 2.976 1.00 17.74 192 ASP C N 1
ATOM 6693 C CA . ASP C 1 200 ? 41.772 -12.976 2.902 1.00 20.30 192 ASP C CA 1
ATOM 6694 C C . ASP C 1 200 ? 42.495 -12.036 3.867 1.00 15.74 192 ASP C C 1
ATOM 6695 O O . ASP C 1 200 ? 42.056 -11.874 5.007 1.00 17.07 192 ASP C O 1
ATOM 6700 N N . TRP C 1 201 ? 43.608 -11.437 3.420 1.00 14.38 193 TRP C N 1
ATOM 6701 C CA . TRP C 1 201 ? 44.458 -10.653 4.324 1.00 13.10 193 TRP C CA 1
ATOM 6702 C C . TRP C 1 201 ? 43.694 -9.502 4.974 1.00 15.14 193 TRP C C 1
ATOM 6703 O O . TRP C 1 201 ? 43.851 -9.254 6.175 1.00 15.90 193 TRP C O 1
ATOM 6714 N N . ARG C 1 202 ? 42.857 -8.781 4.213 1.00 13.49 194 ARG C N 1
ATOM 6715 C CA . ARG C 1 202 ? 42.139 -7.667 4.841 1.00 18.24 194 ARG C CA 1
ATOM 6716 C C . ARG C 1 202 ? 41.205 -8.180 5.932 1.00 17.86 194 ARG C C 1
ATOM 6717 O O . ARG C 1 202 ? 41.038 -7.531 6.979 1.00 13.07 194 ARG C O 1
ATOM 6725 N N . GLY C 1 203 ? 40.598 -9.349 5.706 1.00 16.84 195 GLY C N 1
ATOM 6726 C CA . GLY C 1 203 ? 39.665 -9.974 6.643 1.00 16.15 195 GLY C CA 1
ATOM 6727 C C . GLY C 1 203 ? 40.280 -10.450 7.945 1.00 16.25 195 GLY C C 1
ATOM 6728 O O . GLY C 1 203 ? 39.538 -10.778 8.879 1.00 12.11 195 GLY C O 1
ATOM 6729 N N . GLY C 1 204 ? 41.603 -10.489 8.034 1.00 14.86 196 GLY C N 1
ATOM 6730 C CA . GLY C 1 204 ? 42.235 -10.743 9.312 1.00 16.48 196 GLY C CA 1
ATOM 6731 C C . GLY C 1 204 ? 42.438 -9.515 10.186 1.00 15.14 196 GLY C C 1
ATOM 6732 O O . GLY C 1 204 ? 42.792 -9.662 11.361 1.00 11.57 196 GLY C O 1
ATOM 6733 N N . ARG C 1 205 ? 42.225 -8.311 9.654 1.00 12.74 197 ARG C N 1
ATOM 6734 C CA . ARG C 1 205 ? 42.516 -7.111 10.435 1.00 11.46 197 ARG C CA 1
ATOM 6735 C C . ARG C 1 205 ? 41.412 -6.867 11.465 1.00 9.20 197 ARG C C 1
ATOM 6736 O O . ARG C 1 205 ? 40.272 -7.313 11.297 1.00 13.69 197 ARG C O 1
ATOM 6744 N N . ALA C 1 206 ? 41.777 -6.211 12.573 1.00 16.27 198 ALA C N 1
ATOM 6745 C CA . ALA C 1 206 ? 40.865 -6.052 13.710 1.00 13.47 198 ALA C CA 1
ATOM 6746 C C . ALA C 1 206 ? 39.485 -5.534 13.291 1.00 12.89 198 ALA C C 1
ATOM 6747 O O . ALA C 1 206 ? 39.365 -4.450 12.722 1.00 10.48 198 ALA C O 1
ATOM 6749 N N . ALA C 1 207 ? 38.441 -6.307 13.618 1.00 12.80 199 ALA C N 1
ATOM 6750 C CA . ALA C 1 207 ? 37.114 -6.038 13.066 1.00 16.83 199 ALA C CA 1
ATOM 6751 C C . ALA C 1 207 ? 36.530 -4.745 13.613 1.00 12.79 199 ALA C C 1
ATOM 6752 O O . ALA C 1 207 ? 35.874 -3.994 12.881 1.00 15.24 199 ALA C O 1
ATOM 6754 N N . GLY C 1 208 ? 36.741 -4.481 14.895 1.00 13.61 200 GLY C N 1
ATOM 6755 C CA . GLY C 1 208 ? 36.064 -3.382 15.550 1.00 11.73 200 GLY C CA 1
ATOM 6756 C C . GLY C 1 208 ? 36.640 -1.999 15.286 1.00 12.85 200 GLY C C 1
ATOM 6757 O O . GLY C 1 208 ? 36.027 -1.024 15.716 1.00 13.65 200 GLY C O 1
ATOM 6758 N N . TYR C 1 209 ? 37.793 -1.889 14.601 1.00 10.76 201 TYR C N 1
ATOM 6759 C CA . TYR C 1 209 ? 38.517 -0.617 14.456 1.00 15.28 201 TYR C CA 1
ATOM 6760 C C . TYR C 1 209 ? 38.927 -0.354 13.008 1.00 16.04 201 TYR C C 1
ATOM 6761 O O . TYR C 1 209 ? 39.919 0.345 12.745 1.00 14.19 201 TYR C O 1
ATOM 6770 N N . ASN C 1 210 ? 38.158 -0.879 12.055 1.00 12.27 202 ASN C N 1
ATOM 6771 C CA . ASN C 1 210 ? 38.501 -0.738 10.647 1.00 9.90 202 ASN C CA 1
ATOM 6772 C C . ASN C 1 210 ? 37.257 -0.800 9.773 1.00 11.73 202 ASN C C 1
ATOM 6773 O O . ASN C 1 210 ? 36.350 -1.601 10.031 1.00 16.79 202 ASN C O 1
ATOM 6778 N N . ILE C 1 211 ? 37.239 0.029 8.728 1.00 12.18 203 ILE C N 1
ATOM 6779 C CA . ILE C 1 211 ? 36.464 -0.259 7.521 1.00 13.43 203 ILE C CA 1
ATOM 6780 C C . ILE C 1 211 ? 37.273 -1.234 6.674 1.00 9.24 203 ILE C C 1
ATOM 6781 O O . ILE C 1 211 ? 38.433 -0.965 6.350 1.00 12.88 203 ILE C O 1
ATOM 6786 N N . ILE C 1 212 ? 36.666 -2.355 6.297 1.00 10.26 204 ILE C N 1
ATOM 6787 C CA . ILE C 1 212 ? 37.425 -3.464 5.704 1.00 13.85 204 ILE C CA 1
ATOM 6788 C C . ILE C 1 212 ? 36.806 -3.900 4.380 1.00 13.17 204 ILE C C 1
ATOM 6789 O O . ILE C 1 212 ? 35.735 -4.538 4.382 1.00 13.40 204 ILE C O 1
ATOM 6794 N N . PRO C 1 213 ? 37.422 -3.569 3.241 1.00 14.21 205 PRO C N 1
ATOM 6795 C CA . PRO C 1 213 ? 36.902 -4.048 1.955 1.00 14.66 205 PRO C CA 1
ATOM 6796 C C . PRO C 1 213 ? 36.841 -5.565 1.904 1.00 13.68 205 PRO C C 1
ATOM 6797 O O . PRO C 1 213 ? 37.724 -6.268 2.401 1.00 16.68 205 PRO C O 1
ATOM 6801 N N . SER C 1 214 ? 35.782 -6.074 1.287 1.00 16.66 206 SER C N 1
ATOM 6802 C CA . SER C 1 214 ? 35.543 -7.505 1.310 1.00 17.39 206 SER C CA 1
ATOM 6803 C C . SER C 1 214 ? 34.861 -7.904 0.012 1.00 27.03 206 SER C C 1
ATOM 6804 O O . SER C 1 214 ? 34.275 -7.071 -0.684 1.00 21.86 206 SER C O 1
ATOM 6807 N N . SER C 1 215 ? 34.969 -9.184 -0.320 1.00 35.44 207 SER C N 1
ATOM 6808 C CA . SER C 1 215 ? 34.383 -9.702 -1.546 1.00 31.24 207 SER C CA 1
ATOM 6809 C C . SER C 1 215 ? 33.014 -10.303 -1.270 1.00 32.65 207 SER C C 1
ATOM 6810 O O . SER C 1 215 ? 32.720 -10.766 -0.162 1.00 33.08 207 SER C O 1
ATOM 6813 N N . THR C 1 216 ? 32.163 -10.276 -2.291 1.00 31.58 208 THR C N 1
ATOM 6814 C CA . THR C 1 216 ? 30.830 -10.847 -2.170 1.00 35.39 208 THR C CA 1
ATOM 6815 C C . THR C 1 216 ? 30.373 -11.250 -3.562 1.00 31.36 208 THR C C 1
ATOM 6816 O O . THR C 1 216 ? 30.593 -10.511 -4.525 1.00 30.47 208 THR C O 1
ATOM 6820 N N . GLY C 1 217 ? 29.777 -12.432 -3.670 1.00 27.36 209 GLY C N 1
ATOM 6821 C CA . GLY C 1 217 ? 29.303 -12.887 -4.960 1.00 22.65 209 GLY C CA 1
ATOM 6822 C C . GLY C 1 217 ? 27.824 -12.626 -5.119 1.00 19.67 209 GLY C C 1
ATOM 6823 O O . GLY C 1 217 ? 27.175 -13.210 -5.989 1.00 23.15 209 GLY C O 1
ATOM 6824 N N . ALA C 1 218 ? 27.282 -11.739 -4.274 1.00 18.74 210 ALA C N 1
ATOM 6825 C CA . ALA C 1 218 ? 25.835 -11.566 -4.204 1.00 14.57 210 ALA C CA 1
ATOM 6826 C C . ALA C 1 218 ? 25.284 -10.938 -5.472 1.00 24.30 210 ALA C C 1
ATOM 6827 O O . ALA C 1 218 ? 24.209 -11.328 -5.943 1.00 23.35 210 ALA C O 1
ATOM 6829 N N . ALA C 1 219 ? 25.990 -9.954 -6.035 1.00 19.35 211 ALA C N 1
ATOM 6830 C CA . ALA C 1 219 ? 25.465 -9.305 -7.228 1.00 19.16 211 ALA C CA 1
ATOM 6831 C C . ALA C 1 219 ? 25.502 -10.252 -8.425 1.00 25.13 211 ALA C C 1
ATOM 6832 O O . ALA C 1 219 ? 24.563 -10.278 -9.228 1.00 29.53 211 ALA C O 1
ATOM 6834 N N . LYS C 1 220 ? 26.557 -11.066 -8.539 1.00 20.47 212 LYS C N 1
ATOM 6835 C CA . LYS C 1 220 ? 26.555 -12.160 -9.508 1.00 28.21 212 LYS C CA 1
ATOM 6836 C C . LYS C 1 220 ? 25.422 -13.146 -9.233 1.00 30.28 212 LYS C C 1
ATOM 6837 O O . LYS C 1 220 ? 24.680 -13.529 -10.145 1.00 28.45 212 LYS C O 1
ATOM 6843 N N . ALA C 1 221 ? 25.270 -13.569 -7.977 1.00 31.19 213 ALA C N 1
ATOM 6844 C CA . ALA C 1 221 ? 24.276 -14.587 -7.641 1.00 30.56 213 ALA C CA 1
ATOM 6845 C C . ALA C 1 221 ? 22.859 -14.167 -8.000 1.00 30.80 213 ALA C C 1
ATOM 6846 O O . ALA C 1 221 ? 22.001 -15.035 -8.210 1.00 30.09 213 ALA C O 1
ATOM 6848 N N . VAL C 1 222 ? 22.593 -12.860 -8.068 1.00 23.09 214 VAL C N 1
ATOM 6849 C CA . VAL C 1 222 ? 21.283 -12.390 -8.497 1.00 25.10 214 VAL C CA 1
ATOM 6850 C C . VAL C 1 222 ? 20.965 -12.938 -9.876 1.00 27.64 214 VAL C C 1
ATOM 6851 O O . VAL C 1 222 ? 19.805 -13.225 -10.186 1.00 25.94 214 VAL C O 1
ATOM 6855 N N . GLY C 1 223 ? 21.992 -13.132 -10.705 1.00 24.15 215 GLY C N 1
ATOM 6856 C CA . GLY C 1 223 ? 21.824 -13.748 -12.009 1.00 28.70 215 GLY C CA 1
ATOM 6857 C C . GLY C 1 223 ? 21.490 -15.229 -11.981 1.00 26.13 215 GLY C C 1
ATOM 6858 O O . GLY C 1 223 ? 21.040 -15.760 -12.997 1.00 30.78 215 GLY C O 1
ATOM 6859 N N . LEU C 1 224 ? 21.718 -15.917 -10.856 1.00 25.47 216 LEU C N 1
ATOM 6860 C CA . LEU C 1 224 ? 21.243 -17.292 -10.730 1.00 25.83 216 LEU C CA 1
ATOM 6861 C C . LEU C 1 224 ? 19.755 -17.336 -10.405 1.00 25.10 216 LEU C C 1
ATOM 6862 O O . LEU C 1 224 ? 19.020 -18.168 -10.954 1.00 28.28 216 LEU C O 1
ATOM 6867 N N . VAL C 1 225 ? 19.296 -16.447 -9.522 1.00 17.86 217 VAL C N 1
ATOM 6868 C CA . VAL C 1 225 ? 17.896 -16.439 -9.114 1.00 14.88 217 VAL C CA 1
ATOM 6869 C C . VAL C 1 225 ? 17.018 -15.565 -10.012 1.00 19.91 217 VAL C C 1
ATOM 6870 O O . VAL C 1 225 ? 15.789 -15.728 -10.001 1.00 20.24 217 VAL C O 1
ATOM 6874 N N . ILE C 1 226 ? 17.612 -14.660 -10.793 1.00 18.72 218 ILE C N 1
ATOM 6875 C CA . ILE C 1 226 ? 16.921 -13.898 -11.834 1.00 18.74 218 ILE C CA 1
ATOM 6876 C C . ILE C 1 226 ? 17.734 -14.107 -13.107 1.00 20.78 218 ILE C C 1
ATOM 6877 O O . ILE C 1 226 ? 18.643 -13.315 -13.404 1.00 18.93 218 ILE C O 1
ATOM 6882 N N . PRO C 1 227 ? 17.450 -15.158 -13.870 1.00 21.97 219 PRO C N 1
ATOM 6883 C CA . PRO C 1 227 ? 18.362 -15.542 -14.963 1.00 19.94 219 PRO C CA 1
ATOM 6884 C C . PRO C 1 227 ? 18.597 -14.454 -15.998 1.00 24.58 219 PRO C C 1
ATOM 6885 O O . PRO C 1 227 ? 19.696 -14.387 -16.568 1.00 26.49 219 PRO C O 1
ATOM 6889 N N . SER C 1 228 ? 17.617 -13.591 -16.266 1.00 24.65 220 SER C N 1
ATOM 6890 C CA . SER C 1 228 ? 17.866 -12.550 -17.262 1.00 23.89 220 SER C CA 1
ATOM 6891 C C . SER C 1 228 ? 18.885 -11.519 -16.798 1.00 23.53 220 SER C C 1
ATOM 6892 O O . SER C 1 228 ? 19.357 -10.738 -17.625 1.00 27.78 220 SER C O 1
ATOM 6895 N N . LEU C 1 229 ? 19.242 -11.492 -15.510 1.00 20.53 221 LEU C N 1
ATOM 6896 C CA . LEU C 1 229 ? 20.249 -10.562 -15.016 1.00 18.40 221 LEU C CA 1
ATOM 6897 C C . LEU C 1 229 ? 21.633 -11.184 -14.957 1.00 20.96 221 LEU C C 1
ATOM 6898 O O . LEU C 1 229 ? 22.552 -10.567 -14.412 1.00 19.81 221 LEU C O 1
ATOM 6903 N N . ASN C 1 230 ? 21.807 -12.378 -15.521 1.00 28.17 222 ASN C N 1
ATOM 6904 C CA . ASN C 1 230 ? 23.119 -13.005 -15.554 1.00 29.99 222 ASN C CA 1
ATOM 6905 C C . ASN C 1 230 ? 24.127 -12.101 -16.254 1.00 26.68 222 ASN C C 1
ATOM 6906 O O . ASN C 1 230 ? 23.886 -11.620 -17.366 1.00 26.41 222 ASN C O 1
ATOM 6911 N N . GLY C 1 231 ? 25.262 -11.873 -15.600 1.00 20.16 223 GLY C N 1
ATOM 6912 C CA . GLY C 1 231 ? 26.295 -11.034 -16.154 1.00 21.16 223 GLY C CA 1
ATOM 6913 C C . GLY C 1 231 ? 26.032 -9.545 -16.110 1.00 27.58 223 GLY C C 1
ATOM 6914 O O . GLY C 1 231 ? 26.870 -8.775 -16.591 1.00 28.24 223 GLY C O 1
ATOM 6915 N N . LYS C 1 232 ? 24.913 -9.101 -15.541 1.00 20.51 224 LYS C N 1
ATOM 6916 C CA . LYS C 1 232 ? 24.570 -7.688 -15.607 1.00 18.81 224 LYS C CA 1
ATOM 6917 C C . LYS C 1 232 ? 24.863 -6.917 -14.323 1.00 19.02 224 LYS C C 1
ATOM 6918 O O . LYS C 1 232 ? 24.718 -5.686 -14.331 1.00 19.48 224 LYS C O 1
ATOM 6924 N N . LEU C 1 233 ? 25.250 -7.595 -13.231 1.00 15.89 225 LEU C N 1
ATOM 6925 C CA A LEU C 1 233 ? 25.559 -6.947 -11.959 0.52 18.45 225 LEU C CA 1
ATOM 6926 C CA B LEU C 1 233 ? 25.586 -6.924 -11.983 0.48 18.50 225 LEU C CA 1
ATOM 6927 C C . LEU C 1 233 ? 26.818 -7.554 -11.353 1.00 22.04 225 LEU C C 1
ATOM 6928 O O . LEU C 1 233 ? 27.073 -8.752 -11.491 1.00 22.47 225 LEU C O 1
ATOM 6937 N N . THR C 1 234 ? 27.585 -6.723 -10.650 1.00 20.14 226 THR C N 1
ATOM 6938 C CA . THR C 1 234 ? 28.660 -7.207 -9.792 1.00 20.05 226 THR C CA 1
ATOM 6939 C C . THR C 1 234 ? 28.789 -6.203 -8.653 1.00 16.40 226 THR C C 1
ATOM 6940 O O . THR C 1 234 ? 28.053 -5.216 -8.601 1.00 17.00 226 THR C O 1
ATOM 6944 N N . GLY C 1 235 ? 29.677 -6.472 -7.703 1.00 18.12 227 GLY C N 1
ATOM 6945 C CA . GLY C 1 235 ? 29.725 -5.594 -6.546 1.00 15.11 227 GLY C CA 1
ATOM 6946 C C . GLY C 1 235 ? 30.795 -6.004 -5.559 1.00 20.45 227 GLY C C 1
ATOM 6947 O O . GLY C 1 235 ? 31.579 -6.920 -5.815 1.00 18.81 227 GLY C O 1
ATOM 6948 N N . MET C 1 236 ? 30.795 -5.307 -4.412 1.00 16.90 228 MET C N 1
ATOM 6949 C CA A MET C 1 236 ? 31.744 -5.597 -3.343 0.56 20.25 228 MET C CA 1
ATOM 6950 C CA B MET C 1 236 ? 31.796 -5.450 -3.360 0.44 20.18 228 MET C CA 1
ATOM 6951 C C . MET C 1 236 ? 31.147 -5.155 -2.010 1.00 18.51 228 MET C C 1
ATOM 6952 O O . MET C 1 236 ? 29.992 -4.726 -1.930 1.00 15.97 228 MET C O 1
ATOM 6961 N N . ALA C 1 237 ? 31.925 -5.321 -0.936 1.00 16.13 229 ALA C N 1
ATOM 6962 C CA . ALA C 1 237 ? 31.420 -5.059 0.408 1.00 11.54 229 ALA C CA 1
ATOM 6963 C C . ALA C 1 237 ? 32.453 -4.284 1.217 1.00 17.77 229 ALA C C 1
ATOM 6964 O O . ALA C 1 237 ? 33.656 -4.353 0.947 1.00 19.21 229 ALA C O 1
ATOM 6966 N N . PHE C 1 238 ? 31.964 -3.532 2.206 1.00 14.30 230 PHE C N 1
ATOM 6967 C CA . PHE C 1 238 ? 32.786 -2.983 3.282 1.00 10.73 230 PHE C CA 1
ATOM 6968 C C . PHE C 1 238 ? 32.243 -3.505 4.607 1.00 17.11 230 PHE C C 1
ATOM 6969 O O . PHE C 1 238 ? 31.072 -3.271 4.922 1.00 17.77 230 PHE C O 1
ATOM 6977 N N . ARG C 1 239 ? 33.085 -4.189 5.391 1.00 13.14 231 ARG C N 1
ATOM 6978 C CA . ARG C 1 239 ? 32.701 -4.545 6.758 1.00 12.26 231 ARG C CA 1
ATOM 6979 C C . ARG C 1 239 ? 33.004 -3.378 7.686 1.00 15.89 231 ARG C C 1
ATOM 6980 O O . ARG C 1 239 ? 34.078 -2.770 7.605 1.00 16.90 231 ARG C O 1
ATOM 6988 N N . VAL C 1 240 ? 32.039 -3.035 8.537 1.00 13.02 232 VAL C N 1
ATOM 6989 C CA . VAL C 1 240 ? 32.196 -1.910 9.461 1.00 9.04 232 VAL C CA 1
ATOM 6990 C C . VAL C 1 240 ? 31.812 -2.361 10.867 1.00 7.63 232 VAL C C 1
ATOM 6991 O O . VAL C 1 240 ? 31.121 -3.372 11.053 1.00 13.64 232 VAL C O 1
ATOM 6995 N N . PRO C 1 241 ? 32.285 -1.641 11.898 1.00 11.63 233 PRO C N 1
ATOM 6996 C CA . PRO C 1 241 ? 32.031 -2.083 13.277 1.00 10.14 233 PRO C CA 1
ATOM 6997 C C . PRO C 1 241 ? 30.616 -1.833 13.782 1.00 11.21 233 PRO C C 1
ATOM 6998 O O . PRO C 1 241 ? 30.394 -0.899 14.568 1.00 14.91 233 PRO C O 1
ATOM 7002 N N . THR C 1 242 ? 29.664 -2.663 13.372 1.00 15.09 234 THR C N 1
ATOM 7003 C CA . THR C 1 242 ? 28.359 -2.736 14.017 1.00 10.83 234 THR C CA 1
ATOM 7004 C C . THR C 1 242 ? 28.042 -4.203 14.270 1.00 11.94 234 THR C C 1
ATOM 7005 O O . THR C 1 242 ? 28.519 -5.090 13.561 1.00 12.47 234 THR C O 1
ATOM 7009 N N . ALA C 1 243 ? 27.241 -4.450 15.314 1.00 12.69 235 ALA C N 1
ATOM 7010 C CA . ALA C 1 243 ? 26.972 -5.809 15.746 1.00 16.32 235 ALA C CA 1
ATOM 7011 C C . ALA C 1 243 ? 26.068 -6.547 14.767 1.00 12.24 235 ALA C C 1
ATOM 7012 O O . ALA C 1 243 ? 26.184 -7.765 14.621 1.00 11.10 235 ALA C O 1
ATOM 7014 N N . ASP C 1 244 ? 25.147 -5.833 14.129 1.00 15.09 236 ASP C N 1
ATOM 7015 C CA . ASP C 1 244 ? 24.138 -6.465 13.288 1.00 12.48 236 ASP C CA 1
ATOM 7016 C C . ASP C 1 244 ? 23.459 -5.367 12.488 1.00 12.01 236 ASP C C 1
ATOM 7017 O O . ASP C 1 244 ? 23.413 -4.211 12.918 1.00 13.80 236 ASP C O 1
ATOM 7022 N N . VAL C 1 245 ? 22.899 -5.778 11.337 1.00 10.62 237 VAL C N 1
ATOM 7023 C CA . VAL C 1 245 ? 22.147 -4.994 10.359 1.00 8.12 237 VAL C CA 1
ATOM 7024 C C . VAL C 1 245 ? 23.119 -4.412 9.343 1.00 15.23 237 VAL C C 1
ATOM 7025 O O . VAL C 1 245 ? 24.158 -3.848 9.700 1.00 11.40 237 VAL C O 1
ATOM 7029 N N . SER C 1 246 ? 22.787 -4.582 8.068 1.00 16.04 238 SER C N 1
ATOM 7030 C CA . SER C 1 246 ? 23.636 -4.232 6.943 1.00 9.05 238 SER C CA 1
ATOM 7031 C C . SER C 1 246 ? 22.797 -3.456 5.940 1.00 13.34 238 SER C C 1
ATOM 7032 O O . SER C 1 246 ? 21.579 -3.340 6.096 1.00 13.11 238 SER C O 1
ATOM 7035 N N . VAL C 1 247 ? 23.438 -2.889 4.911 1.00 10.36 239 VAL C N 1
ATOM 7036 C CA . VAL C 1 247 ? 22.696 -2.070 3.960 1.00 11.30 239 VAL C CA 1
ATOM 7037 C C . VAL C 1 247 ? 23.261 -2.280 2.559 1.00 13.14 239 VAL C C 1
ATOM 7038 O O . VAL C 1 247 ? 24.478 -2.320 2.362 1.00 12.71 239 VAL C O 1
ATOM 7042 N N . VAL C 1 248 ? 22.366 -2.414 1.584 1.00 12.65 240 VAL C N 1
ATOM 7043 C CA . VAL C 1 248 ? 22.732 -2.517 0.179 1.00 14.72 240 VAL C CA 1
ATOM 7044 C C . VAL C 1 248 ? 22.604 -1.146 -0.467 1.00 16.24 240 VAL C C 1
ATOM 7045 O O . VAL C 1 248 ? 21.638 -0.421 -0.241 1.00 13.92 240 VAL C O 1
ATOM 7049 N N . ASP C 1 249 ? 23.585 -0.808 -1.290 1.00 12.25 241 ASP C N 1
ATOM 7050 C CA . ASP C 1 249 ? 23.680 0.447 -2.009 1.00 17.70 241 ASP C CA 1
ATOM 7051 C C . ASP C 1 249 ? 23.819 0.009 -3.467 1.00 18.94 241 ASP C C 1
ATOM 7052 O O . ASP C 1 249 ? 24.882 -0.468 -3.876 1.00 17.69 241 ASP C O 1
ATOM 7057 N N . LEU C 1 250 ? 22.722 0.061 -4.227 1.00 14.25 242 LEU C N 1
ATOM 7058 C CA . LEU C 1 250 ? 22.699 -0.439 -5.600 1.00 11.74 242 LEU C CA 1
ATOM 7059 C C . LEU C 1 250 ? 22.602 0.729 -6.575 1.00 19.36 242 LEU C C 1
ATOM 7060 O O . LEU C 1 250 ? 21.634 1.505 -6.535 1.00 17.42 242 LEU C O 1
ATOM 7065 N N . THR C 1 251 ? 23.614 0.865 -7.437 1.00 16.07 243 THR C N 1
ATOM 7066 C CA . THR C 1 251 ? 23.660 1.892 -8.474 1.00 15.66 243 THR C CA 1
ATOM 7067 C C . THR C 1 251 ? 23.380 1.200 -9.795 1.00 15.26 243 THR C C 1
ATOM 7068 O O . THR C 1 251 ? 24.181 0.370 -10.233 1.00 21.12 243 THR C O 1
ATOM 7072 N N . CYS C 1 252 ? 22.274 1.553 -10.455 1.00 18.37 244 CYS C N 1
ATOM 7073 C CA A CYS C 1 252 ? 22.007 0.892 -11.717 0.63 16.60 244 CYS C CA 1
ATOM 7074 C CA B CYS C 1 252 ? 21.788 0.870 -11.654 0.37 18.24 244 CYS C CA 1
ATOM 7075 C C . CYS C 1 252 ? 21.481 1.866 -12.756 1.00 19.01 244 CYS C C 1
ATOM 7076 O O . CYS C 1 252 ? 21.023 2.979 -12.467 1.00 20.34 244 CYS C O 1
ATOM 7081 N N . ARG C 1 253 ? 21.639 1.417 -13.999 1.00 19.43 245 ARG C N 1
ATOM 7082 C CA . ARG C 1 253 ? 21.124 2.093 -15.172 1.00 19.02 245 ARG C CA 1
ATOM 7083 C C . ARG C 1 253 ? 19.869 1.353 -15.612 1.00 19.69 245 ARG C C 1
ATOM 7084 O O . ARG C 1 253 ? 19.862 0.116 -15.669 1.00 23.49 245 ARG C O 1
ATOM 7092 N N . LEU C 1 254 ? 18.806 2.104 -15.883 1.00 22.90 246 LEU C N 1
ATOM 7093 C CA . LEU C 1 254 ? 17.509 1.535 -16.204 1.00 23.03 246 LEU C CA 1
ATOM 7094 C C . LEU C 1 254 ? 17.230 1.670 -17.688 1.00 20.54 246 LEU C C 1
ATOM 7095 O O . LEU C 1 254 ? 17.717 2.598 -18.338 1.00 22.26 246 LEU C O 1
ATOM 7100 N N . GLU C 1 255 ? 16.436 0.732 -18.217 1.00 22.29 247 GLU C N 1
ATOM 7101 C CA . GLU C 1 255 ? 16.062 0.766 -19.633 1.00 22.51 247 GLU C CA 1
ATOM 7102 C C . GLU C 1 255 ? 14.979 1.812 -19.887 1.00 20.64 247 GLU C C 1
ATOM 7103 O O . GLU C 1 255 ? 15.214 2.806 -20.577 1.00 21.49 247 GLU C O 1
ATOM 7109 N N . LYS C 1 256 ? 13.777 1.590 -19.348 1.00 22.81 248 LYS C N 1
ATOM 7110 C CA . LYS C 1 256 ? 12.705 2.581 -19.396 1.00 25.41 248 LYS C CA 1
ATOM 7111 C C . LYS C 1 256 ? 12.961 3.687 -18.380 1.00 20.82 248 LYS C C 1
ATOM 7112 O O . LYS C 1 256 ? 13.656 3.467 -17.389 1.00 22.46 248 LYS C O 1
ATOM 7118 N N . PRO C 1 257 ? 12.400 4.883 -18.589 1.00 23.17 249 PRO C N 1
ATOM 7119 C CA . PRO C 1 257 ? 12.564 5.949 -17.592 1.00 26.23 249 PRO C CA 1
ATOM 7120 C C . PRO C 1 257 ? 11.785 5.650 -16.318 1.00 20.92 249 PRO C C 1
ATOM 7121 O O . PRO C 1 257 ? 10.735 5.000 -16.339 1.00 26.80 249 PRO C O 1
ATOM 7125 N N . ALA C 1 258 ? 12.315 6.125 -15.192 1.00 25.12 250 ALA C N 1
ATOM 7126 C CA . ALA C 1 258 ? 11.644 5.936 -13.907 1.00 27.78 250 ALA C CA 1
ATOM 7127 C C . ALA C 1 258 ? 11.940 7.145 -13.032 1.00 23.44 250 ALA C C 1
ATOM 7128 O O . ALA C 1 258 ? 13.080 7.309 -12.587 1.00 26.76 250 ALA C O 1
ATOM 7130 N N . THR C 1 259 ? 10.932 7.984 -12.790 1.00 24.03 251 THR C N 1
ATOM 7131 C CA . THR C 1 259 ? 11.101 9.057 -11.817 1.00 22.69 251 THR C CA 1
ATOM 7132 C C . THR C 1 259 ? 11.272 8.458 -10.427 1.00 26.93 251 THR C C 1
ATOM 7133 O O . THR C 1 259 ? 10.901 7.310 -10.176 1.00 24.64 251 THR C O 1
ATOM 7137 N N . LYS C 1 260 ? 11.846 9.250 -9.511 1.00 24.52 252 LYS C N 1
ATOM 7138 C CA . LYS C 1 260 ? 11.953 8.791 -8.132 1.00 25.96 252 LYS C CA 1
ATOM 7139 C C . LYS C 1 260 ? 10.588 8.378 -7.587 1.00 21.15 252 LYS C C 1
ATOM 7140 O O . LYS C 1 260 ? 10.479 7.395 -6.843 1.00 22.78 252 LYS C O 1
ATOM 7146 N N . LYS C 1 261 ? 9.538 9.127 -7.938 1.00 23.09 253 LYS C N 1
ATOM 7147 C CA . LYS C 1 261 ? 8.202 8.805 -7.443 1.00 30.57 253 LYS C CA 1
ATOM 7148 C C . LYS C 1 261 ? 7.739 7.441 -7.943 1.00 29.44 253 LYS C C 1
ATOM 7149 O O . LYS C 1 261 ? 7.135 6.673 -7.189 1.00 24.71 253 LYS C O 1
ATOM 7151 N N . GLN C 1 262 ? 8.006 7.124 -9.213 1.00 22.03 254 GLN C N 1
ATOM 7152 C CA . GLN C 1 262 ? 7.623 5.818 -9.742 1.00 27.56 254 GLN C CA 1
ATOM 7153 C C . GLN C 1 262 ? 8.394 4.685 -9.076 1.00 22.44 254 GLN C C 1
ATOM 7154 O O . GLN C 1 262 ? 7.843 3.597 -8.874 1.00 21.63 254 GLN C O 1
ATOM 7160 N N . ILE C 1 263 ? 9.672 4.903 -8.748 1.00 19.97 255 ILE C N 1
ATOM 7161 C CA . ILE C 1 263 ? 10.419 3.879 -8.027 1.00 21.09 255 ILE C CA 1
ATOM 7162 C C . ILE C 1 263 ? 9.818 3.676 -6.640 1.00 22.59 255 ILE C C 1
ATOM 7163 O O . ILE C 1 263 ? 9.563 2.540 -6.227 1.00 16.30 255 ILE C O 1
ATOM 7168 N N . ASP C 1 264 ? 9.536 4.779 -5.929 1.00 20.47 256 ASP C N 1
ATOM 7169 C CA . ASP C 1 264 ? 8.907 4.685 -4.609 1.00 20.67 256 ASP C CA 1
ATOM 7170 C C . ASP C 1 264 ? 7.606 3.904 -4.692 1.00 19.69 256 ASP C C 1
ATOM 7171 O O . ASP C 1 264 ? 7.363 2.983 -3.897 1.00 23.02 256 ASP C O 1
ATOM 7176 N N . GLU C 1 265 ? 6.766 4.255 -5.670 1.00 19.90 257 GLU C N 1
ATOM 7177 C CA . GLU C 1 265 ? 5.464 3.616 -5.819 1.00 22.56 257 GLU C CA 1
ATOM 7178 C C . GLU C 1 265 ? 5.606 2.140 -6.168 1.00 25.20 257 GLU C C 1
ATOM 7179 O O . GLU C 1 265 ? 4.840 1.311 -5.661 1.00 20.55 257 GLU C O 1
ATOM 7185 N N . ALA C 1 266 ? 6.567 1.794 -7.037 1.00 23.30 258 ALA C N 1
ATOM 7186 C CA . ALA C 1 266 ? 6.787 0.387 -7.385 1.00 16.75 258 ALA C CA 1
ATOM 7187 C C . ALA C 1 266 ? 7.238 -0.424 -6.171 1.00 18.07 258 ALA C C 1
ATOM 7188 O O . ALA C 1 266 ? 6.822 -1.581 -5.995 1.00 18.76 258 ALA C O 1
ATOM 7190 N N . MET C 1 267 ? 8.104 0.156 -5.339 1.00 15.11 259 MET C N 1
ATOM 7191 C CA . MET C 1 267 ? 8.563 -0.546 -4.146 1.00 14.35 259 MET C CA 1
ATOM 7192 C C . MET C 1 267 ? 7.433 -0.709 -3.135 1.00 16.53 259 MET C C 1
ATOM 7193 O O . MET C 1 267 ? 7.274 -1.784 -2.542 1.00 17.21 259 MET C O 1
ATOM 7198 N N . LYS C 1 268 ? 6.625 0.332 -2.944 1.00 15.13 260 LYS C N 1
ATOM 7199 C CA . LYS C 1 268 ? 5.501 0.232 -2.019 1.00 20.84 260 LYS C CA 1
ATOM 7200 C C . LYS C 1 268 ? 4.499 -0.830 -2.472 1.00 21.40 260 LYS C C 1
ATOM 7201 O O . LYS C 1 268 ? 4.028 -1.642 -1.664 1.00 19.82 260 LYS C O 1
ATOM 7207 N N . LYS C 1 269 ? 4.155 -0.836 -3.764 1.00 18.26 261 LYS C N 1
ATOM 7208 C CA . LYS C 1 269 ? 3.227 -1.847 -4.264 1.00 16.66 261 LYS C CA 1
ATOM 7209 C C . LYS C 1 269 ? 3.789 -3.252 -4.080 1.00 21.89 261 LYS C C 1
ATOM 7210 O O . LYS C 1 269 ? 3.057 -4.183 -3.722 1.00 18.12 261 LYS C O 1
ATOM 7216 N N . ALA C 1 270 ? 5.089 -3.428 -4.307 1.00 19.19 262 ALA C N 1
ATOM 7217 C CA . ALA C 1 270 ? 5.681 -4.744 -4.123 1.00 20.22 262 ALA C CA 1
ATOM 7218 C C . ALA C 1 270 ? 5.581 -5.191 -2.672 1.00 21.14 262 ALA C C 1
ATOM 7219 O O . ALA C 1 270 ? 5.290 -6.361 -2.401 1.00 16.17 262 ALA C O 1
ATOM 7221 N N . SER C 1 271 ? 5.797 -4.262 -1.725 1.00 15.77 263 SER C N 1
ATOM 7222 C CA . SER C 1 271 ? 5.746 -4.603 -0.308 1.00 17.70 263 SER C CA 1
ATOM 7223 C C . SER C 1 271 ? 4.349 -5.018 0.139 1.00 21.79 263 SER C C 1
ATOM 7224 O O . SER C 1 271 ? 4.220 -5.733 1.140 1.00 22.04 263 SER C O 1
ATOM 7227 N N . GLU C 1 272 ? 3.308 -4.596 -0.575 1.00 20.67 264 GLU C N 1
ATOM 7228 C CA . GLU C 1 272 ? 1.941 -4.988 -0.249 1.00 23.04 264 GLU C CA 1
ATOM 7229 C C . GLU C 1 272 ? 1.488 -6.256 -0.967 1.00 26.39 264 GLU C C 1
ATOM 7230 O O . GLU C 1 272 ? 0.411 -6.779 -0.653 1.00 26.94 264 GLU C O 1
ATOM 7236 N N . SER C 1 273 ? 2.271 -6.764 -1.915 1.00 20.61 265 SER C N 1
ATOM 7237 C CA . SER C 1 273 ? 1.857 -7.925 -2.697 1.00 21.18 265 SER C CA 1
ATOM 7238 C C . SER C 1 273 ? 2.006 -9.209 -1.891 1.00 23.01 265 SER C C 1
ATOM 7239 O O . SER C 1 273 ? 2.821 -9.299 -0.972 1.00 22.63 265 SER C O 1
ATOM 7242 N N . GLU C 1 274 ? 1.203 -10.214 -2.249 1.00 29.00 266 GLU C N 1
ATOM 7243 C CA . GLU C 1 274 ? 1.350 -11.528 -1.627 1.00 32.94 266 GLU C CA 1
ATOM 7244 C C . GLU C 1 274 ? 2.743 -12.100 -1.861 1.00 24.49 266 GLU C C 1
ATOM 7245 O O . GLU C 1 274 ? 3.296 -12.783 -0.985 1.00 20.90 266 GLU C O 1
ATOM 7251 N N . ARG C 1 275 ? 3.321 -11.823 -3.032 1.00 23.51 267 ARG C N 1
ATOM 7252 C CA . ARG C 1 275 ? 4.641 -12.341 -3.380 1.00 24.82 267 ARG C CA 1
ATOM 7253 C C . ARG C 1 275 ? 5.716 -11.889 -2.392 1.00 22.56 267 ARG C C 1
ATOM 7254 O O . ARG C 1 275 ? 6.561 -12.693 -1.968 1.00 20.85 267 ARG C O 1
ATOM 7262 N N . PHE C 1 276 ? 5.718 -10.608 -2.031 1.00 18.70 268 PHE C N 1
ATOM 7263 C CA . PHE C 1 276 ? 6.791 -10.045 -1.215 1.00 20.50 268 PHE C CA 1
ATOM 7264 C C . PHE C 1 276 ? 6.364 -9.628 0.192 1.00 20.74 268 PHE C C 1
ATOM 7265 O O . PHE C 1 276 ? 7.202 -9.110 0.940 1.00 19.80 268 PHE C O 1
ATOM 7273 N N . LYS C 1 277 ? 5.105 -9.832 0.584 1.00 20.44 269 LYS C N 1
ATOM 7274 C CA . LYS C 1 277 ? 4.662 -9.350 1.894 1.00 24.89 269 LYS C CA 1
ATOM 7275 C C . LYS C 1 277 ? 5.500 -9.968 3.011 1.00 16.25 269 LYS C C 1
ATOM 7276 O O . LYS C 1 277 ? 5.629 -11.198 3.095 1.00 19.33 269 LYS C O 1
ATOM 7278 N N . GLY C 1 278 ? 6.095 -9.109 3.850 1.00 14.64 270 GLY C N 1
ATOM 7279 C CA . GLY C 1 278 ? 6.978 -9.538 4.919 1.00 21.43 270 GLY C CA 1
ATOM 7280 C C . GLY C 1 278 ? 8.409 -9.792 4.497 1.00 20.18 270 GLY C C 1
ATOM 7281 O O . GLY C 1 278 ? 9.290 -9.890 5.366 1.00 18.47 270 GLY C O 1
ATOM 7282 N N . ILE C 1 279 ? 8.663 -9.899 3.198 1.00 15.77 271 ILE C N 1
ATOM 7283 C CA . ILE C 1 279 ? 9.999 -10.123 2.646 1.00 13.54 271 ILE C CA 1
ATOM 7284 C C . ILE C 1 279 ? 10.645 -8.816 2.225 1.00 15.83 271 ILE C C 1
ATOM 7285 O O . ILE C 1 279 ? 11.785 -8.518 2.591 1.00 16.62 271 ILE C O 1
ATOM 7290 N N . LEU C 1 280 ? 9.934 -8.040 1.418 1.00 14.51 272 LEU C N 1
ATOM 7291 C CA . LEU C 1 280 ? 10.360 -6.705 1.020 1.00 14.84 272 LEU C CA 1
ATOM 7292 C C . LEU C 1 280 ? 9.455 -5.712 1.723 1.00 16.12 272 LEU C C 1
ATOM 7293 O O . LEU C 1 280 ? 8.233 -5.751 1.536 1.00 20.07 272 LEU C O 1
ATOM 7298 N N . LYS C 1 281 ? 10.040 -4.860 2.564 1.00 15.60 273 LYS C N 1
ATOM 7299 C CA . LYS C 1 281 ? 9.283 -3.801 3.219 1.00 13.52 273 LYS C CA 1
ATOM 7300 C C . LYS C 1 281 ? 9.686 -2.445 2.650 1.00 18.00 273 LYS C C 1
ATOM 7301 O O . LYS C 1 281 ? 10.625 -2.329 1.856 1.00 15.65 273 LYS C O 1
ATOM 7307 N N . TYR C 1 282 ? 8.927 -1.421 3.050 1.00 16.31 274 TYR C N 1
ATOM 7308 C CA . TYR C 1 282 ? 9.028 -0.074 2.512 1.00 17.95 274 TYR C CA 1
ATOM 7309 C C . TYR C 1 282 ? 9.052 0.917 3.666 1.00 19.64 274 TYR C C 1
ATOM 7310 O O . TYR C 1 282 ? 8.231 0.816 4.582 1.00 17.41 274 TYR C O 1
ATOM 7319 N N . THR C 1 283 ? 9.963 1.888 3.623 1.00 20.72 275 THR C N 1
ATOM 7320 C CA . THR C 1 283 ? 9.926 2.959 4.611 1.00 17.65 275 THR C CA 1
ATOM 7321 C C . THR C 1 283 ? 10.157 4.308 3.946 1.00 22.31 275 THR C C 1
ATOM 7322 O O . THR C 1 283 ? 10.872 4.424 2.944 1.00 22.41 275 THR C O 1
ATOM 7326 N N . GLU C 1 284 ? 9.503 5.324 4.513 1.00 22.56 276 GLU C N 1
ATOM 7327 C CA . GLU C 1 284 ? 9.758 6.728 4.221 1.00 15.05 276 GLU C CA 1
ATOM 7328 C C . GLU C 1 284 ? 10.232 7.495 5.446 1.00 20.45 276 GLU C C 1
ATOM 7329 O O . GLU C 1 284 ? 10.201 8.730 5.440 1.00 24.61 276 GLU C O 1
ATOM 7335 N N . GLU C 1 285 ? 10.636 6.814 6.503 1.00 19.82 277 GLU C N 1
ATOM 7336 C CA . GLU C 1 285 ? 11.060 7.499 7.716 1.00 22.81 277 GLU C CA 1
ATOM 7337 C C . GLU C 1 285 ? 12.580 7.660 7.766 1.00 24.03 277 GLU C C 1
ATOM 7338 O O . GLU C 1 285 ? 13.319 7.095 6.960 1.00 21.73 277 GLU C O 1
ATOM 7344 N N . GLU C 1 286 ? 13.040 8.447 8.744 1.00 17.08 278 GLU C N 1
ATOM 7345 C CA . GLU C 1 286 ? 14.457 8.802 8.885 1.00 19.31 278 GLU C CA 1
ATOM 7346 C C . GLU C 1 286 ? 15.197 7.744 9.714 1.00 20.57 278 GLU C C 1
ATOM 7347 O O . GLU C 1 286 ? 15.720 8.005 10.804 1.00 24.87 278 GLU C O 1
ATOM 7353 N N . VAL C 1 287 ? 15.282 6.536 9.150 1.00 15.94 279 VAL C N 1
ATOM 7354 C CA . VAL C 1 287 ? 15.746 5.376 9.906 1.00 16.22 279 VAL C CA 1
ATOM 7355 C C . VAL C 1 287 ? 17.271 5.295 9.894 1.00 19.05 279 VAL C C 1
ATOM 7356 O O . VAL C 1 287 ? 17.948 5.817 9.004 1.00 19.39 279 VAL C O 1
ATOM 7360 N N . VAL C 1 288 ? 17.815 4.602 10.894 1.00 16.23 280 VAL C N 1
ATOM 7361 C CA . VAL C 1 288 ? 19.224 4.221 10.928 1.00 17.41 280 VAL C CA 1
ATOM 7362 C C . VAL C 1 288 ? 19.310 2.720 11.204 1.00 14.33 280 VAL C C 1
ATOM 7363 O O . VAL C 1 288 ? 18.292 2.052 11.360 1.00 13.72 280 VAL C O 1
ATOM 7367 N N . SER C 1 289 ? 20.534 2.177 11.234 1.00 15.19 281 SER C N 1
ATOM 7368 C CA . SER C 1 289 ? 20.667 0.719 11.167 1.00 13.62 281 SER C CA 1
ATOM 7369 C C . SER C 1 289 ? 20.039 0.022 12.376 1.00 13.78 281 SER C C 1
ATOM 7370 O O . SER C 1 289 ? 19.415 -1.031 12.219 1.00 11.91 281 SER C O 1
ATOM 7373 N N . SER C 1 290 ? 20.149 0.595 13.586 1.00 16.53 282 SER C N 1
ATOM 7374 C CA A SER C 1 290 ? 19.583 -0.080 14.753 0.48 14.19 282 SER C CA 1
ATOM 7375 C CA B SER C 1 290 ? 19.581 -0.078 14.754 0.52 14.17 282 SER C CA 1
ATOM 7376 C C . SER C 1 290 ? 18.065 -0.209 14.666 1.00 15.08 282 SER C C 1
ATOM 7377 O O . SER C 1 290 ? 17.485 -1.072 15.345 1.00 13.70 282 SER C O 1
ATOM 7382 N N . ASP C 1 291 ? 17.409 0.586 13.817 1.00 13.24 283 ASP C N 1
ATOM 7383 C CA . ASP C 1 291 ? 15.963 0.476 13.724 1.00 14.31 283 ASP C CA 1
ATOM 7384 C C . ASP C 1 291 ? 15.518 -0.813 13.049 1.00 13.68 283 ASP C C 1
ATOM 7385 O O . ASP C 1 291 ? 14.330 -1.136 13.095 1.00 16.14 283 ASP C O 1
ATOM 7390 N N . PHE C 1 292 ? 16.437 -1.563 12.452 1.00 10.43 284 PHE C N 1
ATOM 7391 C CA . PHE C 1 292 ? 16.116 -2.827 11.803 1.00 12.60 284 PHE C CA 1
ATOM 7392 C C . PHE C 1 292 ? 16.561 -4.034 12.624 1.00 16.93 284 PHE C C 1
ATOM 7393 O O . PHE C 1 292 ? 16.444 -5.171 12.157 1.00 11.10 284 PHE C O 1
ATOM 7401 N N . ILE C 1 293 ? 17.035 -3.824 13.853 1.00 15.46 285 ILE C N 1
ATOM 7402 C CA . ILE C 1 293 ? 17.402 -4.968 14.677 1.00 12.75 285 ILE C CA 1
ATOM 7403 C C . ILE C 1 293 ? 16.149 -5.770 15.007 1.00 16.99 285 ILE C C 1
ATOM 7404 O O . ILE C 1 293 ? 15.163 -5.233 15.533 1.00 13.31 285 ILE C O 1
ATOM 7409 N N . HIS C 1 294 ? 16.182 -7.060 14.683 1.00 13.52 286 HIS C N 1
ATOM 7410 C CA . HIS C 1 294 ? 15.077 -7.994 14.907 1.00 12.49 286 HIS C CA 1
ATOM 7411 C C . HIS C 1 294 ? 13.886 -7.722 13.992 1.00 17.68 286 HIS C C 1
ATOM 7412 O O . HIS C 1 294 ? 12.746 -8.047 14.330 1.00 16.71 286 HIS C O 1
ATOM 7419 N N . ASP C 1 295 ? 14.133 -7.134 12.823 1.00 14.50 287 ASP C N 1
ATOM 7420 C CA . ASP C 1 295 ? 13.118 -6.948 11.789 1.00 16.71 287 ASP C CA 1
ATOM 7421 C C . ASP C 1 295 ? 13.326 -8.092 10.812 1.00 14.22 287 ASP C C 1
ATOM 7422 O O . ASP C 1 295 ? 14.437 -8.286 10.320 1.00 15.82 287 ASP C O 1
ATOM 7427 N N . SER C 1 296 ? 12.280 -8.875 10.563 1.00 11.69 288 SER C N 1
ATOM 7428 C CA . SER C 1 296 ? 12.477 -10.127 9.840 1.00 10.60 288 SER C CA 1
ATOM 7429 C C . SER C 1 296 ? 12.436 -9.948 8.333 1.00 14.22 288 SER C C 1
ATOM 7430 O O . SER C 1 296 ? 12.491 -10.942 7.617 1.00 15.38 288 SER C O 1
ATOM 7433 N N . ALA C 1 297 ? 12.348 -8.713 7.837 1.00 12.95 289 ALA C N 1
ATOM 7434 C CA . ALA C 1 297 ? 12.363 -8.500 6.390 1.00 16.29 289 ALA C CA 1
ATOM 7435 C C . ALA C 1 297 ? 13.662 -9.022 5.780 1.00 17.68 289 ALA C C 1
ATOM 7436 O O . ALA C 1 297 ? 14.718 -9.010 6.417 1.00 14.89 289 ALA C O 1
ATOM 7438 N N . SER C 1 298 ? 13.583 -9.489 4.524 1.00 13.52 290 SER C N 1
ATOM 7439 C CA . SER C 1 298 ? 14.803 -9.684 3.738 1.00 13.39 290 SER C CA 1
ATOM 7440 C C . SER C 1 298 ? 15.407 -8.356 3.316 1.00 14.60 290 SER C C 1
ATOM 7441 O O . SER C 1 298 ? 16.626 -8.241 3.150 1.00 14.14 290 SER C O 1
ATOM 7444 N N . SER C 1 299 ? 14.571 -7.342 3.148 1.00 13.45 291 SER C N 1
ATOM 7445 C CA . SER C 1 299 ? 14.984 -6.117 2.490 1.00 16.90 291 SER C CA 1
ATOM 7446 C C . SER C 1 299 ? 13.960 -5.047 2.811 1.00 13.43 291 SER C C 1
ATOM 7447 O O . SER C 1 299 ? 12.757 -5.285 2.652 1.00 15.28 291 SER C O 1
ATOM 7450 N N . THR C 1 300 ? 14.426 -3.875 3.267 1.00 12.61 292 THR C N 1
ATOM 7451 C CA . THR C 1 300 ? 13.569 -2.710 3.450 1.00 13.46 292 THR C CA 1
ATOM 7452 C C . THR C 1 300 ? 14.094 -1.573 2.578 1.00 14.80 292 THR C C 1
ATOM 7453 O O . THR C 1 300 ? 15.197 -1.056 2.814 1.00 13.83 292 THR C O 1
ATOM 7457 N N . TYR C 1 301 ? 13.284 -1.160 1.610 1.00 15.59 293 TYR C N 1
ATOM 7458 C CA . TYR C 1 301 ? 13.638 -0.061 0.722 1.00 12.00 293 TYR C CA 1
ATOM 7459 C C . TYR C 1 301 ? 13.547 1.275 1.457 1.00 16.99 293 TYR C C 1
ATOM 7460 O O . TYR C 1 301 ? 12.507 1.623 2.026 1.00 16.83 293 TYR C O 1
ATOM 7469 N N . ASP C 1 302 ? 14.632 2.037 1.429 1.00 15.89 294 ASP C N 1
ATOM 7470 C CA . ASP C 1 302 ? 14.718 3.320 2.119 1.00 15.07 294 ASP C CA 1
ATOM 7471 C C . ASP C 1 302 ? 14.439 4.412 1.087 1.00 16.39 294 ASP C C 1
ATOM 7472 O O . ASP C 1 302 ? 15.325 4.801 0.325 1.00 19.59 294 ASP C O 1
ATOM 7477 N N . SER C 1 303 ? 13.204 4.920 1.069 1.00 13.84 295 SER C N 1
ATOM 7478 C CA A SER C 1 303 ? 12.842 5.894 0.046 0.49 15.50 295 SER C CA 1
ATOM 7479 C CA B SER C 1 303 ? 12.820 5.910 0.064 0.51 15.38 295 SER C CA 1
ATOM 7480 C C . SER C 1 303 ? 13.638 7.189 0.196 1.00 19.68 295 SER C C 1
ATOM 7481 O O . SER C 1 303 ? 14.180 7.707 -0.791 1.00 19.96 295 SER C O 1
ATOM 7486 N N . LYS C 1 304 ? 13.741 7.721 1.422 1.00 21.74 296 LYS C N 1
ATOM 7487 C CA . LYS C 1 304 ? 14.398 9.017 1.604 1.00 23.46 296 LYS C CA 1
ATOM 7488 C C . LYS C 1 304 ? 15.899 8.958 1.336 1.00 22.37 296 LYS C C 1
ATOM 7489 O O . LYS C 1 304 ? 16.482 9.956 0.899 1.00 26.64 296 LYS C O 1
ATOM 7495 N N . ALA C 1 305 ? 16.544 7.825 1.606 1.00 18.76 297 ALA C N 1
ATOM 7496 C CA . ALA C 1 305 ? 17.982 7.712 1.378 1.00 21.73 297 ALA C CA 1
ATOM 7497 C C . ALA C 1 305 ? 18.329 7.425 -0.077 1.00 24.19 297 ALA C C 1
ATOM 7498 O O . ALA C 1 305 ? 19.456 7.713 -0.501 1.00 20.47 297 ALA C O 1
ATOM 7500 N N . SER C 1 306 ? 17.403 6.838 -0.831 1.00 21.98 298 SER C N 1
ATOM 7501 C CA . SER C 1 306 ? 17.655 6.521 -2.229 1.00 25.22 298 SER C CA 1
ATOM 7502 C C . SER C 1 306 ? 17.618 7.794 -3.062 1.00 24.38 298 SER C C 1
ATOM 7503 O O . SER C 1 306 ? 16.860 8.725 -2.770 1.00 25.38 298 SER C O 1
ATOM 7506 N N . ILE C 1 307 ? 18.463 7.861 -4.089 1.00 19.79 299 ILE C N 1
ATOM 7507 C CA . ILE C 1 307 ? 18.605 9.092 -4.864 1.00 22.57 299 ILE C CA 1
ATOM 7508 C C . ILE C 1 307 ? 18.730 8.757 -6.342 1.00 27.12 299 ILE C C 1
ATOM 7509 O O . ILE C 1 307 ? 19.223 7.690 -6.721 1.00 24.45 299 ILE C O 1
ATOM 7514 N N . SER C 1 308 ? 18.265 9.682 -7.180 1.00 28.43 300 SER C N 1
ATOM 7515 C CA . SER C 1 308 ? 18.328 9.560 -8.631 1.00 29.34 300 SER C CA 1
ATOM 7516 C C . SER C 1 308 ? 19.144 10.708 -9.196 1.00 25.91 300 SER C C 1
ATOM 7517 O O . SER C 1 308 ? 18.882 11.876 -8.876 1.00 27.04 300 SER C O 1
ATOM 7520 N N . LEU C 1 309 ? 20.119 10.382 -10.046 1.00 21.53 301 LEU C N 1
ATOM 7521 C CA . LEU C 1 309 ? 20.736 11.422 -10.859 1.00 29.57 301 LEU C CA 1
ATOM 7522 C C . LEU C 1 309 ? 19.795 11.876 -11.967 1.00 32.62 301 LEU C C 1
ATOM 7523 O O . LEU C 1 309 ? 19.644 13.083 -12.204 1.00 24.35 301 LEU C O 1
ATOM 7528 N N . ASN C 1 310 ? 19.154 10.928 -12.653 1.00 24.71 302 ASN C N 1
ATOM 7529 C CA . ASN C 1 310 ? 18.194 11.226 -13.713 1.00 26.13 302 ASN C CA 1
ATOM 7530 C C . ASN C 1 310 ? 17.248 10.036 -13.845 1.00 20.78 302 ASN C C 1
ATOM 7531 O O . ASN C 1 310 ? 17.340 9.070 -13.085 1.00 26.58 302 ASN C O 1
ATOM 7536 N N . ASP C 1 311 ? 16.351 10.091 -14.846 1.00 21.53 303 ASP C N 1
ATOM 7537 C CA . ASP C 1 311 ? 15.323 9.054 -14.956 1.00 30.27 303 ASP C CA 1
ATOM 7538 C C . ASP C 1 311 ? 15.874 7.673 -15.305 1.00 27.05 303 ASP C C 1
ATOM 7539 O O . ASP C 1 311 ? 15.089 6.710 -15.346 1.00 23.75 303 ASP C O 1
ATOM 7544 N N . HIS C 1 312 ? 17.181 7.553 -15.554 1.00 22.50 304 HIS C N 1
ATOM 7545 C CA . HIS C 1 312 ? 17.794 6.316 -16.002 1.00 21.63 304 HIS C CA 1
ATOM 7546 C C . HIS C 1 312 ? 18.998 5.879 -15.181 1.00 24.26 304 HIS C C 1
ATOM 7547 O O . HIS C 1 312 ? 19.595 4.845 -15.499 1.00 25.20 304 HIS C O 1
ATOM 7554 N N . PHE C 1 313 ? 19.361 6.608 -14.129 1.00 20.84 305 PHE C N 1
ATOM 7555 C CA . PHE C 1 313 ? 20.589 6.327 -13.387 1.00 20.00 305 PHE C CA 1
ATOM 7556 C C . PHE C 1 313 ? 20.293 6.608 -11.920 1.00 19.51 305 PHE C C 1
ATOM 7557 O O . PHE C 1 313 ? 20.123 7.773 -11.539 1.00 19.62 305 PHE C O 1
ATOM 7565 N N . VAL C 1 314 ? 20.185 5.545 -11.116 1.00 22.54 306 VAL C N 1
ATOM 7566 C CA . VAL C 1 314 ? 19.633 5.624 -9.770 1.00 16.55 306 VAL C CA 1
ATOM 7567 C C . VAL C 1 314 ? 20.520 4.864 -8.787 1.00 17.61 306 VAL C C 1
ATOM 7568 O O . VAL C 1 314 ? 21.279 3.967 -9.154 1.00 18.46 306 VAL C O 1
ATOM 7572 N N . LYS C 1 315 ? 20.435 5.267 -7.519 1.00 17.57 307 LYS C N 1
ATOM 7573 C CA . LYS C 1 315 ? 21.074 4.574 -6.406 1.00 18.94 307 LYS C CA 1
ATOM 7574 C C . LYS C 1 315 ? 19.981 4.231 -5.400 1.00 17.53 307 LYS C C 1
ATOM 7575 O O . LYS C 1 315 ? 19.325 5.131 -4.861 1.00 22.18 307 LYS C O 1
ATOM 7581 N N . VAL C 1 316 ? 19.757 2.938 -5.180 1.00 16.65 308 VAL C N 1
ATOM 7582 C CA . VAL C 1 316 ? 18.694 2.462 -4.303 1.00 16.85 308 VAL C CA 1
ATOM 7583 C C . VAL C 1 316 ? 19.328 1.927 -3.026 1.00 15.76 308 VAL C C 1
ATOM 7584 O O . VAL C 1 316 ? 20.358 1.247 -3.069 1.00 15.49 308 VAL C O 1
ATOM 7588 N N . VAL C 1 317 ? 18.748 2.282 -1.884 1.00 14.13 309 VAL C N 1
ATOM 7589 C CA . VAL C 1 317 ? 19.279 1.906 -0.577 1.00 13.57 309 VAL C CA 1
ATOM 7590 C C . VAL C 1 317 ? 18.285 0.971 0.098 1.00 13.94 309 VAL C C 1
ATOM 7591 O O . VAL C 1 317 ? 17.083 1.268 0.158 1.00 15.10 309 VAL C O 1
ATOM 7595 N N . ALA C 1 318 ? 18.785 -0.141 0.636 1.00 14.34 310 ALA C N 1
ATOM 7596 C CA . ALA C 1 318 ? 17.887 -1.119 1.237 1.00 14.74 310 ALA C CA 1
ATOM 7597 C C . ALA C 1 318 ? 18.569 -1.772 2.427 1.00 14.74 310 ALA C C 1
ATOM 7598 O O . ALA C 1 318 ? 19.723 -2.198 2.330 1.00 14.62 310 ALA C O 1
ATOM 7600 N N . TRP C 1 319 ? 17.837 -1.858 3.535 1.00 14.54 311 TRP C N 1
ATOM 7601 C CA . TRP C 1 319 ? 18.340 -2.350 4.811 1.00 16.01 311 TRP C CA 1
ATOM 7602 C C . TRP C 1 319 ? 18.025 -3.824 5.030 1.00 17.18 311 TRP C C 1
ATOM 7603 O O . TRP C 1 319 ? 16.983 -4.325 4.591 1.00 14.26 311 TRP C O 1
ATOM 7614 N N . TYR C 1 320 ? 18.894 -4.504 5.789 1.00 13.22 312 TYR C N 1
ATOM 7615 C CA . TYR C 1 320 ? 18.605 -5.892 6.153 1.00 12.21 312 TYR C CA 1
ATOM 7616 C C . TYR C 1 320 ? 19.281 -6.294 7.451 1.00 13.47 312 TYR C C 1
ATOM 7617 O O . TYR C 1 320 ? 20.486 -6.085 7.621 1.00 14.23 312 TYR C O 1
ATOM 7626 N N . ASP C 1 321 ? 18.494 -6.894 8.349 1.00 10.28 313 ASP C N 1
ATOM 7627 C CA . ASP C 1 321 ? 19.033 -7.589 9.518 1.00 10.44 313 ASP C CA 1
ATOM 7628 C C . ASP C 1 321 ? 19.627 -8.895 9.014 1.00 9.87 313 ASP C C 1
ATOM 7629 O O . ASP C 1 321 ? 18.910 -9.865 8.749 1.00 11.62 313 ASP C O 1
ATOM 7634 N N . ASN C 1 322 ? 20.951 -8.908 8.832 1.00 9.88 314 ASN C N 1
ATOM 7635 C CA . ASN C 1 322 ? 21.595 -10.067 8.222 1.00 12.90 314 ASN C CA 1
ATOM 7636 C C . ASN C 1 322 ? 21.450 -11.328 9.063 1.00 14.89 314 ASN C C 1
ATOM 7637 O O . ASN C 1 322 ? 21.533 -12.425 8.513 1.00 12.95 314 ASN C O 1
ATOM 7642 N N . GLU C 1 323 ? 21.230 -11.208 10.375 1.00 11.54 315 GLU C N 1
ATOM 7643 C CA . GLU C 1 323 ? 20.988 -12.395 11.191 1.00 10.92 315 GLU C CA 1
ATOM 7644 C C . GLU C 1 323 ? 19.518 -12.820 11.154 1.00 10.08 315 GLU C C 1
ATOM 7645 O O . GLU C 1 323 ? 19.196 -13.969 10.822 1.00 11.85 315 GLU C O 1
ATOM 7651 N N . TRP C 1 324 ? 18.615 -11.904 11.480 1.00 12.21 316 TRP C N 1
ATOM 7652 C CA . TRP C 1 324 ? 17.246 -12.306 11.761 1.00 10.95 316 TRP C CA 1
ATOM 7653 C C . TRP C 1 324 ? 16.417 -12.461 10.496 1.00 15.29 316 TRP C C 1
ATOM 7654 O O . TRP C 1 324 ? 15.611 -13.392 10.405 1.00 13.81 316 TRP C O 1
ATOM 7665 N N . GLY C 1 325 ? 16.583 -11.582 9.503 1.00 10.71 317 GLY C N 1
ATOM 7666 C CA . GLY C 1 325 ? 15.825 -11.772 8.275 1.00 9.88 317 GLY C CA 1
ATOM 7667 C C . GLY C 1 325 ? 16.175 -13.085 7.602 1.00 15.06 317 GLY C C 1
ATOM 7668 O O . GLY C 1 325 ? 15.297 -13.877 7.238 1.00 11.23 317 GLY C O 1
ATOM 7669 N N . TYR C 1 326 ? 17.473 -13.352 7.468 1.00 14.97 318 TYR C N 1
ATOM 7670 C CA . TYR C 1 326 ? 17.931 -14.569 6.811 1.00 12.61 318 TYR C CA 1
ATOM 7671 C C . TYR C 1 326 ? 17.468 -15.822 7.552 1.00 13.44 318 TYR C C 1
ATOM 7672 O O . TYR C 1 326 ? 17.054 -16.800 6.924 1.00 10.78 318 TYR C O 1
ATOM 7681 N N . SER C 1 327 ? 17.522 -15.811 8.887 1.00 15.03 319 SER C N 1
ATOM 7682 C CA . SER C 1 327 ? 17.108 -16.988 9.645 1.00 11.24 319 SER C CA 1
ATOM 7683 C C . SER C 1 327 ? 15.629 -17.294 9.427 1.00 12.57 319 SER C C 1
ATOM 7684 O O . SER C 1 327 ? 15.234 -18.465 9.319 1.00 11.81 319 SER C O 1
ATOM 7687 N N . ASN C 1 328 ? 14.798 -16.255 9.357 1.00 11.82 320 ASN C N 1
ATOM 7688 C CA . ASN C 1 328 ? 13.387 -16.466 9.060 1.00 12.24 320 ASN C CA 1
ATOM 7689 C C . ASN C 1 328 ? 13.179 -16.954 7.631 1.00 11.03 320 ASN C C 1
ATOM 7690 O O . ASN C 1 328 ? 12.300 -17.787 7.384 1.00 13.58 320 ASN C O 1
ATOM 7695 N N . ARG C 1 329 ? 13.971 -16.450 6.676 1.00 11.54 321 ARG C N 1
ATOM 7696 C CA . ARG C 1 329 ? 13.869 -16.963 5.305 1.00 11.88 321 ARG C CA 1
ATOM 7697 C C . ARG C 1 329 ? 14.225 -18.441 5.222 1.00 14.18 321 ARG C C 1
ATOM 7698 O O . ARG C 1 329 ? 13.667 -19.164 4.385 1.00 14.55 321 ARG C O 1
ATOM 7706 N N . VAL C 1 330 ? 15.200 -18.897 6.023 1.00 11.84 322 VAL C N 1
ATOM 7707 C CA . VAL C 1 330 ? 15.541 -20.325 6.034 1.00 16.86 322 VAL C CA 1
ATOM 7708 C C . VAL C 1 330 ? 14.304 -21.163 6.340 1.00 15.32 322 VAL C C 1
ATOM 7709 O O . VAL C 1 330 ? 14.029 -22.162 5.675 1.00 12.40 322 VAL C O 1
ATOM 7713 N N . LEU C 1 331 ? 13.527 -20.766 7.343 1.00 13.07 323 LEU C N 1
ATOM 7714 C CA . LEU C 1 331 ? 12.324 -21.530 7.662 1.00 10.80 323 LEU C CA 1
ATOM 7715 C C . LEU C 1 331 ? 11.259 -21.388 6.578 1.00 11.06 323 LEU C C 1
ATOM 7716 O O . LEU C 1 331 ? 10.561 -22.362 6.264 1.00 16.14 323 LEU C O 1
ATOM 7721 N N . ASP C 1 332 ? 11.106 -20.185 6.006 1.00 16.65 324 ASP C N 1
ATOM 7722 C CA . ASP C 1 332 ? 10.164 -20.002 4.900 1.00 14.96 324 ASP C CA 1
ATOM 7723 C C . ASP C 1 332 ? 10.500 -20.946 3.754 1.00 17.68 324 ASP C C 1
ATOM 7724 O O . ASP C 1 332 ? 9.600 -21.506 3.113 1.00 16.30 324 ASP C O 1
ATOM 7729 N N . LEU C 1 333 ? 11.799 -21.129 3.481 1.00 14.58 325 LEU C N 1
ATOM 7730 C CA . LEU C 1 333 ? 12.208 -21.962 2.351 1.00 11.62 325 LEU C CA 1
ATOM 7731 C C . LEU C 1 333 ? 11.940 -23.429 2.637 1.00 14.41 325 LEU C C 1
ATOM 7732 O O . LEU C 1 333 ? 11.469 -24.156 1.757 1.00 12.77 325 LEU C O 1
ATOM 7737 N N . ILE C 1 334 ? 12.230 -23.876 3.863 1.00 12.53 326 ILE C N 1
ATOM 7738 C CA . ILE C 1 334 ? 11.889 -25.237 4.266 1.00 15.86 326 ILE C CA 1
ATOM 7739 C C . ILE C 1 334 ? 10.406 -25.488 4.032 1.00 17.83 326 ILE C C 1
ATOM 7740 O O . ILE C 1 334 ? 10.024 -26.473 3.396 1.00 16.96 326 ILE C O 1
ATOM 7745 N N . ILE C 1 335 ? 9.552 -24.570 4.495 1.00 16.56 327 ILE C N 1
ATOM 7746 C CA . ILE C 1 335 ? 8.108 -24.778 4.374 1.00 17.80 327 ILE C CA 1
ATOM 7747 C C . ILE C 1 335 ? 7.671 -24.755 2.910 1.00 16.90 327 ILE C C 1
ATOM 7748 O O . ILE C 1 335 ? 6.931 -25.634 2.457 1.00 20.22 327 ILE C O 1
ATOM 7753 N N . SER C 1 336 ? 8.104 -23.740 2.157 1.00 18.09 328 SER C N 1
ATOM 7754 C CA . SER C 1 336 ? 7.769 -23.672 0.737 1.00 16.12 328 SER C CA 1
ATOM 7755 C C . SER C 1 336 ? 8.126 -24.972 0.020 1.00 16.49 328 SER C C 1
ATOM 7756 O O . SER C 1 336 ? 7.281 -25.591 -0.641 1.00 17.62 328 SER C O 1
ATOM 7759 N N . THR C 1 337 ? 9.384 -25.399 0.134 1.00 18.05 329 THR C N 1
ATOM 7760 C CA . THR C 1 337 ? 9.815 -26.576 -0.611 1.00 19.61 329 THR C CA 1
ATOM 7761 C C . THR C 1 337 ? 9.207 -27.868 -0.065 1.00 18.20 329 THR C C 1
ATOM 7762 O O . THR C 1 337 ? 9.081 -28.847 -0.813 1.00 18.81 329 THR C O 1
ATOM 7766 N N . SER C 1 338 ? 8.827 -27.899 1.217 1.00 20.09 330 SER C N 1
ATOM 7767 C CA . SER C 1 338 ? 8.230 -29.109 1.774 1.00 21.89 330 SER C CA 1
ATOM 7768 C C . SER C 1 338 ? 6.913 -29.455 1.095 1.00 20.27 330 SER C C 1
ATOM 7769 O O . SER C 1 338 ? 6.484 -30.616 1.138 1.00 20.00 330 SER C O 1
ATOM 7772 N N . LYS C 1 339 ? 6.257 -28.472 0.482 1.00 19.25 331 LYS C N 1
ATOM 7773 C CA . LYS C 1 339 ? 5.003 -28.694 -0.227 1.00 27.72 331 LYS C CA 1
ATOM 7774 C C . LYS C 1 339 ? 5.205 -29.278 -1.620 1.00 29.69 331 LYS C C 1
ATOM 7775 O O . LYS C 1 339 ? 4.233 -29.744 -2.227 1.00 29.16 331 LYS C O 1
ATOM 7781 N N . VAL C 1 340 ? 6.428 -29.250 -2.139 1.00 22.51 332 VAL C N 1
ATOM 7782 C CA . VAL C 1 340 ? 6.745 -29.755 -3.470 1.00 21.90 332 VAL C CA 1
ATOM 7783 C C . VAL C 1 340 ? 7.294 -31.165 -3.309 1.00 26.14 332 VAL C C 1
ATOM 7784 O O . VAL C 1 340 ? 8.437 -31.345 -2.869 1.00 23.13 332 VAL C O 1
ATOM 7788 N N . GLN C 1 341 ? 6.486 -32.162 -3.680 1.00 20.47 333 GLN C N 1
ATOM 7789 C CA . GLN C 1 341 ? 6.850 -33.571 -3.549 1.00 25.14 333 GLN C CA 1
ATOM 7790 C C . GLN C 1 341 ? 6.697 -34.334 -4.869 1.00 33.97 333 GLN C C 1
ATOM 7791 O O . GLN C 1 341 ? 6.039 -33.866 -5.800 1.00 27.63 333 GLN C O 1
ATOM 7798 N N . MET D 1 9 ? 58.750 32.131 5.198 1.00 88.23 1 MET D N 1
ATOM 7799 C CA . MET D 1 9 ? 57.632 31.675 6.018 1.00 88.13 1 MET D CA 1
ATOM 7800 C C . MET D 1 9 ? 56.392 32.540 5.779 1.00 82.64 1 MET D C 1
ATOM 7801 O O . MET D 1 9 ? 56.465 33.769 5.828 1.00 85.98 1 MET D O 1
ATOM 7806 N N . VAL D 1 10 ? 55.261 31.891 5.498 1.00 68.69 2 VAL D N 1
ATOM 7807 C CA . VAL D 1 10 ? 53.964 32.560 5.449 1.00 58.30 2 VAL D CA 1
ATOM 7808 C C . VAL D 1 10 ? 53.386 32.564 6.857 1.00 56.10 2 VAL D C 1
ATOM 7809 O O . VAL D 1 10 ? 53.348 31.522 7.520 1.00 46.68 2 VAL D O 1
ATOM 7813 N N . LYS D 1 11 ? 52.949 33.731 7.325 1.00 54.67 3 LYS D N 1
ATOM 7814 C CA . LYS D 1 11 ? 52.479 33.873 8.699 1.00 52.31 3 LYS D CA 1
ATOM 7815 C C . LYS D 1 11 ? 50.970 33.674 8.750 1.00 52.45 3 LYS D C 1
ATOM 7816 O O . LYS D 1 11 ? 50.213 34.419 8.116 1.00 49.21 3 LYS D O 1
ATOM 7822 N N . VAL D 1 12 ? 50.544 32.673 9.518 1.00 46.69 4 VAL D N 1
ATOM 7823 C CA . VAL D 1 12 ? 49.172 32.181 9.526 1.00 48.83 4 VAL D CA 1
ATOM 7824 C C . VAL D 1 12 ? 48.564 32.405 10.908 1.00 45.50 4 VAL D C 1
ATOM 7825 O O . VAL D 1 12 ? 49.249 32.281 11.928 1.00 45.52 4 VAL D O 1
ATOM 7829 N N . GLY D 1 13 ? 47.284 32.743 10.936 1.00 45.62 5 GLY D N 1
ATOM 7830 C CA . GLY D 1 13 ? 46.492 32.701 12.158 1.00 45.35 5 GLY D CA 1
ATOM 7831 C C . GLY D 1 13 ? 45.353 31.715 11.984 1.00 43.69 5 GLY D C 1
ATOM 7832 O O . GLY D 1 13 ? 44.796 31.591 10.893 1.00 43.47 5 GLY D O 1
ATOM 7833 N N . ILE D 1 14 ? 45.016 31.013 13.061 1.00 42.61 6 ILE D N 1
ATOM 7834 C CA . ILE D 1 14 ? 44.007 29.957 13.035 1.00 40.96 6 ILE D CA 1
ATOM 7835 C C . ILE D 1 14 ? 42.829 30.393 13.891 1.00 48.18 6 ILE D C 1
ATOM 7836 O O . ILE D 1 14 ? 42.985 30.671 15.088 1.00 41.98 6 ILE D O 1
ATOM 7841 N N . ASN D 1 15 ? 41.648 30.429 13.291 1.00 41.52 7 ASN D N 1
ATOM 7842 C CA . ASN D 1 15 ? 40.428 30.796 13.998 1.00 42.12 7 ASN D CA 1
ATOM 7843 C C . ASN D 1 15 ? 39.586 29.539 14.164 1.00 49.86 7 ASN D C 1
ATOM 7844 O O . ASN D 1 15 ? 39.062 29.000 13.181 1.00 46.12 7 ASN D O 1
ATOM 7849 N N . GLY D 1 16 ? 39.460 29.075 15.405 1.00 39.74 8 GLY D N 1
ATOM 7850 C CA . GLY D 1 16 ? 38.790 27.820 15.681 1.00 43.13 8 GLY D CA 1
ATOM 7851 C C . GLY D 1 16 ? 39.767 26.679 15.864 1.00 47.70 8 GLY D C 1
ATOM 7852 O O . GLY D 1 16 ? 40.327 26.172 14.887 1.00 45.11 8 GLY D O 1
ATOM 7853 N N . PHE D 1 17 ? 39.972 26.257 17.109 1.00 35.81 9 PHE D N 1
ATOM 7854 C CA . PHE D 1 17 ? 41.004 25.272 17.442 1.00 34.44 9 PHE D CA 1
ATOM 7855 C C . PHE D 1 17 ? 40.382 23.901 17.712 1.00 37.04 9 PHE D C 1
ATOM 7856 O O . PHE D 1 17 ? 40.551 23.322 18.782 1.00 37.59 9 PHE D O 1
ATOM 7864 N N . GLY D 1 18 ? 39.660 23.386 16.722 1.00 36.34 10 GLY D N 1
ATOM 7865 C CA . GLY D 1 18 ? 39.029 22.083 16.783 1.00 38.35 10 GLY D CA 1
ATOM 7866 C C . GLY D 1 18 ? 39.889 21.015 16.145 1.00 39.16 10 GLY D C 1
ATOM 7867 O O . GLY D 1 18 ? 41.117 21.136 16.087 1.00 43.43 10 GLY D O 1
ATOM 7868 N N . ARG D 1 19 ? 39.242 19.952 15.657 1.00 34.03 11 ARG D N 1
ATOM 7869 C CA . ARG D 1 19 ? 39.993 18.899 14.974 1.00 36.64 11 ARG D CA 1
ATOM 7870 C C . ARG D 1 19 ? 40.820 19.484 13.835 1.00 36.79 11 ARG D C 1
ATOM 7871 O O . ARG D 1 19 ? 42.035 19.270 13.758 1.00 34.84 11 ARG D O 1
ATOM 7879 N N . ILE D 1 20 ? 40.171 20.247 12.953 1.00 33.81 12 ILE D N 1
ATOM 7880 C CA . ILE D 1 20 ? 40.856 20.810 11.793 1.00 34.39 12 ILE D CA 1
ATOM 7881 C C . ILE D 1 20 ? 41.881 21.843 12.233 1.00 29.99 12 ILE D C 1
ATOM 7882 O O . ILE D 1 20 ? 43.061 21.753 11.879 1.00 37.73 12 ILE D O 1
ATOM 7887 N N . GLY D 1 21 ? 41.452 22.818 13.041 1.00 44.41 13 GLY D N 1
ATOM 7888 C CA . GLY D 1 21 ? 42.369 23.856 13.495 1.00 32.49 13 GLY D CA 1
ATOM 7889 C C . GLY D 1 21 ? 43.599 23.294 14.182 1.00 42.40 13 GLY D C 1
ATOM 7890 O O . GLY D 1 21 ? 44.732 23.641 13.837 1.00 32.51 13 GLY D O 1
ATOM 7891 N N . ARG D 1 22 ? 43.394 22.395 15.154 1.00 33.62 14 ARG D N 1
ATOM 7892 C CA . ARG D 1 22 ? 44.529 21.799 15.854 1.00 36.78 14 ARG D CA 1
ATOM 7893 C C . ARG D 1 22 ? 45.397 20.969 14.924 1.00 29.28 14 ARG D C 1
ATOM 7894 O O . ARG D 1 22 ? 46.613 20.880 15.125 1.00 30.93 14 ARG D O 1
ATOM 7902 N N . LEU D 1 23 ? 44.805 20.335 13.918 1.00 30.33 15 LEU D N 1
ATOM 7903 C CA . LEU D 1 23 ? 45.627 19.486 13.062 1.00 31.14 15 LEU D CA 1
ATOM 7904 C C . LEU D 1 23 ? 46.332 20.309 11.988 1.00 32.45 15 LEU D C 1
ATOM 7905 O O . LEU D 1 23 ? 47.493 20.035 11.657 1.00 36.37 15 LEU D O 1
ATOM 7910 N N . VAL D 1 24 ? 45.664 21.337 11.457 1.00 31.77 16 VAL D N 1
ATOM 7911 C CA . VAL D 1 24 ? 46.382 22.345 10.678 1.00 31.54 16 VAL D CA 1
ATOM 7912 C C . VAL D 1 24 ? 47.622 22.789 11.442 1.00 32.36 16 VAL D C 1
ATOM 7913 O O . VAL D 1 24 ? 48.717 22.890 10.879 1.00 39.01 16 VAL D O 1
ATOM 7917 N N . PHE D 1 25 ? 47.482 22.992 12.753 1.00 32.76 17 PHE D N 1
ATOM 7918 C CA . PHE D 1 25 ? 48.593 23.503 13.545 1.00 38.04 17 PHE D CA 1
ATOM 7919 C C . PHE D 1 25 ? 49.735 22.497 13.623 1.00 34.00 17 PHE D C 1
ATOM 7920 O O . PHE D 1 25 ? 50.907 22.861 13.448 1.00 35.71 17 PHE D O 1
ATOM 7928 N N . ARG D 1 26 ? 49.416 21.232 13.904 1.00 38.99 18 ARG D N 1
ATOM 7929 C CA . ARG D 1 26 ? 50.451 20.206 13.993 1.00 38.00 18 ARG D CA 1
ATOM 7930 C C . ARG D 1 26 ? 51.191 20.044 12.676 1.00 41.58 18 ARG D C 1
ATOM 7931 O O . ARG D 1 26 ? 52.402 19.795 12.660 1.00 41.00 18 ARG D O 1
ATOM 7939 N N . ALA D 1 27 ? 50.480 20.174 11.557 1.00 43.06 19 ALA D N 1
ATOM 7940 C CA . ALA D 1 27 ? 51.155 20.151 10.266 1.00 39.42 19 ALA D CA 1
ATOM 7941 C C . ALA D 1 27 ? 51.997 21.407 10.052 1.00 45.02 19 ALA D C 1
ATOM 7942 O O . ALA D 1 27 ? 53.045 21.346 9.398 1.00 49.36 19 ALA D O 1
ATOM 7944 N N . SER D 1 28 ? 51.578 22.547 10.608 1.00 36.68 20 SER D N 1
ATOM 7945 C CA . SER D 1 28 ? 52.353 23.771 10.432 1.00 43.04 20 SER D CA 1
ATOM 7946 C C . SER D 1 28 ? 53.719 23.689 11.092 1.00 47.65 20 SER D C 1
ATOM 7947 O O . SER D 1 28 ? 54.580 24.530 10.807 1.00 49.27 20 SER D O 1
ATOM 7950 N N . LEU D 1 29 ? 53.937 22.700 11.953 1.00 49.44 21 LEU D N 1
ATOM 7951 C CA . LEU D 1 29 ? 55.209 22.541 12.637 1.00 52.89 21 LEU D CA 1
ATOM 7952 C C . LEU D 1 29 ? 56.224 21.771 11.808 1.00 54.10 21 LEU D C 1
ATOM 7953 O O . LEU D 1 29 ? 57.405 21.741 12.174 1.00 59.82 21 LEU D O 1
ATOM 7958 N N . GLU D 1 30 ? 55.803 21.175 10.694 1.00 49.81 22 GLU D N 1
ATOM 7959 C CA . GLU D 1 30 ? 56.658 20.297 9.907 1.00 45.22 22 GLU D CA 1
ATOM 7960 C C . GLU D 1 30 ? 57.054 20.889 8.560 1.00 50.24 22 GLU D C 1
ATOM 7961 O O . GLU D 1 30 ? 57.583 20.165 7.712 1.00 60.90 22 GLU D O 1
ATOM 7967 N N . ARG D 1 31 ? 56.812 22.176 8.337 1.00 46.08 23 ARG D N 1
ATOM 7968 C CA . ARG D 1 31 ? 57.260 22.826 7.114 1.00 52.97 23 ARG D CA 1
ATOM 7969 C C . ARG D 1 31 ? 57.749 24.226 7.445 1.00 58.89 23 ARG D C 1
ATOM 7970 O O . ARG D 1 31 ? 57.179 24.907 8.303 1.00 61.07 23 ARG D O 1
ATOM 7978 N N . THR D 1 32 ? 58.812 24.647 6.765 1.00 63.61 24 THR D N 1
ATOM 7979 C CA . THR D 1 32 ? 59.452 25.916 7.088 1.00 71.18 24 THR D CA 1
ATOM 7980 C C . THR D 1 32 ? 58.827 27.112 6.381 1.00 70.69 24 THR D C 1
ATOM 7981 O O . THR D 1 32 ? 59.215 28.247 6.672 1.00 75.14 24 THR D O 1
ATOM 7985 N N . ASP D 1 33 ? 57.889 26.901 5.461 1.00 64.91 25 ASP D N 1
ATOM 7986 C CA . ASP D 1 33 ? 57.276 28.010 4.742 1.00 63.76 25 ASP D CA 1
ATOM 7987 C C . ASP D 1 33 ? 55.985 28.497 5.388 1.00 61.71 25 ASP D C 1
ATOM 7988 O O . ASP D 1 33 ? 55.428 29.507 4.939 1.00 54.75 25 ASP D O 1
ATOM 7993 N N . VAL D 1 34 ? 55.506 27.811 6.426 1.00 63.49 26 VAL D N 1
ATOM 7994 C CA . VAL D 1 34 ? 54.280 28.169 7.129 1.00 56.66 26 VAL D CA 1
ATOM 7995 C C . VAL D 1 34 ? 54.569 28.214 8.621 1.00 55.59 26 VAL D C 1
ATOM 7996 O O . VAL D 1 34 ? 55.130 27.263 9.180 1.00 51.86 26 VAL D O 1
ATOM 8000 N N . GLU D 1 35 ? 54.162 29.306 9.268 1.00 56.64 27 GLU D N 1
ATOM 8001 C CA . GLU D 1 35 ? 54.327 29.473 10.707 1.00 59.61 27 GLU D CA 1
ATOM 8002 C C . GLU D 1 35 ? 53.052 30.072 11.279 1.00 54.42 27 GLU D C 1
ATOM 8003 O O . GLU D 1 35 ? 52.650 31.170 10.878 1.00 56.62 27 GLU D O 1
ATOM 8009 N N . VAL D 1 36 ? 52.426 29.354 12.210 1.00 47.25 28 VAL D N 1
ATOM 8010 C CA . VAL D 1 36 ? 51.219 29.829 12.883 1.00 42.85 28 VAL D CA 1
ATOM 8011 C C . VAL D 1 36 ? 51.620 30.730 14.042 1.00 49.13 28 VAL D C 1
ATOM 8012 O O . VAL D 1 36 ? 52.269 30.279 14.990 1.00 44.05 28 VAL D O 1
ATOM 8016 N N . VAL D 1 37 ? 51.209 31.999 13.982 1.00 45.93 29 VAL D N 1
ATOM 8017 C CA . VAL D 1 37 ? 51.598 32.992 14.979 1.00 48.24 29 VAL D CA 1
ATOM 8018 C C . VAL D 1 37 ? 50.443 33.424 15.874 1.00 47.86 29 VAL D C 1
ATOM 8019 O O . VAL D 1 37 ? 50.673 34.185 16.822 1.00 49.23 29 VAL D O 1
ATOM 8023 N N . ALA D 1 38 ? 49.217 32.964 15.623 1.00 47.21 30 ALA D N 1
ATOM 8024 C CA . ALA D 1 38 ? 48.089 33.387 16.448 1.00 47.06 30 ALA D CA 1
ATOM 8025 C C . ALA D 1 38 ? 46.944 32.389 16.327 1.00 53.59 30 ALA D C 1
ATOM 8026 O O . ALA D 1 38 ? 46.707 31.836 15.251 1.00 44.25 30 ALA D O 1
ATOM 8028 N N . ILE D 1 39 ? 46.233 32.185 17.438 1.00 49.20 31 ILE D N 1
ATOM 8029 C CA . ILE D 1 39 ? 45.145 31.217 17.540 1.00 43.30 31 ILE D CA 1
ATOM 8030 C C . ILE D 1 39 ? 44.004 31.858 18.320 1.00 51.19 31 ILE D C 1
ATOM 8031 O O . ILE D 1 39 ? 44.230 32.443 19.383 1.00 51.03 31 ILE D O 1
ATOM 8036 N N . ASN D 1 40 ? 42.780 31.741 17.806 1.00 49.82 32 ASN D N 1
ATOM 8037 C CA . ASN D 1 40 ? 41.582 32.209 18.492 1.00 46.13 32 ASN D CA 1
ATOM 8038 C C . ASN D 1 40 ? 40.624 31.050 18.725 1.00 47.90 32 ASN D C 1
ATOM 8039 O O . ASN D 1 40 ? 40.301 30.315 17.785 1.00 45.61 32 ASN D O 1
ATOM 8044 N N . ASP D 1 41 ? 40.153 30.905 19.967 1.00 43.07 33 ASP D N 1
ATOM 8045 C CA . ASP D 1 41 ? 39.127 29.918 20.294 1.00 41.74 33 ASP D CA 1
ATOM 8046 C C . ASP D 1 41 ? 38.447 30.331 21.591 1.00 55.73 33 ASP D C 1
ATOM 8047 O O . ASP D 1 41 ? 39.123 30.557 22.600 1.00 59.51 33 ASP D O 1
ATOM 8052 N N . ILE D 1 42 ? 37.110 30.424 21.564 1.00 54.73 34 ILE D N 1
ATOM 8053 C CA . ILE D 1 42 ? 36.358 30.970 22.692 1.00 53.82 34 ILE D CA 1
ATOM 8054 C C . ILE D 1 42 ? 35.980 29.920 23.719 1.00 47.39 34 ILE D C 1
ATOM 8055 O O . ILE D 1 42 ? 35.270 30.237 24.683 1.00 46.73 34 ILE D O 1
ATOM 8060 N N . MET D 1 43 ? 36.421 28.678 23.548 1.00 50.11 35 MET D N 1
ATOM 8061 C CA . MET D 1 43 ? 36.123 27.623 24.502 1.00 44.96 35 MET D CA 1
ATOM 8062 C C . MET D 1 43 ? 37.368 27.134 25.230 1.00 46.54 35 MET D C 1
ATOM 8063 O O . MET D 1 43 ? 37.304 26.115 25.925 1.00 48.07 35 MET D O 1
ATOM 8065 N N . MET D 1 44 ? 38.497 27.830 25.088 1.00 40.95 36 MET D N 1
ATOM 8066 C CA . MET D 1 44 ? 39.753 27.393 25.682 1.00 40.18 36 MET D CA 1
ATOM 8067 C C . MET D 1 44 ? 40.521 28.585 26.222 1.00 48.46 36 MET D C 1
ATOM 8068 O O . MET D 1 44 ? 40.262 29.738 25.865 1.00 54.27 36 MET D O 1
ATOM 8073 N N . THR D 1 45 ? 41.490 28.271 27.084 1.00 46.65 37 THR D N 1
ATOM 8074 C CA . THR D 1 45 ? 42.521 29.164 27.593 1.00 45.48 37 THR D CA 1
ATOM 8075 C C . THR D 1 45 ? 43.865 28.575 27.170 1.00 44.42 37 THR D C 1
ATOM 8076 O O . THR D 1 45 ? 43.908 27.425 26.715 1.00 40.05 37 THR D O 1
ATOM 8080 N N . PRO D 1 46 ? 44.970 29.324 27.263 1.00 45.81 38 PRO D N 1
ATOM 8081 C CA . PRO D 1 46 ? 46.254 28.779 26.780 1.00 43.95 38 PRO D CA 1
ATOM 8082 C C . PRO D 1 46 ? 46.700 27.494 27.464 1.00 41.01 38 PRO D C 1
ATOM 8083 O O . PRO D 1 46 ? 47.242 26.604 26.793 1.00 39.58 38 PRO D O 1
ATOM 8087 N N . ASP D 1 47 ? 46.500 27.367 28.779 1.00 41.37 39 ASP D N 1
ATOM 8088 C CA . ASP D 1 47 ? 46.925 26.143 29.452 1.00 40.00 39 ASP D CA 1
ATOM 8089 C C . ASP D 1 47 ? 46.134 24.939 28.967 1.00 44.98 39 ASP D C 1
ATOM 8090 O O . ASP D 1 47 ? 46.682 23.835 28.884 1.00 42.05 39 ASP D O 1
ATOM 8095 N N . TYR D 1 48 ? 44.852 25.137 28.641 1.00 40.50 40 TYR D N 1
ATOM 8096 C CA . TYR D 1 48 ? 44.051 24.066 28.062 1.00 35.75 40 TYR D CA 1
ATOM 8097 C C . TYR D 1 48 ? 44.486 23.773 26.632 1.00 38.39 40 TYR D C 1
ATOM 8098 O O . TYR D 1 48 ? 44.560 22.607 26.229 1.00 40.07 40 TYR D O 1
ATOM 8107 N N . MET D 1 49 ? 44.785 24.820 25.857 1.00 40.07 41 MET D N 1
ATOM 8108 C CA A MET D 1 49 ? 45.206 24.623 24.473 0.31 36.41 41 MET D CA 1
ATOM 8109 C CA B MET D 1 49 ? 45.211 24.627 24.472 0.69 36.01 41 MET D CA 1
ATOM 8110 C C . MET D 1 49 ? 46.413 23.699 24.379 1.00 34.41 41 MET D C 1
ATOM 8111 O O . MET D 1 49 ? 46.473 22.842 23.496 1.00 33.02 41 MET D O 1
ATOM 8120 N N . ILE D 1 50 ? 47.400 23.869 25.264 1.00 35.21 42 ILE D N 1
ATOM 8121 C CA . ILE D 1 50 ? 48.602 23.054 25.108 1.00 34.48 42 ILE D CA 1
ATOM 8122 C C . ILE D 1 50 ? 48.336 21.608 25.495 1.00 38.23 42 ILE D C 1
ATOM 8123 O O . ILE D 1 50 ? 49.013 20.697 25.001 1.00 32.34 42 ILE D O 1
ATOM 8128 N N . TYR D 1 51 ? 47.357 21.364 26.371 1.00 36.30 43 TYR D N 1
ATOM 8129 C CA . TYR D 1 51 ? 46.960 19.987 26.656 1.00 30.38 43 TYR D CA 1
ATOM 8130 C C . TYR D 1 51 ? 46.312 19.337 25.437 1.00 30.30 43 TYR D C 1
ATOM 8131 O O . TYR D 1 51 ? 46.557 18.157 25.144 1.00 28.27 43 TYR D O 1
ATOM 8140 N N . MET D 1 52 ? 45.469 20.080 24.722 1.00 29.47 44 MET D N 1
ATOM 8141 C CA . MET D 1 52 ? 44.826 19.497 23.550 1.00 28.27 44 MET D CA 1
ATOM 8142 C C . MET D 1 52 ? 45.820 19.310 22.412 1.00 28.03 44 MET D C 1
ATOM 8143 O O . MET D 1 52 ? 45.654 18.402 21.596 1.00 26.71 44 MET D O 1
ATOM 8148 N N . ILE D 1 53 ? 46.853 20.155 22.340 1.00 29.37 45 ILE D N 1
ATOM 8149 C CA . ILE D 1 53 ? 47.946 19.935 21.394 1.00 29.29 45 ILE D CA 1
ATOM 8150 C C . ILE D 1 53 ? 48.725 18.677 21.760 1.00 29.63 45 ILE D C 1
ATOM 8151 O O . ILE D 1 53 ? 49.081 17.874 20.888 1.00 27.18 45 ILE D O 1
ATOM 8156 N N . LYS D 1 54 ? 48.980 18.473 23.055 1.00 28.65 46 LYS D N 1
ATOM 8157 C CA . LYS D 1 54 ? 49.881 17.406 23.480 1.00 28.59 46 LYS D CA 1
ATOM 8158 C C . LYS D 1 54 ? 49.292 16.026 23.215 1.00 30.42 46 LYS D C 1
ATOM 8159 O O . LYS D 1 54 ? 49.980 15.142 22.694 1.00 26.22 46 LYS D O 1
ATOM 8165 N N . TYR D 1 55 ? 48.030 15.815 23.578 1.00 24.81 47 TYR D N 1
ATOM 8166 C CA . TYR D 1 55 ? 47.400 14.503 23.514 1.00 27.91 47 TYR D CA 1
ATOM 8167 C C . TYR D 1 55 ? 46.302 14.495 22.460 1.00 23.31 47 TYR D C 1
ATOM 8168 O O . TYR D 1 55 ? 45.486 15.422 22.397 1.00 26.24 47 TYR D O 1
ATOM 8177 N N . ASP D 1 56 ? 46.288 13.447 21.642 1.00 21.18 48 ASP D N 1
ATOM 8178 C CA . ASP D 1 56 ? 45.303 13.285 20.578 1.00 20.59 48 ASP D CA 1
ATOM 8179 C C . ASP D 1 56 ? 44.950 11.812 20.444 1.00 23.75 48 ASP D C 1
ATOM 8180 O O . ASP D 1 56 ? 45.836 10.984 20.214 1.00 20.88 48 ASP D O 1
ATOM 8185 N N . SER D 1 57 ? 43.655 11.494 20.557 1.00 18.26 49 SER D N 1
ATOM 8186 C CA . SER D 1 57 ? 43.190 10.107 20.527 1.00 16.73 49 SER D CA 1
ATOM 8187 C C . SER D 1 57 ? 43.406 9.409 19.179 1.00 20.56 49 SER D C 1
ATOM 8188 O O . SER D 1 57 ? 43.404 8.176 19.137 1.00 21.92 49 SER D O 1
ATOM 8191 N N . VAL D 1 58 ? 43.548 10.143 18.080 1.00 17.92 50 VAL D N 1
ATOM 8192 C CA . VAL D 1 58 ? 43.758 9.552 16.752 1.00 16.63 50 VAL D CA 1
ATOM 8193 C C . VAL D 1 58 ? 45.218 9.631 16.332 1.00 19.45 50 VAL D C 1
ATOM 8194 O O . VAL D 1 58 ? 45.787 8.654 15.842 1.00 19.26 50 VAL D O 1
ATOM 8198 N N . HIS D 1 59 ? 45.841 10.794 16.518 1.00 19.22 51 HIS D N 1
ATOM 8199 C CA . HIS D 1 59 ? 47.130 11.092 15.912 1.00 20.71 51 HIS D CA 1
ATOM 8200 C C . HIS D 1 59 ? 48.278 11.043 16.910 1.00 24.76 51 HIS D C 1
ATOM 8201 O O . HIS D 1 59 ? 49.413 11.346 16.545 1.00 24.84 51 HIS D O 1
ATOM 8208 N N . GLY D 1 60 ? 48.015 10.642 18.145 1.00 19.85 52 GLY D N 1
ATOM 8209 C CA . GLY D 1 60 ? 49.082 10.397 19.093 1.00 21.26 52 GLY D CA 1
ATOM 8210 C C . GLY D 1 60 ? 49.605 11.646 19.783 1.00 25.03 52 GLY D C 1
ATOM 8211 O O . GLY D 1 60 ? 49.145 12.777 19.587 1.00 23.74 52 GLY D O 1
ATOM 8212 N N . LYS D 1 61 ? 50.628 11.414 20.601 1.00 20.84 53 LYS D N 1
ATOM 8213 C CA . LYS D 1 61 ? 51.190 12.441 21.464 1.00 23.71 53 LYS D CA 1
ATOM 8214 C C . LYS D 1 61 ? 52.194 13.296 20.706 1.00 31.63 53 LYS D C 1
ATOM 8215 O O . LYS D 1 61 ? 52.961 12.791 19.882 1.00 30.06 53 LYS D O 1
ATOM 8221 N N . PHE D 1 62 ? 52.163 14.602 20.970 1.00 25.10 54 PHE D N 1
ATOM 8222 C CA . PHE D 1 62 ? 53.180 15.542 20.510 1.00 30.20 54 PHE D CA 1
ATOM 8223 C C . PHE D 1 62 ? 54.189 15.743 21.634 1.00 36.11 54 PHE D C 1
ATOM 8224 O O . PHE D 1 62 ? 53.806 16.028 22.775 1.00 35.86 54 PHE D O 1
ATOM 8232 N N . ASN D 1 63 ? 55.474 15.577 21.325 1.00 38.10 55 ASN D N 1
ATOM 8233 C CA . ASN D 1 63 ? 56.485 15.490 22.376 1.00 40.60 55 ASN D CA 1
ATOM 8234 C C . ASN D 1 63 ? 57.405 16.703 22.452 1.00 41.50 55 ASN D C 1
ATOM 8235 O O . ASN D 1 63 ? 58.411 16.660 23.172 1.00 41.77 55 ASN D O 1
ATOM 8240 N N . GLY D 1 64 ? 57.083 17.787 21.760 1.00 41.09 56 GLY D N 1
ATOM 8241 C CA . GLY D 1 64 ? 57.864 18.996 21.891 1.00 39.32 56 GLY D CA 1
ATOM 8242 C C . GLY D 1 64 ? 57.542 19.750 23.171 1.00 42.27 56 GLY D C 1
ATOM 8243 O O . GLY D 1 64 ? 56.619 19.412 23.913 1.00 42.88 56 GLY D O 1
ATOM 8244 N N . LYS D 1 65 ? 58.324 20.797 23.425 1.00 40.36 57 LYS D N 1
ATOM 8245 C CA . LYS D 1 65 ? 58.103 21.608 24.613 1.00 46.42 57 LYS D CA 1
ATOM 8246 C C . LYS D 1 65 ? 56.819 22.415 24.466 1.00 50.72 57 LYS D C 1
ATOM 8247 O O . LYS D 1 65 ? 56.548 22.995 23.410 1.00 54.76 57 LYS D O 1
ATOM 8253 N N . LEU D 1 66 ? 56.019 22.445 25.533 1.00 38.00 58 LEU D N 1
ATOM 8254 C CA . LEU D 1 66 ? 54.769 23.198 25.560 1.00 41.08 58 LEU D CA 1
ATOM 8255 C C . LEU D 1 66 ? 54.707 24.031 26.832 1.00 44.78 58 LEU D C 1
ATOM 8256 O O . LEU D 1 66 ? 54.789 23.484 27.937 1.00 39.39 58 LEU D O 1
ATOM 8261 N N . GLU D 1 67 ? 54.551 25.343 26.671 1.00 41.47 59 GLU D N 1
ATOM 8262 C CA . GLU D 1 67 ? 54.366 26.282 27.766 1.00 42.87 59 GLU D CA 1
ATOM 8263 C C . GLU D 1 67 ? 53.148 27.154 27.486 1.00 43.24 59 GLU D C 1
ATOM 8264 O O . GLU D 1 67 ? 52.598 27.155 26.382 1.00 49.38 59 GLU D O 1
ATOM 8270 N N . TYR D 1 68 ? 52.747 27.931 28.493 1.00 53.56 60 TYR D N 1
ATOM 8271 C CA . TYR D 1 68 ? 51.640 28.864 28.339 1.00 50.01 60 TYR D CA 1
ATOM 8272 C C . TYR D 1 68 ? 51.851 30.078 29.234 1.00 54.43 60 TYR D C 1
ATOM 8273 O O . TYR D 1 68 ? 52.407 29.976 30.333 1.00 53.71 60 TYR D O 1
ATOM 8282 N N . THR D 1 69 ? 51.395 31.230 28.749 1.00 51.53 61 THR D N 1
ATOM 8283 C CA . THR D 1 69 ? 51.244 32.439 29.544 1.00 56.19 61 THR D CA 1
ATOM 8284 C C . THR D 1 69 ? 49.753 32.739 29.689 1.00 58.77 61 THR D C 1
ATOM 8285 O O . THR D 1 69 ? 48.897 31.893 29.398 1.00 60.07 61 THR D O 1
ATOM 8289 N N . GLU D 1 70 ? 49.440 33.960 30.125 1.00 53.28 62 GLU D N 1
ATOM 8290 C CA . GLU D 1 70 ? 48.043 34.336 30.307 1.00 53.56 62 GLU D CA 1
ATOM 8291 C C . GLU D 1 70 ? 47.336 34.556 28.975 1.00 56.91 62 GLU D C 1
ATOM 8292 O O . GLU D 1 70 ? 46.110 34.415 28.898 1.00 58.48 62 GLU D O 1
ATOM 8294 N N . ASN D 1 71 ? 48.082 34.900 27.917 1.00 53.19 63 ASN D N 1
ATOM 8295 C CA . ASN D 1 71 ? 47.463 35.174 26.624 1.00 58.31 63 ASN D CA 1
ATOM 8296 C C . ASN D 1 71 ? 48.266 34.613 25.453 1.00 51.61 63 ASN D C 1
ATOM 8297 O O . ASN D 1 71 ? 48.094 35.078 24.320 1.00 59.55 63 ASN D O 1
ATOM 8302 N N . SER D 1 72 ? 49.130 33.628 25.692 1.00 52.65 64 SER D N 1
ATOM 8303 C CA . SER D 1 72 ? 49.929 33.031 24.633 1.00 50.18 64 SER D CA 1
ATOM 8304 C C . SER D 1 72 ? 50.286 31.602 25.014 1.00 47.39 64 SER D C 1
ATOM 8305 O O . SER D 1 72 ? 50.070 31.161 26.144 1.00 47.09 64 SER D O 1
ATOM 8308 N N . ILE D 1 73 ? 50.832 30.875 24.040 1.00 49.23 65 ILE D N 1
ATOM 8309 C CA . ILE D 1 73 ? 51.467 29.587 24.274 1.00 45.47 65 ILE D CA 1
ATOM 8310 C C . ILE D 1 73 ? 52.836 29.638 23.617 1.00 45.17 65 ILE D C 1
ATOM 8311 O O . ILE D 1 73 ? 53.115 30.490 22.772 1.00 47.63 65 ILE D O 1
ATOM 8316 N N . LYS D 1 74 ? 53.700 28.716 24.021 1.00 44.46 66 LYS D N 1
ATOM 8317 C CA . LYS D 1 74 ? 55.028 28.606 23.436 1.00 49.37 66 LYS D CA 1
ATOM 8318 C C . LYS D 1 74 ? 55.265 27.149 23.075 1.00 46.79 66 LYS D C 1
ATOM 8319 O O . LYS D 1 74 ? 55.157 26.272 23.937 1.00 44.95 66 LYS D O 1
ATOM 8321 N N . VAL D 1 75 ? 55.563 26.895 21.803 1.00 42.46 67 VAL D N 1
ATOM 8322 C CA . VAL D 1 75 ? 55.821 25.554 21.293 1.00 40.72 67 VAL D CA 1
ATOM 8323 C C . VAL D 1 75 ? 57.288 25.480 20.897 1.00 47.28 67 VAL D C 1
ATOM 8324 O O . VAL D 1 75 ? 57.732 26.203 19.995 1.00 47.80 67 VAL D O 1
ATOM 8328 N N . ASN D 1 76 ? 58.035 24.603 21.565 1.00 46.77 68 ASN D N 1
ATOM 8329 C CA . ASN D 1 76 ? 59.482 24.491 21.375 1.00 52.35 68 ASN D CA 1
ATOM 8330 C C . ASN D 1 76 ? 60.168 25.854 21.467 1.00 56.64 68 ASN D C 1
ATOM 8331 O O . ASN D 1 76 ? 61.125 26.149 20.746 1.00 60.52 68 ASN D O 1
ATOM 8336 N N . GLY D 1 77 ? 59.671 26.698 22.374 1.00 53.86 69 GLY D N 1
ATOM 8337 C CA . GLY D 1 77 ? 60.248 28.000 22.619 1.00 51.91 69 GLY D CA 1
ATOM 8338 C C . GLY D 1 77 ? 59.695 29.130 21.779 1.00 54.80 69 GLY D C 1
ATOM 8339 O O . GLY D 1 77 ? 60.033 30.293 22.038 1.00 58.19 69 GLY D O 1
ATOM 8340 N N . ARG D 1 78 ? 58.858 28.834 20.788 1.00 49.32 70 ARG D N 1
ATOM 8341 C CA . ARG D 1 78 ? 58.315 29.848 19.893 1.00 50.80 70 ARG D CA 1
ATOM 8342 C C . ARG D 1 78 ? 56.956 30.302 20.416 1.00 51.89 70 ARG D C 1
ATOM 8343 O O . ARG D 1 78 ? 56.059 29.477 20.615 1.00 52.87 70 ARG D O 1
ATOM 8351 N N . GLU D 1 79 ? 56.799 31.610 20.628 1.00 51.72 71 GLU D N 1
ATOM 8352 C CA . GLU D 1 79 ? 55.594 32.153 21.247 1.00 51.09 71 GLU D CA 1
ATOM 8353 C C . GLU D 1 79 ? 54.494 32.380 20.213 1.00 53.81 71 GLU D C 1
ATOM 8354 O O . GLU D 1 79 ? 54.744 32.929 19.133 1.00 52.28 71 GLU D O 1
ATOM 8360 N N . ILE D 1 80 ? 53.277 31.966 20.561 1.00 54.68 72 ILE D N 1
ATOM 8361 C CA . ILE D 1 80 ? 52.103 32.078 19.702 1.00 47.27 72 ILE D CA 1
ATOM 8362 C C . ILE D 1 80 ? 51.013 32.784 20.502 1.00 48.02 72 ILE D C 1
ATOM 8363 O O . ILE D 1 80 ? 50.643 32.325 21.588 1.00 47.47 72 ILE D O 1
ATOM 8368 N N . HIS D 1 81 ? 50.511 33.901 19.980 1.00 49.38 73 HIS D N 1
ATOM 8369 C CA . HIS D 1 81 ? 49.500 34.669 20.691 1.00 50.39 73 HIS D CA 1
ATOM 8370 C C . HIS D 1 81 ? 48.137 33.988 20.622 1.00 52.18 73 HIS D C 1
ATOM 8371 O O . HIS D 1 81 ? 47.774 33.374 19.615 1.00 47.55 73 HIS D O 1
ATOM 8378 N N . VAL D 1 82 ? 47.368 34.123 21.701 1.00 49.18 74 VAL D N 1
ATOM 8379 C CA . VAL D 1 82 ? 46.063 33.483 21.830 1.00 47.92 74 VAL D CA 1
ATOM 8380 C C . VAL D 1 82 ? 45.001 34.551 22.065 1.00 59.94 74 VAL D C 1
ATOM 8381 O O . VAL D 1 82 ? 45.151 35.403 22.949 1.00 51.23 74 VAL D O 1
ATOM 8385 N N . PHE D 1 83 ? 43.931 34.501 21.274 1.00 56.67 75 PHE D N 1
ATOM 8386 C CA . PHE D 1 83 ? 42.751 35.330 21.471 1.00 57.48 75 PHE D CA 1
ATOM 8387 C C . PHE D 1 83 ? 41.629 34.505 22.091 1.00 51.56 75 PHE D C 1
ATOM 8388 O O . PHE D 1 83 ? 41.702 33.277 22.188 1.00 53.30 75 PHE D O 1
ATOM 8396 N N . CYS D 1 84 ? 40.566 35.197 22.486 1.00 52.71 76 CYS D N 1
ATOM 8397 C CA . CYS D 1 84 ? 39.348 34.551 22.966 1.00 57.84 76 CYS D CA 1
ATOM 8398 C C . CYS D 1 84 ? 38.150 35.436 22.624 1.00 68.50 76 CYS D C 1
ATOM 8399 O O . CYS D 1 84 ? 37.417 35.908 23.489 1.00 71.95 76 CYS D O 1
ATOM 8402 N N . GLU D 1 85 ? 37.931 35.666 21.331 1.00 69.46 77 GLU D N 1
ATOM 8403 C CA . GLU D 1 85 ? 36.865 36.534 20.852 1.00 70.79 77 GLU D CA 1
ATOM 8404 C C . GLU D 1 85 ? 35.899 35.760 19.962 1.00 77.72 77 GLU D C 1
ATOM 8405 O O . GLU D 1 85 ? 36.318 35.009 19.075 1.00 76.19 77 GLU D O 1
ATOM 8411 N N . ARG D 1 86 ? 34.600 35.960 20.203 1.00 81.50 78 ARG D N 1
ATOM 8412 C CA . ARG D 1 86 ? 33.561 35.290 19.425 1.00 79.93 78 ARG D CA 1
ATOM 8413 C C . ARG D 1 86 ? 33.406 35.900 18.036 1.00 75.42 78 ARG D C 1
ATOM 8414 O O . ARG D 1 86 ? 33.199 35.176 17.057 1.00 73.24 78 ARG D O 1
ATOM 8422 N N . GLU D 1 87 ? 33.513 37.224 17.931 1.00 74.90 79 GLU D N 1
ATOM 8423 C CA . GLU D 1 87 ? 33.182 37.926 16.702 1.00 74.15 79 GLU D CA 1
ATOM 8424 C C . GLU D 1 87 ? 34.441 38.181 15.891 1.00 71.56 79 GLU D C 1
ATOM 8425 O O . GLU D 1 87 ? 35.338 38.892 16.369 1.00 70.31 79 GLU D O 1
ATOM 8431 N N . PRO D 1 88 ? 34.554 37.631 14.677 1.00 72.32 80 PRO D N 1
ATOM 8432 C CA . PRO D 1 88 ? 35.799 37.794 13.903 1.00 67.18 80 PRO D CA 1
ATOM 8433 C C . PRO D 1 88 ? 36.204 39.238 13.666 1.00 62.82 80 PRO D C 1
ATOM 8434 O O . PRO D 1 88 ? 37.405 39.532 13.604 1.00 58.24 80 PRO D O 1
ATOM 8438 N N . GLU D 1 89 ? 35.240 40.150 13.539 1.00 67.62 81 GLU D N 1
ATOM 8439 C CA . GLU D 1 89 ? 35.557 41.560 13.336 1.00 69.39 81 GLU D CA 1
ATOM 8440 C C . GLU D 1 89 ? 36.411 42.139 14.457 1.00 67.73 81 GLU D C 1
ATOM 8441 O O . GLU D 1 89 ? 36.994 43.216 14.285 1.00 76.95 81 GLU D O 1
ATOM 8447 N N . LYS D 1 90 ? 36.498 41.453 15.596 1.00 65.01 82 LYS D N 1
ATOM 8448 C CA . LYS D 1 90 ? 37.203 41.943 16.772 1.00 70.98 82 LYS D CA 1
ATOM 8449 C C . LYS D 1 90 ? 38.575 41.294 16.963 1.00 71.50 82 LYS D C 1
ATOM 8450 O O . LYS D 1 90 ? 39.108 41.314 18.079 1.00 73.80 82 LYS D O 1
ATOM 8456 N N . LEU D 1 91 ? 39.163 40.732 15.906 1.00 63.69 83 LEU D N 1
ATOM 8457 C CA . LEU D 1 91 ? 40.446 40.042 16.023 1.00 61.82 83 LEU D CA 1
ATOM 8458 C C . LEU D 1 91 ? 41.549 40.831 15.326 1.00 64.99 83 LEU D C 1
ATOM 8459 O O . LEU D 1 91 ? 41.546 40.923 14.088 1.00 67.45 83 LEU D O 1
ATOM 8464 N N . PRO D 1 92 ? 42.512 41.414 16.064 1.00 59.32 84 PRO D N 1
ATOM 8465 C CA . PRO D 1 92 ? 43.597 42.223 15.456 1.00 62.23 84 PRO D CA 1
ATOM 8466 C C . PRO D 1 92 ? 44.727 41.377 14.878 1.00 59.11 84 PRO D C 1
ATOM 8467 O O . PRO D 1 92 ? 45.867 41.375 15.358 1.00 59.30 84 PRO D O 1
ATOM 8471 N N . TRP D 1 93 ? 44.405 40.654 13.802 1.00 59.12 85 TRP D N 1
ATOM 8472 C CA . TRP D 1 93 ? 45.361 39.738 13.183 1.00 56.60 85 TRP D CA 1
ATOM 8473 C C . TRP D 1 93 ? 46.630 40.453 12.739 1.00 59.50 85 TRP D C 1
ATOM 8474 O O . TRP D 1 93 ? 47.738 39.934 12.921 1.00 56.91 85 TRP D O 1
ATOM 8485 N N . GLY D 1 94 ? 46.483 41.631 12.127 1.00 59.43 86 GLY D N 1
ATOM 8486 C CA . GLY D 1 94 ? 47.620 42.336 11.559 1.00 60.96 86 GLY D CA 1
ATOM 8487 C C . GLY D 1 94 ? 48.669 42.742 12.571 1.00 61.80 86 GLY D C 1
ATOM 8488 O O . GLY D 1 94 ? 49.831 42.937 12.201 1.00 62.43 86 GLY D O 1
ATOM 8489 N N . GLN D 1 95 ? 48.287 42.869 13.843 1.00 62.07 87 GLN D N 1
ATOM 8490 C CA . GLN D 1 95 ? 49.261 43.194 14.879 1.00 63.05 87 GLN D CA 1
ATOM 8491 C C . GLN D 1 95 ? 50.373 42.152 14.942 1.00 62.77 87 GLN D C 1
ATOM 8492 O O . GLN D 1 95 ? 51.538 42.491 15.178 1.00 62.68 87 GLN D O 1
ATOM 8498 N N . TYR D 1 96 ? 50.038 40.882 14.702 1.00 59.34 88 TYR D N 1
ATOM 8499 C CA . TYR D 1 96 ? 50.994 39.791 14.807 1.00 57.90 88 TYR D CA 1
ATOM 8500 C C . TYR D 1 96 ? 51.515 39.333 13.450 1.00 61.97 88 TYR D C 1
ATOM 8501 O O . TYR D 1 96 ? 52.081 38.239 13.345 1.00 58.08 88 TYR D O 1
ATOM 8510 N N . GLY D 1 97 ? 51.349 40.155 12.415 1.00 58.38 89 GLY D N 1
ATOM 8511 C CA . GLY D 1 97 ? 51.910 39.854 11.115 1.00 58.07 89 GLY D CA 1
ATOM 8512 C C . GLY D 1 97 ? 51.175 38.796 10.332 1.00 56.08 89 GLY D C 1
ATOM 8513 O O . GLY D 1 97 ? 51.748 38.229 9.399 1.00 55.45 89 GLY D O 1
ATOM 8514 N N . VAL D 1 98 ? 49.914 38.534 10.667 1.00 55.19 90 VAL D N 1
ATOM 8515 C CA . VAL D 1 98 ? 49.147 37.464 10.033 1.00 55.02 90 VAL D CA 1
ATOM 8516 C C . VAL D 1 98 ? 48.864 37.831 8.580 1.00 63.12 90 VAL D C 1
ATOM 8517 O O . VAL D 1 98 ? 48.297 38.892 8.291 1.00 55.35 90 VAL D O 1
ATOM 8521 N N . GLU D 1 99 ? 49.247 36.945 7.658 1.00 52.68 91 GLU D N 1
ATOM 8522 C CA . GLU D 1 99 ? 48.947 37.121 6.239 1.00 53.03 91 GLU D CA 1
ATOM 8523 C C . GLU D 1 99 ? 47.669 36.377 5.849 1.00 64.25 91 GLU D C 1
ATOM 8524 O O . GLU D 1 99 ? 46.736 36.975 5.299 1.00 52.41 91 GLU D O 1
ATOM 8530 N N . TYR D 1 100 ? 47.618 35.074 6.137 1.00 49.63 92 TYR D N 1
ATOM 8531 C CA . TYR D 1 100 ? 46.445 34.236 5.920 1.00 48.18 92 TYR D CA 1
ATOM 8532 C C . TYR D 1 100 ? 45.795 33.883 7.253 1.00 47.32 92 TYR D C 1
ATOM 8533 O O . TYR D 1 100 ? 46.488 33.558 8.220 1.00 46.85 92 TYR D O 1
ATOM 8542 N N . VAL D 1 101 ? 44.464 33.904 7.291 1.00 58.61 93 VAL D N 1
ATOM 8543 C CA . VAL D 1 101 ? 43.695 33.382 8.417 1.00 55.29 93 VAL D CA 1
ATOM 8544 C C . VAL D 1 101 ? 42.973 32.115 7.976 1.00 44.34 93 VAL D C 1
ATOM 8545 O O . VAL D 1 101 ? 42.246 32.121 6.974 1.00 44.49 93 VAL D O 1
ATOM 8549 N N . VAL D 1 102 ? 43.169 31.038 8.727 1.00 42.71 94 VAL D N 1
ATOM 8550 C CA . VAL D 1 102 ? 42.437 29.791 8.526 1.00 40.94 94 VAL D CA 1
ATOM 8551 C C . VAL D 1 102 ? 41.150 29.858 9.338 1.00 47.64 94 VAL D C 1
ATOM 8552 O O . VAL D 1 102 ? 41.189 29.982 10.567 1.00 45.96 94 VAL D O 1
ATOM 8556 N N . GLU D 1 103 ? 40.008 29.759 8.657 1.00 44.62 95 GLU D N 1
ATOM 8557 C CA . GLU D 1 103 ? 38.694 29.877 9.292 1.00 50.01 95 GLU D CA 1
ATOM 8558 C C . GLU D 1 103 ? 38.130 28.474 9.502 1.00 48.99 95 GLU D C 1
ATOM 8559 O O . GLU D 1 103 ? 37.522 27.889 8.600 1.00 52.13 95 GLU D O 1
ATOM 8565 N N . SER D 1 104 ? 38.321 27.939 10.708 1.00 44.02 96 SER D N 1
ATOM 8566 C CA . SER D 1 104 ? 37.997 26.550 11.000 1.00 41.38 96 SER D CA 1
ATOM 8567 C C . SER D 1 104 ? 37.075 26.421 12.208 1.00 45.26 96 SER D C 1
ATOM 8568 O O . SER D 1 104 ? 37.111 25.409 12.915 1.00 49.58 96 SER D O 1
ATOM 8571 N N . THR D 1 105 ? 36.236 27.428 12.454 1.00 45.91 97 THR D N 1
ATOM 8572 C CA . THR D 1 105 ? 35.250 27.320 13.524 1.00 53.40 97 THR D CA 1
ATOM 8573 C C . THR D 1 105 ? 34.108 26.381 13.152 1.00 59.95 97 THR D C 1
ATOM 8574 O O . THR D 1 105 ? 33.555 25.698 14.024 1.00 53.48 97 THR D O 1
ATOM 8578 N N . GLY D 1 106 ? 33.753 26.322 11.871 1.00 62.56 98 GLY D N 1
ATOM 8579 C CA . GLY D 1 106 ? 32.574 25.596 11.455 1.00 61.54 98 GLY D CA 1
ATOM 8580 C C . GLY D 1 106 ? 31.287 26.378 11.572 1.00 57.81 98 GLY D C 1
ATOM 8581 O O . GLY D 1 106 ? 30.208 25.787 11.441 1.00 51.47 98 GLY D O 1
ATOM 8582 N N . VAL D 1 107 ? 31.362 27.687 11.818 1.00 52.48 99 VAL D N 1
ATOM 8583 C CA . VAL D 1 107 ? 30.162 28.496 12.022 1.00 50.79 99 VAL D CA 1
ATOM 8584 C C . VAL D 1 107 ? 30.244 29.791 11.225 1.00 53.87 99 VAL D C 1
ATOM 8585 O O . VAL D 1 107 ? 29.367 30.657 11.339 1.00 58.47 99 VAL D O 1
ATOM 8589 N N . PHE D 1 108 ? 31.291 29.945 10.414 1.00 57.78 100 PHE D N 1
ATOM 8590 C CA . PHE D 1 108 ? 31.433 31.139 9.584 1.00 60.08 100 PHE D CA 1
ATOM 8591 C C . PHE D 1 108 ? 31.666 30.770 8.123 1.00 66.31 100 PHE D C 1
ATOM 8592 O O . PHE D 1 108 ? 32.362 31.485 7.392 1.00 70.05 100 PHE D O 1
ATOM 8600 N N . THR D 1 109 ? 31.051 29.674 7.678 1.00 64.52 101 THR D N 1
ATOM 8601 C CA . THR D 1 109 ? 31.228 29.146 6.330 1.00 62.01 101 THR D CA 1
ATOM 8602 C C . THR D 1 109 ? 30.479 29.967 5.284 1.00 64.80 101 THR D C 1
ATOM 8603 O O . THR D 1 109 ? 29.976 29.416 4.300 1.00 69.90 101 THR D O 1
ATOM 8605 N N . LYS D 1 110 ? 30.400 31.278 5.484 1.00 59.41 102 LYS D N 1
ATOM 8606 C CA . LYS D 1 110 ? 29.740 32.175 4.550 1.00 62.57 102 LYS D CA 1
ATOM 8607 C C . LYS D 1 110 ? 30.696 33.303 4.191 1.00 61.90 102 LYS D C 1
ATOM 8608 O O . LYS D 1 110 ? 31.671 33.565 4.901 1.00 64.28 102 LYS D O 1
ATOM 8610 N N . LEU D 1 111 ? 30.409 33.976 3.075 1.00 61.57 103 LEU D N 1
ATOM 8611 C CA . LEU D 1 111 ? 31.315 35.015 2.593 1.00 62.34 103 LEU D CA 1
ATOM 8612 C C . LEU D 1 111 ? 31.345 36.212 3.536 1.00 66.48 103 LEU D C 1
ATOM 8613 O O . LEU D 1 111 ? 32.421 36.715 3.881 1.00 63.65 103 LEU D O 1
ATOM 8618 N N . ASP D 1 112 ? 30.171 36.683 3.967 1.00 70.03 104 ASP D N 1
ATOM 8619 C CA . ASP D 1 112 ? 30.115 37.927 4.730 1.00 73.08 104 ASP D CA 1
ATOM 8620 C C . ASP D 1 112 ? 30.739 37.768 6.112 1.00 70.26 104 ASP D C 1
ATOM 8621 O O . ASP D 1 112 ? 31.373 38.702 6.620 1.00 70.31 104 ASP D O 1
ATOM 8623 N N . THR D 1 113 ? 30.583 36.597 6.734 1.00 67.01 105 THR D N 1
ATOM 8624 C CA . THR D 1 113 ? 31.129 36.411 8.075 1.00 74.60 105 THR D CA 1
ATOM 8625 C C . THR D 1 113 ? 32.640 36.200 8.046 1.00 77.20 105 THR D C 1
ATOM 8626 O O . THR D 1 113 ? 33.353 36.690 8.931 1.00 74.42 105 THR D O 1
ATOM 8630 N N . ALA D 1 114 ? 33.147 35.485 7.038 1.00 75.84 106 ALA D N 1
ATOM 8631 C CA . ALA D 1 114 ? 34.581 35.244 6.937 1.00 67.38 106 ALA D CA 1
ATOM 8632 C C . ALA D 1 114 ? 35.349 36.461 6.436 1.00 58.87 106 ALA D C 1
ATOM 8633 O O . ALA D 1 114 ? 36.558 36.554 6.680 1.00 52.98 106 ALA D O 1
ATOM 8635 N N . SER D 1 115 ? 34.675 37.392 5.751 1.00 57.91 107 SER D N 1
ATOM 8636 C CA . SER D 1 115 ? 35.309 38.642 5.340 1.00 56.89 107 SER D CA 1
ATOM 8637 C C . SER D 1 115 ? 35.678 39.524 6.528 1.00 61.01 107 SER D C 1
ATOM 8638 O O . SER D 1 115 ? 36.505 40.432 6.377 1.00 58.37 107 SER D O 1
ATOM 8641 N N . LYS D 1 116 ? 35.077 39.280 7.698 1.00 56.81 108 LYS D N 1
ATOM 8642 C CA . LYS D 1 116 ? 35.335 40.120 8.863 1.00 62.59 108 LYS D CA 1
ATOM 8643 C C . LYS D 1 116 ? 36.797 40.072 9.294 1.00 59.87 108 LYS D C 1
ATOM 8644 O O . LYS D 1 116 ? 37.307 41.049 9.849 1.00 64.09 108 LYS D O 1
ATOM 8650 N N . HIS D 1 117 ? 37.484 38.952 9.053 1.00 66.66 109 HIS D N 1
ATOM 8651 C CA . HIS D 1 117 ? 38.884 38.831 9.450 1.00 66.77 109 HIS D CA 1
ATOM 8652 C C . HIS D 1 117 ? 39.768 39.879 8.790 1.00 62.39 109 HIS D C 1
ATOM 8653 O O . HIS D 1 117 ? 40.825 40.220 9.336 1.00 65.56 109 HIS D O 1
ATOM 8660 N N . LEU D 1 118 ? 39.358 40.400 7.631 1.00 58.19 110 LEU D N 1
ATOM 8661 C CA . LEU D 1 118 ? 40.176 41.383 6.927 1.00 59.04 110 LEU D CA 1
ATOM 8662 C C . LEU D 1 118 ? 40.199 42.724 7.650 1.00 63.41 110 LEU D C 1
ATOM 8663 O O . LEU D 1 118 ? 41.167 43.483 7.512 1.00 62.43 110 LEU D O 1
ATOM 8668 N N . LYS D 1 119 ? 39.157 43.028 8.431 1.00 61.92 111 LYS D N 1
ATOM 8669 C CA . LYS D 1 119 ? 39.101 44.318 9.112 1.00 68.91 111 LYS D CA 1
ATOM 8670 C C . LYS D 1 119 ? 40.199 44.444 10.159 1.00 69.11 111 LYS D C 1
ATOM 8671 O O . LYS D 1 119 ? 40.620 45.561 10.485 1.00 66.14 111 LYS D O 1
ATOM 8673 N N . GLY D 1 120 ? 40.678 43.320 10.684 1.00 62.17 112 GLY D N 1
ATOM 8674 C CA . GLY D 1 120 ? 41.741 43.306 11.659 1.00 62.09 112 GLY D CA 1
ATOM 8675 C C . GLY D 1 120 ? 43.133 43.300 11.084 1.00 61.97 112 GLY D C 1
ATOM 8676 O O . GLY D 1 120 ? 44.104 43.290 11.847 1.00 62.02 112 GLY D O 1
ATOM 8677 N N . GLY D 1 121 ? 43.271 43.296 9.762 1.00 59.10 113 GLY D N 1
ATOM 8678 C CA . GLY D 1 121 ? 44.569 43.393 9.127 1.00 61.14 113 GLY D CA 1
ATOM 8679 C C . GLY D 1 121 ? 45.073 42.133 8.453 1.00 62.28 113 GLY D C 1
ATOM 8680 O O . GLY D 1 121 ? 46.227 42.114 8.003 1.00 61.83 113 GLY D O 1
ATOM 8681 N N . ALA D 1 122 ? 44.261 41.081 8.381 1.00 58.84 114 ALA D N 1
ATOM 8682 C CA . ALA D 1 122 ? 44.621 39.899 7.617 1.00 53.04 114 ALA D CA 1
ATOM 8683 C C . ALA D 1 122 ? 44.437 40.173 6.130 1.00 55.40 114 ALA D C 1
ATOM 8684 O O . ALA D 1 122 ? 43.492 40.855 5.722 1.00 56.11 114 ALA D O 1
ATOM 8686 N N . LYS D 1 123 ? 45.353 39.644 5.319 1.00 53.25 115 LYS D N 1
ATOM 8687 C CA . LYS D 1 123 ? 45.330 39.880 3.879 1.00 54.08 115 LYS D CA 1
ATOM 8688 C C . LYS D 1 123 ? 44.410 38.910 3.137 1.00 60.87 115 LYS D C 1
ATOM 8689 O O . LYS D 1 123 ? 43.724 39.315 2.188 1.00 53.15 115 LYS D O 1
ATOM 8695 N N . ARG D 1 124 ? 44.378 37.639 3.546 1.00 53.31 116 ARG D N 1
ATOM 8696 C CA . ARG D 1 124 ? 43.583 36.624 2.865 1.00 48.07 116 ARG D CA 1
ATOM 8697 C C . ARG D 1 124 ? 43.043 35.617 3.872 1.00 45.91 116 ARG D C 1
ATOM 8698 O O . ARG D 1 124 ? 43.649 35.371 4.919 1.00 45.36 116 ARG D O 1
ATOM 8706 N N . VAL D 1 125 ? 41.901 35.024 3.532 1.00 44.77 117 VAL D N 1
ATOM 8707 C CA . VAL D 1 125 ? 41.215 34.065 4.387 1.00 42.83 117 VAL D CA 1
ATOM 8708 C C . VAL D 1 125 ? 40.982 32.774 3.608 1.00 40.92 117 VAL D C 1
ATOM 8709 O O . VAL D 1 125 ? 40.580 32.807 2.440 1.00 44.55 117 VAL D O 1
ATOM 8713 N N . VAL D 1 126 ? 41.249 31.641 4.252 1.00 39.02 118 VAL D N 1
ATOM 8714 C CA . VAL D 1 126 ? 40.898 30.319 3.727 1.00 37.10 118 VAL D CA 1
ATOM 8715 C C . VAL D 1 126 ? 39.881 29.711 4.679 1.00 35.79 118 VAL D C 1
ATOM 8716 O O . VAL D 1 126 ? 40.204 29.430 5.840 1.00 40.58 118 VAL D O 1
ATOM 8720 N N . ILE D 1 127 ? 38.656 29.513 4.196 1.00 37.06 119 ILE D N 1
ATOM 8721 C CA . ILE D 1 127 ? 37.627 28.812 4.958 1.00 40.18 119 ILE D CA 1
ATOM 8722 C C . ILE D 1 127 ? 37.853 27.309 4.826 1.00 37.75 119 ILE D C 1
ATOM 8723 O O . ILE D 1 127 ? 38.059 26.797 3.721 1.00 37.21 119 ILE D O 1
ATOM 8728 N N . SER D 1 128 ? 37.812 26.594 5.950 1.00 30.92 120 SER D N 1
ATOM 8729 C CA . SER D 1 128 ? 38.066 25.153 5.959 1.00 36.26 120 SER D CA 1
ATOM 8730 C C . SER D 1 128 ? 36.788 24.341 5.781 1.00 34.95 120 SER D C 1
ATOM 8731 O O . SER D 1 128 ? 36.583 23.342 6.471 1.00 33.52 120 SER D O 1
ATOM 8734 N N . ALA D 1 129 ? 35.916 24.752 4.866 1.00 38.55 121 ALA D N 1
ATOM 8735 C CA . ALA D 1 129 ? 34.652 24.078 4.590 1.00 40.03 121 ALA D CA 1
ATOM 8736 C C . ALA D 1 129 ? 34.085 24.657 3.295 1.00 28.87 121 ALA D C 1
ATOM 8737 O O . ALA D 1 129 ? 34.538 25.709 2.847 1.00 32.73 121 ALA D O 1
ATOM 8739 N N . PRO D 1 130 ? 33.117 23.978 2.669 1.00 31.03 122 PRO D N 1
ATOM 8740 C CA . PRO D 1 130 ? 32.426 24.591 1.526 1.00 32.60 122 PRO D CA 1
ATOM 8741 C C . PRO D 1 130 ? 31.820 25.933 1.917 1.00 39.43 122 PRO D C 1
ATOM 8742 O O . PRO D 1 130 ? 31.403 26.139 3.060 1.00 40.59 122 PRO D O 1
ATOM 8746 N N . ALA D 1 131 ? 31.780 26.856 0.959 1.00 35.37 123 ALA D N 1
ATOM 8747 C CA . ALA D 1 131 ? 31.322 28.211 1.257 1.00 35.48 123 ALA D CA 1
ATOM 8748 C C . ALA D 1 131 ? 30.881 28.906 -0.023 1.00 43.02 123 ALA D C 1
ATOM 8749 O O . ALA D 1 131 ? 31.162 28.450 -1.135 1.00 40.56 123 ALA D O 1
ATOM 8751 N N . ASP D 1 132 ? 30.189 30.037 0.161 1.00 50.25 124 ASP D N 1
ATOM 8752 C CA . ASP D 1 132 ? 29.736 30.885 -0.936 1.00 52.84 124 ASP D CA 1
ATOM 8753 C C . ASP D 1 132 ? 30.851 31.831 -1.363 1.00 49.51 124 ASP D C 1
ATOM 8754 O O . ASP D 1 132 ? 30.667 33.051 -1.393 1.00 57.57 124 ASP D O 1
ATOM 8756 N N . THR D 1 133 ? 32.015 31.265 -1.673 1.00 49.87 125 THR D N 1
ATOM 8757 C CA . THR D 1 133 ? 33.250 31.947 -2.041 1.00 50.19 125 THR D CA 1
ATOM 8758 C C . THR D 1 133 ? 33.927 31.107 -3.117 1.00 40.15 125 THR D C 1
ATOM 8759 O O . THR D 1 133 ? 33.481 29.986 -3.383 1.00 47.03 125 THR D O 1
ATOM 8763 N N . PRO D 1 134 ? 34.996 31.591 -3.750 1.00 48.79 126 PRO D N 1
ATOM 8764 C CA . PRO D 1 134 ? 35.773 30.723 -4.649 1.00 49.78 126 PRO D CA 1
ATOM 8765 C C . PRO D 1 134 ? 36.256 29.462 -3.940 1.00 49.87 126 PRO D C 1
ATOM 8766 O O . PRO D 1 134 ? 36.765 29.515 -2.817 1.00 42.14 126 PRO D O 1
ATOM 8770 N N . THR D 1 135 ? 36.092 28.321 -4.617 1.00 46.60 127 THR D N 1
ATOM 8771 C CA . THR D 1 135 ? 36.328 26.994 -4.061 1.00 39.19 127 THR D CA 1
ATOM 8772 C C . THR D 1 135 ? 37.534 26.353 -4.735 1.00 39.32 127 THR D C 1
ATOM 8773 O O . THR D 1 135 ? 37.690 26.452 -5.955 1.00 39.97 127 THR D O 1
ATOM 8777 N N . PHE D 1 136 ? 38.376 25.670 -3.950 1.00 35.12 128 PHE D N 1
ATOM 8778 C CA . PHE D 1 136 ? 39.637 25.177 -4.489 1.00 39.99 128 PHE D CA 1
ATOM 8779 C C . PHE D 1 136 ? 39.956 23.775 -3.994 1.00 39.74 128 PHE D C 1
ATOM 8780 O O . PHE D 1 136 ? 39.602 23.385 -2.877 1.00 38.58 128 PHE D O 1
ATOM 8788 N N . VAL D 1 137 ? 40.626 23.016 -4.863 1.00 38.05 129 VAL D N 1
ATOM 8789 C CA . VAL D 1 137 ? 41.104 21.669 -4.563 1.00 31.33 129 VAL D CA 1
ATOM 8790 C C . VAL D 1 137 ? 42.507 21.545 -5.146 1.00 37.49 129 VAL D C 1
ATOM 8791 O O . VAL D 1 137 ? 42.691 21.670 -6.364 1.00 39.38 129 VAL D O 1
ATOM 8795 N N . MET D 1 138 ? 43.490 21.318 -4.281 1.00 29.58 130 MET D N 1
ATOM 8796 C CA . MET D 1 138 ? 44.867 21.173 -4.722 1.00 32.95 130 MET D CA 1
ATOM 8797 C C . MET D 1 138 ? 44.974 20.047 -5.739 1.00 29.71 130 MET D C 1
ATOM 8798 O O . MET D 1 138 ? 44.402 18.970 -5.553 1.00 36.85 130 MET D O 1
ATOM 8803 N N . GLY D 1 139 ? 45.692 20.318 -6.828 1.00 33.22 131 GLY D N 1
ATOM 8804 C CA . GLY D 1 139 ? 45.861 19.379 -7.913 1.00 30.88 131 GLY D CA 1
ATOM 8805 C C . GLY D 1 139 ? 44.811 19.466 -8.997 1.00 40.54 131 GLY D C 1
ATOM 8806 O O . GLY D 1 139 ? 45.033 18.951 -10.101 1.00 43.22 131 GLY D O 1
ATOM 8807 N N . VAL D 1 140 ? 43.679 20.103 -8.723 1.00 39.19 132 VAL D N 1
ATOM 8808 C CA . VAL D 1 140 ? 42.569 20.187 -9.662 1.00 35.89 132 VAL D CA 1
ATOM 8809 C C . VAL D 1 140 ? 42.415 21.599 -10.215 1.00 39.76 132 VAL D C 1
ATOM 8810 O O . VAL D 1 140 ? 42.343 21.798 -11.431 1.00 38.40 132 VAL D O 1
ATOM 8814 N N . ASN D 1 141 ? 42.390 22.604 -9.334 1.00 36.66 133 ASN D N 1
ATOM 8815 C CA . ASN D 1 141 ? 42.159 23.959 -9.825 1.00 37.18 133 ASN D CA 1
ATOM 8816 C C . ASN D 1 141 ? 42.855 25.050 -9.009 1.00 43.51 133 ASN D C 1
ATOM 8817 O O . ASN D 1 141 ? 42.407 26.201 -9.051 1.00 42.41 133 ASN D O 1
ATOM 8822 N N . ASN D 1 142 ? 43.940 24.749 -8.290 1.00 40.20 134 ASN D N 1
ATOM 8823 C CA . ASN D 1 142 ? 44.548 25.785 -7.458 1.00 40.96 134 ASN D CA 1
ATOM 8824 C C . ASN D 1 142 ? 45.218 26.879 -8.280 1.00 43.39 134 ASN D C 1
ATOM 8825 O O . ASN D 1 142 ? 45.418 27.985 -7.770 1.00 40.65 134 ASN D O 1
ATOM 8830 N N . HIS D 1 143 ? 45.559 26.607 -9.538 1.00 48.38 135 HIS D N 1
ATOM 8831 C CA . HIS D 1 143 ? 46.131 27.640 -10.392 1.00 44.37 135 HIS D CA 1
ATOM 8832 C C . HIS D 1 143 ? 45.075 28.566 -10.987 1.00 43.60 135 HIS D C 1
ATOM 8833 O O . HIS D 1 143 ? 45.436 29.550 -11.643 1.00 46.47 135 HIS D O 1
ATOM 8840 N N . GLU D 1 144 ? 43.789 28.278 -10.763 1.00 45.57 136 GLU D N 1
ATOM 8841 C CA . GLU D 1 144 ? 42.693 29.193 -11.063 1.00 45.04 136 GLU D CA 1
ATOM 8842 C C . GLU D 1 144 ? 42.675 30.411 -10.149 1.00 51.34 136 GLU D C 1
ATOM 8843 O O . GLU D 1 144 ? 41.829 31.290 -10.342 1.00 50.20 136 GLU D O 1
ATOM 8849 N N . PHE D 1 145 ? 43.561 30.474 -9.155 1.00 52.84 137 PHE D N 1
ATOM 8850 C CA . PHE D 1 145 ? 43.514 31.537 -8.160 1.00 53.11 137 PHE D CA 1
ATOM 8851 C C . PHE D 1 145 ? 44.069 32.839 -8.724 1.00 53.04 137 PHE D C 1
ATOM 8852 O O . PHE D 1 145 ? 45.082 32.850 -9.428 1.00 54.50 137 PHE D O 1
ATOM 8860 N N . LYS D 1 146 ? 43.400 33.937 -8.392 1.00 59.57 138 LYS D N 1
ATOM 8861 C CA . LYS D 1 146 ? 43.752 35.303 -8.741 1.00 68.09 138 LYS D CA 1
ATOM 8862 C C . LYS D 1 146 ? 43.778 36.147 -7.476 1.00 68.96 138 LYS D C 1
ATOM 8863 O O . LYS D 1 146 ? 43.038 35.866 -6.525 1.00 71.60 138 LYS D O 1
ATOM 8865 N N . PRO D 1 147 ? 44.625 37.184 -7.430 1.00 64.94 139 PRO D N 1
ATOM 8866 C CA . PRO D 1 147 ? 44.795 37.938 -6.174 1.00 62.76 139 PRO D CA 1
ATOM 8867 C C . PRO D 1 147 ? 43.567 38.724 -5.748 1.00 61.55 139 PRO D C 1
ATOM 8868 O O . PRO D 1 147 ? 43.499 39.143 -4.587 1.00 58.91 139 PRO D O 1
ATOM 8872 N N . GLU D 1 148 ? 42.599 38.942 -6.639 1.00 63.23 140 GLU D N 1
ATOM 8873 C CA . GLU D 1 148 ? 41.375 39.627 -6.244 1.00 64.58 140 GLU D CA 1
ATOM 8874 C C . GLU D 1 148 ? 40.574 38.829 -5.222 1.00 68.32 140 GLU D C 1
ATOM 8875 O O . GLU D 1 148 ? 39.719 39.402 -4.538 1.00 74.66 140 GLU D O 1
ATOM 8877 N N . MET D 1 149 ? 40.839 37.528 -5.089 1.00 61.72 141 MET D N 1
ATOM 8878 C CA . MET D 1 149 ? 40.035 36.655 -4.235 1.00 63.76 141 MET D CA 1
ATOM 8879 C C . MET D 1 149 ? 40.662 36.577 -2.847 1.00 62.41 141 MET D C 1
ATOM 8880 O O . MET D 1 149 ? 41.370 35.630 -2.492 1.00 54.68 141 MET D O 1
ATOM 8885 N N . THR D 1 150 ? 40.364 37.599 -2.043 1.00 59.86 142 THR D N 1
ATOM 8886 C CA . THR D 1 150 ? 40.852 37.699 -0.675 1.00 55.11 142 THR D CA 1
ATOM 8887 C C . THR D 1 150 ? 40.204 36.699 0.273 1.00 53.92 142 THR D C 1
ATOM 8888 O O . THR D 1 150 ? 40.689 36.543 1.399 1.00 56.02 142 THR D O 1
ATOM 8892 N N . VAL D 1 151 ? 39.119 36.043 -0.132 1.00 47.30 143 VAL D N 1
ATOM 8893 C CA . VAL D 1 151 ? 38.465 35.012 0.670 1.00 58.02 143 VAL D CA 1
ATOM 8894 C C . VAL D 1 151 ? 38.184 33.819 -0.232 1.00 50.80 143 VAL D C 1
ATOM 8895 O O . VAL D 1 151 ? 37.535 33.966 -1.273 1.00 47.82 143 VAL D O 1
ATOM 8899 N N . ILE D 1 152 ? 38.677 32.643 0.159 1.00 41.49 144 ILE D N 1
ATOM 8900 C CA . ILE D 1 152 ? 38.483 31.404 -0.590 1.00 44.44 144 ILE D CA 1
ATOM 8901 C C . ILE D 1 152 ? 38.191 30.276 0.395 1.00 43.49 144 ILE D C 1
ATOM 8902 O O . ILE D 1 152 ? 38.320 30.432 1.608 1.00 49.10 144 ILE D O 1
ATOM 8907 N N . ASN D 1 153 ? 37.785 29.125 -0.142 1.00 38.47 145 ASN D N 1
ATOM 8908 C CA . ASN D 1 153 ? 37.561 27.933 0.665 1.00 37.36 145 ASN D CA 1
ATOM 8909 C C . ASN D 1 153 ? 38.259 26.742 0.024 1.00 37.72 145 ASN D C 1
ATOM 8910 O O . ASN D 1 153 ? 38.515 26.713 -1.183 1.00 39.73 145 ASN D O 1
ATOM 8915 N N . ASN D 1 154 ? 38.563 25.751 0.861 1.00 36.33 146 ASN D N 1
ATOM 8916 C CA . ASN D 1 154 ? 39.271 24.551 0.446 1.00 35.31 146 ASN D CA 1
ATOM 8917 C C . ASN D 1 154 ? 38.330 23.368 0.228 1.00 28.46 146 ASN D C 1
ATOM 8918 O O . ASN D 1 154 ? 38.770 22.221 0.303 1.00 30.63 146 ASN D O 1
ATOM 8923 N N . ALA D 1 155 ? 37.051 23.629 -0.027 1.00 28.71 147 ALA D N 1
ATOM 8924 C CA . ALA D 1 155 ? 36.007 22.609 -0.234 1.00 27.46 147 ALA D CA 1
ATOM 8925 C C . ALA D 1 155 ? 35.902 21.759 1.041 1.00 37.77 147 ALA D C 1
ATOM 8926 O O . ALA D 1 155 ? 36.183 22.250 2.142 1.00 33.88 147 ALA D O 1
ATOM 8928 N N . SER D 1 156 ? 35.493 20.496 0.898 1.00 24.62 148 SER D N 1
ATOM 8929 C CA . SER D 1 156 ? 35.381 19.526 1.984 1.00 28.72 148 SER D CA 1
ATOM 8930 C C . SER D 1 156 ? 36.460 18.458 1.854 1.00 23.82 148 SER D C 1
ATOM 8931 O O . SER D 1 156 ? 37.157 18.364 0.842 1.00 28.17 148 SER D O 1
ATOM 8934 N N . CYS D 1 157 ? 36.582 17.628 2.894 1.00 22.29 149 CYS D N 1
ATOM 8935 C CA . CYS D 1 157 ? 37.503 16.496 2.810 1.00 20.18 149 CYS D CA 1
ATOM 8936 C C . CYS D 1 157 ? 37.041 15.477 1.767 1.00 23.73 149 CYS D C 1
ATOM 8937 O O . CYS D 1 157 ? 37.866 14.879 1.060 1.00 21.05 149 CYS D O 1
ATOM 8940 N N . THR D 1 158 ? 35.732 15.266 1.639 1.00 26.38 150 THR D N 1
ATOM 8941 C CA . THR D 1 158 ? 35.254 14.292 0.651 1.00 20.37 150 THR D CA 1
ATOM 8942 C C . THR D 1 158 ? 35.462 14.807 -0.775 1.00 23.61 150 THR D C 1
ATOM 8943 O O . THR D 1 158 ? 35.845 14.042 -1.668 1.00 21.43 150 THR D O 1
ATOM 8947 N N . THR D 1 159 ? 35.215 16.099 -1.009 1.00 20.86 151 THR D N 1
ATOM 8948 C CA . THR D 1 159 ? 35.486 16.672 -2.329 1.00 21.95 151 THR D CA 1
ATOM 8949 C C . THR D 1 159 ? 36.968 16.561 -2.680 1.00 24.24 151 THR D C 1
ATOM 8950 O O . THR D 1 159 ? 37.319 16.315 -3.842 1.00 23.63 151 THR D O 1
ATOM 8954 N N . ASN D 1 160 ? 37.855 16.724 -1.685 1.00 25.91 152 ASN D N 1
ATOM 8955 C CA . ASN D 1 160 ? 39.292 16.598 -1.939 1.00 22.37 152 ASN D CA 1
ATOM 8956 C C . ASN D 1 160 ? 39.690 15.163 -2.243 1.00 23.02 152 ASN D C 1
ATOM 8957 O O . ASN D 1 160 ? 40.693 14.933 -2.927 1.00 24.63 152 ASN D O 1
ATOM 8962 N N . CYS D 1 161 ? 38.943 14.192 -1.735 1.00 26.01 153 CYS D N 1
ATOM 8963 C CA . CYS D 1 161 ? 39.172 12.809 -2.141 1.00 19.27 153 CYS D CA 1
ATOM 8964 C C . CYS D 1 161 ? 38.614 12.550 -3.538 1.00 21.98 153 CYS D C 1
ATOM 8965 O O . CYS D 1 161 ? 39.305 12.005 -4.401 1.00 21.98 153 CYS D O 1
ATOM 8968 N N . LEU D 1 162 ? 37.380 12.987 -3.793 1.00 22.49 154 LEU D N 1
ATOM 8969 C CA . LEU D 1 162 ? 36.697 12.660 -5.043 1.00 25.77 154 LEU D CA 1
ATOM 8970 C C . LEU D 1 162 ? 37.316 13.368 -6.251 1.00 23.86 154 LEU D C 1
ATOM 8971 O O . LEU D 1 162 ? 37.583 12.732 -7.278 1.00 23.01 154 LEU D O 1
ATOM 8976 N N . ALA D 1 163 ? 37.538 14.683 -6.155 1.00 24.46 155 ALA D N 1
ATOM 8977 C CA . ALA D 1 163 ? 37.907 15.460 -7.339 1.00 27.32 155 ALA D CA 1
ATOM 8978 C C . ALA D 1 163 ? 39.159 14.957 -8.059 1.00 24.24 155 ALA D C 1
ATOM 8979 O O . ALA D 1 163 ? 39.153 14.937 -9.303 1.00 25.05 155 ALA D O 1
ATOM 8981 N N . PRO D 1 164 ? 40.247 14.575 -7.381 1.00 26.72 156 PRO D N 1
ATOM 8982 C CA . PRO D 1 164 ? 41.384 13.997 -8.121 1.00 27.85 156 PRO D CA 1
ATOM 8983 C C . PRO D 1 164 ? 41.033 12.714 -8.850 1.00 27.57 156 PRO D C 1
ATOM 8984 O O . PRO D 1 164 ? 41.465 12.520 -9.991 1.00 25.96 156 PRO D O 1
ATOM 8988 N N . ILE D 1 165 ? 40.269 11.822 -8.214 1.00 25.11 157 ILE D N 1
ATOM 8989 C CA . ILE D 1 165 ? 39.821 10.609 -8.890 1.00 26.49 157 ILE D CA 1
ATOM 8990 C C . ILE D 1 165 ? 38.996 10.975 -10.110 1.00 29.04 157 ILE D C 1
ATOM 8991 O O . ILE D 1 165 ? 39.184 10.422 -11.203 1.00 25.77 157 ILE D O 1
ATOM 8996 N N . ALA D 1 166 ? 38.078 11.934 -9.948 1.00 24.66 158 ALA D N 1
ATOM 8997 C CA . ALA D 1 166 ? 37.225 12.306 -11.070 1.00 23.67 158 ALA D CA 1
ATOM 8998 C C . ALA D 1 166 ? 38.047 12.900 -12.202 1.00 27.45 158 ALA D C 1
ATOM 8999 O O . ALA D 1 166 ? 37.791 12.613 -13.375 1.00 28.72 158 ALA D O 1
ATOM 9001 N N . ALA D 1 167 ? 39.038 13.732 -11.870 1.00 31.55 159 ALA D N 1
ATOM 9002 C CA . ALA D 1 167 ? 39.855 14.367 -12.902 1.00 31.76 159 ALA D CA 1
ATOM 9003 C C . ALA D 1 167 ? 40.583 13.327 -13.745 1.00 29.67 159 ALA D C 1
ATOM 9004 O O . ALA D 1 167 ? 40.609 13.415 -14.982 1.00 31.97 159 ALA D O 1
ATOM 9006 N N . VAL D 1 168 ? 41.170 12.322 -13.089 1.00 27.66 160 VAL D N 1
ATOM 9007 C CA . VAL D 1 168 ? 41.907 11.287 -13.812 1.00 30.35 160 VAL D CA 1
ATOM 9008 C C . VAL D 1 168 ? 40.969 10.508 -14.728 1.00 35.43 160 VAL D C 1
ATOM 9009 O O . VAL D 1 168 ? 41.276 10.281 -15.903 1.00 34.45 160 VAL D O 1
ATOM 9013 N N . LEU D 1 169 ? 39.812 10.087 -14.208 1.00 25.98 161 LEU D N 1
ATOM 9014 C CA . LEU D 1 169 ? 38.866 9.347 -15.045 1.00 26.17 161 LEU D CA 1
ATOM 9015 C C . LEU D 1 169 ? 38.329 10.220 -16.177 1.00 26.69 161 LEU D C 1
ATOM 9016 O O . LEU D 1 169 ? 38.240 9.782 -17.331 1.00 29.61 161 LEU D O 1
ATOM 9021 N N . HIS D 1 170 ? 37.957 11.461 -15.864 1.00 30.28 162 HIS D N 1
ATOM 9022 C CA . HIS D 1 170 ? 37.351 12.325 -16.877 1.00 29.89 162 HIS D CA 1
ATOM 9023 C C . HIS D 1 170 ? 38.349 12.708 -17.963 1.00 38.31 162 HIS D C 1
ATOM 9024 O O . HIS D 1 170 ? 38.004 12.727 -19.154 1.00 34.99 162 HIS D O 1
ATOM 9031 N N . GLU D 1 171 ? 39.587 13.028 -17.578 1.00 30.39 163 GLU D N 1
ATOM 9032 C CA . GLU D 1 171 ? 40.581 13.424 -18.572 1.00 34.90 163 GLU D CA 1
ATOM 9033 C C . GLU D 1 171 ? 41.000 12.262 -19.467 1.00 34.50 163 GLU D C 1
ATOM 9034 O O . GLU D 1 171 ? 41.297 12.471 -20.643 1.00 38.93 163 GLU D O 1
ATOM 9040 N N . ASN D 1 172 ? 41.030 11.041 -18.942 1.00 30.94 164 ASN D N 1
ATOM 9041 C CA . ASN D 1 172 ? 41.475 9.894 -19.725 1.00 34.92 164 ASN D CA 1
ATOM 9042 C C . ASN D 1 172 ? 40.352 9.260 -20.537 1.00 34.60 164 ASN D C 1
ATOM 9043 O O . ASN D 1 172 ? 40.559 8.890 -21.697 1.00 34.22 164 ASN D O 1
ATOM 9048 N N . PHE D 1 173 ? 39.162 9.147 -19.962 1.00 29.96 165 PHE D N 1
ATOM 9049 C CA . PHE D 1 173 ? 38.089 8.374 -20.573 1.00 30.45 165 PHE D CA 1
ATOM 9050 C C . PHE D 1 173 ? 36.775 9.129 -20.695 1.00 34.27 165 PHE D C 1
ATOM 9051 O O . PHE D 1 173 ? 35.922 8.709 -21.488 1.00 33.56 165 PHE D O 1
ATOM 9059 N N . GLY D 1 174 ? 36.585 10.225 -19.960 1.00 34.43 166 GLY D N 1
ATOM 9060 C CA . GLY D 1 174 ? 35.326 10.944 -19.970 1.00 29.76 166 GLY D CA 1
ATOM 9061 C C . GLY D 1 174 ? 34.283 10.304 -19.076 1.00 29.17 166 GLY D C 1
ATOM 9062 O O . GLY D 1 174 ? 33.944 9.125 -19.246 1.00 27.53 166 GLY D O 1
ATOM 9063 N N . ILE D 1 175 ? 33.782 11.063 -18.107 1.00 27.71 167 ILE D N 1
ATOM 9064 C CA . ILE D 1 175 ? 32.724 10.610 -17.214 1.00 30.68 167 ILE D CA 1
ATOM 9065 C C . ILE D 1 175 ? 31.398 11.074 -17.790 1.00 34.56 167 ILE D C 1
ATOM 9066 O O . ILE D 1 175 ? 31.142 12.282 -17.898 1.00 33.32 167 ILE D O 1
ATOM 9071 N N . VAL D 1 176 ? 30.568 10.119 -18.192 1.00 26.65 168 VAL D N 1
ATOM 9072 C CA . VAL D 1 176 ? 29.255 10.470 -18.719 1.00 28.65 168 VAL D CA 1
ATOM 9073 C C . VAL D 1 176 ? 28.341 10.891 -17.583 1.00 30.35 168 VAL D C 1
ATOM 9074 O O . VAL D 1 176 ? 27.621 11.892 -17.677 1.00 29.64 168 VAL D O 1
ATOM 9078 N N . GLU D 1 177 ? 28.370 10.137 -16.490 1.00 29.37 169 GLU D N 1
ATOM 9079 C CA . GLU D 1 177 ? 27.578 10.377 -15.298 1.00 28.02 169 GLU D CA 1
ATOM 9080 C C . GLU D 1 177 ? 28.104 9.456 -14.214 1.00 24.34 169 GLU D C 1
ATOM 9081 O O . GLU D 1 177 ? 28.673 8.399 -14.508 1.00 22.41 169 GLU D O 1
ATOM 9087 N N . GLY D 1 178 ? 27.922 9.862 -12.963 1.00 24.94 170 GLY D N 1
ATOM 9088 C CA . GLY D 1 178 ? 28.343 9.010 -11.865 1.00 23.31 170 GLY D CA 1
ATOM 9089 C C . GLY D 1 178 ? 27.560 9.273 -10.601 1.00 23.73 170 GLY D C 1
ATOM 9090 O O . GLY D 1 178 ? 26.975 10.344 -10.414 1.00 27.70 170 GLY D O 1
ATOM 9091 N N . LEU D 1 179 ? 27.540 8.253 -9.737 1.00 20.48 171 LEU D N 1
ATOM 9092 C CA . LEU D 1 179 ? 26.923 8.319 -8.422 1.00 21.37 171 LEU D CA 1
ATOM 9093 C C . LEU D 1 179 ? 27.965 7.883 -7.411 1.00 17.53 171 LEU D C 1
ATOM 9094 O O . LEU D 1 179 ? 28.693 6.913 -7.641 1.00 18.85 171 LEU D O 1
ATOM 9099 N N . MET D 1 180 ? 28.057 8.619 -6.310 1.00 21.47 172 MET D N 1
ATOM 9100 C CA . MET D 1 180 ? 29.111 8.430 -5.325 1.00 23.82 172 MET D CA 1
ATOM 9101 C C . MET D 1 180 ? 28.523 8.104 -3.958 1.00 16.79 172 MET D C 1
ATOM 9102 O O . MET D 1 180 ? 27.519 8.688 -3.544 1.00 20.76 172 MET D O 1
ATOM 9107 N N . THR D 1 181 ? 29.160 7.174 -3.253 1.00 15.11 173 THR D N 1
ATOM 9108 C CA . THR D 1 181 ? 28.881 6.925 -1.845 1.00 16.98 173 THR D CA 1
ATOM 9109 C C . THR D 1 181 ? 30.188 7.107 -1.088 1.00 19.07 173 THR D C 1
ATOM 9110 O O . THR D 1 181 ? 31.217 6.571 -1.507 1.00 23.52 173 THR D O 1
ATOM 9114 N N . THR D 1 182 ? 30.157 7.840 0.018 1.00 18.22 174 THR D N 1
ATOM 9115 C CA . THR D 1 182 ? 31.295 7.852 0.930 1.00 16.00 174 THR D CA 1
ATOM 9116 C C . THR D 1 182 ? 30.913 7.140 2.222 1.00 19.87 174 THR D C 1
ATOM 9117 O O . THR D 1 182 ? 29.856 7.413 2.797 1.00 19.16 174 THR D O 1
ATOM 9121 N N . VAL D 1 183 ? 31.745 6.185 2.631 1.00 13.11 175 VAL D N 1
ATOM 9122 C CA . VAL D 1 183 ? 31.614 5.526 3.929 1.00 12.20 175 VAL D CA 1
ATOM 9123 C C . VAL D 1 183 ? 32.557 6.297 4.841 1.00 17.83 175 VAL D C 1
ATOM 9124 O O . VAL D 1 183 ? 33.777 6.242 4.666 1.00 17.57 175 VAL D O 1
ATOM 9128 N N . HIS D 1 184 ? 31.990 7.067 5.772 1.00 22.25 176 HIS D N 1
ATOM 9129 C CA . HIS D 1 184 ? 32.696 8.156 6.443 1.00 12.74 176 HIS D CA 1
ATOM 9130 C C . HIS D 1 184 ? 32.821 7.901 7.936 1.00 14.62 176 HIS D C 1
ATOM 9131 O O . HIS D 1 184 ? 31.860 7.481 8.587 1.00 16.96 176 HIS D O 1
ATOM 9138 N N . ALA D 1 185 ? 33.995 8.213 8.479 1.00 13.03 177 ALA D N 1
ATOM 91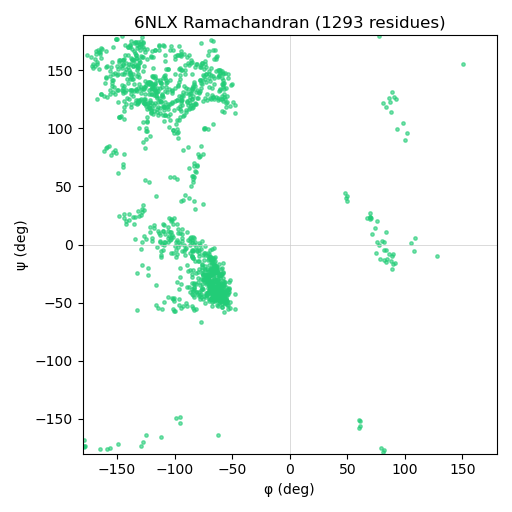39 C CA . ALA D 1 185 ? 34.212 8.106 9.915 1.00 17.46 177 ALA D CA 1
ATOM 9140 C C . ALA D 1 185 ? 33.355 9.121 10.675 1.00 16.35 177 ALA D C 1
ATOM 9141 O O . ALA D 1 185 ? 32.791 10.059 10.107 1.00 16.71 177 ALA D O 1
ATOM 9143 N N . LEU D 1 186 ? 33.278 8.928 11.991 1.00 17.56 178 LEU D N 1
ATOM 9144 C CA . LEU D 1 186 ? 32.570 9.841 12.881 1.00 21.17 178 LEU D CA 1
ATOM 9145 C C . LEU D 1 186 ? 33.167 11.246 12.852 1.00 20.66 178 LEU D C 1
ATOM 9146 O O . LEU D 1 186 ? 34.383 11.427 12.732 1.00 23.20 178 LEU D O 1
ATOM 9151 N N . THR D 1 187 ? 32.307 12.258 12.993 1.00 19.40 179 THR D N 1
ATOM 9152 C CA . THR D 1 187 ? 32.781 13.618 13.211 1.00 28.66 179 THR D CA 1
ATOM 9153 C C . THR D 1 187 ? 32.058 14.253 14.389 1.00 28.57 179 THR D C 1
ATOM 9154 O O . THR D 1 187 ? 31.061 13.739 14.905 1.00 23.78 179 THR D O 1
ATOM 9158 N N . ALA D 1 188 ? 32.591 15.407 14.780 1.00 18.13 180 ALA D N 1
ATOM 9159 C CA . ALA D 1 188 ? 32.171 16.122 15.976 1.00 21.22 180 ALA D CA 1
ATOM 9160 C C . ALA D 1 188 ? 30.688 16.492 15.987 1.00 24.98 180 ALA D C 1
ATOM 9161 O O . ALA D 1 188 ? 30.130 16.696 17.068 1.00 26.76 180 ALA D O 1
ATOM 9163 N N . THR D 1 189 ? 30.035 16.610 14.831 1.00 23.57 181 THR D N 1
ATOM 9164 C CA . THR D 1 189 ? 28.624 16.991 14.861 1.00 34.62 181 THR D CA 1
ATOM 9165 C C . THR D 1 189 ? 27.694 15.857 15.287 1.00 35.00 181 THR D C 1
ATOM 9166 O O . THR D 1 189 ? 26.508 16.112 15.520 1.00 39.68 181 THR D O 1
ATOM 9170 N N . GLN D 1 190 ? 28.192 14.628 15.398 1.00 25.25 182 GLN D N 1
ATOM 9171 C CA . GLN D 1 190 ? 27.402 13.457 15.775 1.00 19.32 182 GLN D CA 1
ATOM 9172 C C . GLN D 1 190 ? 27.435 13.247 17.292 1.00 22.52 182 GLN D C 1
ATOM 9173 O O . GLN D 1 190 ? 28.492 13.389 17.915 1.00 26.58 182 GLN D O 1
ATOM 9179 N N . PRO D 1 191 ? 26.301 12.942 17.925 1.00 23.06 183 PRO D N 1
ATOM 9180 C CA . PRO D 1 191 ? 26.283 12.728 19.379 1.00 22.68 183 PRO D CA 1
ATOM 9181 C C . PRO D 1 191 ? 26.555 11.279 19.765 1.00 18.87 183 PRO D C 1
ATOM 9182 O O . PRO D 1 191 ? 26.416 10.358 18.961 1.00 18.02 183 PRO D O 1
ATOM 9186 N N . THR D 1 192 ? 26.929 11.085 21.039 1.00 21.16 184 THR D N 1
ATOM 9187 C CA . THR D 1 192 ? 27.245 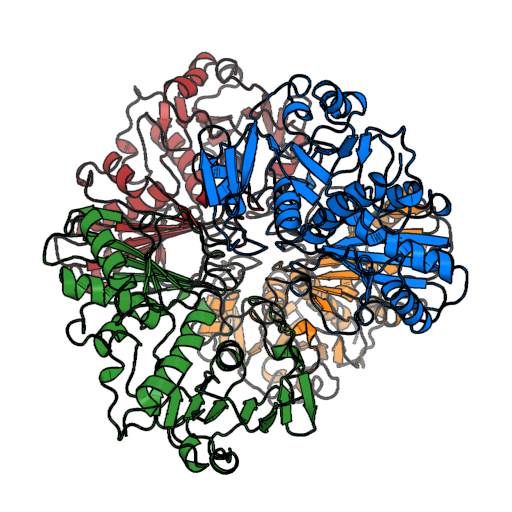9.739 21.516 1.00 21.60 184 THR D CA 1
ATOM 9188 C C . THR D 1 192 ? 26.004 8.908 21.825 1.00 22.28 184 THR D C 1
ATOM 9189 O O . THR D 1 192 ? 26.105 7.677 21.890 1.00 24.85 184 THR D O 1
ATOM 9193 N N . VAL D 1 193 ? 24.856 9.557 22.050 1.00 19.17 185 VAL D N 1
ATOM 9194 C CA . VAL D 1 193 ? 23.583 8.914 22.355 1.00 17.71 185 VAL D CA 1
ATOM 9195 C C . VAL D 1 193 ? 22.531 9.588 21.481 1.00 21.34 185 VAL D C 1
ATOM 9196 O O . VAL D 1 193 ? 22.757 10.674 20.942 1.00 21.87 185 VAL D O 1
ATOM 9200 N N . ASP D 1 194 ? 21.372 8.935 21.330 1.00 24.23 186 ASP D N 1
ATOM 9201 C CA . ASP D 1 194 ? 20.280 9.538 20.560 1.00 23.08 186 ASP D CA 1
ATOM 9202 C C . ASP D 1 194 ? 19.946 10.909 21.143 1.00 20.69 186 ASP D C 1
ATOM 9203 O O . ASP D 1 194 ? 19.534 11.006 22.303 1.00 21.53 186 ASP D O 1
ATOM 9208 N N . ALA D 1 195 ? 20.101 11.959 20.342 1.00 21.83 187 ALA D N 1
ATOM 9209 C CA . ALA D 1 195 ? 20.042 13.337 20.814 1.00 22.56 187 ALA D CA 1
ATOM 9210 C C . ALA D 1 195 ? 19.368 14.202 19.764 1.00 23.36 187 ALA D C 1
ATOM 9211 O O . ALA D 1 195 ? 19.263 13.799 18.600 1.00 22.94 187 ALA D O 1
ATOM 9213 N N . PRO D 1 196 ? 18.899 15.404 20.128 1.00 29.50 188 PRO D N 1
ATOM 9214 C CA . PRO D 1 196 ? 18.193 16.235 19.143 1.00 26.89 188 PRO D CA 1
ATOM 9215 C C . PRO D 1 196 ? 19.132 16.758 18.068 1.00 33.56 188 PRO D C 1
ATOM 9216 O O . PRO D 1 196 ? 20.270 17.147 18.338 1.00 29.94 188 PRO D O 1
ATOM 9220 N N . SER D 1 197 ? 18.629 16.769 16.835 1.00 29.65 189 SER D N 1
ATOM 9221 C CA . SER D 1 197 ? 19.343 17.252 15.654 1.00 30.31 189 SER D CA 1
ATOM 9222 C C . SER D 1 197 ? 18.255 17.701 14.671 1.00 32.76 189 SER D C 1
ATOM 9223 O O . SER D 1 197 ? 17.894 16.992 13.735 1.00 29.64 189 SER D O 1
ATOM 9226 N N . LYS D 1 198 ? 17.725 18.913 14.911 1.00 33.53 190 LYS D N 1
ATOM 9227 C CA . LYS D 1 198 ? 16.483 19.355 14.273 1.00 29.04 190 LYS D CA 1
ATOM 9228 C C . LYS D 1 198 ? 16.582 19.407 12.748 1.00 33.26 190 LYS D C 1
ATOM 9229 O O . LYS D 1 198 ? 15.572 19.222 12.058 1.00 35.19 190 LYS D O 1
ATOM 9231 N N . LYS D 1 199 ? 17.768 19.649 12.201 1.00 34.26 191 LYS D N 1
ATOM 9232 C CA . LYS D 1 199 ? 17.930 19.799 10.758 1.00 40.24 191 LYS D CA 1
ATOM 9233 C C . LYS D 1 199 ? 18.388 18.516 10.076 1.00 41.91 191 LYS D C 1
ATOM 9234 O O . LYS D 1 199 ? 18.503 18.482 8.847 1.00 43.37 191 LYS D O 1
ATOM 9236 N N . ASP D 1 200 ? 18.631 17.458 10.845 1.00 32.61 192 ASP D N 1
ATOM 9237 C CA . ASP D 1 200 ? 19.169 16.213 10.301 1.00 26.91 192 ASP D CA 1
ATOM 9238 C C . ASP D 1 200 ? 18.808 15.131 11.326 1.00 26.34 192 ASP D C 1
ATOM 9239 O O . ASP D 1 200 ? 19.608 14.813 12.204 1.00 27.06 192 ASP D O 1
ATOM 9244 N N . TRP D 1 201 ? 17.585 14.606 11.215 1.00 29.16 193 TRP D N 1
ATOM 9245 C CA . TRP D 1 201 ? 17.094 13.669 12.223 1.00 23.42 193 TRP D CA 1
ATOM 9246 C C . TRP D 1 201 ? 18.000 12.452 12.338 1.00 21.56 193 TRP D C 1
ATOM 9247 O O . TRP D 1 201 ? 18.368 12.050 13.447 1.00 20.26 193 TRP D O 1
ATOM 9258 N N . ARG D 1 202 ? 18.379 11.849 11.203 1.00 21.90 194 ARG D N 1
ATOM 9259 C CA . ARG D 1 202 ? 19.237 10.665 11.269 1.00 28.37 194 ARG D CA 1
ATOM 9260 C C . ARG D 1 202 ? 20.561 10.987 11.947 1.00 24.57 194 ARG D C 1
ATOM 9261 O O . ARG D 1 202 ? 21.102 10.163 12.695 1.00 17.11 194 ARG D O 1
ATOM 9269 N N . GLY D 1 203 ? 21.095 12.185 11.706 1.00 21.54 195 GLY D N 1
ATOM 9270 C CA . GLY D 1 203 ? 22.365 12.579 12.302 1.00 20.32 195 GLY D CA 1
ATOM 9271 C C . GLY D 1 203 ? 22.314 12.820 13.794 1.00 23.31 195 GLY D C 1
ATOM 9272 O O . GLY D 1 203 ? 23.368 13.032 14.405 1.00 21.31 195 GLY D O 1
ATOM 9273 N N . GLY D 1 204 ? 21.123 12.812 14.391 1.00 19.53 196 GLY D N 1
ATOM 9274 C CA . GLY D 1 204 ? 21.029 12.853 15.841 1.00 19.94 196 GLY D CA 1
ATOM 9275 C C . GLY D 1 204 ? 21.143 11.508 16.530 1.00 18.92 196 GLY D C 1
ATOM 9276 O O . GLY D 1 204 ? 21.290 11.468 17.755 1.00 20.77 196 GLY D O 1
ATOM 9277 N N . ARG D 1 205 ? 21.089 10.402 15.786 1.00 17.89 197 ARG D N 1
ATOM 9278 C CA . ARG D 1 205 ? 21.102 9.085 16.408 1.00 17.06 197 ARG D CA 1
ATOM 9279 C C . ARG D 1 205 ? 22.517 8.705 16.842 1.00 17.82 197 ARG D C 1
ATOM 9280 O O . ARG D 1 205 ? 23.505 9.148 16.253 1.00 17.89 197 ARG D O 1
ATOM 9288 N N . ALA D 1 206 ? 22.604 7.858 17.873 1.00 16.97 198 ALA D N 1
ATOM 9289 C CA . ALA D 1 206 ? 23.883 7.496 18.483 1.00 15.24 198 ALA D CA 1
ATOM 9290 C C . ALA D 1 206 ? 24.941 7.119 17.447 1.00 14.29 198 ALA D C 1
ATOM 9291 O O . ALA D 1 206 ? 24.769 6.173 16.671 1.00 17.58 198 ALA D O 1
ATOM 9293 N N . ALA D 1 207 ? 26.043 7.878 17.445 1.00 17.68 199 ALA D N 1
ATOM 9294 C CA . ALA D 1 207 ? 27.045 7.754 16.386 1.00 17.98 199 ALA D CA 1
ATOM 9295 C C . ALA D 1 207 ? 27.718 6.388 16.393 1.00 20.20 199 ALA D C 1
ATOM 9296 O O . ALA D 1 207 ? 27.979 5.810 15.326 1.00 16.35 199 ALA D O 1
ATOM 9298 N N . GLY D 1 208 ? 28.021 5.869 17.578 1.00 13.65 200 GLY D N 1
ATOM 9299 C CA . GLY D 1 208 ? 28.845 4.689 17.714 1.00 14.17 200 GLY D CA 1
ATOM 9300 C C . GLY D 1 208 ? 28.142 3.374 17.507 1.00 15.57 200 GLY D C 1
ATOM 9301 O O . GLY D 1 208 ? 28.792 2.331 17.562 1.00 18.14 200 GLY D O 1
ATOM 9302 N N . TYR D 1 209 ? 26.829 3.387 17.269 1.00 16.42 201 TYR D N 1
ATOM 9303 C CA . TYR D 1 209 ? 26.032 2.164 17.266 1.00 17.21 201 TYR D CA 1
ATOM 9304 C C . TYR D 1 209 ? 25.088 2.118 16.075 1.00 13.40 201 TYR D C 1
ATOM 9305 O O . TYR D 1 209 ? 24.080 1.393 16.111 1.00 16.78 201 TYR D O 1
ATOM 9314 N N . ASN D 1 210 ? 25.415 2.835 15.004 1.00 12.57 202 ASN D N 1
ATOM 9315 C CA . ASN D 1 210 ? 24.537 2.895 13.853 1.00 13.45 202 ASN D CA 1
ATOM 9316 C C . ASN D 1 210 ? 25.358 3.104 12.598 1.00 16.62 202 ASN D C 1
ATOM 9317 O O . ASN D 1 210 ? 26.382 3.792 12.625 1.00 15.65 202 ASN D O 1
ATOM 9322 N N . ILE D 1 211 ? 24.896 2.507 11.506 1.00 13.28 203 ILE D N 1
ATOM 9323 C CA . ILE D 1 211 ? 25.194 3.020 10.174 1.00 13.42 203 ILE D CA 1
ATOM 9324 C C . ILE D 1 211 ? 24.170 4.102 9.865 1.00 12.95 203 ILE D C 1
ATOM 9325 O O . ILE D 1 211 ? 22.961 3.861 9.958 1.00 13.51 203 ILE D O 1
ATOM 9330 N N . ILE D 1 212 ? 24.637 5.301 9.524 1.00 12.39 204 ILE D N 1
ATOM 9331 C CA . ILE D 1 212 ? 23.730 6.452 9.454 1.00 13.25 204 ILE D CA 1
ATOM 9332 C C . ILE D 1 212 ? 23.785 7.101 8.079 1.00 21.40 204 ILE D C 1
ATOM 9333 O O . ILE D 1 212 ? 24.801 7.719 7.724 1.00 17.79 204 ILE D O 1
ATOM 9338 N N . PRO D 1 213 ? 22.734 6.974 7.277 1.00 15.95 205 PRO D N 1
ATOM 9339 C CA . PRO D 1 213 ? 22.686 7.701 6.005 1.00 21.03 205 PRO D CA 1
ATOM 9340 C C . PRO D 1 213 ? 22.812 9.201 6.220 1.00 23.62 205 PRO D C 1
ATOM 9341 O O . PRO D 1 213 ? 22.223 9.780 7.144 1.00 16.83 205 PRO D O 1
ATOM 9345 N N . SER D 1 214 ? 23.578 9.838 5.338 1.00 18.58 206 SER D N 1
ATOM 9346 C CA . SER D 1 214 ? 23.816 11.264 5.452 1.00 16.65 206 SER D CA 1
ATOM 9347 C C . SER D 1 214 ? 23.917 11.872 4.060 1.00 28.64 206 SER D C 1
ATOM 9348 O O . SER D 1 214 ? 24.171 11.180 3.072 1.00 21.13 206 SER D O 1
ATOM 9351 N N . SER D 1 215 ? 23.697 13.177 3.988 1.00 35.70 207 SER D N 1
ATOM 9352 C CA . SER D 1 215 ? 23.831 13.866 2.716 1.00 33.60 207 SER D CA 1
ATOM 9353 C C . SER D 1 215 ? 25.232 14.448 2.592 1.00 39.71 207 SER D C 1
ATOM 9354 O O . SER D 1 215 ? 25.967 14.583 3.572 1.00 41.41 207 SER D O 1
ATOM 9357 N N . THR D 1 216 ? 25.601 14.781 1.360 1.00 39.69 208 THR D N 1
ATOM 9358 C CA . THR D 1 216 ? 26.916 15.336 1.085 1.00 37.97 208 THR D CA 1
ATOM 9359 C C . THR D 1 216 ? 26.838 16.044 -0.258 1.00 34.89 208 THR D C 1
ATOM 9360 O O . THR D 1 216 ? 26.178 15.563 -1.180 1.00 40.01 208 THR D O 1
ATOM 9364 N N . GLY D 1 217 ? 27.465 17.208 -0.347 1.00 34.89 209 GLY D N 1
ATOM 9365 C CA . GLY D 1 217 ? 27.506 17.929 -1.599 1.00 32.06 209 GLY D CA 1
ATOM 9366 C C . GLY D 1 217 ? 28.766 17.710 -2.400 1.00 30.67 209 GLY D C 1
ATOM 9367 O O . GLY D 1 217 ? 28.984 18.428 -3.382 1.00 38.52 209 GLY D O 1
ATOM 9368 N N . ALA D 1 218 ? 29.607 16.749 -2.008 1.00 30.96 210 ALA D N 1
ATOM 9369 C CA . ALA D 1 218 ? 30.919 16.604 -2.629 1.00 31.35 210 ALA D CA 1
ATOM 9370 C C . ALA D 1 218 ? 30.810 16.270 -4.106 1.00 30.67 210 ALA D C 1
ATOM 9371 O O . ALA D 1 218 ? 31.545 16.828 -4.929 1.00 34.26 210 ALA D O 1
ATOM 9373 N N . ALA D 1 219 ? 29.905 15.360 -4.471 1.00 28.20 211 ALA D N 1
ATOM 9374 C CA . ALA D 1 219 ? 29.789 14.997 -5.882 1.00 33.74 211 ALA D CA 1
ATOM 9375 C C . ALA D 1 219 ? 29.261 16.162 -6.710 1.00 35.48 211 ALA D C 1
ATOM 9376 O O . ALA D 1 219 ? 29.743 16.413 -7.821 1.00 36.79 211 ALA D O 1
ATOM 9378 N N . LYS D 1 220 ? 28.284 16.901 -6.182 1.00 43.44 212 LYS D N 1
ATOM 9379 C CA . LYS D 1 220 ? 27.809 18.086 -6.888 1.00 38.14 212 LYS D CA 1
ATOM 9380 C C . LYS D 1 220 ? 28.834 19.216 -6.842 1.00 45.30 212 LYS D C 1
ATOM 9381 O O . LYS D 1 220 ? 28.901 20.024 -7.774 1.00 51.38 212 LYS D O 1
ATOM 9383 N N . ALA D 1 221 ? 29.647 19.287 -5.782 1.00 35.52 213 ALA D N 1
ATOM 9384 C CA . ALA D 1 221 ? 30.664 20.333 -5.707 1.00 40.99 213 ALA D CA 1
ATOM 9385 C C . ALA D 1 221 ? 31.801 20.105 -6.693 1.00 37.34 213 ALA D C 1
ATOM 9386 O O . ALA D 1 221 ? 32.483 21.068 -7.062 1.00 39.97 213 ALA D O 1
ATOM 9388 N N . VAL D 1 222 ? 32.017 18.859 -7.127 1.00 28.15 214 VAL D N 1
ATOM 9389 C CA . VAL D 1 222 ? 33.057 18.578 -8.112 1.00 32.08 214 VAL D CA 1
ATOM 9390 C C . VAL D 1 222 ? 32.827 19.404 -9.372 1.00 41.61 214 VAL D C 1
ATOM 9391 O O . VAL D 1 222 ? 33.783 19.866 -10.010 1.00 37.52 214 VAL D O 1
ATOM 9395 N N . GLY D 1 223 ? 31.563 19.643 -9.724 1.00 42.76 215 GLY D N 1
ATOM 9396 C CA . GLY D 1 223 ? 31.229 20.516 -10.835 1.00 36.90 215 GLY D CA 1
ATOM 9397 C C . GLY D 1 223 ? 31.621 21.964 -10.633 1.00 46.31 215 GLY D C 1
ATOM 9398 O O . GLY D 1 223 ? 31.554 22.741 -11.590 1.00 45.72 215 GLY D O 1
ATOM 9399 N N . LEU D 1 224 ? 32.014 22.349 -9.418 1.00 47.87 216 LEU D N 1
ATOM 9400 C CA . LEU D 1 224 ? 32.531 23.691 -9.200 1.00 43.99 216 LEU D CA 1
ATOM 9401 C C . LEU D 1 224 ? 34.001 23.801 -9.585 1.00 47.82 216 LEU D C 1
ATOM 9402 O O . LEU D 1 224 ? 34.431 24.858 -10.061 1.00 56.89 216 LEU D O 1
ATOM 9407 N N . VAL D 1 225 ? 34.783 22.736 -9.388 1.00 41.85 217 VAL D N 1
ATOM 9408 C CA . VAL D 1 225 ? 36.213 22.763 -9.688 1.00 40.85 217 VAL D CA 1
ATOM 9409 C C . VAL D 1 225 ? 36.461 22.198 -11.080 1.00 49.05 217 VAL D C 1
ATOM 9410 O O . VAL D 1 225 ? 37.434 22.567 -11.748 1.00 55.64 217 VAL D O 1
ATOM 9414 N N . ILE D 1 226 ? 35.588 21.301 -11.527 1.00 44.26 218 ILE D N 1
ATOM 9415 C CA . ILE D 1 226 ? 35.645 20.773 -12.887 1.00 41.50 218 ILE D CA 1
ATOM 9416 C C . ILE D 1 226 ? 34.319 21.098 -13.563 1.00 42.34 218 ILE D C 1
ATOM 9417 O O . ILE D 1 226 ? 33.351 20.328 -13.448 1.00 41.76 218 ILE D O 1
ATOM 9422 N N . PRO D 1 227 ? 34.238 22.224 -14.273 1.00 36.97 219 PRO D N 1
ATOM 9423 C CA . PRO D 1 227 ? 32.932 22.705 -14.750 1.00 35.70 219 PRO D CA 1
ATOM 9424 C C . PRO D 1 227 ? 32.246 21.772 -15.727 1.00 39.70 219 PRO D C 1
ATOM 9425 O O . PRO D 1 227 ? 31.008 21.723 -15.749 1.00 36.14 219 PRO D O 1
ATOM 9429 N N . SER D 1 228 ? 33.003 21.024 -16.534 1.00 37.06 220 SER D N 1
ATOM 9430 C CA . SER D 1 228 ? 32.372 20.096 -17.464 1.00 41.13 220 SER D CA 1
ATOM 9431 C C . SER D 1 228 ? 31.644 18.956 -16.767 1.00 41.78 220 SER D C 1
ATOM 9432 O O . SER D 1 228 ? 30.892 18.236 -17.432 1.00 41.23 220 SER D O 1
ATOM 9435 N N . LEU D 1 229 ? 31.841 18.775 -15.458 1.00 43.52 221 LEU D N 1
ATOM 9436 C CA . LEU D 1 229 ? 31.135 17.754 -14.693 1.00 36.13 221 LEU D CA 1
ATOM 9437 C C . LEU D 1 229 ? 29.941 18.301 -13.921 1.00 37.57 221 LEU D C 1
ATOM 9438 O O . LEU D 1 229 ? 29.297 17.540 -13.185 1.00 30.86 221 LEU D O 1
ATOM 9443 N N . ASN D 1 230 ? 29.639 19.592 -14.056 1.00 36.72 222 ASN D N 1
ATOM 9444 C CA . ASN D 1 230 ? 28.437 20.138 -13.444 1.00 36.85 222 ASN D CA 1
ATOM 9445 C C . ASN D 1 230 ? 27.207 19.355 -13.888 1.00 36.07 222 ASN D C 1
ATOM 9446 O O . ASN D 1 230 ? 26.977 19.158 -15.087 1.00 38.34 222 ASN D O 1
ATOM 9451 N N . GLY D 1 231 ? 26.417 18.913 -12.914 1.00 34.41 223 GLY D N 1
ATOM 9452 C CA . GLY D 1 231 ? 25.209 18.159 -13.169 1.00 34.89 223 GLY D CA 1
ATOM 9453 C C . GLY D 1 231 ? 25.407 16.700 -13.530 1.00 37.58 223 GLY D C 1
ATOM 9454 O O . GLY D 1 231 ? 24.411 15.999 -13.750 1.00 38.20 223 GLY D O 1
ATOM 9455 N N . LYS D 1 232 ? 26.649 16.216 -13.602 1.00 31.10 224 LYS D N 1
ATOM 9456 C CA . LYS D 1 232 ? 26.909 14.843 -14.025 1.00 29.38 224 LYS D CA 1
ATOM 9457 C C . LYS D 1 232 ? 27.147 13.884 -12.866 1.00 29.29 224 LYS D C 1
ATOM 9458 O O . LYS D 1 232 ? 27.177 12.672 -13.091 1.00 33.51 224 LYS D O 1
ATOM 9464 N N . LEU D 1 233 ? 27.314 14.388 -11.645 1.00 29.57 225 LEU D N 1
ATOM 9465 C CA . LEU D 1 233 ? 27.542 13.555 -10.476 1.00 25.27 225 LEU D CA 1
ATOM 9466 C C . LEU D 1 233 ? 26.619 13.968 -9.342 1.00 25.19 225 LEU D C 1
ATOM 9467 O O . LEU D 1 233 ? 26.290 15.144 -9.189 1.00 29.46 225 LEU D O 1
ATOM 9472 N N . THR D 1 234 ? 26.211 12.991 -8.540 1.00 24.10 226 THR D N 1
ATOM 9473 C CA . THR D 1 234 ? 25.634 13.272 -7.229 1.00 28.38 226 THR D CA 1
ATOM 9474 C C . THR D 1 234 ? 25.939 12.079 -6.330 1.00 25.81 226 THR D C 1
ATOM 9475 O O . THR D 1 234 ? 26.572 11.107 -6.758 1.00 20.92 226 THR D O 1
ATOM 9479 N N . GLY D 1 235 ? 25.544 12.165 -5.064 1.00 22.15 227 GLY D N 1
ATOM 9480 C CA . GLY D 1 235 ? 25.872 11.073 -4.163 1.00 19.92 227 GLY D CA 1
ATOM 9481 C C . GLY D 1 235 ? 25.330 11.285 -2.765 1.00 20.33 227 GLY D C 1
ATOM 9482 O O . GLY D 1 235 ? 24.517 12.181 -2.520 1.00 19.71 227 GLY D O 1
ATOM 9483 N N . MET D 1 236 ? 25.813 10.439 -1.847 1.00 19.73 228 MET D N 1
ATOM 9484 C CA A MET D 1 236 ? 25.342 10.373 -0.467 0.47 21.08 228 MET D CA 1
ATOM 9485 C CA B MET D 1 236 ? 25.390 10.484 -0.451 0.53 21.53 228 MET D CA 1
ATOM 9486 C C . MET D 1 236 ? 26.462 9.826 0.410 1.00 22.89 228 MET D C 1
ATOM 9487 O O . MET D 1 236 ? 27.482 9.344 -0.089 1.00 18.66 228 MET D O 1
ATOM 9496 N N . ALA D 1 237 ? 26.229 9.829 1.730 1.00 15.53 229 ALA D N 1
ATOM 9497 C CA . ALA D 1 237 ? 27.174 9.285 2.698 1.00 15.18 229 ALA D CA 1
ATOM 9498 C C . ALA D 1 237 ? 26.503 8.255 3.602 1.00 15.27 229 ALA D C 1
ATOM 9499 O O . ALA D 1 237 ? 25.285 8.281 3.798 1.00 18.98 229 ALA D O 1
ATOM 9501 N N . PHE D 1 238 ? 27.307 7.320 4.118 1.00 13.19 230 PHE D N 1
ATOM 9502 C CA . PHE D 1 238 ? 26.970 6.550 5.316 1.00 13.37 230 PHE D CA 1
ATOM 9503 C C . PHE D 1 238 ? 28.001 6.859 6.394 1.00 20.73 230 PHE D C 1
ATOM 9504 O O . PHE D 1 238 ? 29.196 6.626 6.186 1.00 20.75 230 PHE D O 1
ATOM 9512 N N . ARG D 1 239 ? 27.546 7.351 7.554 1.00 13.71 231 ARG D N 1
ATOM 9513 C CA . ARG D 1 239 ? 28.440 7.492 8.698 1.00 12.58 231 ARG D CA 1
ATOM 9514 C C . ARG D 1 239 ? 28.502 6.168 9.457 1.00 17.91 231 ARG D C 1
ATOM 9515 O O . ARG D 1 239 ? 27.466 5.538 9.699 1.00 18.32 231 ARG D O 1
ATOM 9523 N N . VAL D 1 240 ? 29.711 5.727 9.806 1.00 11.90 232 VAL D N 1
ATOM 9524 C CA . VAL D 1 240 ? 29.888 4.431 10.463 1.00 14.87 232 VAL D CA 1
ATOM 9525 C C . VAL D 1 240 ? 30.810 4.608 11.662 1.00 16.78 232 VAL D C 1
ATOM 9526 O O . VAL D 1 240 ? 31.542 5.606 11.766 1.00 13.86 232 VAL D O 1
ATOM 9530 N N . PRO D 1 241 ? 30.788 3.649 12.618 1.00 18.71 233 PRO D N 1
ATOM 9531 C CA . PRO D 1 241 ? 31.586 3.846 13.846 1.00 16.52 233 PRO D CA 1
ATOM 9532 C C . PRO D 1 241 ? 33.083 3.546 13.742 1.00 16.50 233 PRO D C 1
ATOM 9533 O O . PRO D 1 241 ? 33.586 2.523 14.217 1.00 18.84 233 PRO D O 1
ATOM 9537 N N . THR D 1 242 ? 33.817 4.487 13.143 1.00 15.52 234 THR D N 1
ATOM 9538 C CA . THR D 1 242 ? 35.273 4.528 13.201 1.00 11.69 234 THR D CA 1
ATOM 9539 C C . THR D 1 242 ? 35.722 5.946 13.533 1.00 13.48 234 THR D C 1
ATOM 9540 O O . THR D 1 242 ? 35.012 6.930 13.270 1.00 15.46 234 THR D O 1
ATOM 9544 N N . ALA D 1 243 ? 36.910 6.052 14.141 1.00 13.43 235 ALA D N 1
ATOM 9545 C CA . ALA D 1 243 ? 37.356 7.332 14.670 1.00 15.70 235 ALA D CA 1
ATOM 9546 C C . ALA D 1 243 ? 37.861 8.262 13.572 1.00 16.67 235 ALA D C 1
ATOM 9547 O O . ALA D 1 243 ? 37.741 9.475 13.704 1.00 17.21 235 ALA D O 1
ATOM 9549 N N . ASP D 1 244 ? 38.407 7.716 12.490 1.00 13.67 236 ASP D N 1
ATOM 9550 C CA . ASP D 1 244 ? 39.035 8.523 11.457 1.00 13.79 236 ASP D CA 1
ATOM 9551 C C . ASP D 1 244 ? 39.333 7.604 10.282 1.00 13.48 236 ASP D C 1
ATOM 9552 O O . ASP D 1 244 ? 39.487 6.386 10.453 1.00 18.98 236 ASP D O 1
ATOM 9557 N N . VAL D 1 245 ? 39.350 8.216 9.094 1.00 17.93 237 VAL D N 1
ATOM 9558 C CA . VAL D 1 245 ? 39.632 7.647 7.777 1.00 13.29 237 VAL D CA 1
ATOM 9559 C C . VAL D 1 245 ? 38.326 7.218 7.129 1.00 17.06 237 VAL D C 1
ATOM 9560 O O . VAL D 1 245 ? 37.562 6.428 7.691 1.00 15.94 237 VAL D O 1
ATOM 9564 N N . SER D 1 246 ? 38.077 7.725 5.922 1.00 15.48 238 SER D N 1
ATOM 9565 C CA . SER D 1 246 ? 36.837 7.475 5.204 1.00 16.66 238 SER D CA 1
ATOM 9566 C C . SER D 1 246 ? 37.202 6.963 3.817 1.00 18.54 238 SER D C 1
ATOM 9567 O O . SER D 1 246 ? 38.370 6.979 3.426 1.00 17.36 238 SER D O 1
ATOM 9570 N N . VAL D 1 247 ? 36.211 6.487 3.068 1.00 16.65 239 VAL D N 1
ATOM 9571 C CA . VAL D 1 247 ? 36.491 5.923 1.753 1.00 12.98 239 VAL D CA 1
ATOM 9572 C C . VAL D 1 247 ? 35.402 6.341 0.774 1.00 18.36 239 VAL D C 1
ATOM 9573 O O . VAL D 1 247 ? 34.218 6.393 1.120 1.00 19.48 239 VAL D O 1
ATOM 9577 N N . VAL D 1 248 ? 35.821 6.681 -0.442 1.00 19.62 240 VAL D N 1
ATOM 9578 C CA . VAL D 1 248 ? 34.925 7.051 -1.523 1.00 17.11 240 VAL D CA 1
ATOM 9579 C C . VAL D 1 248 ? 34.698 5.840 -2.405 1.00 17.79 240 VAL D C 1
ATOM 9580 O O . VAL D 1 248 ? 35.626 5.080 -2.717 1.00 22.98 240 VAL D O 1
ATOM 9584 N N . ASP D 1 249 ? 33.445 5.644 -2.774 1.00 19.39 241 ASP D N 1
ATOM 9585 C CA . ASP D 1 249 ? 32.981 4.536 -3.594 1.00 20.71 241 ASP D CA 1
ATOM 9586 C C . ASP D 1 249 ? 32.284 5.198 -4.779 1.00 23.56 241 ASP D C 1
ATOM 9587 O O . ASP D 1 249 ? 31.130 5.624 -4.663 1.00 21.53 241 ASP D O 1
ATOM 9592 N N . LEU D 1 250 ? 32.988 5.342 -5.906 1.00 22.91 242 LEU D N 1
ATOM 9593 C CA . LEU D 1 250 ? 32.476 6.112 -7.034 1.00 22.22 242 LEU D CA 1
ATOM 9594 C C . LEU D 1 250 ? 32.111 5.165 -8.166 1.00 19.75 242 LEU D C 1
ATOM 9595 O O . LEU D 1 250 ? 32.982 4.474 -8.693 1.00 20.20 242 LEU D O 1
ATOM 9600 N N . THR D 1 251 ? 30.835 5.154 -8.549 1.00 18.46 243 THR D N 1
ATOM 9601 C CA . THR D 1 251 ? 30.349 4.354 -9.665 1.00 21.53 243 THR D CA 1
ATOM 9602 C C . THR D 1 251 ? 30.070 5.295 -10.830 1.00 22.39 243 THR D C 1
ATOM 9603 O O . THR D 1 251 ? 29.226 6.191 -10.718 1.00 20.49 243 THR D O 1
ATOM 9607 N N . CYS D 1 252 ? 30.777 5.094 -11.944 1.00 23.15 244 CYS D N 1
ATOM 9608 C CA A CYS D 1 252 ? 30.588 5.991 -13.063 0.65 23.14 244 CYS D CA 1
ATOM 9609 C CA B CYS D 1 252 ? 30.787 6.001 -13.086 0.35 24.02 244 CYS D CA 1
ATOM 9610 C C . CYS D 1 252 ? 30.568 5.237 -14.381 1.00 21.17 244 CYS D C 1
ATOM 9611 O O . CYS D 1 252 ? 31.038 4.099 -14.518 1.00 20.34 244 CYS D O 1
ATOM 9616 N N . ARG D 1 253 ? 29.930 5.895 -15.337 1.00 22.63 245 ARG D N 1
ATOM 9617 C CA . ARG D 1 253 ? 29.854 5.454 -16.718 1.00 24.08 245 ARG D CA 1
ATOM 9618 C C . ARG D 1 253 ? 30.886 6.243 -17.511 1.00 29.07 245 ARG D C 1
ATOM 9619 O O . ARG D 1 253 ? 31.007 7.462 -17.337 1.00 25.43 245 ARG D O 1
ATOM 9627 N N . LEU D 1 254 ? 31.645 5.547 -18.353 1.00 26.26 246 LEU D N 1
ATOM 9628 C CA . LEU D 1 254 ? 32.755 6.139 -19.082 1.00 28.04 246 LEU D CA 1
ATOM 9629 C C . LEU D 1 254 ? 32.391 6.312 -20.550 1.00 28.64 246 LEU D C 1
ATOM 9630 O O . LEU D 1 254 ? 31.752 5.446 -21.155 1.00 31.24 246 LEU D O 1
ATOM 9635 N N . GLU D 1 255 ? 32.810 7.439 -21.116 1.00 31.80 247 GLU D N 1
ATOM 9636 C CA A GLU D 1 255 ? 32.543 7.709 -22.525 0.48 33.79 247 GLU D CA 1
ATOM 9637 C CA B GLU D 1 255 ? 32.543 7.709 -22.525 0.52 33.72 247 GLU D CA 1
ATOM 9638 C C . GLU D 1 255 ? 33.385 6.808 -23.421 1.00 34.16 247 GLU D C 1
ATOM 9639 O O . GLU D 1 255 ? 32.855 6.079 -24.270 1.00 33.82 247 GLU D O 1
ATOM 9650 N N . LYS D 1 256 ? 34.715 6.849 -23.247 1.00 35.89 248 LYS D N 1
ATOM 9651 C CA . LYS D 1 256 ? 35.622 5.969 -23.964 1.00 37.57 248 LYS D CA 1
ATOM 9652 C C . LYS D 1 256 ? 35.852 4.694 -23.158 1.00 37.20 248 LYS D C 1
ATOM 9653 O O . LYS D 1 256 ? 35.844 4.723 -21.919 1.00 38.30 248 LYS D O 1
ATOM 9659 N N . PRO D 1 257 ? 36.035 3.562 -23.839 1.00 36.90 249 PRO D N 1
ATOM 9660 C CA . PRO D 1 257 ? 36.257 2.300 -23.124 1.00 32.40 249 PRO D CA 1
ATOM 9661 C C . PRO D 1 257 ? 37.567 2.310 -22.352 1.00 33.02 249 PRO D C 1
ATOM 9662 O O . PRO D 1 257 ? 38.576 2.861 -22.805 1.00 32.45 249 PRO D O 1
ATOM 9666 N N . ALA D 1 258 ? 37.540 1.684 -21.173 1.00 31.42 250 ALA D N 1
ATOM 9667 C CA . ALA D 1 258 ? 38.718 1.570 -20.321 1.00 32.53 250 ALA D CA 1
ATOM 9668 C C . ALA D 1 258 ? 38.696 0.215 -19.641 1.00 35.36 250 ALA D C 1
ATOM 9669 O O . ALA D 1 258 ? 37.772 -0.079 -18.876 1.00 31.28 250 ALA D O 1
ATOM 9671 N N . THR D 1 259 ? 39.704 -0.607 -19.907 1.00 32.84 251 THR D N 1
ATOM 9672 C CA . THR D 1 259 ? 39.823 -1.842 -19.147 1.00 30.30 251 THR D CA 1
ATOM 9673 C C . THR D 1 259 ? 40.231 -1.525 -17.713 1.00 29.84 251 THR D C 1
ATOM 9674 O O . THR D 1 259 ? 40.647 -0.410 -17.388 1.00 28.36 251 THR D O 1
ATOM 9678 N N . LYS D 1 260 ? 40.112 -2.528 -16.844 1.00 23.39 252 LYS D N 1
ATOM 9679 C CA A LYS D 1 260 ? 40.573 -2.367 -15.468 0.41 28.75 252 LYS D CA 1
ATOM 9680 C CA B LYS D 1 260 ? 40.567 -2.347 -15.469 0.59 28.12 252 LYS D CA 1
ATOM 9681 C C . LYS D 1 260 ? 42.056 -2.023 -15.426 1.00 29.13 252 LYS D C 1
ATOM 9682 O O . LYS D 1 260 ? 42.489 -1.188 -14.625 1.00 23.78 252 LYS D O 1
ATOM 9693 N N . LYS D 1 261 ? 42.849 -2.651 -16.303 1.00 25.17 253 LYS D N 1
ATOM 9694 C CA . LYS D 1 261 ? 44.287 -2.396 -16.319 1.00 30.30 253 LYS D CA 1
ATOM 9695 C C . LYS D 1 261 ? 44.587 -0.956 -16.714 1.00 31.17 253 LYS D C 1
ATOM 9696 O O . LYS D 1 261 ? 45.471 -0.316 -16.128 1.00 30.40 253 LYS D O 1
ATOM 9698 N N . GLN D 1 262 ? 43.854 -0.427 -17.697 1.00 28.81 254 GLN D N 1
ATOM 9699 C CA . GLN D 1 262 ? 44.058 0.955 -18.124 1.00 27.38 254 GLN D CA 1
ATOM 9700 C C . GLN D 1 262 ? 43.689 1.943 -17.017 1.00 26.30 254 GLN D C 1
ATOM 9701 O O . GLN D 1 262 ? 44.345 2.977 -16.860 1.00 33.25 254 GLN D O 1
ATOM 9707 N N . ILE D 1 263 ? 42.636 1.653 -16.253 1.00 24.89 255 ILE D N 1
ATOM 9708 C CA . ILE D 1 263 ? 42.295 2.502 -15.107 1.00 23.89 255 ILE D CA 1
ATOM 9709 C C . ILE D 1 263 ? 43.415 2.483 -14.068 1.00 28.96 255 ILE D C 1
ATOM 9710 O O . ILE D 1 263 ? 43.820 3.528 -13.542 1.00 25.49 255 ILE D O 1
ATOM 9715 N N . ASP D 1 264 ? 43.904 1.289 -13.723 1.00 33.22 256 ASP D N 1
ATOM 9716 C CA . ASP D 1 264 ? 45.050 1.193 -12.820 1.00 24.84 256 ASP D CA 1
ATOM 9717 C C . ASP D 1 264 ? 46.229 2.009 -13.348 1.00 30.53 256 ASP D C 1
ATOM 9718 O O . ASP D 1 264 ? 46.833 2.801 -12.616 1.00 32.59 256 ASP D O 1
ATOM 9723 N N . GLU D 1 265 ? 46.564 1.837 -14.630 1.00 28.88 257 GLU D N 1
ATOM 9724 C CA . GLU D 1 265 ? 47.712 2.538 -15.194 1.00 27.37 257 GLU D CA 1
ATOM 9725 C C . GLU D 1 265 ? 47.520 4.051 -15.167 1.00 33.61 257 GLU D C 1
ATOM 9726 O O . GLU D 1 265 ? 48.471 4.796 -14.914 1.00 28.83 257 GLU D O 1
ATOM 9732 N N . ALA D 1 266 ? 46.302 4.531 -15.438 1.00 27.52 258 ALA D N 1
ATOM 9733 C CA . ALA D 1 266 ? 46.064 5.974 -15.406 1.00 27.62 258 ALA D CA 1
ATOM 9734 C C . ALA D 1 266 ? 46.206 6.530 -13.990 1.00 26.66 258 ALA D C 1
ATOM 9735 O O . ALA D 1 266 ? 46.792 7.601 -13.788 1.00 27.36 258 ALA D O 1
ATOM 9737 N N . MET D 1 267 ? 45.658 5.826 -13.006 1.00 25.36 259 MET D N 1
ATOM 9738 C CA . MET D 1 267 ? 45.763 6.281 -11.625 1.00 25.72 259 MET D CA 1
ATOM 9739 C C . MET D 1 267 ? 47.208 6.274 -11.154 1.00 31.05 259 MET D C 1
ATOM 9740 O O . MET D 1 267 ? 47.651 7.211 -10.478 1.00 25.95 259 MET D O 1
ATOM 9745 N N . LYS D 1 268 ? 47.956 5.223 -11.496 1.00 25.14 260 LYS D N 1
ATOM 9746 C CA A LYS D 1 268 ? 49.350 5.134 -11.074 0.52 25.75 260 LYS D CA 1
ATOM 9747 C CA B LYS D 1 268 ? 49.346 5.140 -11.065 0.48 25.74 260 LYS D CA 1
ATOM 9748 C C . LYS D 1 268 ? 50.181 6.251 -11.692 1.00 32.74 260 LYS D C 1
ATOM 9749 O O . LYS D 1 268 ? 50.950 6.928 -10.999 1.00 32.77 260 LYS D O 1
ATOM 9760 N N . LYS D 1 269 ? 50.034 6.464 -13.003 1.00 34.84 261 LYS D N 1
ATOM 9761 C CA . LYS D 1 269 ? 50.762 7.543 -13.661 1.00 32.75 261 LYS D CA 1
ATOM 9762 C C . LYS D 1 269 ? 50.422 8.896 -13.045 1.00 34.61 261 LYS D C 1
ATOM 9763 O O . LYS D 1 269 ? 51.311 9.727 -12.822 1.00 33.10 261 LYS D O 1
ATOM 9769 N N . ALA D 1 270 ? 49.138 9.136 -12.771 1.00 31.50 262 ALA D N 1
ATOM 9770 C CA . ALA D 1 270 ? 48.733 10.383 -12.129 1.00 34.09 262 ALA D CA 1
ATOM 9771 C C . ALA D 1 270 ? 49.439 10.582 -10.790 1.00 32.35 262 ALA D C 1
ATOM 9772 O O . ALA D 1 270 ? 49.897 11.691 -10.481 1.00 35.63 262 ALA D O 1
ATOM 9774 N N . SER D 1 271 ? 49.535 9.521 -9.981 1.00 32.52 263 SER D N 1
ATOM 9775 C CA . SER D 1 271 ? 50.139 9.645 -8.654 1.00 29.03 263 SER D CA 1
ATOM 9776 C C . SER D 1 271 ? 51.622 9.981 -8.722 1.00 27.85 263 SER D C 1
ATOM 9777 O O . SER D 1 271 ? 52.190 10.430 -7.721 1.00 27.90 263 SER D O 1
ATOM 9780 N N . GLU D 1 272 ? 52.258 9.760 -9.873 1.00 29.14 264 GLU D N 1
ATOM 9781 C CA . GLU D 1 272 ? 53.666 10.068 -10.072 1.00 34.92 264 GLU D CA 1
ATOM 9782 C C . GLU D 1 272 ? 53.890 11.407 -10.762 1.00 36.74 264 GLU D C 1
ATOM 9783 O O . GLU D 1 272 ? 55.039 11.851 -10.856 1.00 38.27 264 GLU D O 1
ATOM 9789 N N . SER D 1 273 ? 52.832 12.058 -11.241 1.00 35.58 265 SER D N 1
ATOM 9790 C CA . SER D 1 273 ? 52.980 13.363 -11.874 1.00 43.45 265 SER D CA 1
ATOM 9791 C C . SER D 1 273 ? 53.259 14.434 -10.826 1.00 42.91 265 SER D C 1
ATOM 9792 O O . SER D 1 273 ? 52.897 14.296 -9.657 1.00 34.31 265 SER D O 1
ATOM 9795 N N . GLU D 1 274 ? 53.908 15.520 -11.251 1.00 44.08 266 GLU D N 1
ATOM 9796 C CA . GLU D 1 274 ? 54.135 16.619 -10.318 1.00 46.34 266 GLU D CA 1
ATOM 9797 C C . GLU D 1 274 ? 52.823 17.276 -9.905 1.00 42.42 266 GLU D C 1
ATOM 9798 O O . GLU D 1 274 ? 52.700 17.757 -8.772 1.00 40.17 266 GLU D O 1
ATOM 9804 N N . ARG D 1 275 ? 51.836 17.290 -10.805 1.00 39.14 267 ARG D N 1
ATOM 9805 C CA . ARG D 1 275 ? 50.521 17.843 -10.493 1.00 34.19 267 ARG D CA 1
ATOM 9806 C C . ARG D 1 275 ? 49.919 17.211 -9.239 1.00 38.43 267 ARG D C 1
ATOM 9807 O O . ARG D 1 275 ? 49.386 17.919 -8.375 1.00 35.89 267 ARG D O 1
ATOM 9815 N N . PHE D 1 276 ? 50.022 15.887 -9.105 1.00 36.54 268 PHE D N 1
ATOM 9816 C CA . PHE D 1 276 ? 49.343 15.152 -8.040 1.00 30.37 268 PHE D CA 1
ATOM 9817 C C . PHE D 1 276 ? 50.261 14.518 -7.000 1.00 33.08 268 PHE D C 1
ATOM 9818 O O . PHE D 1 276 ? 49.752 13.832 -6.100 1.00 27.76 268 PHE D O 1
ATOM 9826 N N . LYS D 1 277 ? 51.583 14.715 -7.078 1.00 37.11 269 LYS D N 1
ATOM 9827 C CA . LYS D 1 277 ? 52.485 14.095 -6.102 1.00 36.51 269 LYS D CA 1
ATOM 9828 C C . LYS D 1 277 ? 52.122 14.508 -4.677 1.00 33.98 269 LYS D C 1
ATOM 9829 O O . LYS D 1 277 ? 52.032 15.697 -4.357 1.00 37.10 269 LYS D O 1
ATOM 9831 N N . GLY D 1 278 ? 51.926 13.517 -3.813 1.00 30.47 270 GLY D N 1
ATOM 9832 C CA . GLY D 1 278 ? 51.477 13.769 -2.462 1.00 29.17 270 GLY D CA 1
ATOM 9833 C C . GLY D 1 278 ? 49.984 13.968 -2.300 1.00 30.00 270 GLY D C 1
ATOM 9834 O O . GLY D 1 278 ? 49.491 13.928 -1.166 1.00 27.81 270 GLY D O 1
ATOM 9835 N N . ILE D 1 279 ? 49.244 14.174 -3.386 1.00 28.63 271 ILE D N 1
ATOM 9836 C CA . ILE D 1 279 ? 47.828 14.506 -3.301 1.00 27.17 271 ILE D CA 1
ATOM 9837 C C . ILE D 1 279 ? 47.006 13.264 -3.601 1.00 24.64 271 ILE D C 1
ATOM 9838 O O . ILE D 1 279 ? 46.177 12.840 -2.789 1.00 25.65 271 ILE D O 1
ATOM 9843 N N . LEU D 1 280 ? 47.246 12.666 -4.757 1.00 24.57 272 LEU D N 1
ATOM 9844 C CA . LEU D 1 280 ? 46.652 11.393 -5.137 1.00 29.54 272 LEU D CA 1
ATOM 9845 C C . LEU D 1 280 ? 47.740 10.335 -5.086 1.00 26.40 272 LEU D C 1
ATOM 9846 O O . LEU D 1 280 ? 48.768 10.466 -5.763 1.00 29.55 272 LEU D O 1
ATOM 9851 N N . LYS D 1 281 ? 47.515 9.300 -4.288 1.00 26.37 273 LYS D N 1
ATOM 9852 C CA . LYS D 1 281 ? 48.431 8.182 -4.148 1.00 22.64 273 LYS D CA 1
ATOM 9853 C C . LYS D 1 281 ? 47.788 6.923 -4.708 1.00 24.25 273 LYS D C 1
ATOM 9854 O O . LYS D 1 281 ? 46.594 6.888 -5.020 1.00 21.67 273 LYS D O 1
ATOM 9860 N N . TYR D 1 282 ? 48.596 5.871 -4.810 1.00 25.09 274 TYR D N 1
ATOM 9861 C CA . TYR D 1 282 ? 48.192 4.640 -5.469 1.00 21.37 274 TYR D CA 1
ATOM 9862 C C . TYR D 1 282 ? 48.626 3.467 -4.611 1.00 26.42 274 TYR D C 1
ATOM 9863 O O . TYR D 1 282 ? 49.730 3.473 -4.061 1.00 26.44 274 TYR D O 1
ATOM 9872 N N . THR D 1 283 ? 47.755 2.472 -4.482 1.00 23.24 275 THR D N 1
ATOM 9873 C CA . THR D 1 283 ? 48.109 1.273 -3.736 1.00 23.42 275 THR D CA 1
ATOM 9874 C C . THR D 1 283 ? 47.587 0.035 -4.443 1.00 23.07 275 THR D C 1
ATOM 9875 O O . THR D 1 283 ? 46.544 0.060 -5.109 1.00 23.81 275 THR D O 1
ATOM 9879 N N . GLU D 1 284 ? 48.363 -1.045 -4.309 1.00 19.49 276 GLU D N 1
ATOM 9880 C CA . GLU D 1 284 ? 47.958 -2.398 -4.669 1.00 20.40 276 GLU D CA 1
ATOM 9881 C C . GLU D 1 284 ? 48.030 -3.332 -3.468 1.00 20.20 276 GLU D C 1
ATOM 9882 O O . GLU D 1 284 ? 48.037 -4.553 -3.642 1.00 20.65 276 GLU D O 1
ATOM 9888 N N . GLU D 1 285 ? 48.123 -2.791 -2.255 1.00 17.47 277 GLU D N 1
ATOM 9889 C CA . GLU D 1 285 ? 48.229 -3.644 -1.081 1.00 16.51 277 GLU D CA 1
ATOM 9890 C C . GLU D 1 285 ? 46.859 -3.899 -0.449 1.00 17.00 277 GLU D C 1
ATOM 9891 O O . GLU D 1 285 ? 45.867 -3.238 -0.761 1.00 15.85 277 GLU D O 1
ATOM 9897 N N . GLU D 1 286 ? 46.821 -4.894 0.448 1.00 14.88 278 GLU D N 1
ATOM 9898 C CA . GLU D 1 286 ? 45.597 -5.316 1.139 1.00 16.37 278 GLU D CA 1
ATOM 9899 C C . GLU D 1 286 ? 45.299 -4.418 2.347 1.00 16.19 278 GLU D C 1
ATOM 9900 O O . GLU D 1 286 ? 45.267 -4.861 3.499 1.00 15.96 278 GLU D O 1
ATOM 9906 N N . VAL D 1 287 ? 45.055 -3.134 2.057 1.00 13.24 279 VAL D N 1
ATOM 9907 C CA . VAL D 1 287 ? 44.942 -2.113 3.104 1.00 12.87 279 VAL D CA 1
ATOM 9908 C C . VAL D 1 287 ? 43.548 -2.142 3.731 1.00 13.33 279 VAL D C 1
ATOM 9909 O O . VAL D 1 287 ? 42.558 -2.557 3.127 1.00 16.30 279 VAL D O 1
ATOM 9913 N N . VAL D 1 288 ? 43.468 -1.666 4.970 1.00 14.52 280 VAL D N 1
ATOM 9914 C CA . VAL D 1 288 ? 42.200 -1.359 5.623 1.00 14.61 280 VAL D CA 1
ATOM 9915 C C . VAL D 1 288 ? 42.300 0.066 6.179 1.00 13.11 280 VAL D C 1
ATOM 9916 O O . VAL D 1 288 ? 43.360 0.683 6.122 1.00 13.78 280 VAL D O 1
ATOM 9920 N N . SER D 1 289 ? 41.199 0.586 6.740 1.00 12.67 281 SER D N 1
ATOM 9921 C CA . SER D 1 289 ? 41.136 2.030 7.010 1.00 12.54 281 SER D CA 1
ATOM 9922 C C . SER D 1 289 ? 42.238 2.509 7.955 1.00 13.13 281 SER D C 1
ATOM 9923 O O . SER D 1 289 ? 42.810 3.587 7.741 1.00 16.41 281 SER D O 1
ATOM 9926 N N . SER D 1 290 ? 42.571 1.747 9.003 1.00 13.33 282 SER D N 1
ATOM 9927 C CA A SER D 1 290 ? 43.555 2.249 9.962 0.53 12.16 282 SER D CA 1
ATOM 9928 C CA B SER D 1 290 ? 43.553 2.257 9.960 0.47 12.13 282 SER D CA 1
ATOM 9929 C C . SER D 1 290 ? 44.920 2.483 9.324 1.00 12.46 282 SER D C 1
ATOM 9930 O O . SER D 1 290 ? 45.726 3.241 9.866 1.00 14.91 282 SER D O 1
ATOM 9935 N N . ASP D 1 291 ? 45.194 1.857 8.192 1.00 16.84 283 ASP D N 1
ATOM 9936 C CA . ASP D 1 291 ? 46.474 2.026 7.532 1.00 15.33 283 ASP D CA 1
ATOM 9937 C C . ASP D 1 291 ? 46.660 3.425 6.974 1.00 16.81 283 ASP D C 1
ATOM 9938 O O . ASP D 1 291 ? 47.788 3.780 6.627 1.00 18.94 283 ASP D O 1
ATOM 9943 N N . PHE D 1 292 ? 45.591 4.217 6.867 1.00 15.20 284 PHE D N 1
ATOM 9944 C CA . PHE D 1 292 ? 45.677 5.579 6.359 1.00 16.07 284 PHE D CA 1
ATOM 9945 C C . PHE D 1 292 ? 45.617 6.634 7.454 1.00 15.81 284 PHE D C 1
ATOM 9946 O O . PHE D 1 292 ? 45.592 7.825 7.138 1.00 17.23 284 PHE D O 1
ATOM 9954 N N . ILE D 1 293 ? 45.589 6.236 8.731 1.00 15.16 285 ILE D N 1
ATOM 9955 C CA . ILE D 1 293 ? 45.693 7.232 9.793 1.00 17.23 285 ILE D CA 1
ATOM 9956 C C . ILE D 1 293 ? 47.038 7.937 9.690 1.00 21.29 285 ILE D C 1
ATOM 9957 O O . ILE D 1 293 ? 48.096 7.296 9.649 1.00 17.92 285 ILE D O 1
ATOM 9962 N N . HIS D 1 294 ? 46.997 9.271 9.624 1.00 19.97 286 HIS D N 1
ATOM 9963 C CA . HIS D 1 294 ? 48.162 10.133 9.491 1.00 21.25 286 HIS D CA 1
ATOM 9964 C C . HIS D 1 294 ? 48.823 10.021 8.130 1.00 21.92 286 HIS D C 1
ATOM 9965 O O . HIS D 1 294 ? 49.998 10.347 7.991 1.00 24.83 286 HIS D O 1
ATOM 9972 N N . ASP D 1 295 ? 48.083 9.569 7.124 1.00 21.91 287 ASP D N 1
ATOM 9973 C CA . ASP D 1 295 ? 48.512 9.654 5.735 1.00 17.90 287 ASP D CA 1
ATOM 9974 C C . ASP D 1 295 ? 48.026 10.995 5.195 1.00 22.55 287 ASP D C 1
ATOM 9975 O O . ASP D 1 295 ? 46.827 11.285 5.235 1.00 23.47 287 ASP D O 1
ATOM 9980 N N . SER D 1 296 ? 48.942 11.812 4.702 1.00 19.81 288 SER D N 1
ATOM 9981 C CA . SER D 1 296 ? 48.575 13.178 4.327 1.00 20.69 288 SER D CA 1
ATOM 9982 C C . SER D 1 296 ? 47.977 13.273 2.919 1.00 22.04 288 SER D C 1
ATOM 9983 O O . SER D 1 296 ? 47.718 14.381 2.434 1.00 23.60 288 SER D O 1
ATOM 9986 N N . ALA D 1 297 ? 47.722 12.149 2.250 1.00 24.83 289 ALA D N 1
ATOM 9987 C CA . ALA D 1 297 ? 47.160 12.226 0.911 1.00 22.54 289 ALA D CA 1
ATOM 9988 C C . ALA D 1 297 ? 45.723 12.751 0.946 1.00 25.17 289 ALA D C 1
ATOM 9989 O O . ALA D 1 297 ? 44.993 12.567 1.924 1.00 22.66 289 ALA D O 1
ATOM 9991 N N . SER D 1 298 ? 45.312 13.396 -0.149 1.00 21.00 290 SER D N 1
ATOM 9992 C CA . SER D 1 298 ? 43.898 13.716 -0.319 1.00 25.72 290 SER D CA 1
ATOM 9993 C C . SER D 1 298 ? 43.088 12.490 -0.701 1.00 26.33 290 SER D C 1
ATOM 9994 O O . SER D 1 298 ? 41.883 12.426 -0.421 1.00 24.60 290 SER D O 1
ATOM 9997 N N . SER D 1 299 ? 43.731 11.506 -1.328 1.00 21.21 291 SER D N 1
ATOM 9998 C CA . SER D 1 299 ? 43.030 10.421 -1.995 1.00 19.85 291 SER D CA 1
ATOM 9999 C C . SER D 1 299 ? 44.020 9.306 -2.328 1.00 21.52 291 SER D C 1
ATOM 10000 O O . SER D 1 299 ? 45.053 9.579 -2.952 1.00 20.18 291 SER D O 1
ATOM 10003 N N . THR D 1 300 ? 43.758 8.064 -1.903 1.00 22.15 292 THR D N 1
ATOM 10004 C CA . THR D 1 300 ? 44.571 6.918 -2.323 1.00 21.99 292 THR D CA 1
ATOM 10005 C C . THR D 1 300 ? 43.693 5.917 -3.069 1.00 21.20 292 THR D C 1
ATOM 10006 O O . THR D 1 300 ? 42.815 5.274 -2.476 1.00 19.08 292 THR D O 1
ATOM 10010 N N . TYR D 1 301 ? 43.951 5.777 -4.364 1.00 18.66 293 TYR D N 1
ATOM 10011 C CA . TYR D 1 301 ? 43.247 4.812 -5.196 1.00 17.76 293 TYR D CA 1
ATOM 10012 C C . TYR D 1 301 ? 43.602 3.393 -4.772 1.00 19.81 293 TYR D C 1
ATOM 10013 O O . TYR D 1 301 ? 44.779 3.028 -4.680 1.00 20.14 293 TYR D O 1
ATOM 10022 N N . ASP D 1 302 ? 42.574 2.598 -4.508 1.00 17.09 294 ASP D N 1
ATOM 10023 C CA . ASP D 1 302 ? 42.722 1.227 -4.051 1.00 17.64 294 ASP D CA 1
ATOM 10024 C C . ASP D 1 302 ? 42.485 0.351 -5.267 1.00 19.48 294 ASP D C 1
ATOM 10025 O O . ASP D 1 302 ? 41.338 0.087 -5.638 1.00 20.79 294 ASP D O 1
ATOM 10030 N N . SER D 1 303 ? 43.566 -0.102 -5.898 1.00 17.00 295 SER D N 1
ATOM 10031 C CA . SER D 1 303 ? 43.378 -0.836 -7.146 1.00 19.97 295 SER D CA 1
ATOM 10032 C C . SER D 1 303 ? 42.710 -2.192 -6.910 1.00 20.92 295 SER D C 1
ATOM 10033 O O . SER D 1 303 ? 41.819 -2.580 -7.670 1.00 19.63 295 SER D O 1
ATOM 10036 N N . LYS D 1 304 ? 43.076 -2.908 -5.842 1.00 21.60 296 LYS D N 1
ATOM 10037 C CA . LYS D 1 304 ? 42.497 -4.237 -5.632 1.00 23.71 296 LYS D CA 1
ATOM 10038 C C . LYS D 1 304 ? 41.023 -4.196 -5.234 1.00 22.10 296 LYS D C 1
ATOM 10039 O O . LYS D 1 304 ? 40.284 -5.145 -5.529 1.00 23.18 296 LYS D O 1
ATOM 10045 N N . ALA D 1 305 ? 40.562 -3.130 -4.584 1.00 17.37 297 ALA D N 1
ATOM 10046 C CA . ALA D 1 305 ? 39.152 -3.061 -4.214 1.00 16.34 297 ALA D CA 1
ATOM 10047 C C . ALA D 1 305 ? 38.268 -2.487 -5.313 1.00 23.75 297 ALA D C 1
ATOM 10048 O O . ALA D 1 305 ? 37.057 -2.730 -5.303 1.00 25.85 297 ALA D O 1
ATOM 10050 N N . SER D 1 306 ? 38.833 -1.721 -6.243 1.00 21.81 298 SER D N 1
ATOM 10051 C CA . SER D 1 306 ? 38.050 -1.174 -7.341 1.00 22.65 298 SER D CA 1
ATOM 10052 C C . SER D 1 306 ? 37.687 -2.287 -8.328 1.00 25.04 298 SER D C 1
ATOM 10053 O O . SER D 1 306 ? 38.438 -3.249 -8.511 1.00 28.58 298 SER D O 1
ATOM 10056 N N . ILE D 1 307 ? 36.508 -2.175 -8.951 1.00 19.66 299 ILE D N 1
ATOM 10057 C CA . ILE D 1 307 ? 36.030 -3.221 -9.856 1.00 24.42 299 ILE D CA 1
ATOM 10058 C C . ILE D 1 307 ? 35.350 -2.613 -11.076 1.00 24.54 299 ILE D C 1
ATOM 10059 O O . ILE D 1 307 ? 34.792 -1.513 -11.030 1.00 26.30 299 ILE D O 1
ATOM 10064 N N . SER D 1 308 ? 35.387 -3.363 -12.170 1.00 25.70 300 SER D N 1
ATOM 10065 C CA . SER D 1 308 ? 34.735 -3.000 -13.419 1.00 25.30 300 SER D CA 1
ATOM 10066 C C . SER D 1 308 ? 33.677 -4.048 -13.727 1.00 22.11 300 SER D C 1
ATOM 10067 O O . SER D 1 308 ? 33.946 -5.251 -13.633 1.00 26.38 300 SER D O 1
ATOM 10070 N N . LEU D 1 309 ? 32.469 -3.598 -14.072 1.00 19.04 301 LEU D N 1
ATOM 10071 C CA . LEU D 1 309 ? 31.521 -4.524 -14.676 1.00 22.87 301 LEU D CA 1
ATOM 10072 C C . LEU D 1 309 ? 31.868 -4.773 -16.140 1.00 26.53 301 LEU D C 1
ATOM 10073 O O . LEU D 1 309 ? 31.819 -5.920 -16.612 1.00 24.39 301 LEU D O 1
ATOM 10078 N N . ASN D 1 310 ? 32.231 -3.712 -16.860 1.00 22.74 302 ASN D N 1
ATOM 10079 C CA . ASN D 1 310 ? 32.627 -3.774 -18.262 1.00 25.37 302 ASN D CA 1
ATOM 10080 C C . ASN D 1 310 ? 33.452 -2.528 -18.570 1.00 22.94 302 ASN D C 1
ATOM 10081 O O . ASN D 1 310 ? 33.717 -1.710 -17.691 1.00 26.70 302 ASN D O 1
ATOM 10086 N N . ASP D 1 311 ? 33.831 -2.360 -19.844 1.00 23.81 303 ASP D N 1
ATOM 10087 C CA . ASP D 1 311 ? 34.747 -1.271 -20.195 1.00 33.23 303 ASP D CA 1
ATOM 10088 C C . ASP D 1 311 ? 34.142 0.124 -20.042 1.00 30.02 303 ASP D C 1
ATOM 10089 O O . ASP D 1 311 ? 34.886 1.108 -20.120 1.00 34.14 303 ASP D O 1
ATOM 10094 N N . HIS D 1 312 ? 32.831 0.251 -19.825 1.00 27.50 304 HIS D N 1
ATOM 10095 C CA . HIS D 1 312 ? 32.212 1.564 -19.670 1.00 28.65 304 HIS D CA 1
ATOM 10096 C C . HIS D 1 312 ? 31.496 1.759 -18.335 1.00 26.16 304 HIS D C 1
ATOM 10097 O O . HIS D 1 312 ? 30.768 2.744 -18.186 1.00 29.38 304 HIS D O 1
ATOM 10104 N N . PHE D 1 313 ? 31.657 0.858 -17.366 1.00 21.66 305 PHE D N 1
ATOM 10105 C CA . PHE D 1 313 ? 30.888 0.955 -16.126 1.00 20.51 305 PHE D CA 1
ATOM 10106 C C . PHE D 1 313 ? 31.735 0.391 -14.985 1.00 22.47 305 PHE D C 1
ATOM 10107 O O . PHE D 1 313 ? 31.946 -0.824 -14.903 1.00 24.56 305 PHE D O 1
ATOM 10115 N N . VAL D 1 314 ? 32.200 1.269 -14.091 1.00 22.80 306 VAL D N 1
ATOM 10116 C CA . VAL D 1 314 ? 33.249 0.931 -13.137 1.00 20.37 306 VAL D CA 1
ATOM 10117 C C . VAL D 1 314 ? 32.904 1.503 -11.771 1.00 19.93 306 VAL D C 1
ATOM 10118 O O . VAL D 1 314 ? 32.206 2.513 -11.653 1.00 21.01 306 VAL D O 1
ATOM 10122 N N . LYS D 1 315 ? 33.456 0.866 -10.737 1.00 20.89 307 LYS D N 1
ATOM 10123 C CA . LYS D 1 315 ? 33.365 1.333 -9.358 1.00 21.22 307 LYS D CA 1
ATOM 10124 C C . LYS D 1 315 ? 34.781 1.550 -8.844 1.00 24.73 307 LYS D C 1
ATOM 10125 O O . LYS D 1 315 ? 35.570 0.604 -8.780 1.00 24.60 307 LYS D O 1
ATOM 10131 N N . VAL D 1 316 ? 35.107 2.789 -8.494 1.00 20.19 308 VAL D N 1
ATOM 10132 C CA . VAL D 1 316 ? 36.449 3.153 -8.058 1.00 21.04 308 VAL D CA 1
ATOM 10133 C C . VAL D 1 316 ? 36.410 3.436 -6.562 1.00 20.32 308 VAL D C 1
ATOM 10134 O O . VAL D 1 316 ? 35.540 4.173 -6.087 1.00 20.53 308 VAL D O 1
ATOM 10138 N N . VAL D 1 317 ? 37.362 2.859 -5.829 1.00 23.80 309 VAL D N 1
ATOM 10139 C CA . VAL D 1 317 ? 37.458 2.986 -4.378 1.00 22.95 309 VAL D CA 1
ATOM 10140 C C . VAL D 1 317 ? 38.690 3.827 -4.040 1.00 20.30 309 VAL D C 1
ATOM 10141 O O . VAL D 1 317 ? 39.796 3.531 -4.507 1.00 18.30 309 VAL D O 1
ATOM 10145 N N . ALA D 1 318 ? 38.518 4.848 -3.197 1.00 14.91 310 ALA D N 1
ATOM 10146 C CA . ALA D 1 318 ? 39.644 5.712 -2.849 1.00 15.45 310 ALA D CA 1
ATOM 10147 C C . ALA D 1 318 ? 39.563 6.139 -1.391 1.00 19.27 310 ALA D C 1
ATOM 10148 O O . ALA D 1 318 ? 38.512 6.607 -0.937 1.00 19.85 310 ALA D O 1
ATOM 10150 N N . TRP D 1 319 ? 40.680 6.000 -0.672 1.00 14.91 311 TRP D N 1
ATOM 10151 C CA . TRP D 1 319 ? 40.741 6.248 0.769 1.00 16.11 311 TRP D CA 1
ATOM 10152 C C . TRP D 1 319 ? 41.170 7.681 1.100 1.00 19.98 311 TRP D C 1
ATOM 10153 O O . TRP D 1 319 ? 41.966 8.290 0.382 1.00 21.37 311 TRP D O 1
ATOM 10164 N N . TYR D 1 320 ? 40.693 8.196 2.241 1.00 18.50 312 TYR D N 1
ATOM 10165 C CA . TYR D 1 320 ? 41.214 9.466 2.733 1.00 19.67 312 TYR D CA 1
ATOM 10166 C C . TYR D 1 320 ? 41.160 9.570 4.252 1.00 18.71 312 TYR D C 1
ATOM 10167 O O . TYR D 1 320 ? 40.142 9.261 4.873 1.00 17.63 312 TYR D O 1
ATOM 10176 N N . ASP D 1 321 ? 42.267 10.010 4.844 1.00 22.17 313 ASP D N 1
ATOM 10177 C CA . ASP D 1 321 ? 42.256 10.465 6.232 1.00 23.33 313 ASP D CA 1
ATOM 10178 C C . ASP D 1 321 ? 41.559 11.817 6.244 1.00 20.65 313 ASP D C 1
ATOM 10179 O O . ASP D 1 321 ? 42.149 12.840 5.886 1.00 22.64 313 ASP D O 1
ATOM 10184 N N . ASN D 1 322 ? 40.279 11.813 6.628 1.00 19.34 314 ASN D N 1
ATOM 10185 C CA . ASN D 1 322 ? 39.458 13.008 6.513 1.00 18.16 314 ASN D CA 1
ATOM 10186 C C . ASN D 1 322 ? 39.951 14.135 7.410 1.00 23.00 314 ASN D C 1
ATOM 10187 O O . ASN D 1 322 ? 39.635 15.301 7.148 1.00 21.19 314 ASN D O 1
ATOM 10192 N N . GLU D 1 323 ? 40.735 13.820 8.443 1.00 18.74 315 GLU D N 1
ATOM 10193 C CA . GLU D 1 323 ? 41.329 14.856 9.281 1.00 18.09 315 GLU D CA 1
ATOM 10194 C C . GLU D 1 323 ? 42.687 15.324 8.764 1.00 22.44 315 GLU D C 1
ATOM 10195 O O . GLU D 1 323 ? 42.888 16.523 8.558 1.00 22.49 315 GLU D O 1
ATOM 10201 N N . TRP D 1 324 ? 43.622 14.395 8.533 1.00 18.92 316 TRP D N 1
ATOM 10202 C CA . TRP D 1 324 ? 45.017 14.765 8.289 1.00 20.82 316 TRP D CA 1
ATOM 10203 C C . TRP D 1 324 ? 45.270 15.152 6.831 1.00 23.06 316 TRP D C 1
ATOM 10204 O O . TRP D 1 324 ? 46.049 16.076 6.551 1.00 23.61 316 TRP D O 1
ATOM 10215 N N . GLY D 1 325 ? 44.627 14.468 5.888 1.00 20.44 317 GLY D N 1
ATOM 10216 C CA . GLY D 1 325 ? 44.771 14.869 4.499 1.00 20.18 317 GLY D CA 1
ATOM 10217 C C . GLY D 1 325 ? 44.317 16.297 4.276 1.00 24.09 317 GLY D C 1
ATOM 10218 O O . GLY D 1 325 ? 45.062 17.124 3.744 1.00 22.95 317 GLY D O 1
ATOM 10219 N N . TYR D 1 326 ? 43.086 16.603 4.694 1.00 24.53 318 TYR D N 1
ATOM 10220 C CA . TYR D 1 326 ? 42.519 17.929 4.481 1.00 30.68 318 TYR D CA 1
ATOM 10221 C C . TYR D 1 326 ? 43.340 19.004 5.180 1.00 26.50 318 TYR D C 1
ATOM 10222 O O . TYR D 1 326 ? 43.597 20.066 4.604 1.00 24.57 318 TYR D O 1
ATOM 10231 N N . SER D 1 327 ? 43.753 18.749 6.425 1.00 22.81 319 SER D N 1
ATOM 10232 C CA . SER D 1 327 ? 44.553 19.722 7.165 1.00 23.89 319 SER D CA 1
ATOM 10233 C C . SER D 1 327 ? 45.813 20.112 6.403 1.00 32.39 319 SER D C 1
ATOM 10234 O O . SER D 1 327 ? 46.182 21.295 6.364 1.00 29.86 319 SER D O 1
ATOM 10237 N N . ASN D 1 328 ? 46.477 19.137 5.779 1.00 24.36 320 ASN D N 1
ATOM 10238 C CA . ASN D 1 328 ? 47.667 19.436 4.993 1.00 30.51 320 ASN D CA 1
ATOM 10239 C C . ASN D 1 328 ? 47.331 20.196 3.708 1.00 31.72 320 ASN D C 1
ATOM 10240 O O . ASN D 1 328 ? 48.098 21.072 3.293 1.00 27.86 320 ASN D O 1
ATOM 10245 N N . ARG D 1 329 ? 46.187 19.897 3.076 1.00 33.85 321 ARG D N 1
ATOM 10246 C CA . ARG D 1 329 ? 45.795 20.638 1.872 1.00 29.64 321 ARG D CA 1
ATOM 10247 C C . ARG D 1 329 ? 45.516 22.108 2.160 1.00 30.10 321 ARG D C 1
ATOM 10248 O O . ARG D 1 329 ? 45.758 22.964 1.297 1.00 29.66 321 ARG D O 1
ATOM 10256 N N . VAL D 1 330 ? 44.971 22.421 3.337 1.00 27.99 322 VAL D N 1
ATOM 10257 C CA . VAL D 1 330 ? 44.776 23.821 3.706 1.00 29.43 322 VAL D CA 1
ATOM 10258 C C . VAL D 1 330 ? 46.103 24.562 3.647 1.00 33.43 322 VAL D C 1
ATOM 10259 O O . VAL D 1 330 ? 46.203 25.643 3.058 1.00 32.41 322 VAL D O 1
ATOM 10263 N N . LEU D 1 331 ? 47.147 23.982 4.248 1.00 33.64 323 LEU D N 1
ATOM 10264 C CA . LEU D 1 331 ? 48.455 24.628 4.235 1.00 38.82 323 LEU D CA 1
ATOM 10265 C C . LEU D 1 331 ? 49.031 24.672 2.827 1.00 36.05 323 LEU D C 1
ATOM 10266 O O . LEU D 1 331 ? 49.659 25.665 2.440 1.00 35.67 323 LEU D O 1
ATOM 10271 N N . ASP D 1 332 ? 48.826 23.605 2.045 1.00 34.45 324 ASP D N 1
ATOM 10272 C CA . ASP D 1 332 ? 49.236 23.615 0.644 1.00 37.59 324 ASP D CA 1
ATOM 10273 C C . ASP D 1 332 ? 48.551 24.740 -0.126 1.00 39.73 324 ASP D C 1
ATOM 10274 O O . ASP D 1 332 ? 49.185 25.417 -0.948 1.00 39.13 324 ASP D O 1
ATOM 10279 N N . LEU D 1 333 ? 47.250 24.944 0.111 1.00 36.81 325 LEU D N 1
ATOM 10280 C CA . LEU D 1 333 ? 46.528 25.973 -0.628 1.00 34.46 325 LEU D CA 1
ATOM 10281 C C . LEU D 1 333 ? 47.026 27.363 -0.257 1.00 41.03 325 LEU D C 1
ATOM 10282 O O . LEU D 1 333 ? 47.110 28.247 -1.118 1.00 37.94 325 LEU D O 1
ATOM 10287 N N . ILE D 1 334 ? 47.371 27.572 1.018 1.00 38.42 326 ILE D N 1
ATOM 10288 C CA . ILE D 1 334 ? 47.949 28.851 1.429 1.00 38.02 326 ILE D CA 1
ATOM 10289 C C . ILE D 1 334 ? 49.251 29.102 0.681 1.00 40.75 326 ILE D C 1
ATOM 10290 O O . ILE D 1 334 ? 49.448 30.166 0.084 1.00 41.18 326 ILE D O 1
ATOM 10295 N N . ILE D 1 335 ? 50.146 28.111 0.678 1.00 40.20 327 ILE D N 1
ATOM 10296 C CA . ILE D 1 335 ? 51.439 28.268 0.013 1.00 39.69 327 ILE D CA 1
ATOM 10297 C C . ILE D 1 335 ? 51.252 28.517 -1.481 1.00 43.68 327 ILE D C 1
ATOM 10298 O O . ILE D 1 335 ? 51.821 29.460 -2.046 1.00 50.20 327 ILE D O 1
ATOM 10303 N N . SER D 1 336 ? 50.448 27.679 -2.137 1.00 39.42 328 SER D N 1
ATOM 10304 C CA . SER D 1 336 ? 50.191 27.824 -3.569 1.00 40.26 328 SER D CA 1
ATOM 10305 C C . SER D 1 336 ? 49.714 29.233 -3.906 1.00 42.14 328 SER D C 1
ATOM 10306 O O . SER D 1 336 ? 50.313 29.925 -4.735 1.00 43.91 328 SER D O 1
ATOM 10309 N N . THR D 1 337 ? 48.643 29.682 -3.245 1.00 41.77 329 THR D N 1
ATOM 10310 C CA . THR D 1 337 ? 48.077 30.991 -3.551 1.00 47.88 329 THR D CA 1
ATOM 10311 C C . THR D 1 337 ? 48.982 32.126 -3.090 1.00 49.24 329 THR D C 1
ATOM 10312 O O . THR D 1 337 ? 48.935 33.221 -3.662 1.00 47.41 329 THR D O 1
ATOM 10316 N N . SER D 1 338 ? 49.812 31.889 -2.069 1.00 48.69 330 SER D N 1
ATOM 10317 C CA . SER D 1 338 ? 50.706 32.930 -1.578 1.00 51.21 330 SER D CA 1
ATOM 10318 C C . SER D 1 338 ? 51.724 33.354 -2.625 1.00 57.54 330 SER D C 1
ATOM 10319 O O . SER D 1 338 ? 52.294 34.444 -2.512 1.00 50.58 330 SER D O 1
ATOM 10322 N N . LYS D 1 339 ? 51.977 32.519 -3.628 1.00 53.63 331 LYS D N 1
ATOM 10323 C CA . LYS D 1 339 ? 52.881 32.882 -4.710 1.00 55.92 331 LYS D CA 1
ATOM 10324 C C . LYS D 1 339 ? 52.201 33.722 -5.787 1.00 62.17 331 LYS D C 1
ATOM 10325 O O . LYS D 1 339 ? 52.826 34.034 -6.807 1.00 66.86 331 LYS D O 1
ATOM 10331 N N . VAL D 1 340 ? 50.948 34.107 -5.569 1.00 62.82 332 VAL D N 1
ATOM 10332 C CA . VAL D 1 340 ? 50.184 34.885 -6.531 1.00 66.66 332 VAL D CA 1
ATOM 10333 C C . VAL D 1 340 ? 49.802 36.229 -5.925 1.00 74.29 332 VAL D C 1
ATOM 10334 O O . VAL D 1 340 ? 48.872 36.306 -5.119 1.00 73.16 332 VAL D O 1
#

CATH classification: 3.30.360.10

Nearest PDB structures (foldseek):
  6nlx-assembly2_D  TM=9.970E-01  e=1.820E-70  Naegleria fowleri
  5ur0-assembly1_D  TM=9.882E-01  e=3.030E-68  Naegleria gruberi
  4lsm-assembly1_A  TM=9.795E-01  e=2.238E-53  Trypanosoma cruzi strain CL Brener
  7c5j-assembly1_Q  TM=9.420E-01  e=9.409E-46  Escherichia coli BL21(DE3)
  7c5g-assembly1_Q  TM=9.438E-01  e=6.044E-45  Escherichia coli BL21(DE3)